Protein AF-A0A8H3R120-F1 (afdb_monomer_lite)

InterPro domains:
  IPR001757 P-type ATPase [TIGR01494] (255-544)
  IPR001757 P-type ATPase [TIGR01494] (615-794)
  IPR006121 Heavy metal-associated domain, HMA [PF00403] (65-119)
  IPR006121 Heavy metal-associated domain, HMA [PS50846] (59-125)
  IPR006121 Heavy metal-associated domain, HMA [cd00371] (77-125)
  IPR008250 P-type ATPase, A domain superfamily [SSF81653] (304-393)
  IPR008594 Scavenger mRNA decapping enzyme DcpS/DCS2 [PF05652] (844-948)
  IPR011145 Scavenger mRNA decapping enzyme, N-terminal [G3DSA:3.30.200.40] (839-948)
  IPR011145 Scavenger mRNA decapping enzyme, N-terminal [SSF102860] (844-948)
  IPR023214 HAD superfamily [G3DSA:3.40.50.1000] (449-766)
  IPR023298 P-type ATPase, transmembrane domain superfamily [SSF81665] (224-798)
  IPR023299 P-type ATPase, cytoplasmic domain N [G3DSA:3.40.1110.10] (490-568)
  IPR023299 P-type ATPase, cytoplasmic domain N [G3DSA:3.40.1110.10] (569-635)
  IPR027256 P-type ATPase, subfamily IB [TIGR01525] (217-814)
  IPR036163 Heavy metal-associated domain superfamily [SSF55008] (59-128)
  IPR036265 HIT-like superfamily [G3DSA:3.30.428.10] (951-1147)
  IPR036265 HIT-like superfamily [SSF54197] (949-1137)
  IPR036412 HAD-like superfamily [SSF56784] (482-811)
  IPR059000 P-type ATPase, A domain [PF00122] (304-394)

Sequence (1149 aa):
MRYINNIETLYIKDDDEISLLSTDTEFSFFATSNHTSTSTTSPNSPISIITHGINVQMDNIELHIFKLNDPSIINMIEKQLCKVNGIENVEINFATGNALIKYDKNLLGIRDIIEKVECLGLKCKLINNVKLTQLEYFTKRKSILKWKNSFFYSLSFTIPIIIISLIQNIVDVELFHGLFIGDLISLLLSIPVQFGFGKNFYIKSFKELKHGKFTTDILIIITSLFLFIISCISMIYSIFNSSHPLAMFDISTMLITFLMLNRYLENLIKRKSLESITKLLSLIPETTTILYINSITGDVTGKKIIPTECLQVGDIIKITPGIIIPSDGKVVSGSSDIDESIITGKNINNKIGRNVCCGDDVFAGTINGSGSFEMQIIRAGNDTILSQIIKSVKEAQTNKAPIQLFVDKFITYFIPIILLLGIISFILWKESSISIMIIACPCVLSLSGSITVMIGTEIGAQNGMLIKGGRIFEVGSKITEVVFNKTGILTQGKFDVAHYELNLSEITPETFFTIIEAAESSSEHPIGKAIVEFSKQLLNSNENEYDIDINNFESMTGYGIKCDVLLNTADHFSSYATSKIYNVLIGNLEFISQLYQIEIPQSALLIKEEQELLGRTTIFVAINDSFMGSLFLSDLIKPESKLTVVALKSMGLKVSMVTADQKLTAQSIASKCGIDVVYSQLSSKGKLNIIQSLQLSNEIVAMVGNIDDLNDSLALSKADISISLSSLTTDYNMDYSADVTLMNGNLLIDIISLLDLLRKLFNRMKYHFIYICLYSLLSLPVNILLLSLGIYLNPIFAVVFIYLFSLPVFFSNLLLKSWEKPLWKMSSQVNDDTKIRRVPTNEELKEFEFIQVLNEDPRTKTANILGKLKSSSEEPKDAILLLEKSHFGNQELPILSKERILQWIATDNNDIYHWYNGLLTKDEKFPDFKVTLIWPATETHIRKYSFQPRFLIRETPHIYETIVKPYIESIPPNRIQWVYNILSKKSESERILLEVEEESTGFILLPDMKWDTVTLENLYLIAIVHRRDIRCIRDLNDSHLPLLKNLRRQILQFVPQKYSGIRSDELRLFVHHLPSYYHFHVHVTHLRNDTIAGGIAIAKAYLLDDIIENLEKFAQDYYKKVTLTYILGENDPLFPQMNDIGARVTVDV

Radius of gyration: 39.63 Å; chains: 1; bounding box: 87×102×124 Å

Secondary structure (DSSP, 8-state):
-TTSGGGTTS------------------S----------------------------EEEEEEEES----HHHHHHHHHHHTTSTTEEEEEEETTTTEEEEEEETTT--HHHHHHHHHHTT--EEE--HHHHHHHHHHHHHHHHHHHHHHHHHHHHHHHHHHHHHHTHHHH--EEETTEEHHHHHHHHHHHIIIIIITHHHHHHHHHHHHTT---HHHHHHHHHHHHHHHHHHHHHHHHHH-------HHHHHHHHHHHHHHHHHHHHHHHHHHHHHHHHHTTS-SEEEEEEE-TTT--EEEEEEEEGGG--TT-EEEE-TTPBP-SEEEEEEEEEEEE-HHHH---GGG--PEEE-TT-EE-TT-EE-S-EEEEEEEE-GGGSHHHHHHHHHHHHHHS--HHHHHHHHHHHHHHHHHHHHHHHHHHHHGGGGHHHHHHT--TTHHHHHHHHHHHHHHHHHHTTEEE-STHHHHHHHT--EEEEEIIIIIEEEEEEEEEEEE--SSS-HHHHHHHHHHHHHT--SHHHHHHHHHHHHHHTPPS-S-EEEEEEEEEETTTEEEEEEEEE---SS-S----EEEEEEEE-HIIIIIIS-PPPPHHHHHHHHHHHHTTEEEEEEEETTEEEEEEEEEEEEPHHHHHHHHHHHHTT-EEEEE-SS-HHHHHHHHHHHT--EEE-S--HHHHHHHHHHHHHTT--EEEEE-TT-HHHHHHHHHSSEEEEE----SSS-----SSEEES-TT-THHHHHHHHHHHHHHHHHHHHHHHHHHHHHHHHHHHHHHHHTT----HHHHHHHHHHHHHHHHHHHHGGGG---------S--------PPPPPTTGGGG-EEEEEEEEETTTTEEEEEEEE--TTSPPEEEEEEEESSPPPTTTTTGGGTS-EEEEEEEEEETTEEEEEEEE---TTS---EEEEEESPPHHHHHHHS---EEEEEE-HHHIIIIIHHHHHTS-GGGGHHHHHHHTTSSSGGG--EE---TTT-EEEEE-TTS-SS-GGG-EEEEEES-SS--SGGG--GGGHHHHHHHHHHHHHHHHHHSTT--GGGEEEEEE--TT--S-EEEEEETT-GGGHHHHTTT-EEEHHHHHHHHHHS-TTHHHHS-EEEEEETTSTTHHHHHHTT-EE----

Foldseek 3Di:
DVVPVVVPPDDDDDDDDDDPPDDDDDDPPDDDDDDDDDDDDDDDDDDDDDDDDDPFDKDKFKKQWPDPPDPVVVVVLQVQLCPPPFWPGWDADSVRSIIITIGGQVPDAPLRSQVSCVVVVIHMDTPAPLVVLVVVLVVLVVVLVLLVVLLVLLVVLLVLLVVLVVCVVPQQDDPAQLAGPSLVSLLVSLCCLLCNSCVVLVVVLVVCVVVLAFDLSVLLNVLLVVLSVQQVVQSVVSNVVSDHGPRPSSLSSLSSSVVSVVSSLLSVLVSVLSVLLNVLSVLADQKFKWFDADPPPRDGPDIDIDGLQRDDAFTKTKDAAFRRANAKFFFQAKKFFKQPCQQQLPPPQDRPGDIHGGGDIDAGSITTHHIMTMTGHLDGDCQGPSNVLSVQLVQQLVAAEVVLVVLSVVSSVVSVVLVVQLVVQCVVPNPLSSLLSLLLRLNCLNSLRSSLSSLLCSVCSSNQKRFHYNHCLVLLLQFFAEEEEVALQQFVNAKAQPDKDWPDDDADPLRVLVQLLVLLVPPPDSVSVNSNVNSCVVNVDDPDDWPKDKADWDADPPWWIWIKIWTFDDDDDDDDGDTDIKTKTKTDPCNLCVVLNQDDDPVQVVVCLVLLLQLWDKMWMDIPSYTTIITTMHGGGQPCLLVLCVLCVVVNHQYEYEYLDDPNNQVNSCVVSVHDHYHYNAFLVRLLVVQVVCVVVVGQYEYEDACPPPSCVNNQLNHNFYEYQDADDSNDRCPPSGSMYRPHNRHSLVSSQSSVSSSVSVVLSVCSNVQSVVSSVVVNVVSVVCVVVVNRDDSVVSSVVSVVSSVVSSVSSVCSNVDDRDDPDPPPDDDDDDCPPDDDDPVQQLVWAWDAWQDDDQQLQKTKTKTWTDDPPDDTAIKIKIKGDDGDDPVCVRVVNHDFQPDWDFPDDDPQWTWTWTWGDPDVPDDTMTIIMTPRDDPVNSVVNGDFDKFKFKAALVNCVPALVVVLVPDDPVVCVVVVCVLVVNPPVVQFQDWDPDQQQTWTKGFDPQDPVPDQLWGKIKIFGNDQQCFFLQSAFLSCLNNLVSVLVCCLVRVCVVDPPAHSVQKFKKWFGDSVGGGTMIMIGGNNNSSCVVCVVRQGIDTSVNSSVCNVPPHGRRSSRDIGMHMDTPPPPSVVVSVVVVSTDDDPD

Organism: NCBI:txid94130

Structure (mmCIF, N/CA/C/O backbone):
data_AF-A0A8H3R120-F1
#
_entry.id   AF-A0A8H3R120-F1
#
loop_
_atom_site.group_PDB
_atom_site.id
_atom_site.type_symbol
_atom_site.label_atom_id
_atom_site.label_alt_id
_atom_site.label_comp_id
_atom_site.label_asym_id
_atom_site.label_entity_id
_atom_site.label_seq_id
_atom_site.pdbx_PDB_ins_code
_atom_site.Cartn_x
_atom_site.Cartn_y
_atom_site.Cartn_z
_atom_site.occupancy
_atom_site.B_iso_or_equiv
_atom_site.auth_seq_id
_atom_site.auth_comp_id
_atom_site.auth_asym_id
_atom_site.auth_atom_id
_atom_site.pdbx_PDB_model_num
ATOM 1 N N . MET A 1 1 ? 24.159 16.707 8.376 1.00 30.80 1 MET A N 1
ATOM 2 C CA . MET A 1 1 ? 24.362 17.184 6.986 1.00 30.80 1 MET A CA 1
ATOM 3 C C . MET A 1 1 ? 25.803 17.108 6.451 1.00 30.80 1 MET A C 1
ATOM 5 O O . MET A 1 1 ? 25.944 16.859 5.267 1.00 30.80 1 MET A O 1
ATOM 9 N N . ARG A 1 2 ? 26.889 17.227 7.242 1.00 21.02 2 ARG A N 1
ATOM 10 C CA . ARG A 1 2 ? 28.276 17.052 6.719 1.00 21.02 2 ARG A CA 1
ATOM 11 C C . ARG A 1 2 ? 28.751 15.597 6.523 1.00 21.02 2 ARG A C 1
ATOM 13 O O . ARG A 1 2 ? 29.765 15.391 5.874 1.00 21.02 2 ARG A O 1
ATOM 20 N N . TYR A 1 3 ? 28.022 14.604 7.035 1.00 22.95 3 TYR A N 1
ATOM 21 C CA . TYR A 1 3 ? 28.394 13.181 6.937 1.00 22.95 3 TYR A CA 1
ATOM 22 C C . TYR A 1 3 ? 27.847 12.458 5.691 1.00 22.95 3 TYR A C 1
ATOM 24 O O . TYR A 1 3 ? 28.273 11.348 5.401 1.00 22.95 3 TYR A O 1
ATOM 32 N N . ILE A 1 4 ? 26.933 13.083 4.937 1.00 26.14 4 ILE A N 1
ATOM 33 C CA . ILE A 1 4 ? 26.284 12.455 3.771 1.00 26.14 4 ILE A CA 1
ATOM 34 C C . ILE A 1 4 ? 27.083 12.699 2.474 1.00 26.14 4 ILE A C 1
ATOM 36 O O . ILE A 1 4 ? 27.110 11.831 1.609 1.00 26.14 4 ILE A O 1
ATOM 40 N N . ASN A 1 5 ? 27.843 13.799 2.371 1.00 24.22 5 ASN A N 1
ATOM 41 C CA . ASN A 1 5 ? 28.608 14.117 1.153 1.00 24.22 5 ASN A CA 1
ATOM 42 C C . ASN A 1 5 ? 29.931 13.343 0.997 1.00 24.22 5 ASN A C 1
ATOM 44 O O . ASN A 1 5 ? 30.468 13.289 -0.104 1.00 24.22 5 ASN A O 1
ATOM 48 N N . ASN A 1 6 ? 30.461 12.715 2.051 1.00 23.36 6 ASN A N 1
ATOM 49 C CA . ASN A 1 6 ? 31.734 11.981 1.960 1.00 23.36 6 ASN A CA 1
ATOM 50 C C . ASN A 1 6 ? 31.592 10.544 1.423 1.00 23.36 6 ASN A C 1
ATOM 52 O O . ASN A 1 6 ? 32.599 9.871 1.228 1.00 23.36 6 ASN A O 1
ATOM 56 N N . ILE A 1 7 ? 30.368 10.072 1.159 1.00 27.86 7 ILE A N 1
ATOM 57 C CA . ILE A 1 7 ? 30.121 8.738 0.583 1.00 27.86 7 ILE A CA 1
ATOM 58 C C . ILE A 1 7 ? 30.092 8.785 -0.961 1.00 27.86 7 ILE A C 1
ATOM 60 O O . ILE A 1 7 ? 30.196 7.749 -1.613 1.00 27.86 7 ILE A O 1
ATOM 64 N N . GLU A 1 8 ? 30.020 9.970 -1.580 1.00 26.80 8 GLU A N 1
ATOM 65 C CA . GLU A 1 8 ? 29.876 10.102 -3.042 1.00 26.80 8 GLU A CA 1
ATOM 66 C C . GLU A 1 8 ? 31.194 10.039 -3.841 1.00 26.80 8 GLU A C 1
ATOM 68 O O . GLU A 1 8 ? 31.150 9.967 -5.068 1.00 26.80 8 GLU A O 1
ATOM 73 N N . THR A 1 9 ? 32.368 10.008 -3.197 1.00 23.61 9 THR A N 1
ATOM 74 C CA . THR A 1 9 ? 33.674 10.135 -3.885 1.00 23.61 9 THR A CA 1
ATOM 75 C C . THR A 1 9 ? 34.563 8.888 -3.907 1.00 23.61 9 THR A C 1
ATOM 77 O O . THR A 1 9 ? 35.691 8.969 -4.393 1.00 23.61 9 THR A O 1
ATOM 80 N N . LEU A 1 10 ? 34.090 7.712 -3.479 1.00 24.80 10 LEU A N 1
ATOM 81 C CA . LEU A 1 10 ? 34.874 6.470 -3.566 1.00 24.80 10 LEU A CA 1
ATOM 82 C C . LEU A 1 10 ? 34.176 5.402 -4.425 1.00 24.80 10 LEU A C 1
ATOM 84 O O . LEU A 1 10 ? 33.067 4.976 -4.123 1.00 24.80 10 LEU A O 1
ATOM 88 N N . TYR A 1 11 ? 34.914 4.945 -5.447 1.00 26.12 11 TYR A N 1
ATOM 89 C CA . TYR A 1 11 ? 34.697 3.807 -6.360 1.00 26.12 11 TYR A CA 1
ATOM 90 C C . TYR A 1 11 ? 34.154 4.083 -7.775 1.00 26.12 11 TYR A C 1
ATOM 92 O O . TYR A 1 11 ? 33.004 3.811 -8.113 1.00 26.12 11 TYR A O 1
ATOM 100 N N . ILE A 1 12 ? 35.095 4.463 -8.649 1.00 31.48 12 ILE A N 1
ATOM 101 C CA . ILE A 1 12 ? 35.241 3.894 -9.996 1.00 31.48 12 ILE A CA 1
ATOM 102 C C . ILE A 1 12 ? 36.561 3.110 -9.995 1.00 31.48 12 ILE A C 1
ATOM 104 O O . ILE A 1 12 ? 37.626 3.724 -9.989 1.00 31.48 12 ILE A O 1
ATOM 108 N N . LYS A 1 13 ? 36.487 1.777 -9.971 1.00 24.95 13 LYS A N 1
ATOM 109 C CA . LYS A 1 13 ? 37.450 0.858 -10.601 1.00 24.95 13 LYS A CA 1
ATOM 110 C C . LYS A 1 13 ? 36.871 -0.558 -10.601 1.00 24.95 13 LYS A C 1
ATOM 112 O O . LYS A 1 13 ? 36.285 -0.983 -9.607 1.00 24.95 13 LYS A O 1
ATOM 117 N N . ASP A 1 14 ? 36.965 -1.187 -11.766 1.00 30.91 14 ASP A N 1
ATOM 118 C CA . ASP A 1 14 ? 36.541 -2.553 -12.056 1.00 30.91 14 ASP A CA 1
ATOM 119 C C . ASP A 1 14 ? 37.387 -3.586 -11.300 1.00 30.91 14 ASP A C 1
ATOM 121 O O . ASP A 1 14 ? 38.533 -3.300 -10.962 1.00 30.91 14 ASP A O 1
ATOM 125 N N . ASP A 1 15 ? 36.772 -4.758 -11.103 1.00 29.88 15 ASP A N 1
ATOM 126 C CA . ASP A 1 15 ? 37.325 -6.040 -10.651 1.00 29.88 15 ASP A CA 1
ATOM 127 C C . ASP A 1 15 ? 38.105 -6.039 -9.324 1.00 29.88 15 ASP A C 1
ATOM 129 O O . ASP A 1 15 ? 39.239 -5.590 -9.246 1.00 29.88 15 ASP A O 1
ATOM 133 N N . ASP A 1 16 ? 37.466 -6.551 -8.264 1.00 25.27 16 ASP A N 1
ATOM 134 C CA . ASP A 1 16 ? 38.003 -7.607 -7.392 1.00 25.27 16 ASP A CA 1
ATOM 135 C C . ASP A 1 16 ? 37.024 -7.919 -6.240 1.00 25.27 16 ASP A C 1
ATOM 137 O O . ASP A 1 16 ? 35.989 -7.276 -6.054 1.00 25.27 16 ASP A O 1
ATOM 141 N N . GLU A 1 17 ? 37.325 -9.021 -5.570 1.00 28.30 17 GLU A N 1
ATOM 142 C CA . GLU A 1 17 ? 36.535 -9.870 -4.689 1.00 28.30 17 GLU A CA 1
ATOM 143 C C . GLU A 1 17 ? 35.781 -9.209 -3.516 1.00 28.30 17 GLU A C 1
ATOM 145 O O . GLU A 1 17 ? 35.889 -8.036 -3.172 1.00 28.30 17 GLU A O 1
ATOM 150 N N . ILE A 1 18 ? 34.968 -10.054 -2.887 1.00 28.89 18 ILE A N 1
ATOM 151 C CA . ILE A 1 18 ? 34.241 -9.876 -1.632 1.00 28.89 18 ILE A CA 1
ATOM 152 C C . ILE A 1 18 ? 35.190 -9.342 -0.537 1.00 28.89 18 ILE A C 1
ATOM 154 O O . ILE A 1 18 ? 35.786 -10.103 0.214 1.00 28.89 18 ILE A O 1
ATOM 158 N N . SER A 1 19 ? 35.312 -8.020 -0.416 1.00 24.75 19 SER A N 1
ATOM 159 C CA . SER A 1 19 ? 36.015 -7.361 0.693 1.00 24.75 19 SER A CA 1
ATOM 160 C C . SER A 1 19 ? 35.253 -6.114 1.157 1.00 24.75 19 SER A C 1
ATOM 162 O O . SER A 1 19 ? 35.705 -4.980 1.024 1.00 24.75 19 SER A O 1
ATOM 164 N N . LEU A 1 20 ? 34.048 -6.313 1.692 1.00 25.55 20 LEU A N 1
ATOM 165 C CA . LEU A 1 20 ? 33.316 -5.293 2.457 1.00 25.55 20 LEU A CA 1
ATOM 166 C C . LEU A 1 20 ? 32.848 -5.896 3.792 1.00 25.55 20 LEU A C 1
ATOM 168 O O . LEU A 1 20 ? 31.667 -5.915 4.121 1.00 25.55 20 LEU A O 1
ATOM 172 N N . LEU A 1 21 ? 33.817 -6.412 4.551 1.00 26.97 21 LEU A N 1
ATOM 173 C CA . LEU A 1 21 ? 33.721 -6.744 5.978 1.00 26.97 21 LEU A CA 1
ATOM 174 C C . LEU A 1 21 ? 34.910 -6.103 6.714 1.00 26.97 21 LEU A C 1
ATOM 176 O O . LEU A 1 21 ? 35.652 -6.764 7.429 1.00 26.97 21 LEU A O 1
ATOM 180 N N . SER A 1 22 ? 35.132 -4.806 6.514 1.00 26.59 22 SER A N 1
ATOM 181 C CA . SER A 1 22 ? 36.077 -4.043 7.336 1.00 26.59 22 SER A CA 1
ATOM 182 C C . SER A 1 22 ? 35.702 -2.564 7.340 1.00 26.59 22 SER A C 1
ATOM 184 O O . SER A 1 22 ? 36.288 -1.736 6.646 1.00 26.59 22 SER A O 1
ATOM 186 N N . THR A 1 23 ? 34.688 -2.229 8.128 1.00 25.61 23 THR A N 1
ATOM 187 C CA . THR A 1 23 ? 34.645 -0.918 8.775 1.00 25.61 23 THR A CA 1
ATOM 188 C C . THR A 1 23 ? 34.641 -1.193 10.264 1.00 25.61 23 THR A C 1
ATOM 190 O O . THR A 1 23 ? 33.625 -1.622 10.819 1.00 25.61 23 THR A O 1
ATOM 193 N N . ASP A 1 24 ? 35.815 -1.022 10.864 1.00 26.17 24 ASP A N 1
ATOM 194 C CA . ASP A 1 24 ? 36.049 -1.085 12.298 1.00 26.17 24 ASP A CA 1
ATOM 195 C C . ASP A 1 24 ? 35.061 -0.160 13.015 1.00 26.17 24 ASP A C 1
ATOM 197 O O . ASP A 1 24 ? 35.180 1.062 13.001 1.00 26.17 24 ASP A O 1
ATOM 201 N N . THR A 1 25 ? 34.040 -0.759 13.619 1.00 26.89 25 THR A N 1
ATOM 202 C CA . THR A 1 25 ? 33.264 -0.142 14.691 1.00 26.89 25 THR A CA 1
ATOM 203 C C . THR A 1 25 ? 33.444 -1.053 15.892 1.00 26.89 25 THR A C 1
ATOM 205 O O . THR A 1 25 ? 32.940 -2.177 15.937 1.00 26.89 25 THR A O 1
ATOM 208 N N . GLU A 1 26 ? 34.285 -0.611 16.822 1.00 27.92 26 GLU A N 1
ATOM 209 C CA . GLU A 1 26 ? 34.526 -1.284 18.090 1.00 27.92 26 GLU A CA 1
ATOM 210 C C . GLU A 1 26 ? 33.234 -1.298 18.914 1.00 27.92 26 GLU A C 1
ATOM 212 O O . GLU A 1 26 ? 32.925 -0.355 19.632 1.00 27.92 26 GLU A O 1
ATOM 217 N N . PHE A 1 27 ? 32.478 -2.390 18.831 1.00 32.84 27 PHE A N 1
ATOM 218 C CA . PHE A 1 27 ? 31.526 -2.763 19.871 1.00 32.84 27 PHE A CA 1
ATOM 219 C C . PHE A 1 27 ? 32.077 -4.003 20.579 1.00 32.84 27 PHE A C 1
ATOM 221 O O . PHE A 1 27 ? 32.068 -5.120 20.055 1.00 32.84 27 PHE A O 1
ATOM 228 N N . SER A 1 28 ? 32.666 -3.791 21.754 1.00 26.06 28 SER A N 1
ATOM 229 C CA . SER A 1 28 ? 32.883 -4.831 22.757 1.00 26.06 28 SER A CA 1
ATOM 230 C C . SER A 1 28 ? 31.556 -5.049 23.490 1.00 26.06 28 SER A C 1
ATOM 232 O O . SER A 1 28 ? 31.056 -4.150 24.158 1.00 26.06 28 SER A O 1
ATOM 234 N N . PHE A 1 29 ? 30.946 -6.227 23.335 1.00 40.06 29 PHE A N 1
ATOM 235 C CA . PHE A 1 29 ? 29.604 -6.490 23.872 1.00 40.06 29 PHE A CA 1
ATOM 236 C C . PHE A 1 29 ? 29.560 -6.684 25.392 1.00 40.06 29 PHE A C 1
ATOM 238 O O . PHE A 1 29 ? 28.517 -6.415 25.999 1.00 40.06 29 PHE A O 1
ATOM 245 N N . PHE A 1 30 ? 30.672 -7.079 26.019 1.00 35.16 30 PHE A N 1
ATOM 246 C CA . PHE A 1 30 ? 30.779 -7.251 27.466 1.00 35.16 30 PHE A CA 1
ATOM 247 C C . PHE A 1 30 ? 32.230 -7.092 27.934 1.00 35.16 30 PHE A C 1
ATOM 249 O O . PHE A 1 30 ? 33.093 -7.911 27.630 1.00 35.16 30 PHE A O 1
ATOM 256 N N . ALA A 1 31 ? 32.498 -6.039 28.702 1.00 26.28 31 ALA A N 1
ATOM 257 C CA . ALA A 1 31 ? 33.703 -5.925 29.512 1.00 26.28 31 ALA A CA 1
ATOM 258 C C . ALA A 1 31 ? 33.384 -5.131 30.781 1.00 26.28 31 ALA A C 1
ATOM 260 O O . ALA A 1 31 ? 33.679 -3.947 30.856 1.00 26.28 31 ALA A O 1
ATOM 261 N N . THR A 1 32 ? 32.793 -5.797 31.770 1.00 25.06 32 THR A N 1
ATOM 262 C CA . THR A 1 32 ? 33.056 -5.544 33.193 1.00 25.06 32 THR A CA 1
ATOM 263 C C . THR A 1 32 ? 32.684 -6.795 33.981 1.00 25.06 32 THR A C 1
ATOM 265 O O . THR A 1 32 ? 31.530 -7.203 34.072 1.00 25.06 32 THR A O 1
ATOM 268 N N . SER A 1 33 ? 33.711 -7.433 34.531 1.00 26.94 33 SER A N 1
ATOM 269 C CA . SER A 1 33 ? 33.604 -8.440 35.576 1.00 26.94 33 SER A CA 1
ATOM 270 C C . SER A 1 33 ? 32.954 -7.838 36.817 1.00 26.94 33 SER A C 1
ATOM 272 O O . SER A 1 33 ? 33.400 -6.785 37.271 1.00 26.94 33 SER A O 1
ATOM 274 N N . ASN A 1 34 ? 31.951 -8.521 37.366 1.00 25.66 34 ASN A N 1
ATOM 275 C CA . ASN A 1 34 ? 31.800 -8.824 38.792 1.00 25.66 34 ASN A CA 1
ATOM 276 C C . ASN A 1 34 ? 30.402 -9.402 39.011 1.00 25.66 34 ASN A C 1
ATOM 278 O O . ASN A 1 34 ? 29.460 -8.637 39.106 1.00 25.66 34 ASN A O 1
ATOM 282 N N . HIS A 1 35 ? 30.275 -10.723 39.135 1.00 25.31 35 HIS A N 1
ATOM 283 C CA . HIS A 1 35 ? 29.442 -11.304 40.185 1.00 25.31 35 HIS A CA 1
ATOM 284 C C . HIS A 1 35 ? 29.961 -12.697 40.537 1.00 25.31 35 HIS A C 1
ATOM 286 O O . HIS A 1 35 ? 30.242 -13.545 39.694 1.00 25.31 35 HIS A O 1
ATOM 292 N N . THR A 1 36 ? 30.188 -12.835 41.832 1.00 22.77 36 THR A N 1
ATOM 293 C CA . THR A 1 36 ? 30.813 -13.924 42.564 1.00 22.77 36 THR A CA 1
ATOM 294 C C . THR A 1 36 ? 29.981 -15.197 42.533 1.00 22.77 36 THR A C 1
ATOM 296 O O . THR A 1 36 ? 28.783 -15.185 42.794 1.00 22.77 36 THR A O 1
ATOM 299 N N . SER A 1 37 ? 30.671 -16.304 42.292 1.00 22.55 37 SER A N 1
ATOM 300 C CA . SER A 1 37 ? 30.218 -17.671 42.510 1.00 22.55 37 SER A CA 1
ATOM 301 C C . SER A 1 37 ? 29.846 -17.928 43.974 1.00 22.55 37 SER A C 1
ATOM 303 O O . SER A 1 37 ? 30.688 -17.741 44.854 1.00 22.55 37 SER A O 1
ATOM 305 N N . THR A 1 38 ? 28.661 -18.487 44.217 1.00 23.73 38 THR A N 1
ATOM 306 C CA . THR A 1 38 ? 28.399 -19.333 45.391 1.00 23.73 38 THR A CA 1
ATOM 307 C C . THR A 1 38 ? 27.669 -20.604 44.978 1.00 23.73 38 THR A C 1
ATOM 309 O O . THR A 1 38 ? 26.955 -20.656 43.983 1.00 23.73 38 THR A O 1
ATOM 312 N N . SER A 1 39 ? 27.965 -21.650 45.731 1.00 22.56 39 SER A N 1
ATOM 313 C CA . SER A 1 39 ? 28.080 -23.048 45.350 1.00 22.56 39 SER A CA 1
ATOM 314 C C . SER A 1 39 ? 26.861 -23.916 45.689 1.00 22.56 39 SER A C 1
ATOM 316 O O . SER A 1 39 ? 26.206 -23.699 46.699 1.00 22.56 39 SER A O 1
ATOM 318 N N . THR A 1 40 ? 26.708 -24.990 44.902 1.00 23.97 40 THR A N 1
ATOM 319 C CA . THR A 1 40 ? 26.352 -26.374 45.294 1.00 23.97 40 THR A CA 1
ATOM 320 C C . THR A 1 40 ? 25.063 -26.644 46.079 1.00 23.97 40 THR A C 1
ATOM 322 O O . THR A 1 40 ? 24.999 -26.391 47.273 1.00 23.97 40 THR A O 1
ATOM 325 N N . THR A 1 41 ? 24.151 -27.406 45.468 1.00 23.45 41 THR A N 1
ATOM 326 C CA . THR A 1 41 ? 23.656 -28.692 46.010 1.00 23.45 41 THR A CA 1
ATOM 327 C C . THR A 1 41 ? 23.099 -29.556 44.870 1.00 23.45 41 THR A C 1
ATOM 329 O O . THR A 1 41 ? 22.415 -29.076 43.973 1.00 23.45 41 THR A O 1
ATOM 332 N N . SER A 1 42 ? 23.459 -30.839 44.875 1.00 30.11 42 SER A N 1
ATOM 333 C CA . SER A 1 42 ? 22.953 -31.896 43.989 1.00 30.11 42 SER A CA 1
ATOM 334 C C . SER A 1 42 ? 21.499 -32.267 44.298 1.00 30.11 42 SER A C 1
ATOM 336 O O . SER A 1 42 ? 21.127 -32.231 45.472 1.00 30.11 42 SER A O 1
ATOM 338 N N . PRO A 1 43 ? 20.770 -32.849 43.329 1.00 28.36 43 PRO A N 1
ATOM 339 C CA . PRO A 1 43 ? 20.001 -34.043 43.679 1.00 28.36 43 PRO A CA 1
ATOM 340 C C . PRO A 1 43 ? 20.086 -35.162 42.627 1.00 28.36 43 PRO A C 1
ATOM 342 O O . PRO A 1 43 ? 19.834 -34.970 41.442 1.00 28.36 43 PRO A O 1
ATOM 345 N N . ASN A 1 44 ? 20.384 -36.369 43.111 1.00 27.08 44 ASN A N 1
ATOM 346 C CA . ASN A 1 44 ? 20.028 -37.624 42.455 1.00 27.08 44 ASN A CA 1
ATOM 347 C C . ASN A 1 44 ? 18.578 -37.974 42.827 1.00 27.08 44 ASN A C 1
ATOM 349 O O . ASN A 1 44 ? 18.295 -38.185 44.004 1.00 27.08 44 ASN A O 1
ATOM 353 N N . SER A 1 45 ? 17.682 -38.074 41.845 1.00 25.52 45 SER A N 1
ATOM 354 C CA . SER A 1 45 ? 16.672 -39.143 41.679 1.00 25.52 45 SER A CA 1
ATOM 355 C C . SER A 1 45 ? 15.687 -38.769 40.554 1.00 25.52 45 SER A C 1
ATOM 357 O O . SER A 1 45 ? 15.365 -37.591 40.398 1.00 25.52 45 SER A O 1
ATOM 359 N N . PRO A 1 46 ? 15.232 -39.733 39.730 1.00 27.55 46 PRO A N 1
ATOM 360 C CA . PRO A 1 46 ? 14.375 -39.455 38.586 1.00 27.55 46 PRO A CA 1
ATOM 361 C C . PRO A 1 46 ? 12.914 -39.408 39.043 1.00 27.55 46 PRO A C 1
ATOM 363 O O . PRO A 1 46 ? 12.364 -40.419 39.473 1.00 27.55 46 PRO A O 1
ATOM 366 N N . ILE A 1 47 ? 12.273 -38.247 38.934 1.00 23.95 47 ILE A N 1
ATOM 367 C CA . ILE A 1 47 ? 10.815 -38.142 39.034 1.00 23.95 47 ILE A CA 1
ATOM 368 C C . ILE A 1 47 ? 10.286 -38.073 37.605 1.00 23.95 47 ILE A C 1
ATOM 370 O O . ILE A 1 47 ? 10.527 -37.116 36.873 1.00 23.95 47 ILE A O 1
ATOM 374 N N . SER A 1 48 ? 9.605 -39.140 37.202 1.00 25.64 48 SER A N 1
ATOM 375 C CA . SER A 1 48 ? 8.856 -39.248 35.956 1.00 25.64 48 SER A CA 1
ATOM 376 C C . SER A 1 48 ? 7.724 -38.219 35.938 1.00 25.64 48 SER A C 1
ATOM 378 O O . SER A 1 48 ? 6.705 -38.415 36.602 1.00 25.64 48 SER A O 1
ATOM 380 N N . ILE A 1 49 ? 7.895 -37.140 35.175 1.00 24.17 49 ILE A N 1
ATOM 381 C CA . ILE A 1 49 ? 6.808 -36.225 34.826 1.00 24.17 49 ILE A CA 1
ATOM 382 C C . ILE A 1 49 ? 6.335 -36.594 33.422 1.00 24.17 49 ILE A C 1
ATOM 384 O O . ILE A 1 49 ? 7.107 -36.638 32.466 1.00 24.17 49 ILE A O 1
ATOM 388 N N . ILE A 1 50 ? 5.051 -36.916 33.348 1.00 25.77 50 ILE A N 1
ATOM 389 C CA . ILE A 1 50 ? 4.291 -37.249 32.149 1.00 25.77 50 ILE A CA 1
ATOM 390 C C . ILE A 1 50 ? 4.286 -36.015 31.235 1.00 25.77 50 ILE A C 1
ATOM 392 O O . ILE A 1 50 ? 3.649 -35.015 31.555 1.00 25.77 50 ILE A O 1
ATOM 396 N N . THR A 1 51 ? 4.990 -36.064 30.104 1.00 23.94 51 THR A N 1
ATOM 397 C CA . THR A 1 51 ? 4.915 -35.023 29.074 1.00 23.94 51 THR A CA 1
ATOM 398 C C . THR A 1 51 ? 3.703 -35.280 28.179 1.00 23.94 51 THR A C 1
ATOM 400 O O . THR A 1 51 ? 3.705 -36.151 27.310 1.00 23.94 51 THR A O 1
ATOM 403 N N . HIS A 1 52 ? 2.634 -34.510 28.393 1.00 26.12 52 HIS A N 1
ATOM 404 C CA . HIS A 1 52 ? 1.712 -34.181 27.306 1.00 26.12 52 HIS A CA 1
ATOM 405 C C . HIS A 1 52 ? 2.505 -33.470 26.201 1.00 26.12 52 HIS A C 1
ATOM 407 O O . HIS A 1 52 ? 3.392 -32.671 26.494 1.00 26.12 52 HIS A O 1
ATOM 413 N N . GLY A 1 53 ? 2.242 -33.834 24.944 1.00 26.69 53 GLY A N 1
ATOM 414 C CA . GLY A 1 53 ? 3.038 -33.444 23.783 1.00 26.69 53 GLY A CA 1
ATOM 415 C C . GLY A 1 53 ? 3.208 -31.932 23.646 1.00 26.69 53 GLY A C 1
ATOM 416 O O . GLY A 1 53 ? 2.298 -31.239 23.205 1.00 26.69 53 GLY A O 1
ATOM 417 N N . ILE A 1 54 ? 4.397 -31.440 23.984 1.00 33.53 54 ILE A N 1
ATOM 418 C CA . ILE A 1 54 ? 4.857 -30.105 23.611 1.00 33.53 54 ILE A CA 1
ATOM 419 C C . ILE A 1 54 ? 5.370 -30.228 22.173 1.00 33.53 54 ILE A C 1
ATOM 421 O O . ILE A 1 54 ? 6.318 -30.970 21.914 1.00 33.53 54 ILE A O 1
ATOM 425 N N . ASN A 1 55 ? 4.715 -29.552 21.226 1.00 38.69 55 ASN A N 1
ATOM 426 C CA . ASN A 1 55 ? 5.201 -29.439 19.851 1.00 38.69 55 ASN A CA 1
ATOM 427 C C . ASN A 1 55 ? 6.588 -28.773 19.866 1.00 38.69 55 ASN A C 1
ATOM 429 O O . ASN A 1 55 ? 6.707 -27.599 20.209 1.00 38.69 55 ASN A O 1
ATOM 433 N N . VAL A 1 56 ? 7.629 -29.521 19.498 1.00 45.12 56 VAL A N 1
ATOM 434 C CA . VAL A 1 56 ? 8.995 -28.999 19.350 1.00 45.12 56 VAL A CA 1
ATOM 435 C C . VAL A 1 56 ? 9.043 -28.142 18.084 1.00 45.12 56 VAL A C 1
ATOM 437 O O . VAL A 1 56 ? 8.857 -28.657 16.980 1.00 45.12 56 VAL A O 1
ATOM 440 N N . GLN A 1 57 ? 9.261 -26.834 18.232 1.00 60.97 57 GLN A N 1
ATOM 441 C CA . GLN A 1 57 ? 9.360 -25.894 17.113 1.00 60.97 57 GLN A CA 1
ATOM 442 C C . GLN A 1 57 ? 10.842 -25.602 16.838 1.00 60.97 57 GLN A C 1
ATOM 444 O O . GLN A 1 57 ? 11.473 -24.795 17.518 1.00 60.97 57 GLN A O 1
ATOM 449 N N . MET A 1 58 ? 11.406 -26.300 15.850 1.00 70.44 58 MET A N 1
ATOM 450 C CA . MET A 1 58 ? 12.803 -26.123 15.443 1.00 70.44 58 MET A CA 1
ATOM 451 C C . MET A 1 58 ? 12.961 -24.935 14.495 1.00 70.44 58 MET A C 1
ATOM 453 O O . MET A 1 58 ? 12.201 -24.812 13.531 1.00 70.44 58 MET A O 1
ATOM 457 N N . ASP A 1 59 ? 13.986 -24.114 14.726 1.00 72.25 59 ASP A N 1
ATOM 458 C CA . ASP A 1 59 ? 14.372 -23.012 13.841 1.00 72.25 59 ASP A CA 1
ATOM 459 C C . ASP A 1 59 ? 15.863 -23.089 13.468 1.00 72.25 59 ASP A C 1
ATOM 461 O O . ASP A 1 59 ? 16.666 -23.743 14.143 1.00 72.25 59 ASP A O 1
ATOM 465 N N . ASN A 1 60 ? 16.237 -22.429 12.371 1.00 79.31 60 ASN A N 1
ATOM 466 C CA . ASN A 1 60 ? 17.611 -22.382 11.872 1.00 79.31 60 ASN A CA 1
ATOM 467 C C . ASN A 1 60 ? 18.135 -20.941 11.919 1.00 79.31 60 ASN A C 1
ATOM 469 O O . ASN A 1 60 ? 17.531 -20.045 11.327 1.00 79.31 60 ASN A O 1
ATOM 473 N N . ILE A 1 61 ? 19.305 -20.723 12.523 1.00 79.19 61 ILE A N 1
ATOM 474 C CA . ILE A 1 61 ? 20.023 -19.440 12.448 1.00 79.19 61 ILE A CA 1
ATOM 475 C C . ILE A 1 61 ? 21.332 -19.584 11.684 1.00 79.19 61 ILE A C 1
ATOM 477 O O . ILE A 1 61 ? 22.004 -20.610 11.764 1.00 79.19 61 ILE A O 1
ATOM 481 N N . GLU A 1 62 ? 21.716 -18.523 10.977 1.00 80.19 62 GLU A N 1
ATOM 482 C CA . GLU A 1 62 ? 23.018 -18.417 10.324 1.00 80.19 62 GLU A CA 1
ATOM 483 C C . GLU A 1 62 ? 23.836 -17.290 10.977 1.00 80.19 62 GLU A C 1
ATOM 485 O O . GLU A 1 62 ? 23.420 -16.126 11.028 1.00 80.19 62 GLU A O 1
ATOM 490 N N . LEU A 1 63 ? 25.006 -17.639 11.507 1.00 80.50 63 LEU A N 1
ATOM 491 C CA . LEU A 1 63 ? 25.929 -16.723 12.175 1.00 80.50 63 LEU A CA 1
ATOM 492 C C . LEU A 1 63 ? 27.236 -16.642 11.393 1.00 80.50 63 LEU A C 1
ATOM 494 O O . LEU A 1 63 ? 27.788 -17.660 10.999 1.00 80.50 63 LEU A O 1
ATOM 498 N N . HIS A 1 64 ? 27.783 -15.443 11.227 1.00 80.12 64 HIS A N 1
ATOM 499 C CA . HIS A 1 64 ? 29.145 -15.262 10.740 1.00 80.12 64 HIS A CA 1
ATOM 500 C C . HIS A 1 64 ? 30.096 -15.151 11.936 1.00 80.12 64 HIS A C 1
ATOM 502 O O . HIS A 1 64 ? 30.000 -14.204 12.726 1.00 80.12 64 HIS A O 1
ATOM 508 N N . ILE A 1 65 ? 31.017 -16.102 12.075 1.00 80.56 65 ILE A N 1
ATOM 509 C CA . ILE A 1 65 ? 32.005 -16.147 13.159 1.00 80.56 65 ILE A CA 1
ATOM 510 C C . ILE A 1 65 ? 33.312 -15.524 12.659 1.00 80.56 65 ILE A C 1
ATOM 512 O O . ILE A 1 65 ? 33.892 -15.952 11.663 1.00 80.56 65 ILE A O 1
ATOM 516 N N . PHE A 1 66 ? 33.797 -14.495 13.351 1.00 73.00 66 PHE A N 1
ATOM 517 C CA . PHE A 1 66 ? 35.040 -13.811 12.994 1.00 73.00 66 PHE A CA 1
ATOM 518 C C . PHE A 1 66 ? 36.265 -14.528 13.575 1.00 73.00 66 PHE A C 1
ATOM 520 O O . PHE A 1 66 ? 36.218 -15.050 14.687 1.00 73.00 66 PHE A O 1
ATOM 527 N N . LYS A 1 67 ? 37.394 -14.449 12.854 1.00 67.75 67 LYS A N 1
ATOM 528 C CA . LYS A 1 67 ? 38.710 -14.999 13.247 1.00 67.75 67 LYS A CA 1
ATOM 529 C C . LYS A 1 67 ? 38.760 -16.535 13.358 1.00 67.75 67 LYS A C 1
ATOM 531 O O . LYS A 1 67 ? 39.395 -17.075 14.262 1.00 67.75 67 LYS A O 1
ATOM 536 N N . LEU A 1 68 ? 38.133 -17.244 12.418 1.00 72.25 68 LEU A N 1
ATOM 537 C CA . LEU A 1 68 ? 38.335 -18.685 12.232 1.00 72.25 68 LEU A CA 1
ATOM 538 C C . LEU A 1 68 ? 39.665 -18.935 11.504 1.00 72.25 68 LEU A C 1
ATOM 540 O O . LEU A 1 68 ? 39.703 -19.077 10.287 1.00 72.25 68 LEU A O 1
ATOM 544 N N . ASN A 1 69 ? 40.767 -18.945 12.255 1.00 67.31 69 ASN A N 1
ATOM 545 C CA . ASN A 1 69 ? 42.110 -19.084 11.678 1.00 67.31 69 ASN A CA 1
ATOM 546 C C . ASN A 1 69 ? 42.584 -20.546 11.583 1.00 67.31 69 ASN A C 1
ATOM 548 O O . ASN A 1 69 ? 43.462 -20.831 10.775 1.00 67.31 69 ASN A O 1
ATOM 552 N N . ASP A 1 70 ? 41.995 -21.464 12.362 1.00 73.94 70 ASP A N 1
ATOM 553 C CA . ASP A 1 70 ? 42.395 -22.875 12.421 1.00 73.94 70 ASP A CA 1
ATOM 554 C C . ASP A 1 70 ? 41.191 -23.835 12.317 1.00 73.94 70 ASP A C 1
ATOM 556 O O . ASP A 1 70 ? 40.211 -23.680 13.054 1.00 73.94 70 ASP A O 1
ATOM 560 N N . PRO A 1 71 ? 41.264 -24.894 11.487 1.00 72.25 71 PRO A N 1
ATOM 561 C CA . PRO A 1 71 ? 40.181 -25.869 11.324 1.00 72.25 71 PRO A CA 1
ATOM 562 C C . PRO A 1 71 ? 39.956 -26.758 12.561 1.00 72.25 71 PRO A C 1
ATOM 564 O O . PRO A 1 71 ? 38.879 -27.324 12.734 1.00 72.25 71 PRO A O 1
ATOM 567 N N . SER A 1 72 ? 40.937 -26.862 13.464 1.00 70.75 72 SER A N 1
ATOM 568 C CA . SER A 1 72 ? 40.798 -27.576 14.743 1.00 70.75 72 SER A CA 1
ATOM 569 C C . SER A 1 72 ? 39.828 -26.884 15.711 1.00 70.75 72 SER A C 1
ATOM 571 O O . SER A 1 72 ? 39.186 -27.555 16.522 1.00 70.75 72 SER A O 1
ATOM 573 N N . ILE A 1 73 ? 39.678 -25.560 15.593 1.00 72.00 73 ILE A N 1
ATOM 574 C CA . ILE A 1 73 ? 38.778 -24.744 16.414 1.00 72.00 73 ILE A CA 1
ATOM 575 C C . ILE A 1 73 ? 37.312 -25.020 16.040 1.00 72.00 73 ILE A C 1
ATOM 577 O O . ILE A 1 73 ? 36.462 -25.042 16.926 1.00 72.00 73 ILE A O 1
ATOM 581 N N . ILE A 1 74 ? 37.013 -25.337 14.773 1.00 75.44 74 ILE A N 1
ATOM 582 C CA . ILE A 1 74 ? 35.649 -25.650 14.304 1.00 75.44 74 ILE A CA 1
ATOM 583 C C . ILE A 1 74 ? 35.076 -26.864 15.033 1.00 75.44 74 ILE A C 1
ATOM 585 O O . ILE A 1 74 ? 34.033 -26.764 15.672 1.00 75.44 74 ILE A O 1
ATOM 589 N N . ASN A 1 75 ? 35.810 -27.981 15.027 1.00 76.31 75 ASN A N 1
ATOM 590 C CA . ASN A 1 75 ? 35.381 -29.211 15.699 1.00 76.31 75 ASN A CA 1
ATOM 591 C C . ASN A 1 75 ? 35.202 -29.020 17.214 1.00 76.31 75 ASN A C 1
ATOM 593 O O . ASN A 1 75 ? 34.438 -29.747 17.851 1.00 76.31 75 ASN A O 1
ATOM 597 N N . MET A 1 76 ? 35.931 -28.075 17.816 1.00 78.62 76 MET A N 1
ATOM 598 C CA . MET A 1 76 ? 35.762 -27.712 19.221 1.00 78.62 76 MET A CA 1
ATOM 599 C C . MET A 1 76 ? 34.483 -26.893 19.433 1.00 78.62 76 MET A C 1
ATOM 601 O O . MET A 1 76 ? 33.734 -27.202 20.358 1.00 78.62 76 MET A O 1
ATOM 605 N N . ILE A 1 77 ? 34.217 -25.896 18.581 1.00 80.00 77 ILE A N 1
ATOM 606 C CA . ILE A 1 77 ? 33.009 -25.059 18.634 1.00 80.00 77 ILE A CA 1
ATOM 607 C C . ILE A 1 77 ? 31.758 -25.913 18.417 1.00 80.00 77 ILE A C 1
ATOM 609 O O . ILE A 1 77 ? 30.854 -25.861 19.245 1.00 80.00 77 ILE A O 1
ATOM 613 N N . GLU A 1 78 ? 31.721 -26.741 17.370 1.00 81.75 78 GLU A N 1
ATOM 614 C CA . GLU A 1 78 ? 30.578 -27.616 17.068 1.00 81.75 78 GLU A CA 1
ATOM 615 C C . GLU A 1 78 ? 30.267 -28.536 18.254 1.00 81.75 78 GLU A C 1
ATOM 617 O O . GLU A 1 78 ? 29.128 -28.606 18.711 1.00 81.75 78 GLU A O 1
ATOM 622 N N . LYS A 1 79 ? 31.294 -29.162 18.848 1.00 80.31 79 LYS A N 1
ATOM 623 C CA . LYS A 1 79 ? 31.129 -30.020 20.033 1.00 80.31 79 LYS A CA 1
ATOM 624 C C . LYS A 1 79 ? 30.702 -29.269 21.290 1.00 80.31 79 LYS A C 1
ATOM 626 O O . LYS A 1 79 ? 30.098 -29.888 22.161 1.00 80.31 79 LYS A O 1
ATOM 631 N N . GLN A 1 80 ? 31.075 -28.001 21.454 1.00 81.00 80 GLN A N 1
ATOM 632 C CA . GLN A 1 80 ? 30.672 -27.214 22.623 1.00 81.00 80 GLN A CA 1
ATOM 633 C C . GLN A 1 80 ? 29.272 -26.623 22.464 1.00 81.00 80 GLN A C 1
ATOM 635 O O . GLN A 1 80 ? 28.510 -26.648 23.426 1.00 81.00 80 GLN A O 1
ATOM 640 N N . LEU A 1 81 ? 28.901 -26.176 21.264 1.00 81.00 81 LEU A N 1
ATOM 641 C CA . LEU A 1 81 ? 27.554 -25.691 20.973 1.00 81.00 81 LEU A CA 1
ATOM 642 C C . LEU A 1 81 ? 26.530 -26.832 20.978 1.00 81.00 81 LEU A C 1
ATOM 644 O O . LEU A 1 81 ? 25.485 -26.683 21.594 1.00 81.00 81 LEU A O 1
ATOM 648 N N . CYS A 1 82 ? 26.857 -28.014 20.441 1.00 81.81 82 CYS A N 1
ATOM 649 C CA . CYS A 1 82 ? 25.969 -29.186 20.525 1.00 81.81 82 CYS A CA 1
ATOM 650 C C . CYS A 1 82 ? 25.774 -29.718 21.961 1.00 81.81 82 CYS A C 1
ATOM 652 O O . CYS A 1 82 ? 24.901 -30.546 22.195 1.00 81.81 82 CYS A O 1
ATOM 654 N N . LYS A 1 83 ? 26.590 -29.288 22.937 1.00 80.50 83 LYS A N 1
ATOM 655 C CA . LYS A 1 83 ? 26.385 -29.613 24.364 1.00 80.50 83 LYS A CA 1
ATOM 656 C C . LYS A 1 83 ? 25.394 -28.676 25.053 1.00 80.50 83 LYS A C 1
ATOM 658 O O . LYS A 1 83 ? 25.036 -28.931 26.201 1.00 80.50 83 LYS A O 1
ATOM 663 N N . VAL A 1 84 ? 25.007 -27.576 24.412 1.00 80.62 84 VAL A N 1
ATOM 664 C CA . VAL A 1 84 ? 24.023 -26.644 24.960 1.00 80.62 84 VAL A CA 1
ATOM 665 C C . VAL A 1 84 ? 22.638 -27.265 24.793 1.00 80.62 84 VAL A C 1
ATOM 667 O O . VAL A 1 84 ? 22.228 -27.591 23.681 1.00 80.62 84 VAL A O 1
ATOM 670 N N . ASN A 1 85 ? 21.916 -27.432 25.903 1.00 76.38 85 ASN A N 1
ATOM 671 C CA . ASN A 1 85 ? 20.551 -27.958 25.888 1.00 76.38 85 ASN A CA 1
ATOM 672 C C . ASN A 1 85 ? 19.658 -27.082 25.000 1.00 76.38 85 ASN A C 1
ATOM 674 O O . ASN A 1 85 ? 19.473 -25.909 25.309 1.00 76.38 85 ASN A O 1
ATOM 678 N N . GLY A 1 86 ? 19.110 -27.664 23.931 1.00 77.38 86 GLY A N 1
ATOM 679 C CA . GLY A 1 86 ? 18.265 -26.978 22.950 1.00 77.38 86 GLY A CA 1
ATOM 680 C C . GLY A 1 86 ? 18.908 -26.791 21.571 1.00 77.38 86 GLY A C 1
ATOM 681 O O . GLY A 1 86 ? 18.197 -26.427 20.647 1.00 77.38 86 GLY A O 1
ATOM 682 N N . ILE A 1 87 ? 20.207 -27.064 21.382 1.00 84.19 87 ILE A N 1
ATOM 683 C CA . ILE A 1 87 ? 20.850 -27.068 20.052 1.00 84.19 87 ILE A CA 1
ATOM 684 C C . ILE A 1 87 ? 20.903 -28.503 19.514 1.00 84.19 87 ILE A C 1
ATOM 686 O O . ILE A 1 87 ? 21.492 -29.377 20.146 1.00 84.19 87 ILE A O 1
ATOM 690 N N . GLU A 1 88 ? 20.304 -28.751 18.347 1.00 82.50 88 GLU A N 1
ATOM 691 C CA . GLU A 1 88 ? 20.255 -30.086 17.727 1.00 82.50 88 GLU A CA 1
ATOM 692 C C . GLU A 1 88 ? 21.451 -30.330 16.801 1.00 82.50 88 GLU A C 1
ATOM 694 O O . GLU A 1 88 ? 22.075 -31.390 16.849 1.00 82.50 88 GLU A O 1
ATOM 699 N N . ASN A 1 89 ? 21.771 -29.354 15.947 1.00 82.38 89 ASN A N 1
ATOM 700 C CA . ASN A 1 89 ? 22.836 -29.488 14.958 1.00 82.38 89 ASN A CA 1
ATOM 701 C C . ASN A 1 89 ? 23.542 -28.152 14.710 1.00 82.38 89 ASN A C 1
ATOM 703 O O . ASN A 1 89 ? 22.908 -27.096 14.716 1.00 82.38 89 ASN A O 1
ATOM 707 N N . VAL A 1 90 ? 24.847 -28.209 14.448 1.00 84.19 90 VAL A N 1
ATOM 708 C CA . VAL A 1 90 ? 25.679 -27.057 14.086 1.00 84.19 90 VAL A CA 1
ATOM 709 C C . VAL A 1 90 ? 26.563 -27.451 12.914 1.00 84.19 90 VAL A C 1
ATOM 711 O O . VAL A 1 90 ? 27.357 -28.378 13.030 1.00 84.19 90 VAL A O 1
ATOM 714 N N . GLU A 1 91 ? 26.447 -26.727 11.805 1.00 83.31 91 GLU A N 1
ATOM 715 C CA . GLU A 1 91 ? 27.274 -26.910 10.613 1.00 83.31 91 GLU A CA 1
ATOM 716 C C . GLU A 1 91 ? 28.066 -25.632 10.341 1.00 83.31 91 GLU A C 1
ATOM 718 O O . GLU A 1 91 ? 27.474 -24.586 10.069 1.00 83.31 91 GLU A O 1
ATOM 723 N N . ILE A 1 92 ? 29.399 -25.689 10.402 1.00 81.62 92 ILE A N 1
ATOM 724 C CA . ILE A 1 92 ? 30.252 -24.518 10.156 1.00 81.62 92 ILE A CA 1
ATOM 725 C C . ILE A 1 92 ? 31.014 -24.670 8.839 1.00 81.62 92 ILE A C 1
ATOM 727 O O . ILE A 1 92 ? 31.828 -25.574 8.653 1.00 81.62 92 ILE A O 1
ATOM 731 N N . ASN A 1 93 ? 30.810 -23.727 7.921 1.00 80.12 93 ASN A N 1
ATOM 732 C CA . ASN A 1 93 ? 31.586 -23.629 6.695 1.00 80.12 93 ASN A CA 1
ATOM 733 C C . ASN A 1 93 ? 32.856 -22.799 6.930 1.00 80.12 93 ASN A C 1
ATOM 735 O O . ASN A 1 93 ? 32.808 -21.574 7.044 1.00 80.12 93 ASN A O 1
ATOM 739 N N . PHE A 1 94 ? 34.011 -23.467 6.945 1.00 74.69 94 PHE A N 1
ATOM 740 C CA . PHE A 1 94 ? 35.313 -22.826 7.149 1.00 74.69 94 PHE A CA 1
ATOM 741 C C . PHE A 1 94 ? 35.653 -21.763 6.094 1.00 74.69 94 PHE A C 1
ATOM 743 O O . PHE A 1 94 ? 36.253 -20.748 6.429 1.00 74.69 94 PHE A O 1
ATOM 750 N N . ALA A 1 95 ? 35.269 -21.975 4.829 1.00 70.06 95 ALA A N 1
ATOM 751 C CA . ALA A 1 95 ? 35.644 -21.078 3.733 1.00 70.06 95 ALA A CA 1
ATOM 752 C C . ALA A 1 95 ? 34.915 -19.729 3.799 1.00 70.06 95 ALA A C 1
ATOM 754 O O . ALA A 1 95 ? 35.451 -18.718 3.351 1.00 70.06 95 ALA A O 1
ATOM 755 N N . THR A 1 96 ? 33.695 -19.716 4.340 1.00 68.50 96 THR A N 1
ATOM 756 C CA . THR A 1 96 ? 32.874 -18.504 4.459 1.00 68.50 96 THR A CA 1
ATOM 757 C C . THR A 1 96 ? 32.805 -17.961 5.883 1.00 68.50 96 THR A C 1
ATOM 759 O O . THR A 1 96 ? 32.386 -16.825 6.060 1.00 68.50 96 THR A O 1
ATOM 762 N N . GLY A 1 97 ? 33.202 -18.745 6.891 1.00 71.19 97 GLY A N 1
ATOM 763 C CA . GLY A 1 97 ? 33.042 -18.394 8.303 1.00 71.19 97 GLY A CA 1
ATOM 764 C C . GLY A 1 97 ? 31.590 -18.446 8.796 1.00 71.19 97 GLY A C 1
ATOM 765 O O . GLY A 1 97 ? 31.304 -17.960 9.891 1.00 71.19 97 GLY A O 1
ATOM 766 N N . ASN A 1 98 ? 30.674 -19.024 8.009 1.00 80.50 98 ASN A N 1
ATOM 767 C CA . ASN A 1 98 ? 29.252 -19.115 8.344 1.00 80.50 98 ASN A CA 1
ATOM 768 C C . ASN A 1 98 ? 28.958 -20.394 9.133 1.00 80.50 98 ASN A C 1
ATOM 770 O O . ASN A 1 98 ? 29.356 -21.481 8.720 1.00 80.50 98 ASN A O 1
ATOM 774 N N . ALA A 1 99 ? 28.208 -20.268 10.220 1.00 81.44 99 ALA A N 1
ATOM 775 C CA . ALA A 1 99 ? 27.700 -21.354 11.042 1.00 81.44 99 ALA A CA 1
ATOM 776 C C . ALA A 1 99 ? 26.173 -21.410 10.939 1.00 81.44 99 ALA A C 1
ATOM 778 O O . ALA A 1 99 ? 25.503 -20.431 11.267 1.00 81.44 99 ALA A O 1
ATOM 779 N N . LEU A 1 100 ? 25.631 -22.548 10.510 1.00 83.38 100 LEU A N 1
ATOM 780 C CA . LEU A 1 100 ? 24.203 -22.841 10.497 1.00 83.38 100 LEU A CA 1
ATOM 781 C C . LEU A 1 100 ? 23.861 -23.675 11.733 1.00 83.38 100 LEU A C 1
ATOM 783 O O . LEU A 1 100 ? 24.352 -24.790 11.891 1.00 83.38 100 LEU A O 1
ATOM 787 N N . ILE A 1 101 ? 23.042 -23.123 12.624 1.00 85.12 101 ILE A N 1
ATOM 788 C CA . ILE A 1 101 ? 22.683 -23.730 13.909 1.00 85.12 101 ILE A CA 1
ATOM 789 C C . ILE A 1 101 ? 21.187 -24.022 13.903 1.00 85.12 101 ILE A C 1
ATOM 791 O O . ILE A 1 101 ? 20.382 -23.113 13.699 1.00 85.12 101 ILE A O 1
ATOM 795 N N . LYS A 1 102 ? 20.821 -25.280 14.151 1.00 84.06 102 LYS A N 1
ATOM 796 C CA . LYS A 1 102 ? 19.440 -25.708 14.390 1.00 84.06 102 LYS A CA 1
ATOM 797 C C . LYS A 1 102 ? 19.186 -25.784 15.886 1.00 84.06 102 LYS A C 1
ATOM 799 O O . LYS A 1 102 ? 19.919 -26.487 16.587 1.00 84.06 102 LYS A O 1
ATOM 804 N N . TYR A 1 103 ? 18.175 -25.076 16.371 1.00 85.31 103 TYR A N 1
ATOM 805 C CA . TYR A 1 103 ? 17.877 -25.000 17.798 1.00 85.31 103 TYR A CA 1
ATOM 806 C C . TYR A 1 103 ? 16.371 -24.962 18.076 1.00 85.31 103 TYR A C 1
ATOM 808 O O . TYR A 1 103 ? 15.566 -24.602 17.216 1.00 85.31 103 TYR A O 1
ATOM 816 N N . ASP A 1 104 ? 16.014 -25.342 19.298 1.00 81.56 104 ASP A N 1
ATOM 817 C CA . ASP A 1 104 ? 14.663 -25.269 19.838 1.00 81.56 104 ASP A CA 1
ATOM 818 C C . ASP A 1 104 ? 14.384 -23.854 20.356 1.00 81.56 104 ASP A C 1
ATOM 820 O O . ASP A 1 104 ? 14.990 -23.386 21.330 1.00 81.56 104 ASP A O 1
ATOM 824 N N . LYS A 1 105 ? 13.438 -23.185 19.695 1.00 73.50 105 LYS A N 1
ATOM 825 C CA . LYS A 1 105 ? 13.042 -21.799 19.963 1.00 73.50 105 LYS A CA 1
ATOM 826 C C . LYS A 1 105 ? 12.394 -21.610 21.335 1.00 73.50 105 LYS A C 1
ATOM 828 O O . LYS A 1 105 ? 12.409 -20.501 21.862 1.00 73.50 105 LYS A O 1
ATOM 833 N N . ASN A 1 106 ? 11.847 -22.675 21.921 1.00 72.31 106 ASN A N 1
ATOM 834 C CA . ASN A 1 106 ? 11.184 -22.611 23.223 1.00 72.31 106 ASN A CA 1
ATOM 835 C C . ASN A 1 106 ? 12.178 -22.631 24.394 1.00 72.31 106 ASN A C 1
ATOM 837 O O . ASN A 1 106 ? 11.836 -22.197 25.492 1.00 72.31 106 ASN A O 1
ATOM 841 N N . LEU A 1 107 ? 13.393 -23.152 24.179 1.00 74.12 107 LEU A N 1
ATOM 842 C CA . LEU A 1 107 ? 14.397 -23.356 25.230 1.00 74.12 107 LEU A CA 1
ATOM 843 C C . LEU A 1 107 ? 15.545 -22.343 25.181 1.00 74.12 107 LEU A C 1
ATOM 845 O O . LEU A 1 107 ? 16.105 -22.006 26.222 1.00 74.12 107 LEU A O 1
ATOM 849 N N . LEU A 1 108 ? 15.920 -21.887 23.985 1.00 77.31 108 LEU A N 1
ATOM 850 C CA . LEU A 1 108 ? 17.039 -20.974 23.761 1.00 77.31 108 LEU A CA 1
ATOM 851 C C . LEU A 1 108 ? 16.603 -19.844 22.839 1.00 77.31 108 LEU A C 1
ATOM 853 O O . LEU A 1 108 ? 15.965 -20.089 21.817 1.00 77.31 108 LEU A O 1
ATOM 857 N N . GLY A 1 109 ? 17.022 -18.614 23.131 1.00 74.88 109 GLY A N 1
ATOM 858 C CA . GLY A 1 109 ? 16.904 -17.525 22.174 1.00 74.88 109 GLY A CA 1
ATOM 859 C C . GLY A 1 109 ? 18.241 -17.157 21.527 1.00 74.88 109 GLY A C 1
ATOM 860 O O . GLY A 1 109 ? 19.325 -17.571 21.934 1.00 74.88 109 GLY A O 1
ATOM 861 N N . ILE A 1 110 ? 18.162 -16.305 20.505 1.00 79.12 110 ILE A N 1
ATOM 862 C CA . ILE A 1 110 ? 19.305 -15.911 19.666 1.00 79.12 110 ILE A CA 1
ATOM 863 C C . ILE A 1 110 ? 20.431 -15.252 20.485 1.00 79.12 110 ILE A C 1
ATOM 865 O O . ILE A 1 110 ? 21.608 -15.550 20.272 1.00 79.12 110 ILE A O 1
ATOM 869 N N . ARG A 1 111 ? 20.078 -14.382 21.444 1.00 81.75 111 ARG A N 1
ATOM 870 C CA . ARG A 1 111 ? 21.028 -13.728 22.360 1.00 81.75 111 ARG A CA 1
ATOM 871 C C . ARG A 1 111 ? 21.834 -14.742 23.174 1.00 81.75 111 ARG A C 1
ATOM 873 O O . ARG A 1 111 ? 23.047 -14.587 23.256 1.00 81.75 111 ARG A O 1
ATOM 880 N N . ASP A 1 112 ? 21.205 -15.801 23.682 1.00 80.81 112 ASP A N 1
ATOM 881 C CA . ASP A 1 112 ? 21.883 -16.822 24.494 1.00 80.81 112 ASP A CA 1
ATOM 882 C C . ASP A 1 112 ? 22.937 -17.575 23.678 1.00 80.81 112 ASP A C 1
ATOM 884 O O . ASP A 1 112 ? 24.039 -17.845 24.158 1.00 80.81 112 ASP A O 1
ATOM 888 N N . ILE A 1 113 ? 22.630 -17.871 22.411 1.00 82.12 113 ILE A N 1
ATOM 889 C CA . ILE A 1 113 ? 23.566 -18.535 21.497 1.00 82.12 113 ILE A CA 1
ATOM 890 C C . ILE A 1 113 ? 24.765 -17.622 21.207 1.00 82.12 113 ILE A C 1
ATOM 892 O O . ILE A 1 113 ? 25.909 -18.074 21.277 1.00 82.12 113 ILE A O 1
ATOM 896 N N . ILE A 1 114 ? 24.525 -16.335 20.938 1.00 82.06 114 ILE A N 1
ATOM 897 C CA . ILE A 1 114 ? 25.589 -15.343 20.708 1.00 82.06 114 ILE A CA 1
ATOM 898 C C . ILE A 1 114 ? 26.466 -15.197 21.955 1.00 82.06 114 ILE A C 1
ATOM 900 O O . ILE A 1 114 ? 27.689 -15.273 21.846 1.00 82.06 114 ILE A O 1
ATOM 904 N N . GLU A 1 115 ? 25.869 -15.066 23.141 1.00 80.88 115 GLU A N 1
ATOM 905 C CA . GLU A 1 115 ? 26.604 -14.960 24.405 1.00 80.88 115 GLU A CA 1
ATOM 906 C C . GLU A 1 115 ? 27.450 -16.206 24.676 1.00 80.88 115 GLU A C 1
ATOM 908 O O . GLU A 1 115 ? 28.591 -16.088 25.124 1.00 80.88 115 GLU A O 1
ATOM 913 N N . LYS A 1 116 ? 26.954 -17.408 24.352 1.00 81.94 116 LYS A N 1
ATOM 914 C CA . LYS A 1 116 ? 27.751 -18.638 24.460 1.00 81.94 116 LYS A CA 1
ATOM 915 C C . LYS A 1 116 ? 28.925 -18.655 23.492 1.00 81.94 116 LYS A C 1
ATOM 917 O O . LYS A 1 116 ? 30.008 -19.050 23.910 1.00 81.94 116 LYS A O 1
ATOM 922 N N . VAL A 1 117 ? 28.754 -18.203 22.250 1.00 81.00 117 VAL A N 1
ATOM 923 C CA . VAL A 1 117 ? 29.863 -18.091 21.286 1.00 81.00 117 VAL A CA 1
ATOM 924 C C . VAL A 1 117 ? 30.891 -17.049 21.746 1.00 81.00 117 VAL A C 1
ATOM 926 O O . VAL A 1 117 ? 32.094 -17.310 21.685 1.00 81.00 117 VAL A O 1
ATOM 929 N N . GLU A 1 118 ? 30.446 -15.914 22.288 1.00 80.19 118 GLU A N 1
ATOM 930 C CA . GLU A 1 118 ? 31.335 -14.888 22.849 1.00 80.19 118 GLU A CA 1
ATOM 931 C C . GLU A 1 118 ? 32.074 -15.368 24.107 1.00 80.19 118 GLU A C 1
ATOM 933 O O . GLU A 1 118 ? 33.263 -15.077 24.260 1.00 80.19 118 GLU A O 1
ATOM 938 N N . CYS A 1 119 ? 31.439 -16.183 24.960 1.00 78.44 119 CYS A N 1
ATOM 939 C CA . CYS A 1 119 ? 32.099 -16.835 26.099 1.00 78.44 119 CYS A CA 1
ATOM 940 C C . CYS A 1 119 ? 33.245 -17.770 25.672 1.00 78.44 119 CYS A C 1
ATOM 942 O O . CYS A 1 119 ? 34.159 -18.011 26.460 1.00 78.44 119 CYS A O 1
ATOM 944 N N . LEU A 1 120 ? 33.228 -18.276 24.433 1.00 78.00 120 LEU A N 1
ATOM 945 C CA . LEU A 1 120 ? 34.323 -19.067 23.853 1.00 78.00 120 LEU A CA 1
ATOM 946 C C . LEU A 1 120 ? 35.476 -18.197 23.323 1.00 78.00 120 LEU A C 1
ATOM 948 O O . LEU A 1 120 ? 36.450 -18.730 22.793 1.00 78.00 120 LEU A O 1
ATOM 952 N N . GLY A 1 121 ? 35.390 -16.870 23.468 1.00 70.44 121 GLY A N 1
ATOM 953 C CA . GLY A 1 121 ? 36.409 -15.909 23.040 1.00 70.44 121 GLY A CA 1
ATOM 954 C C . GLY A 1 121 ? 36.313 -15.496 21.568 1.00 70.44 121 GLY A C 1
ATOM 955 O O . GLY A 1 121 ? 37.230 -14.854 21.051 1.00 70.44 121 GLY A O 1
ATOM 956 N N . LEU A 1 122 ? 35.222 -15.850 20.883 1.00 76.81 122 LEU A N 1
ATOM 957 C CA . LEU A 1 122 ? 35.013 -15.587 19.460 1.00 76.81 122 LEU A CA 1
ATOM 958 C C . LEU A 1 122 ? 33.936 -14.525 19.264 1.00 76.81 122 LEU A C 1
ATOM 960 O O . LEU A 1 122 ? 32.881 -14.569 19.886 1.00 76.81 122 LEU A O 1
ATOM 964 N N . LYS A 1 123 ? 34.175 -13.578 18.356 1.00 75.69 123 LYS A N 1
ATOM 965 C CA . LYS A 1 123 ? 33.144 -12.610 17.966 1.00 75.69 123 LYS A CA 1
ATOM 966 C C . LYS A 1 123 ? 32.268 -13.228 16.886 1.00 75.69 123 LYS A C 1
ATOM 968 O O . LYS A 1 123 ? 32.794 -13.762 15.911 1.00 75.69 123 LYS A O 1
ATOM 973 N N . CYS A 1 124 ? 30.954 -13.095 17.006 1.00 73.88 124 CYS A N 1
ATOM 974 C CA . CYS A 1 124 ? 30.018 -13.518 15.971 1.00 73.88 124 CYS A CA 1
ATOM 975 C C . CYS A 1 124 ? 29.023 -12.402 15.646 1.00 73.88 124 CYS A C 1
ATOM 977 O O . CYS A 1 124 ? 28.798 -11.491 16.441 1.00 73.88 124 CYS A O 1
ATOM 979 N N . LYS A 1 125 ? 28.467 -12.432 14.436 1.00 70.62 125 LYS A N 1
ATOM 980 C CA . LYS A 1 125 ? 27.406 -11.520 14.007 1.00 70.62 125 LYS A CA 1
ATOM 981 C C . LYS A 1 125 ? 26.336 -12.309 13.283 1.00 70.62 125 LYS A C 1
ATOM 983 O O . LYS A 1 125 ? 26.644 -13.192 12.488 1.00 70.62 125 LYS A O 1
ATOM 988 N N . LEU A 1 126 ? 25.085 -11.959 13.538 1.00 70.38 126 LEU A N 1
ATOM 989 C CA . LEU A 1 126 ? 23.956 -12.588 12.879 1.00 70.38 126 LEU A CA 1
ATOM 990 C C . LEU A 1 126 ? 23.905 -12.187 11.399 1.00 70.38 126 LEU A C 1
ATOM 992 O O . LEU A 1 126 ? 24.006 -11.002 11.054 1.00 70.38 126 LEU A O 1
ATOM 996 N N . ILE A 1 127 ? 23.773 -13.176 10.512 1.00 63.72 127 ILE A N 1
ATOM 997 C CA . ILE A 1 127 ? 23.565 -12.935 9.083 1.00 63.72 127 ILE A CA 1
ATOM 998 C C . ILE A 1 127 ? 22.073 -12.674 8.897 1.00 63.72 127 ILE A C 1
ATOM 1000 O O . ILE A 1 127 ? 21.261 -13.586 8.793 1.00 63.72 127 ILE A O 1
ATOM 1004 N N . ASN A 1 128 ? 21.699 -11.397 8.931 1.00 59.97 128 ASN A N 1
ATOM 1005 C CA . ASN A 1 128 ? 20.294 -11.015 8.934 1.00 59.97 128 ASN A CA 1
ATOM 1006 C C . ASN A 1 128 ? 19.692 -10.978 7.514 1.00 59.97 128 ASN A C 1
ATOM 1008 O O . ASN A 1 128 ? 20.266 -10.377 6.598 1.00 59.97 128 ASN A O 1
ATOM 1012 N N . ASN A 1 129 ? 18.472 -11.505 7.363 1.00 55.59 129 ASN A N 1
ATOM 1013 C CA . ASN A 1 129 ? 17.649 -11.386 6.154 1.00 55.59 129 ASN A CA 1
ATOM 1014 C C . ASN A 1 129 ? 17.426 -9.921 5.743 1.00 55.59 129 ASN A C 1
ATOM 1016 O O . ASN A 1 129 ? 17.422 -9.620 4.551 1.00 55.59 129 ASN A O 1
ATOM 1020 N N . VAL A 1 130 ? 17.325 -9.002 6.713 1.00 52.78 130 VAL A N 1
ATOM 1021 C CA . VAL A 1 130 ? 17.168 -7.551 6.484 1.00 52.78 130 VAL A CA 1
ATOM 1022 C C . VAL A 1 130 ? 18.392 -6.950 5.783 1.00 52.78 130 VAL A C 1
ATOM 1024 O O . VAL A 1 130 ? 18.255 -6.242 4.777 1.00 52.78 130 VAL A O 1
ATOM 1027 N N . LYS A 1 131 ? 19.603 -7.287 6.248 1.00 51.56 131 LYS A N 1
ATOM 1028 C CA . LYS A 1 131 ? 20.860 -6.856 5.615 1.00 51.56 131 LYS A CA 1
ATOM 1029 C C . LYS A 1 131 ? 21.052 -7.523 4.254 1.00 51.56 131 LYS A C 1
ATOM 1031 O O . LYS A 1 131 ? 21.493 -6.856 3.323 1.00 51.56 131 LYS A O 1
ATOM 1036 N N . LEU A 1 132 ? 20.641 -8.783 4.093 1.00 51.59 132 LEU A N 1
ATOM 1037 C CA . LEU A 1 132 ? 20.600 -9.450 2.787 1.00 51.59 132 LEU A CA 1
ATOM 1038 C C . LEU A 1 132 ? 19.660 -8.729 1.808 1.00 51.59 132 LEU A C 1
ATOM 1040 O O . LEU A 1 132 ? 20.046 -8.517 0.663 1.00 51.59 132 LEU A O 1
ATOM 1044 N N . THR A 1 133 ? 18.484 -8.257 2.236 1.00 51.69 133 THR A N 1
ATOM 1045 C CA . THR A 1 133 ? 17.592 -7.446 1.381 1.00 51.69 133 THR A CA 1
ATOM 1046 C C . THR A 1 133 ? 18.149 -6.059 1.051 1.00 51.69 133 THR A C 1
ATOM 1048 O O . THR A 1 133 ? 17.972 -5.578 -0.070 1.00 51.69 133 THR A O 1
ATOM 1051 N N . GLN A 1 134 ? 18.872 -5.416 1.971 1.00 54.31 134 GLN A N 1
ATOM 1052 C CA . GLN A 1 134 ? 19.584 -4.166 1.677 1.00 54.31 134 GLN A CA 1
ATOM 1053 C C . GLN A 1 134 ? 20.741 -4.405 0.690 1.00 54.31 134 GLN A C 1
ATOM 1055 O O . GLN A 1 134 ? 20.907 -3.653 -0.272 1.00 54.31 134 GLN A O 1
ATOM 1060 N N . LEU A 1 135 ? 21.494 -5.496 0.846 1.00 54.62 135 LEU A N 1
ATOM 1061 C CA . LEU A 1 135 ? 22.519 -5.933 -0.107 1.00 54.62 135 LEU A CA 1
ATOM 1062 C C . LEU A 1 135 ? 21.911 -6.309 -1.470 1.00 54.62 135 LEU A C 1
ATOM 1064 O O . LEU A 1 135 ? 22.467 -5.945 -2.508 1.00 54.62 135 LEU A O 1
ATOM 1068 N N . GLU A 1 136 ? 20.740 -6.952 -1.510 1.00 57.84 136 GLU A N 1
ATOM 1069 C CA . GLU A 1 136 ? 19.963 -7.174 -2.738 1.00 57.84 136 GLU A CA 1
ATOM 1070 C C . GLU A 1 136 ? 19.589 -5.842 -3.412 1.00 57.84 136 GLU A C 1
ATOM 1072 O O . GLU A 1 136 ? 19.663 -5.721 -4.637 1.00 57.84 136 GLU A O 1
ATOM 1077 N N . TYR A 1 137 ? 19.223 -4.814 -2.642 1.00 59.28 137 TYR A N 1
ATOM 1078 C CA . TYR A 1 137 ? 18.954 -3.477 -3.175 1.00 59.28 137 TYR A CA 1
ATOM 1079 C C . TYR A 1 137 ? 20.217 -2.840 -3.783 1.00 59.28 137 TYR A C 1
ATOM 1081 O O . TYR A 1 137 ? 20.180 -2.355 -4.921 1.00 59.28 137 TYR A O 1
ATOM 1089 N N . PHE A 1 138 ? 21.362 -2.896 -3.091 1.00 58.66 138 PHE A N 1
ATOM 1090 C CA . PHE A 1 138 ? 22.634 -2.360 -3.599 1.00 58.66 138 PHE A CA 1
ATOM 1091 C C . PHE A 1 138 ? 23.156 -3.120 -4.830 1.00 58.66 138 PHE A C 1
ATOM 1093 O O . PHE A 1 138 ? 23.584 -2.499 -5.810 1.00 58.66 138 PHE A O 1
ATOM 1100 N N . THR A 1 139 ? 23.075 -4.452 -4.838 1.00 61.09 139 THR A N 1
ATOM 1101 C CA . THR A 1 139 ? 23.451 -5.285 -5.998 1.00 61.09 139 THR A CA 1
ATOM 1102 C C . THR A 1 139 ? 22.534 -5.025 -7.195 1.00 61.09 139 THR A C 1
ATOM 1104 O O . THR A 1 139 ? 23.017 -4.866 -8.323 1.00 61.09 139 THR A O 1
ATOM 1107 N N . LYS A 1 140 ? 21.223 -4.852 -6.975 1.00 65.69 140 LYS A N 1
ATOM 1108 C CA . LYS A 1 140 ? 20.288 -4.446 -8.036 1.00 65.69 140 LYS A CA 1
ATOM 1109 C C . LYS A 1 140 ? 20.560 -3.023 -8.533 1.00 65.69 140 LYS A C 1
ATOM 1111 O O . LYS A 1 140 ? 20.465 -2.792 -9.739 1.00 65.69 140 LYS A O 1
ATOM 1116 N N . ARG A 1 141 ? 21.008 -2.090 -7.684 1.00 68.75 141 ARG A N 1
ATOM 1117 C CA . ARG A 1 141 ? 21.443 -0.744 -8.115 1.00 68.75 141 ARG A CA 1
ATOM 1118 C C . ARG A 1 141 ? 22.649 -0.805 -9.059 1.00 68.75 141 ARG A C 1
ATOM 1120 O O . ARG A 1 141 ? 22.623 -0.147 -10.102 1.00 68.75 141 ARG A O 1
ATOM 1127 N N . LYS A 1 142 ? 23.646 -1.649 -8.760 1.00 76.06 142 LYS A N 1
ATOM 1128 C CA . LYS A 1 142 ? 24.767 -1.929 -9.681 1.00 76.06 142 LYS A CA 1
ATOM 1129 C C . LYS A 1 142 ? 24.270 -2.514 -11.007 1.00 76.06 142 LYS A C 1
ATOM 1131 O O . LYS A 1 142 ? 24.709 -2.079 -12.069 1.00 76.06 142 LYS A O 1
ATOM 1136 N N . SER A 1 143 ? 23.303 -3.436 -10.969 1.00 75.88 143 SER A N 1
ATOM 1137 C CA . SER A 1 143 ? 22.737 -4.032 -12.189 1.00 75.88 143 SER A CA 1
ATOM 1138 C C . SER A 1 143 ? 22.055 -3.002 -13.103 1.00 75.88 143 SER A C 1
ATOM 1140 O O . SER A 1 143 ? 22.206 -3.068 -14.320 1.00 75.88 143 SER A O 1
ATOM 1142 N N . ILE A 1 144 ? 21.374 -1.999 -12.540 1.00 83.50 144 ILE A N 1
ATOM 1143 C CA . ILE A 1 144 ? 20.715 -0.936 -13.315 1.00 83.50 144 ILE A CA 1
ATOM 1144 C C . ILE A 1 144 ? 21.742 -0.069 -14.026 1.00 83.50 144 ILE A C 1
ATOM 1146 O O . ILE A 1 144 ? 21.565 0.216 -15.205 1.00 83.50 144 ILE A O 1
ATOM 1150 N N . LEU A 1 145 ? 22.814 0.330 -13.334 1.00 83.69 145 LEU A N 1
ATOM 1151 C CA . LEU A 1 145 ? 23.910 1.075 -13.955 1.00 83.69 145 LEU A CA 1
ATOM 1152 C C . LEU A 1 145 ? 24.592 0.243 -15.041 1.00 83.69 145 LEU A C 1
ATOM 1154 O O . LEU A 1 145 ? 24.841 0.761 -16.123 1.00 83.69 145 LEU A O 1
ATOM 1158 N N . LYS A 1 146 ? 24.798 -1.057 -14.804 1.00 88.25 146 LYS A N 1
ATOM 1159 C CA . LYS A 1 146 ? 25.329 -1.980 -15.814 1.00 88.25 146 LYS A CA 1
ATOM 1160 C C . LYS A 1 146 ? 24.461 -2.006 -17.073 1.00 88.25 146 LYS A C 1
ATOM 1162 O O . LYS A 1 146 ? 24.996 -1.824 -18.163 1.00 88.25 146 LYS A O 1
ATOM 1167 N N . TRP A 1 147 ? 23.144 -2.195 -16.951 1.00 88.88 147 TRP A N 1
ATOM 1168 C CA . TRP A 1 147 ? 22.237 -2.227 -18.110 1.00 88.88 147 TRP A CA 1
ATOM 1169 C C . TRP A 1 147 ? 22.054 -0.853 -18.757 1.00 88.88 147 TRP A C 1
ATOM 1171 O O . TRP A 1 147 ? 22.001 -0.773 -19.979 1.00 88.88 147 TRP A O 1
ATOM 1181 N N . LYS A 1 148 ? 22.035 0.225 -17.965 1.00 92.06 148 LYS A N 1
ATOM 1182 C CA . LYS A 1 148 ? 22.024 1.610 -18.456 1.00 92.06 148 LYS A CA 1
ATOM 1183 C C . LYS A 1 148 ? 23.255 1.879 -19.319 1.00 92.06 148 LYS A C 1
ATOM 1185 O O . LYS A 1 148 ? 23.119 2.295 -20.463 1.00 92.06 148 LYS A O 1
ATOM 1190 N N . ASN A 1 149 ? 24.444 1.615 -18.784 1.00 90.25 149 ASN A N 1
ATOM 1191 C CA . ASN A 1 149 ? 25.704 1.832 -19.487 1.00 90.25 149 ASN A CA 1
ATOM 1192 C C . ASN A 1 149 ? 25.803 0.916 -20.709 1.00 90.25 149 ASN A C 1
ATOM 1194 O O . ASN A 1 149 ? 26.124 1.394 -21.787 1.00 90.25 149 ASN A O 1
ATOM 1198 N N . SER A 1 150 ? 25.441 -0.366 -20.580 1.00 90.75 150 SER A N 1
ATOM 1199 C CA . SER A 1 150 ? 25.407 -1.298 -21.718 1.00 90.75 150 SER A CA 1
ATOM 1200 C C . SER A 1 150 ? 24.468 -0.808 -22.823 1.00 90.75 150 SER A C 1
ATOM 1202 O O . SER A 1 150 ? 24.831 -0.880 -23.990 1.00 90.75 150 SER A O 1
ATOM 1204 N N . PHE A 1 151 ? 23.297 -0.259 -22.476 1.00 93.81 151 PHE A N 1
ATOM 1205 C CA . PHE A 1 151 ? 22.378 0.348 -23.439 1.00 93.81 151 PHE A CA 1
ATOM 1206 C C . PHE A 1 151 ? 22.995 1.572 -24.124 1.00 93.81 151 PHE A C 1
ATOM 1208 O O . PHE A 1 151 ? 23.035 1.604 -25.348 1.00 93.81 151 PHE A O 1
ATOM 1215 N N . PHE A 1 152 ? 23.510 2.550 -23.370 1.00 94.00 152 PHE A N 1
ATOM 1216 C CA . PHE A 1 152 ? 24.079 3.769 -23.961 1.00 94.00 152 PHE A CA 1
ATOM 1217 C C . PHE A 1 152 ? 25.349 3.500 -24.775 1.00 94.00 152 PHE A C 1
ATOM 1219 O O . PHE A 1 152 ? 25.515 4.094 -25.837 1.00 94.00 152 PHE A O 1
ATOM 1226 N N . TYR A 1 153 ? 26.211 2.578 -24.339 1.00 93.62 153 TYR A N 1
ATOM 1227 C CA . TYR A 1 153 ? 27.361 2.153 -25.133 1.00 93.62 153 TYR A CA 1
ATOM 1228 C C . TYR A 1 153 ? 26.910 1.436 -26.406 1.00 93.62 153 TYR A C 1
ATOM 1230 O O . TYR A 1 153 ? 27.324 1.833 -27.489 1.00 93.62 153 TYR A O 1
ATOM 1238 N N . SER A 1 154 ? 25.997 0.464 -26.313 1.00 94.00 154 SER A N 1
ATOM 1239 C CA . SER A 1 154 ? 25.428 -0.216 -27.487 1.00 94.00 154 SER A CA 1
ATOM 1240 C C . SER A 1 154 ? 24.787 0.770 -28.470 1.00 94.00 154 SER A C 1
ATOM 1242 O O . SER A 1 154 ? 25.007 0.689 -29.678 1.00 94.00 154 SER A O 1
ATOM 1244 N N . LEU A 1 155 ? 24.054 1.759 -27.952 1.00 94.25 155 LEU A N 1
ATOM 1245 C CA . LEU A 1 155 ? 23.428 2.827 -28.725 1.00 94.25 155 LEU A CA 1
ATOM 1246 C C . LEU A 1 155 ? 24.467 3.720 -29.419 1.00 94.25 155 LEU A C 1
ATOM 1248 O O . LEU A 1 155 ? 24.284 4.054 -30.586 1.00 94.25 155 LEU A O 1
ATOM 1252 N N . SER A 1 156 ? 25.578 4.044 -28.747 1.00 94.50 156 SER A N 1
ATOM 1253 C CA . SER A 1 156 ? 26.679 4.825 -29.327 1.00 94.50 156 SER A CA 1
ATOM 1254 C C . SER A 1 156 ? 27.332 4.145 -30.532 1.00 94.50 156 SER A C 1
ATOM 1256 O O . SER A 1 156 ? 27.834 4.853 -31.398 1.00 94.50 156 SER A O 1
ATOM 1258 N N . PHE A 1 157 ? 27.345 2.810 -30.594 1.00 94.62 157 PHE A N 1
ATOM 1259 C CA . PHE A 1 157 ? 27.825 2.064 -31.764 1.00 94.62 157 PHE A CA 1
ATOM 1260 C C . PHE A 1 157 ? 26.724 1.866 -32.812 1.00 94.62 157 PHE A C 1
ATOM 1262 O O . PHE A 1 157 ? 26.992 1.935 -34.005 1.00 94.62 157 PHE A O 1
ATOM 1269 N N . THR A 1 158 ? 25.475 1.676 -32.380 1.00 93.31 158 THR A N 1
ATOM 1270 C CA . THR A 1 158 ? 24.335 1.416 -33.276 1.00 93.31 158 THR A CA 1
ATOM 1271 C C . THR A 1 158 ? 23.922 2.655 -34.076 1.00 93.31 158 THR A C 1
ATOM 1273 O O . THR A 1 158 ? 23.622 2.535 -35.258 1.00 93.31 158 THR A O 1
ATOM 1276 N N . ILE A 1 159 ? 23.929 3.855 -33.477 1.00 92.56 159 ILE A N 1
ATOM 1277 C CA . ILE A 1 159 ? 23.541 5.098 -34.172 1.00 92.56 159 ILE A CA 1
ATOM 1278 C C . ILE A 1 159 ? 24.431 5.369 -35.401 1.00 92.56 159 ILE A C 1
ATOM 1280 O O . ILE A 1 159 ? 23.872 5.576 -36.477 1.00 92.56 159 ILE A O 1
ATOM 1284 N N . PRO A 1 160 ? 25.777 5.333 -35.306 1.00 91.88 160 PRO A N 1
ATOM 1285 C CA . PRO A 1 160 ? 26.638 5.467 -36.478 1.00 91.88 160 PRO A CA 1
ATOM 1286 C C . PRO A 1 160 ? 26.354 4.428 -37.567 1.00 91.88 160 PRO A C 1
ATOM 1288 O O . PRO A 1 160 ? 26.322 4.795 -38.734 1.00 91.88 160 PRO A O 1
ATOM 1291 N N . ILE A 1 161 ? 26.093 3.166 -37.202 1.00 90.69 161 ILE A N 1
ATOM 1292 C CA . ILE A 1 161 ? 25.758 2.105 -38.168 1.00 90.69 161 ILE A CA 1
ATOM 1293 C C . ILE A 1 161 ? 24.456 2.443 -38.912 1.00 90.69 161 ILE A C 1
ATOM 1295 O O . ILE A 1 161 ? 24.409 2.342 -40.135 1.00 90.69 161 ILE A O 1
ATOM 1299 N N . ILE A 1 162 ? 23.423 2.912 -38.200 1.00 88.19 162 ILE A N 1
ATOM 1300 C CA . ILE A 1 162 ? 22.161 3.356 -38.818 1.00 88.19 162 ILE A CA 1
ATOM 1301 C C . ILE A 1 162 ? 22.410 4.534 -39.769 1.00 88.19 162 ILE A C 1
ATOM 1303 O O . ILE A 1 162 ? 21.881 4.553 -40.876 1.00 88.19 162 ILE A O 1
ATOM 1307 N N . ILE A 1 163 ? 23.217 5.517 -39.362 1.00 87.75 163 ILE A N 1
ATOM 1308 C CA . ILE A 1 163 ? 23.536 6.685 -40.197 1.00 87.75 163 ILE A CA 1
ATOM 1309 C C . ILE A 1 163 ? 24.275 6.257 -41.472 1.00 87.75 163 ILE A C 1
ATOM 1311 O O . ILE A 1 163 ? 23.937 6.737 -42.551 1.00 87.75 163 ILE A O 1
ATOM 1315 N N . ILE A 1 164 ? 25.243 5.341 -41.363 1.00 85.62 164 ILE A N 1
ATOM 1316 C CA . ILE A 1 164 ? 25.980 4.800 -42.515 1.00 85.62 164 ILE A CA 1
ATOM 1317 C C . ILE A 1 164 ? 25.025 4.067 -43.463 1.00 85.62 164 ILE A C 1
ATOM 1319 O O . ILE A 1 164 ? 25.072 4.314 -44.663 1.00 85.62 164 ILE A O 1
ATOM 1323 N N . SER A 1 165 ? 24.115 3.246 -42.932 1.00 80.31 165 SER A N 1
ATOM 1324 C CA . SER A 1 165 ? 23.106 2.543 -43.735 1.00 80.31 165 SER A CA 1
ATOM 1325 C C . SER A 1 165 ? 22.113 3.497 -44.422 1.00 80.31 165 SER A C 1
ATOM 1327 O O . SER A 1 165 ? 21.721 3.277 -45.564 1.00 80.31 165 SER A O 1
ATOM 1329 N N . LEU A 1 166 ? 21.739 4.611 -43.783 1.00 81.38 166 LEU A N 1
ATOM 1330 C CA . LEU A 1 166 ? 20.848 5.615 -44.384 1.00 81.38 166 LEU A CA 1
ATOM 1331 C C . LEU A 1 166 ? 21.530 6.466 -45.468 1.00 81.38 166 LEU A C 1
ATOM 1333 O O . LEU A 1 166 ? 20.861 6.943 -46.384 1.00 81.38 166 LEU A O 1
ATOM 1337 N N . ILE A 1 167 ? 22.842 6.686 -45.352 1.00 80.19 167 ILE A N 1
ATOM 1338 C CA . ILE A 1 167 ? 23.639 7.566 -46.227 1.00 80.19 167 ILE A CA 1
ATOM 1339 C C . ILE A 1 167 ? 24.499 6.738 -47.206 1.00 80.19 167 ILE A C 1
ATOM 1341 O O . ILE A 1 167 ? 25.402 7.263 -47.853 1.00 80.19 167 ILE A O 1
ATOM 1345 N N . GLN A 1 168 ? 24.201 5.445 -47.358 1.00 67.38 168 GLN A N 1
ATOM 1346 C CA . GLN A 1 168 ? 25.011 4.475 -48.104 1.00 67.38 168 GLN A CA 1
ATOM 1347 C C . GLN A 1 168 ? 25.340 4.956 -49.534 1.00 67.38 168 GLN A C 1
ATOM 1349 O O . GLN A 1 168 ? 26.506 4.977 -49.911 1.00 67.38 168 GLN A O 1
ATOM 1354 N N . ASN A 1 169 ? 24.377 5.586 -50.223 1.00 60.75 169 ASN A N 1
ATOM 1355 C CA . ASN A 1 169 ? 24.551 6.207 -51.552 1.00 60.75 169 ASN A CA 1
ATOM 1356 C C . ASN A 1 169 ? 25.633 7.316 -51.650 1.00 60.75 169 ASN A C 1
ATOM 1358 O O . ASN A 1 169 ? 25.963 7.745 -52.753 1.00 60.75 169 ASN A O 1
ATOM 1362 N N . ILE A 1 170 ? 26.138 7.847 -50.529 1.00 60.50 170 ILE A N 1
ATOM 1363 C CA . ILE A 1 170 ? 27.151 8.922 -50.466 1.00 60.50 170 ILE A CA 1
ATOM 1364 C C . ILE A 1 170 ? 28.502 8.394 -49.934 1.00 60.50 170 ILE A C 1
ATOM 1366 O O . ILE A 1 170 ? 29.537 9.014 -50.175 1.00 60.50 170 ILE A O 1
ATOM 1370 N N . VAL A 1 171 ? 28.518 7.252 -49.230 1.00 60.91 171 VAL A N 1
ATOM 1371 C CA . VAL A 1 171 ? 29.706 6.679 -48.548 1.00 60.91 171 VAL A CA 1
ATOM 1372 C C . VAL A 1 171 ? 30.268 5.447 -49.288 1.00 60.91 171 VAL A C 1
ATOM 1374 O O . VAL A 1 171 ? 31.208 4.811 -48.811 1.00 60.91 171 VAL A O 1
ATOM 1377 N N . ASP A 1 172 ? 29.758 5.140 -50.483 1.00 65.06 172 ASP A N 1
ATOM 1378 C CA . ASP A 1 172 ? 30.178 4.022 -51.346 1.00 65.06 172 ASP A CA 1
ATOM 1379 C C . ASP A 1 172 ? 31.558 4.238 -52.003 1.00 65.06 172 ASP A C 1
ATOM 1381 O O . ASP A 1 172 ? 31.713 4.285 -53.222 1.00 65.06 172 ASP A O 1
ATOM 1385 N N . VAL A 1 173 ? 32.606 4.367 -51.187 1.00 71.88 173 VAL A N 1
ATOM 1386 C CA . VAL A 1 173 ? 33.994 4.306 -51.659 1.00 71.88 173 VAL A CA 1
ATOM 1387 C C . VAL A 1 173 ? 34.454 2.848 -51.627 1.00 71.88 173 VAL A C 1
ATOM 1389 O O . VAL A 1 173 ? 34.590 2.250 -50.554 1.00 71.88 173 VAL A O 1
ATOM 1392 N N . GLU A 1 174 ? 34.698 2.278 -52.808 1.00 73.31 174 GLU A N 1
ATOM 1393 C CA . GLU A 1 174 ? 35.288 0.945 -52.964 1.00 73.31 174 GLU A CA 1
ATOM 1394 C C . GLU A 1 174 ? 36.765 0.956 -52.539 1.00 73.31 174 GLU A C 1
ATOM 1396 O O . GLU A 1 174 ? 37.586 1.686 -53.094 1.00 73.31 174 GLU A O 1
ATOM 1401 N N . LEU A 1 175 ? 37.115 0.137 -51.542 1.00 66.38 175 LEU A N 1
ATOM 1402 C CA . LEU A 1 175 ? 38.498 -0.061 -51.080 1.00 66.38 175 LEU A CA 1
ATOM 1403 C C . LEU A 1 175 ? 39.215 -1.152 -51.886 1.00 66.38 175 LEU A C 1
ATOM 1405 O O . LEU A 1 175 ? 40.398 -1.031 -52.196 1.00 66.38 175 LEU A O 1
ATOM 1409 N N . PHE A 1 176 ? 38.491 -2.229 -52.189 1.00 66.19 176 PHE A N 1
ATOM 1410 C CA . PHE A 1 176 ? 38.903 -3.374 -53.002 1.00 66.19 176 PHE A CA 1
ATOM 1411 C C . PHE A 1 176 ? 37.696 -3.858 -53.813 1.00 66.19 176 PHE A C 1
ATOM 1413 O O . PHE A 1 176 ? 36.565 -3.498 -53.500 1.00 66.19 176 PHE A O 1
ATOM 1420 N N . HIS A 1 177 ? 37.931 -4.685 -54.835 1.00 69.56 177 HIS A N 1
ATOM 1421 C CA . HIS A 1 177 ? 36.888 -5.236 -55.704 1.00 69.56 177 HIS A CA 1
ATOM 1422 C C . HIS A 1 177 ? 35.717 -5.817 -54.885 1.00 69.56 177 HIS A C 1
ATOM 1424 O O . HIS A 1 177 ? 35.895 -6.813 -54.185 1.00 69.56 177 HIS A O 1
ATOM 1430 N N . GLY A 1 178 ? 34.552 -5.158 -54.929 1.00 68.88 178 GLY A N 1
ATOM 1431 C CA . GLY A 1 178 ? 33.354 -5.562 -54.187 1.00 68.88 178 GLY A CA 1
ATOM 1432 C C . GLY A 1 178 ? 33.389 -5.336 -52.666 1.00 68.88 178 GLY A C 1
ATOM 1433 O O . GLY A 1 178 ? 32.577 -5.926 -51.957 1.00 68.88 178 GLY A O 1
ATOM 1434 N N . LEU A 1 179 ? 34.297 -4.522 -52.118 1.00 79.19 179 LEU A N 1
ATOM 1435 C CA . LEU A 1 179 ? 34.339 -4.210 -50.683 1.00 79.19 179 LEU A CA 1
ATOM 1436 C C . LEU A 1 179 ? 34.274 -2.699 -50.434 1.00 79.19 179 LEU A C 1
ATOM 1438 O O . LEU A 1 179 ? 35.219 -1.960 -50.724 1.00 79.19 179 LEU A O 1
ATOM 1442 N N . PHE A 1 180 ? 33.159 -2.261 -49.851 1.00 83.25 180 PHE A N 1
ATOM 1443 C CA . PHE A 1 180 ? 32.864 -0.859 -49.565 1.00 83.25 180 PHE A CA 1
ATOM 1444 C C . PHE A 1 180 ? 33.287 -0.474 -48.147 1.00 83.25 180 PHE A C 1
ATOM 1446 O O . PHE A 1 180 ? 33.163 -1.252 -47.195 1.00 83.25 180 PHE A O 1
ATOM 1453 N N . ILE A 1 181 ? 33.776 0.758 -47.991 1.00 83.69 181 ILE A N 1
ATOM 1454 C CA . ILE A 1 181 ? 34.253 1.259 -46.696 1.00 83.69 181 ILE A CA 1
ATOM 1455 C C . ILE A 1 181 ? 33.133 1.361 -45.652 1.00 83.69 181 ILE A C 1
ATOM 1457 O O . ILE A 1 181 ? 33.364 1.066 -44.479 1.00 83.69 181 ILE A O 1
ATOM 1461 N N . GLY A 1 182 ? 31.914 1.714 -46.074 1.00 82.88 182 GLY A N 1
ATOM 1462 C CA . GLY A 1 182 ? 30.746 1.810 -45.196 1.00 82.88 182 GLY A CA 1
ATOM 1463 C C . GLY A 1 182 ? 30.373 0.471 -44.552 1.00 82.88 182 GLY A C 1
ATOM 1464 O O . GLY A 1 182 ? 30.134 0.411 -43.342 1.00 82.88 182 GLY A O 1
ATOM 1465 N N . ASP A 1 183 ? 30.410 -0.617 -45.322 1.00 84.38 183 ASP A N 1
ATOM 1466 C CA . ASP A 1 183 ? 30.081 -1.962 -44.833 1.00 84.38 183 ASP A CA 1
ATOM 1467 C C . ASP A 1 183 ? 31.160 -2.511 -43.899 1.00 84.38 183 ASP A C 1
ATOM 1469 O O . ASP A 1 183 ? 30.847 -3.116 -42.872 1.00 84.38 183 ASP A O 1
ATOM 1473 N N . LEU A 1 184 ? 32.435 -2.237 -44.197 1.00 87.31 184 LEU A N 1
ATOM 1474 C CA . LEU A 1 184 ? 33.555 -2.611 -43.332 1.00 87.31 184 LEU A CA 1
ATOM 1475 C C . LEU A 1 184 ? 33.476 -1.894 -41.974 1.00 87.31 184 LEU A C 1
ATOM 1477 O O . LEU A 1 184 ? 33.652 -2.519 -40.925 1.00 87.31 184 LEU A O 1
ATOM 1481 N N . ILE A 1 185 ? 33.188 -0.589 -41.980 1.00 88.62 185 ILE A N 1
ATOM 1482 C CA . ILE A 1 185 ? 32.999 0.193 -40.751 1.00 88.62 185 ILE A CA 1
ATOM 1483 C C . ILE A 1 185 ? 31.789 -0.340 -39.972 1.00 88.62 185 ILE A C 1
ATOM 1485 O O . ILE A 1 185 ? 31.881 -0.535 -38.759 1.00 88.62 185 ILE A O 1
ATOM 1489 N N . SER A 1 186 ? 30.684 -0.642 -40.658 1.00 89.94 186 SER A N 1
ATOM 1490 C CA . SER A 1 186 ? 29.478 -1.204 -40.039 1.00 89.94 186 SER A CA 1
ATOM 1491 C C . SER A 1 186 ? 29.736 -2.571 -39.399 1.00 89.94 186 SER A C 1
ATOM 1493 O O . SER A 1 186 ? 29.317 -2.810 -38.264 1.00 89.94 186 SER A O 1
ATOM 1495 N N . LEU A 1 187 ? 30.507 -3.442 -40.059 1.00 92.06 187 LEU A N 1
ATOM 1496 C CA . LEU A 1 187 ? 30.955 -4.714 -39.493 1.00 92.06 187 LEU A CA 1
ATOM 1497 C C . LEU A 1 187 ? 31.785 -4.491 -38.220 1.00 92.06 187 LEU A C 1
ATOM 1499 O O . LEU A 1 187 ? 31.472 -5.070 -37.178 1.00 92.06 187 LEU A O 1
ATOM 1503 N N . LEU A 1 188 ? 32.803 -3.626 -38.268 1.00 92.81 188 LEU A N 1
ATOM 1504 C CA . LEU A 1 188 ? 33.682 -3.362 -37.121 1.00 92.81 188 LEU A CA 1
ATOM 1505 C C . LEU A 1 188 ? 32.922 -2.793 -35.917 1.00 92.81 188 LEU A C 1
ATOM 1507 O O . LEU A 1 188 ? 33.160 -3.220 -34.787 1.00 92.81 188 LEU A O 1
ATOM 1511 N N . LEU A 1 189 ? 31.981 -1.875 -36.148 1.00 92.94 189 LEU A N 1
ATOM 1512 C CA . LEU A 1 189 ? 31.146 -1.293 -35.093 1.00 92.94 189 LEU A CA 1
ATOM 1513 C C . LEU A 1 189 ? 30.098 -2.284 -34.557 1.00 92.94 189 LEU A C 1
ATOM 1515 O O . LEU A 1 189 ? 29.706 -2.192 -33.392 1.00 92.94 189 LEU A O 1
ATOM 1519 N N . SER A 1 190 ? 29.656 -3.249 -35.370 1.00 94.06 190 SER A N 1
ATOM 1520 C CA . SER A 1 190 ? 28.657 -4.242 -34.957 1.00 94.06 190 SER A CA 1
ATOM 1521 C C . SER A 1 190 ? 29.216 -5.345 -34.052 1.00 94.06 190 SER A C 1
ATOM 1523 O O . SER A 1 190 ? 28.491 -5.851 -33.193 1.00 94.06 190 SER A O 1
ATOM 1525 N N . ILE A 1 191 ? 30.508 -5.681 -34.158 1.00 94.19 191 ILE A N 1
ATOM 1526 C CA . ILE A 1 191 ? 31.154 -6.729 -33.347 1.00 94.19 191 ILE A CA 1
ATOM 1527 C C . ILE A 1 191 ? 31.070 -6.443 -31.828 1.00 94.19 191 ILE A C 1
ATOM 1529 O O . ILE A 1 191 ? 30.618 -7.331 -31.092 1.00 94.19 191 ILE A O 1
ATOM 1533 N N . PRO A 1 192 ? 31.428 -5.240 -31.318 1.00 94.06 192 PRO A N 1
ATOM 1534 C CA . PRO A 1 192 ? 31.272 -4.897 -29.900 1.00 94.06 192 PRO A CA 1
ATOM 1535 C C . PRO A 1 192 ? 29.830 -4.998 -29.395 1.00 94.06 192 PRO A C 1
ATOM 1537 O O . PRO A 1 192 ? 29.598 -5.444 -28.269 1.00 94.06 192 PRO A O 1
ATOM 1540 N N . VAL A 1 193 ? 28.852 -4.624 -30.224 1.00 94.25 193 VAL A N 1
ATOM 1541 C CA . VAL A 1 193 ? 27.424 -4.718 -29.885 1.00 94.25 193 VAL A CA 1
ATOM 1542 C C . VAL A 1 193 ? 26.986 -6.179 -29.794 1.00 94.25 193 VAL A C 1
ATOM 1544 O O . VAL A 1 193 ? 26.421 -6.594 -28.779 1.00 94.25 193 VAL A O 1
ATOM 1547 N N . GLN A 1 194 ? 27.310 -6.972 -30.817 1.00 92.50 194 GLN A N 1
ATOM 1548 C CA . GLN A 1 194 ? 26.888 -8.364 -30.948 1.00 92.50 194 GLN A CA 1
ATOM 1549 C C . GLN A 1 194 ? 27.517 -9.265 -29.878 1.00 92.50 194 GLN A C 1
ATOM 1551 O O . GLN A 1 194 ? 26.806 -9.952 -29.142 1.00 92.50 194 GLN A O 1
ATOM 1556 N N . PHE A 1 195 ? 28.847 -9.255 -29.771 1.00 92.88 195 PHE A N 1
ATOM 1557 C CA . PHE A 1 195 ? 29.603 -10.230 -28.975 1.00 92.88 195 PHE A CA 1
ATOM 1558 C C . PHE A 1 195 ? 30.204 -9.653 -27.692 1.00 92.88 195 PHE A C 1
ATOM 1560 O O . PHE A 1 195 ? 30.572 -10.419 -26.803 1.00 92.88 195 PHE A O 1
ATOM 1567 N N . GLY A 1 196 ? 30.289 -8.327 -27.569 1.00 90.06 196 GLY A N 1
ATOM 1568 C CA . GLY A 1 196 ? 30.703 -7.652 -26.340 1.00 90.06 196 GLY A CA 1
ATOM 1569 C C . GLY A 1 196 ? 29.517 -7.468 -25.400 1.00 90.06 196 GLY A C 1
ATOM 1570 O O . GLY A 1 196 ? 29.305 -8.263 -24.480 1.00 90.06 196 GLY A O 1
ATOM 1571 N N . PHE A 1 197 ? 28.705 -6.442 -25.656 1.00 90.31 197 PHE A N 1
ATOM 1572 C CA . PHE A 1 197 ? 27.554 -6.113 -24.811 1.00 90.31 197 PHE A CA 1
ATOM 1573 C C . PHE A 1 197 ? 26.494 -7.227 -24.841 1.00 90.31 197 PHE A C 1
ATOM 1575 O O . PHE A 1 197 ? 25.985 -7.622 -23.790 1.00 90.31 197 PHE A O 1
ATOM 1582 N N . GLY A 1 198 ? 26.216 -7.805 -26.018 1.00 88.50 198 GLY A N 1
ATOM 1583 C CA . GLY A 1 198 ? 25.245 -8.890 -26.205 1.00 88.50 198 GLY A CA 1
ATOM 1584 C C . GLY A 1 198 ? 25.611 -10.240 -25.567 1.00 88.50 198 GLY A C 1
ATOM 1585 O O . GLY A 1 198 ? 24.730 -11.086 -25.398 1.00 88.50 198 GLY A O 1
ATOM 1586 N N . LYS A 1 199 ? 26.867 -10.455 -25.141 1.00 90.50 199 LYS A N 1
ATOM 1587 C CA . LYS A 1 199 ? 27.389 -11.746 -24.636 1.00 90.50 199 LYS A CA 1
ATOM 1588 C C . LYS A 1 199 ? 26.506 -12.414 -23.580 1.00 90.50 199 LYS A C 1
ATOM 1590 O O . LYS A 1 199 ? 26.285 -13.625 -23.615 1.00 90.50 199 LYS A O 1
ATOM 1595 N N . ASN A 1 200 ? 25.990 -11.628 -22.635 1.00 87.00 200 ASN A N 1
ATOM 1596 C CA . ASN A 1 200 ? 25.185 -12.148 -21.525 1.00 87.00 200 ASN A CA 1
ATOM 1597 C C . ASN A 1 200 ? 23.893 -12.813 -22.016 1.00 87.00 200 ASN A C 1
ATOM 1599 O O . ASN A 1 200 ? 23.450 -13.807 -21.439 1.00 87.00 200 ASN A O 1
ATOM 1603 N N . PHE A 1 201 ? 23.312 -12.293 -23.097 1.00 88.56 201 PHE A N 1
ATOM 1604 C CA . PHE A 1 201 ? 22.107 -12.856 -23.686 1.00 88.56 201 PHE A CA 1
ATOM 1605 C C . PHE A 1 201 ? 22.397 -14.189 -24.376 1.00 88.56 201 PHE A C 1
ATOM 1607 O O . PHE A 1 201 ? 21.607 -15.121 -24.224 1.00 88.56 201 PHE A O 1
ATOM 1614 N N . TYR A 1 202 ? 23.536 -14.316 -25.069 1.00 89.50 202 TYR A N 1
ATOM 1615 C CA . TYR A 1 202 ? 23.940 -15.567 -25.723 1.00 89.50 202 TYR A CA 1
ATOM 1616 C C . TYR A 1 202 ? 24.097 -16.703 -24.712 1.00 89.50 202 TYR A C 1
ATOM 1618 O O . TYR A 1 202 ? 23.514 -17.773 -24.879 1.00 89.50 202 TYR A O 1
ATOM 1626 N N . ILE A 1 203 ? 24.828 -16.447 -23.620 1.00 89.56 203 ILE A N 1
ATOM 1627 C CA . ILE A 1 203 ? 25.051 -17.434 -22.554 1.00 89.56 203 ILE A CA 1
ATOM 1628 C C . ILE A 1 203 ? 23.716 -17.875 -21.944 1.00 89.56 203 ILE A C 1
ATOM 1630 O O . ILE A 1 203 ? 23.495 -19.065 -21.719 1.00 89.56 203 ILE A O 1
ATOM 1634 N N . LYS A 1 204 ? 22.822 -16.919 -21.672 1.00 87.12 204 LYS A N 1
ATOM 1635 C CA . LYS A 1 204 ? 21.511 -17.197 -21.083 1.00 87.12 204 LYS A CA 1
ATOM 1636 C C . LYS A 1 204 ? 20.630 -18.025 -22.024 1.00 87.12 204 LYS A C 1
ATOM 1638 O O . LYS A 1 204 ? 20.116 -19.061 -21.614 1.00 87.12 204 LYS A O 1
ATOM 1643 N N . SER A 1 205 ? 20.516 -17.608 -23.280 1.00 88.38 205 SER A N 1
ATOM 1644 C CA . SER A 1 205 ? 19.677 -18.268 -24.285 1.00 88.38 205 SER A CA 1
ATOM 1645 C C . SER A 1 205 ? 20.155 -19.681 -24.604 1.00 88.38 205 SER A C 1
ATOM 1647 O O . SER A 1 205 ? 19.339 -20.587 -24.737 1.00 88.38 205 SER A O 1
ATOM 1649 N N . PHE A 1 206 ? 21.472 -19.909 -24.634 1.00 88.44 206 PHE A N 1
ATOM 1650 C CA . PHE A 1 206 ? 22.030 -21.251 -24.808 1.00 88.44 206 PHE A CA 1
ATOM 1651 C C . PHE A 1 206 ? 21.668 -22.189 -23.645 1.00 88.44 206 PHE A C 1
ATOM 1653 O O . PHE A 1 206 ? 21.295 -23.342 -23.866 1.00 88.44 206 PHE A O 1
ATOM 1660 N N . LYS A 1 207 ? 21.725 -21.694 -22.399 1.00 87.69 207 LYS A N 1
ATOM 1661 C CA . LYS A 1 207 ? 21.296 -22.463 -21.219 1.00 87.69 207 LYS A CA 1
ATOM 1662 C C . LYS A 1 207 ? 19.804 -22.802 -21.281 1.00 87.69 207 LYS A C 1
ATOM 1664 O O . LYS A 1 207 ? 19.439 -23.947 -21.040 1.00 87.69 207 LYS A O 1
ATOM 1669 N N . GLU A 1 208 ? 18.948 -21.837 -21.615 1.00 85.31 208 GLU A N 1
ATOM 1670 C CA . GLU A 1 208 ? 17.493 -22.043 -21.705 1.00 85.31 208 GLU A CA 1
ATOM 1671 C C . GLU A 1 208 ? 17.112 -23.034 -22.815 1.00 85.31 208 GLU A C 1
ATOM 1673 O O . GLU A 1 208 ? 16.302 -23.937 -22.583 1.00 85.31 208 GLU A O 1
ATOM 1678 N N . LEU A 1 209 ? 17.779 -22.943 -23.969 1.00 84.38 209 LEU A N 1
ATOM 1679 C CA . LEU A 1 209 ? 17.600 -23.862 -25.090 1.00 84.38 209 LEU A CA 1
ATOM 1680 C C . LEU A 1 209 ? 18.011 -25.297 -24.729 1.00 84.38 209 LEU A C 1
ATOM 1682 O O . LEU A 1 209 ? 17.279 -26.235 -25.037 1.00 84.38 209 LEU A O 1
ATOM 1686 N N . LYS A 1 210 ? 19.118 -25.482 -23.992 1.00 88.19 210 LYS A N 1
ATOM 1687 C CA . LYS A 1 210 ? 19.545 -26.804 -23.487 1.00 88.19 210 LYS A CA 1
ATOM 1688 C C . LYS A 1 210 ? 18.499 -27.452 -22.568 1.00 88.19 210 LYS A C 1
ATOM 1690 O O . LYS A 1 210 ? 18.401 -28.673 -22.519 1.00 88.19 210 LYS A O 1
ATOM 1695 N N . HIS A 1 211 ? 17.718 -26.645 -21.854 1.00 84.44 211 HIS A N 1
ATOM 1696 C CA . HIS A 1 211 ? 16.638 -27.107 -20.980 1.00 84.44 211 HIS A CA 1
ATOM 1697 C C . HIS A 1 211 ? 15.268 -27.195 -21.679 1.00 84.44 211 HIS A C 1
ATOM 1699 O O . HIS A 1 211 ? 14.265 -27.423 -21.004 1.00 84.44 211 HIS A O 1
ATOM 1705 N N . GLY A 1 212 ? 15.200 -27.008 -23.003 1.00 81.06 212 GLY A N 1
ATOM 1706 C CA . GLY A 1 212 ? 13.960 -27.112 -23.779 1.00 81.06 212 GLY A CA 1
ATOM 1707 C C . GLY A 1 212 ? 12.958 -25.975 -23.543 1.00 81.06 212 GLY A C 1
ATOM 1708 O O . GLY A 1 212 ? 11.778 -26.132 -23.852 1.00 81.06 212 GLY A O 1
ATOM 1709 N N . LYS A 1 213 ? 13.392 -24.837 -22.983 1.00 79.62 213 LYS A N 1
ATOM 1710 C CA . LYS A 1 213 ? 12.536 -23.662 -22.757 1.00 79.62 213 LYS A CA 1
ATOM 1711 C C . LYS A 1 213 ? 12.786 -22.619 -23.844 1.00 79.62 213 LYS A C 1
ATOM 1713 O O . LYS A 1 213 ? 13.855 -22.017 -23.877 1.00 79.62 213 LYS A O 1
ATOM 1718 N N . PHE A 1 214 ? 11.795 -22.376 -24.701 1.00 81.81 214 PHE A N 1
ATOM 1719 C CA . PHE A 1 214 ? 11.851 -21.311 -25.707 1.00 81.81 214 PHE A CA 1
ATOM 1720 C C . PHE A 1 214 ? 11.392 -19.980 -25.101 1.00 81.81 214 PHE A C 1
ATOM 1722 O O . PHE A 1 214 ? 10.259 -19.853 -24.640 1.00 81.81 214 PHE A O 1
ATOM 1729 N N . THR A 1 215 ? 12.272 -18.981 -25.104 1.00 82.56 215 THR A N 1
ATOM 1730 C CA . THR A 1 215 ? 12.032 -17.643 -24.547 1.00 82.56 215 THR A CA 1
ATOM 1731 C C . THR A 1 215 ? 12.199 -16.569 -25.617 1.00 82.56 215 THR A C 1
ATOM 1733 O O . THR A 1 215 ? 12.869 -16.770 -26.629 1.00 82.56 215 THR A O 1
ATOM 1736 N N . THR A 1 216 ? 11.606 -15.395 -25.394 1.00 80.31 216 THR A N 1
ATOM 1737 C CA . THR A 1 216 ? 11.720 -14.244 -26.309 1.00 80.31 216 THR A CA 1
ATOM 1738 C C . THR A 1 216 ? 13.174 -13.828 -26.552 1.00 80.31 216 THR A C 1
ATOM 1740 O O . THR A 1 216 ? 13.504 -13.387 -27.650 1.00 80.31 216 THR A O 1
ATOM 1743 N N . ASP A 1 217 ? 14.048 -14.017 -25.555 1.00 84.62 217 ASP A N 1
ATOM 1744 C CA . ASP A 1 217 ? 15.486 -13.751 -25.666 1.00 84.62 217 ASP A CA 1
ATOM 1745 C C . ASP A 1 217 ? 16.132 -14.647 -26.745 1.00 84.62 217 ASP A C 1
ATOM 1747 O O . ASP A 1 217 ? 16.918 -14.157 -27.555 1.00 84.62 217 ASP A O 1
ATOM 1751 N N . ILE A 1 218 ? 15.746 -15.929 -26.822 1.00 87.00 218 ILE A N 1
ATOM 1752 C CA . ILE A 1 218 ? 16.248 -16.875 -27.833 1.00 87.00 218 ILE A CA 1
ATOM 1753 C C . ILE A 1 218 ? 15.879 -16.409 -29.246 1.00 87.00 218 ILE A C 1
ATOM 1755 O O . ILE A 1 218 ? 16.738 -16.403 -30.127 1.00 87.00 218 ILE A O 1
ATOM 1759 N N . LEU A 1 219 ? 14.627 -15.987 -29.464 1.00 84.62 219 LEU A N 1
ATOM 1760 C CA . LEU A 1 219 ? 14.163 -15.522 -30.776 1.00 84.62 219 LEU A CA 1
ATOM 1761 C C . LEU A 1 219 ? 14.984 -14.321 -31.269 1.00 84.62 219 LEU A C 1
ATOM 1763 O O . LEU A 1 219 ? 15.446 -14.319 -32.410 1.00 84.62 219 LEU A O 1
ATOM 1767 N N . ILE A 1 220 ? 15.193 -13.324 -30.403 1.00 85.81 220 ILE A N 1
ATOM 1768 C CA . ILE A 1 220 ? 15.926 -12.098 -30.749 1.00 85.81 220 ILE A CA 1
ATOM 1769 C C . ILE A 1 220 ? 17.394 -12.408 -31.062 1.00 85.81 220 ILE A C 1
ATOM 1771 O O . ILE A 1 220 ? 17.937 -11.858 -32.017 1.00 85.81 220 ILE A O 1
ATOM 1775 N N . ILE A 1 221 ? 18.027 -13.310 -30.307 1.00 89.62 221 ILE A N 1
ATOM 1776 C CA . ILE A 1 221 ? 19.436 -13.669 -30.518 1.00 89.62 221 ILE A CA 1
ATOM 1777 C C . ILE A 1 221 ? 19.642 -14.500 -31.774 1.00 89.62 221 ILE A C 1
ATOM 1779 O O . ILE A 1 221 ? 20.580 -14.240 -32.520 1.00 89.62 221 ILE A O 1
ATOM 1783 N N . ILE A 1 222 ? 18.792 -15.499 -32.019 1.00 88.31 222 ILE A N 1
ATOM 1784 C CA . ILE A 1 222 ? 18.878 -16.295 -33.248 1.00 88.31 222 ILE A CA 1
ATOM 1785 C C . ILE A 1 222 ? 18.668 -15.382 -34.457 1.00 88.31 222 ILE A C 1
ATOM 1787 O O . ILE A 1 222 ? 19.427 -15.463 -35.419 1.00 88.31 222 ILE A O 1
ATOM 1791 N N . THR A 1 223 ? 17.696 -14.469 -34.376 1.00 86.50 223 THR A N 1
ATOM 1792 C CA . THR A 1 223 ? 17.417 -13.498 -35.439 1.00 86.50 223 THR A CA 1
ATOM 1793 C C . THR A 1 223 ? 18.600 -12.564 -35.683 1.00 86.50 223 THR A C 1
ATOM 1795 O O . THR A 1 223 ? 19.032 -12.422 -36.823 1.00 86.50 223 THR A O 1
ATOM 1798 N N . SER A 1 224 ? 19.163 -11.948 -34.639 1.00 90.44 224 SER A N 1
ATOM 1799 C CA . SER A 1 224 ? 20.301 -11.037 -34.809 1.00 90.44 224 SER A CA 1
ATOM 1800 C C . SER A 1 224 ? 21.542 -11.774 -35.313 1.00 90.44 224 SER A C 1
ATOM 1802 O O . SER A 1 224 ? 22.215 -11.297 -36.221 1.00 90.44 224 SER A O 1
ATOM 1804 N N . LEU A 1 225 ? 21.830 -12.970 -34.793 1.00 91.50 225 LEU A N 1
ATOM 1805 C CA . LEU A 1 225 ? 22.953 -13.781 -35.258 1.00 91.50 225 LEU A CA 1
ATOM 1806 C C . LEU A 1 225 ? 22.796 -14.177 -36.731 1.00 91.50 225 LEU A C 1
ATOM 1808 O O . LEU A 1 225 ? 23.762 -14.101 -37.486 1.00 91.50 225 LEU A O 1
ATOM 1812 N N . PHE A 1 226 ? 21.590 -14.565 -37.145 1.00 87.56 226 PHE A N 1
ATOM 1813 C CA . PHE A 1 226 ? 21.289 -14.897 -38.534 1.00 87.56 226 PHE A CA 1
ATOM 1814 C C . PHE A 1 226 ? 21.542 -13.707 -39.470 1.00 87.56 226 PHE A C 1
ATOM 1816 O O . PHE A 1 226 ? 22.229 -13.863 -40.478 1.00 87.56 226 PHE A O 1
ATOM 1823 N N . LEU A 1 227 ? 21.076 -12.509 -39.101 1.00 88.00 227 LEU A N 1
ATOM 1824 C CA . LEU A 1 227 ? 21.297 -11.283 -39.879 1.00 88.00 227 LEU A CA 1
ATOM 1825 C C . LEU A 1 227 ? 22.772 -10.894 -39.957 1.00 88.00 227 LEU A C 1
ATOM 1827 O O . LEU A 1 227 ? 23.264 -10.532 -41.026 1.00 88.00 227 LEU A O 1
ATOM 1831 N N . PHE A 1 228 ? 23.494 -11.024 -38.846 1.00 91.38 228 PHE A N 1
ATOM 1832 C CA . PHE A 1 228 ? 24.932 -10.787 -38.806 1.00 91.38 228 PHE A CA 1
ATOM 1833 C C . PHE A 1 228 ? 25.688 -11.742 -39.745 1.00 91.38 228 PHE A C 1
ATOM 1835 O O . PHE A 1 228 ? 26.522 -11.305 -40.535 1.00 91.38 228 PHE A O 1
ATOM 1842 N N . ILE A 1 229 ? 25.368 -13.042 -39.709 1.00 91.50 229 ILE A N 1
ATOM 1843 C CA . ILE A 1 229 ? 26.014 -14.056 -40.558 1.00 91.50 229 ILE A CA 1
ATOM 1844 C C . ILE A 1 229 ? 25.698 -13.822 -42.040 1.00 91.50 229 ILE A C 1
ATOM 1846 O O . ILE A 1 229 ? 26.616 -13.866 -42.858 1.00 91.50 229 ILE A O 1
ATOM 1850 N N . ILE A 1 230 ? 24.439 -13.538 -42.393 1.00 86.81 230 ILE A N 1
ATOM 1851 C CA . ILE A 1 230 ? 24.055 -13.226 -43.780 1.00 86.81 230 ILE A CA 1
ATOM 1852 C C . ILE A 1 230 ? 24.809 -12.004 -44.297 1.00 86.81 230 ILE A C 1
ATOM 1854 O O . ILE A 1 230 ? 25.316 -12.042 -45.414 1.00 86.81 230 ILE A O 1
ATOM 1858 N N . SER A 1 231 ? 24.949 -10.962 -43.478 1.00 89.62 231 SER A N 1
ATOM 1859 C CA . SER A 1 231 ? 25.675 -9.744 -43.856 1.00 89.62 231 SER A CA 1
ATOM 1860 C C . SER A 1 231 ? 27.152 -10.036 -44.141 1.00 89.62 231 SER A C 1
ATOM 1862 O O . SER A 1 231 ? 27.693 -9.592 -45.153 1.00 89.62 231 SER A O 1
ATOM 1864 N N . CYS A 1 232 ? 27.795 -10.865 -43.311 1.00 90.69 232 CYS A N 1
ATOM 1865 C CA . CYS A 1 232 ? 29.165 -11.324 -43.551 1.00 90.69 232 CYS A CA 1
ATOM 1866 C C . CYS A 1 232 ? 29.284 -12.153 -44.841 1.00 90.69 232 CYS A C 1
ATOM 1868 O O . CYS A 1 232 ? 30.202 -11.931 -45.629 1.00 90.69 232 CYS A O 1
ATOM 1870 N N . ILE A 1 233 ? 28.357 -13.088 -45.078 1.00 89.06 233 ILE A N 1
ATOM 1871 C CA . ILE A 1 233 ? 28.343 -13.914 -46.296 1.00 89.06 233 ILE A CA 1
ATOM 1872 C C . ILE A 1 233 ? 28.118 -13.044 -47.536 1.00 89.06 233 ILE A C 1
ATOM 1874 O O . ILE A 1 233 ? 28.801 -13.241 -48.537 1.00 89.06 233 ILE A O 1
ATOM 1878 N N . SER A 1 234 ? 27.217 -12.061 -47.472 1.00 85.62 234 SER A N 1
ATOM 1879 C CA . SER A 1 234 ? 26.962 -11.140 -48.581 1.00 85.62 234 SER A CA 1
ATOM 1880 C C . SER A 1 234 ? 28.185 -10.285 -48.901 1.00 85.62 234 SER A C 1
ATOM 1882 O O . SER A 1 234 ? 28.469 -10.059 -50.075 1.00 85.62 234 SER A O 1
ATOM 1884 N N . MET A 1 235 ? 28.926 -9.842 -47.884 1.00 86.88 235 MET A N 1
ATOM 1885 C CA . MET A 1 235 ? 30.168 -9.096 -48.077 1.00 86.88 235 MET A CA 1
ATOM 1886 C C . MET A 1 235 ? 31.247 -9.970 -48.732 1.00 86.88 235 MET A C 1
ATOM 1888 O O . MET A 1 235 ? 31.924 -9.524 -49.650 1.00 86.88 235 MET A O 1
ATOM 1892 N N . ILE A 1 236 ? 31.359 -11.243 -48.334 1.00 87.00 236 ILE A N 1
ATOM 1893 C CA . ILE A 1 236 ? 32.270 -12.204 -48.978 1.00 87.00 236 ILE A CA 1
ATOM 1894 C C . ILE A 1 236 ? 31.848 -12.472 -50.428 1.00 87.00 236 ILE A C 1
ATOM 1896 O O . ILE A 1 236 ? 32.689 -12.479 -51.319 1.00 87.00 236 ILE A O 1
ATOM 1900 N N . TYR A 1 237 ? 30.555 -12.669 -50.685 1.00 86.19 237 TYR A N 1
ATOM 1901 C CA . TYR A 1 237 ? 30.023 -12.900 -52.029 1.00 86.19 237 TYR A CA 1
ATOM 1902 C C . TYR A 1 237 ? 30.274 -11.707 -52.965 1.00 86.19 237 TYR A C 1
ATOM 1904 O O . TYR A 1 237 ? 30.650 -11.899 -54.121 1.00 86.19 237 TYR A O 1
ATOM 1912 N N . SER A 1 238 ? 30.129 -10.486 -52.446 1.00 84.50 238 SER A N 1
ATOM 1913 C CA . SER A 1 238 ? 30.415 -9.240 -53.163 1.00 84.50 238 SER A CA 1
ATOM 1914 C C . SER A 1 238 ? 31.864 -9.167 -53.654 1.00 84.50 238 SER A C 1
ATOM 1916 O O . SER A 1 238 ? 32.101 -8.786 -54.799 1.00 84.50 238 SER A O 1
ATOM 1918 N N . ILE A 1 239 ? 32.829 -9.641 -52.855 1.00 84.88 239 ILE A N 1
ATOM 1919 C CA . ILE A 1 239 ? 34.249 -9.689 -53.248 1.00 84.88 239 ILE A CA 1
ATOM 1920 C C . ILE A 1 239 ? 34.466 -10.546 -54.508 1.00 84.88 239 ILE A C 1
ATOM 1922 O O . ILE A 1 239 ? 35.330 -10.235 -55.326 1.00 84.88 239 ILE A O 1
ATOM 1926 N N . PHE A 1 240 ? 33.686 -11.617 -54.688 1.00 84.44 240 PHE A N 1
ATOM 1927 C CA . PHE A 1 240 ? 33.830 -12.525 -55.831 1.00 84.44 240 PHE A CA 1
ATOM 1928 C C . PHE A 1 240 ? 33.064 -12.083 -57.086 1.00 84.44 240 PHE A C 1
ATOM 1930 O O . PHE A 1 240 ? 33.486 -12.435 -58.184 1.00 84.44 240 PHE A O 1
ATOM 1937 N N . ASN A 1 241 ? 31.959 -11.343 -56.941 1.00 80.38 241 ASN A N 1
ATOM 1938 C CA . ASN A 1 241 ? 31.037 -11.022 -58.044 1.00 80.38 241 ASN A CA 1
ATOM 1939 C C . ASN A 1 241 ? 30.838 -9.515 -58.308 1.00 80.38 241 ASN A C 1
ATOM 1941 O O . ASN A 1 241 ? 29.999 -9.160 -59.135 1.00 80.38 241 ASN A O 1
ATOM 1945 N N . SER A 1 242 ? 31.577 -8.640 -57.614 1.00 72.12 242 SER A N 1
ATOM 1946 C CA . SER A 1 242 ? 31.552 -7.170 -57.778 1.00 72.12 242 SER A CA 1
ATOM 1947 C C . SER A 1 242 ? 30.163 -6.526 -57.615 1.00 72.12 242 SER A C 1
ATOM 1949 O O . SER A 1 242 ? 29.869 -5.500 -58.223 1.00 72.12 242 SER A O 1
ATOM 1951 N N . SER A 1 243 ? 29.278 -7.132 -56.825 1.00 75.94 243 SER A N 1
ATOM 1952 C CA . SER A 1 243 ? 27.906 -6.657 -56.601 1.00 75.94 243 SER A CA 1
ATOM 1953 C C . SER A 1 243 ? 27.769 -6.046 -55.213 1.00 75.94 243 SER A C 1
ATOM 1955 O O . SER A 1 243 ? 28.130 -6.732 -54.267 1.00 75.94 243 SER A O 1
ATOM 1957 N N . HIS A 1 244 ? 27.172 -4.859 -55.058 1.00 73.94 244 HIS A N 1
ATOM 1958 C CA . HIS A 1 244 ? 26.943 -4.252 -53.735 1.00 73.94 244 HIS A CA 1
ATOM 1959 C C . HIS A 1 244 ? 26.379 -5.261 -52.710 1.00 73.94 244 HIS A C 1
ATOM 1961 O O . HIS A 1 244 ? 25.391 -5.942 -53.009 1.00 73.94 244 HIS A O 1
ATOM 1967 N N . PRO A 1 245 ? 26.996 -5.398 -51.522 1.00 75.12 245 PRO A N 1
ATOM 1968 C CA . PRO A 1 245 ? 26.561 -6.366 -50.528 1.00 75.12 245 PRO A CA 1
ATOM 1969 C C . PRO A 1 245 ? 25.267 -5.908 -49.843 1.00 75.12 245 PRO A C 1
ATOM 1971 O O . PRO A 1 245 ? 25.105 -4.744 -49.487 1.00 75.12 245 PRO A O 1
ATOM 1974 N N . LEU A 1 246 ? 24.363 -6.850 -49.574 1.00 75.38 246 LEU A N 1
ATOM 1975 C CA . LEU A 1 246 ? 23.181 -6.624 -48.749 1.00 75.38 246 LEU A CA 1
ATOM 1976 C C . LEU A 1 246 ? 23.557 -6.710 -47.259 1.00 75.38 246 LEU A C 1
ATOM 1978 O O . LEU A 1 246 ? 23.273 -7.697 -46.573 1.00 75.38 246 LEU A O 1
ATOM 1982 N N . ALA A 1 247 ? 24.259 -5.695 -46.760 1.00 80.50 247 ALA A N 1
ATOM 1983 C CA . ALA A 1 247 ? 24.685 -5.629 -45.367 1.00 80.50 247 ALA A CA 1
ATOM 1984 C C . ALA A 1 247 ? 23.538 -5.159 -44.448 1.00 80.50 247 ALA A C 1
ATOM 1986 O O . ALA A 1 247 ? 23.034 -4.051 -44.582 1.00 80.50 247 ALA A O 1
ATOM 1987 N N . MET A 1 248 ? 23.152 -5.994 -43.479 1.00 85.88 248 MET A N 1
ATOM 1988 C CA . MET A 1 248 ? 22.072 -5.761 -42.501 1.00 85.88 248 MET A CA 1
ATOM 1989 C C . MET A 1 248 ? 22.600 -5.686 -41.055 1.00 85.88 248 MET A C 1
ATOM 1991 O O . MET A 1 248 ? 21.994 -6.193 -40.099 1.00 85.88 248 MET A O 1
ATOM 1995 N N . PHE A 1 249 ? 23.791 -5.103 -40.882 1.00 89.31 249 PHE A N 1
ATOM 1996 C CA . PHE A 1 249 ? 24.429 -4.950 -39.568 1.00 89.31 249 PHE A CA 1
ATOM 1997 C C . PHE A 1 249 ? 23.662 -3.983 -38.651 1.00 89.31 249 PHE A C 1
ATOM 1999 O O . PHE A 1 249 ? 23.647 -4.153 -37.428 1.00 89.31 249 PHE A O 1
ATOM 2006 N N . ASP A 1 250 ? 22.987 -3.000 -39.234 1.00 88.88 250 ASP A N 1
ATOM 2007 C CA . ASP A 1 250 ? 22.093 -2.048 -38.576 1.00 88.88 250 ASP A CA 1
ATOM 2008 C C . ASP A 1 250 ? 20.943 -2.758 -37.839 1.00 88.88 250 ASP A C 1
ATOM 2010 O O . ASP A 1 250 ? 20.766 -2.576 -36.635 1.00 88.88 250 ASP A O 1
ATOM 2014 N N . ILE A 1 251 ? 20.224 -3.662 -38.505 1.00 88.44 251 ILE A N 1
ATOM 2015 C CA . ILE A 1 251 ? 19.069 -4.365 -37.932 1.00 88.44 251 ILE A CA 1
ATOM 2016 C C . ILE A 1 251 ? 19.520 -5.322 -36.823 1.00 88.44 251 ILE A C 1
ATOM 2018 O O . ILE A 1 251 ? 18.899 -5.379 -35.756 1.00 88.44 251 ILE A O 1
ATOM 2022 N N . SER A 1 252 ? 20.629 -6.043 -37.036 1.00 90.69 252 SER A N 1
ATOM 2023 C CA . SER A 1 252 ? 21.206 -6.936 -36.021 1.00 90.69 252 SER A CA 1
ATOM 2024 C C . SER A 1 252 ? 21.551 -6.184 -34.733 1.00 90.69 252 SER A C 1
ATOM 2026 O O . SER A 1 252 ? 21.183 -6.609 -33.633 1.00 90.69 252 SER A O 1
ATOM 2028 N N . THR A 1 253 ? 22.234 -5.044 -34.864 1.00 92.44 253 THR A N 1
ATOM 2029 C CA . THR A 1 253 ? 22.664 -4.233 -33.717 1.00 92.44 253 THR A CA 1
ATOM 2030 C C . THR A 1 253 ? 21.498 -3.509 -33.050 1.00 92.44 253 THR A C 1
ATOM 2032 O O . THR A 1 253 ? 21.445 -3.464 -31.819 1.00 92.44 253 THR A O 1
ATOM 2035 N N . MET A 1 254 ? 20.504 -3.042 -33.814 1.00 90.81 254 MET A N 1
ATOM 2036 C CA . MET A 1 254 ? 19.274 -2.461 -33.267 1.00 90.81 254 MET A CA 1
ATOM 2037 C C . MET A 1 254 ? 18.527 -3.447 -32.367 1.00 90.81 254 MET A C 1
ATOM 2039 O O . MET A 1 254 ? 18.157 -3.088 -31.248 1.00 90.81 254 MET A O 1
ATOM 2043 N N . LEU A 1 255 ? 18.337 -4.696 -32.806 1.00 89.38 255 LEU A N 1
ATOM 2044 C CA . LEU A 1 255 ? 17.637 -5.715 -32.017 1.00 89.38 255 LEU A CA 1
ATOM 2045 C C . LEU A 1 255 ? 18.287 -5.936 -30.642 1.00 89.38 255 LEU A C 1
ATOM 2047 O O . LEU A 1 255 ? 17.587 -5.987 -29.630 1.00 89.38 255 LEU A O 1
ATOM 2051 N N . ILE A 1 256 ? 19.620 -6.010 -30.586 1.00 90.75 256 ILE A N 1
ATOM 2052 C CA . ILE A 1 256 ? 20.353 -6.168 -29.322 1.00 90.75 256 ILE A CA 1
ATOM 2053 C C . ILE A 1 256 ? 20.286 -4.893 -28.481 1.00 90.75 256 ILE A C 1
ATOM 2055 O O . ILE A 1 256 ? 20.007 -4.971 -27.283 1.00 90.75 256 ILE A O 1
ATOM 2059 N N . THR A 1 257 ? 20.496 -3.722 -29.082 1.00 91.81 257 THR A N 1
ATOM 2060 C CA . THR A 1 257 ? 20.440 -2.432 -28.377 1.00 91.81 257 THR A CA 1
ATOM 2061 C C . THR A 1 257 ? 19.081 -2.212 -27.723 1.00 91.81 257 THR A C 1
ATOM 2063 O O . THR A 1 257 ? 18.997 -1.794 -26.568 1.00 91.81 257 THR A O 1
ATOM 2066 N N . PHE A 1 258 ? 17.994 -2.561 -28.398 1.00 86.75 258 PHE A N 1
ATOM 2067 C CA . PHE A 1 258 ? 16.674 -2.453 -27.800 1.00 86.75 258 PHE A CA 1
ATOM 2068 C C . PHE A 1 258 ? 16.360 -3.566 -26.788 1.00 86.75 258 PHE A C 1
ATOM 2070 O O . PHE A 1 258 ? 15.671 -3.315 -25.798 1.00 86.75 258 PHE A O 1
ATOM 2077 N N . LEU A 1 259 ? 16.907 -4.774 -26.951 1.00 87.00 259 LEU A N 1
ATOM 2078 C CA . LEU A 1 259 ? 16.843 -5.792 -25.898 1.00 87.00 259 LEU A CA 1
ATOM 2079 C C . LEU A 1 259 ? 17.516 -5.292 -24.602 1.00 87.00 259 LEU A C 1
ATOM 2081 O O . LEU A 1 259 ? 16.996 -5.522 -23.506 1.00 87.00 259 LEU A O 1
ATOM 2085 N N . MET A 1 260 ? 18.619 -4.539 -24.715 1.00 89.19 260 MET A N 1
ATOM 2086 C CA . MET A 1 260 ? 19.248 -3.847 -23.579 1.00 89.19 260 MET A CA 1
ATOM 2087 C C . MET A 1 260 ? 18.323 -2.788 -22.972 1.00 89.19 260 MET A C 1
ATOM 2089 O O . MET A 1 260 ? 18.195 -2.731 -21.747 1.00 89.19 260 MET A O 1
ATOM 2093 N N . LEU A 1 261 ? 17.645 -1.986 -23.804 1.00 87.44 261 LEU A N 1
ATOM 2094 C CA . LEU A 1 261 ? 16.662 -0.998 -23.343 1.00 87.44 261 LEU A CA 1
ATOM 2095 C C . LEU A 1 261 ? 15.542 -1.660 -22.532 1.00 87.44 261 LEU A C 1
ATOM 2097 O O . LEU A 1 261 ? 15.217 -1.193 -21.442 1.00 87.44 261 LEU A O 1
ATOM 2101 N N . ASN A 1 262 ? 15.001 -2.780 -23.015 1.00 83.31 262 ASN A N 1
ATOM 2102 C CA . ASN A 1 262 ? 13.958 -3.530 -22.314 1.00 83.31 262 ASN A CA 1
ATOM 2103 C C . ASN A 1 262 ? 14.433 -4.009 -20.937 1.00 83.31 262 ASN A C 1
ATOM 2105 O O . ASN A 1 262 ? 13.724 -3.830 -19.947 1.00 83.31 262 ASN A O 1
ATOM 2109 N N . ARG A 1 263 ? 15.655 -4.553 -20.839 1.00 85.19 263 ARG A N 1
ATOM 2110 C CA . ARG A 1 263 ? 16.242 -4.949 -19.546 1.00 85.19 263 ARG A CA 1
ATOM 2111 C C . ARG A 1 263 ? 16.501 -3.757 -18.636 1.00 85.19 263 ARG A C 1
ATOM 2113 O O . ARG A 1 263 ? 16.330 -3.872 -17.422 1.00 85.19 263 ARG A O 1
ATOM 2120 N N . TYR A 1 264 ? 16.890 -2.616 -19.190 1.00 87.12 264 TYR A N 1
ATOM 2121 C CA . TYR A 1 264 ? 17.034 -1.388 -18.421 1.00 87.12 264 TYR A CA 1
ATOM 2122 C C . TYR A 1 264 ? 15.685 -0.929 -17.842 1.00 87.12 264 TYR A C 1
ATOM 2124 O O . TYR A 1 264 ? 15.583 -0.759 -16.626 1.00 87.12 264 TYR A O 1
ATOM 2132 N N . LEU A 1 265 ? 14.635 -0.820 -18.667 1.00 82.56 265 LEU A N 1
ATOM 2133 C CA . LEU A 1 265 ? 13.283 -0.432 -18.238 1.00 82.56 265 LEU A CA 1
ATOM 2134 C C . LEU A 1 265 ? 12.684 -1.418 -17.223 1.00 82.56 265 LEU A C 1
ATOM 2136 O O . LEU A 1 265 ? 12.125 -0.998 -16.211 1.00 82.56 265 LEU A O 1
ATOM 2140 N N . GLU A 1 266 ? 12.856 -2.724 -17.436 1.00 79.12 266 GLU A N 1
ATOM 2141 C CA . GLU A 1 266 ? 12.415 -3.767 -16.501 1.00 79.12 266 GLU A CA 1
ATOM 2142 C C . GLU A 1 266 ? 13.051 -3.579 -15.115 1.00 79.12 266 GLU A C 1
ATOM 2144 O O . GLU A 1 266 ? 12.356 -3.578 -14.096 1.00 79.12 266 GLU A O 1
ATOM 2149 N N . ASN A 1 267 ? 14.371 -3.369 -15.061 1.00 81.12 267 ASN A N 1
ATOM 2150 C CA . ASN A 1 267 ? 15.080 -3.173 -13.797 1.00 81.12 267 ASN A CA 1
ATOM 2151 C C . ASN A 1 267 ? 14.766 -1.817 -13.145 1.00 81.12 267 ASN A C 1
ATOM 2153 O O . ASN A 1 267 ? 14.775 -1.722 -11.917 1.00 81.12 267 ASN A O 1
ATOM 2157 N N . LEU A 1 268 ? 14.437 -0.783 -13.928 1.00 80.50 268 LEU A N 1
ATOM 2158 C CA . LEU A 1 268 ? 13.940 0.488 -13.394 1.00 80.50 268 LEU A CA 1
ATOM 2159 C C . LEU A 1 268 ? 12.593 0.323 -12.684 1.00 80.50 268 LEU A C 1
ATOM 2161 O O . LEU A 1 268 ? 12.420 0.839 -11.578 1.00 80.50 268 LEU A O 1
ATOM 2165 N N . ILE A 1 269 ? 11.655 -0.407 -13.293 1.00 72.94 269 ILE A N 1
ATOM 2166 C CA . ILE A 1 269 ? 10.338 -0.663 -12.695 1.00 72.94 269 ILE A CA 1
ATOM 2167 C C . ILE A 1 269 ? 10.492 -1.525 -11.433 1.00 72.94 269 ILE A C 1
ATOM 2169 O O . ILE A 1 269 ? 9.927 -1.191 -10.392 1.00 72.94 269 ILE A O 1
ATOM 2173 N N . LYS A 1 270 ? 11.335 -2.567 -11.483 1.00 74.06 270 LYS A N 1
ATOM 2174 C CA . LYS A 1 270 ? 11.666 -3.408 -10.316 1.00 74.06 270 LYS A CA 1
ATOM 2175 C C . LYS A 1 270 ? 12.302 -2.615 -9.174 1.00 74.06 270 LYS A C 1
ATOM 2177 O O . LYS A 1 270 ? 11.944 -2.826 -8.020 1.00 74.06 270 LYS A O 1
ATOM 2182 N N . ARG A 1 271 ? 13.204 -1.671 -9.470 1.00 74.38 271 ARG A N 1
ATOM 2183 C CA . ARG A 1 271 ? 13.810 -0.797 -8.449 1.00 74.38 271 ARG A CA 1
ATOM 2184 C C . ARG A 1 271 ? 12.767 0.023 -7.712 1.00 74.38 271 ARG A C 1
ATOM 2186 O O . ARG A 1 271 ? 12.804 0.060 -6.489 1.00 74.38 271 ARG A O 1
ATOM 2193 N N . LYS A 1 272 ? 11.870 0.683 -8.451 1.00 67.81 272 LYS A N 1
ATOM 2194 C CA . LYS A 1 272 ? 10.823 1.515 -7.845 1.00 67.81 272 LYS A CA 1
ATOM 2195 C C . LYS A 1 272 ? 9.941 0.710 -6.891 1.00 67.81 272 LYS A C 1
ATOM 2197 O O . LYS A 1 272 ? 9.496 1.265 -5.901 1.00 67.81 272 LYS A O 1
ATOM 2202 N N . SER A 1 273 ? 9.714 -0.573 -7.175 1.00 63.97 273 SER A N 1
ATOM 2203 C CA . SER A 1 273 ? 8.957 -1.453 -6.280 1.00 63.97 273 SER A CA 1
ATOM 2204 C C . SER A 1 273 ? 9.741 -1.856 -5.025 1.00 63.97 273 SER A C 1
ATOM 2206 O O . SER A 1 273 ? 9.201 -1.870 -3.922 1.00 63.97 273 SER A O 1
ATOM 2208 N N . LEU A 1 274 ? 11.048 -2.104 -5.161 1.00 65.94 274 LEU A N 1
ATOM 2209 C CA . LEU A 1 274 ? 11.924 -2.417 -4.026 1.00 65.94 274 LEU A CA 1
ATOM 2210 C C . LEU A 1 274 ? 12.134 -1.230 -3.081 1.00 65.94 274 LEU A C 1
ATOM 2212 O O . LEU A 1 274 ? 12.373 -1.448 -1.899 1.00 65.94 274 LEU A O 1
ATOM 2216 N N . GLU A 1 275 ? 12.032 0.004 -3.577 1.00 66.94 275 GLU A N 1
ATOM 2217 C CA . GLU A 1 275 ? 12.168 1.214 -2.759 1.00 66.94 275 GLU A CA 1
ATOM 2218 C C . GLU A 1 275 ? 11.147 1.242 -1.608 1.00 66.94 275 GLU A C 1
ATOM 2220 O O . GLU A 1 275 ? 11.494 1.560 -0.472 1.00 66.94 275 GLU A O 1
ATOM 2225 N N . SER A 1 276 ? 9.910 0.821 -1.872 1.00 63.00 276 SER A N 1
ATOM 2226 C CA . SER A 1 276 ? 8.847 0.711 -0.865 1.00 63.00 276 SER A CA 1
ATOM 2227 C C . SER A 1 276 ? 9.163 -0.348 0.198 1.00 63.00 276 SER A C 1
ATOM 2229 O O . SER A 1 276 ? 8.982 -0.099 1.386 1.00 63.00 276 SER A O 1
ATOM 2231 N N . ILE A 1 277 ? 9.734 -1.491 -0.199 1.00 67.06 277 ILE A N 1
ATOM 2232 C CA . ILE A 1 277 ? 10.183 -2.531 0.744 1.00 67.06 277 ILE A CA 1
ATOM 2233 C C . ILE A 1 277 ? 11.356 -2.019 1.586 1.00 67.06 277 ILE A C 1
ATOM 2235 O O . ILE A 1 277 ? 11.384 -2.231 2.794 1.00 67.06 277 ILE A O 1
ATOM 2239 N N . THR A 1 278 ? 12.307 -1.297 0.984 1.00 67.69 278 THR A N 1
ATOM 2240 C CA . THR A 1 278 ? 13.407 -0.687 1.747 1.00 67.69 278 THR A CA 1
ATOM 2241 C C . THR A 1 278 ? 12.925 0.389 2.715 1.00 67.69 278 THR A C 1
ATOM 2243 O O . THR A 1 278 ? 13.497 0.510 3.793 1.00 67.69 278 THR A O 1
ATOM 2246 N N . LYS A 1 279 ? 11.853 1.123 2.378 1.00 70.81 279 LYS A N 1
ATOM 2247 C CA . LYS A 1 279 ? 11.199 2.052 3.310 1.00 70.81 279 LYS A CA 1
ATOM 2248 C C . LYS A 1 279 ? 10.601 1.303 4.499 1.00 70.81 279 LYS A C 1
ATOM 2250 O O . LYS A 1 279 ? 10.860 1.710 5.621 1.00 70.81 279 LYS A O 1
ATOM 2255 N N . LEU A 1 280 ? 9.910 0.180 4.282 1.00 68.56 280 LEU A N 1
ATOM 2256 C CA . LEU A 1 280 ? 9.412 -0.660 5.383 1.00 68.56 280 LEU A CA 1
ATOM 2257 C C . LEU A 1 280 ? 10.553 -1.203 6.257 1.00 68.56 280 LEU A C 1
ATOM 2259 O O . LEU A 1 280 ? 10.473 -1.136 7.477 1.00 68.56 280 LEU A O 1
ATOM 2263 N N . LEU A 1 281 ? 11.652 -1.663 5.650 1.00 69.31 281 LEU A N 1
ATOM 2264 C CA . LEU A 1 281 ? 12.835 -2.131 6.388 1.00 69.31 281 LEU A CA 1
ATOM 2265 C C . LEU A 1 281 ? 13.506 -1.018 7.206 1.00 69.31 281 LEU A C 1
ATOM 2267 O O . LEU A 1 281 ? 14.074 -1.302 8.253 1.00 69.31 281 LEU A O 1
ATOM 2271 N N . SER A 1 282 ? 13.444 0.239 6.750 1.00 71.69 282 SER A N 1
ATOM 2272 C CA . SER A 1 282 ? 13.997 1.381 7.496 1.00 71.69 282 SER A CA 1
ATOM 2273 C C . SER A 1 282 ? 13.219 1.724 8.769 1.00 71.69 282 SER A C 1
ATOM 2275 O O . SER A 1 282 ? 13.700 2.510 9.579 1.00 71.69 282 SER A O 1
ATOM 2277 N N . LEU A 1 283 ? 12.042 1.119 8.959 1.00 75.50 283 LEU A N 1
ATOM 2278 C CA . LEU A 1 283 ? 11.233 1.252 10.171 1.00 75.50 283 LEU A CA 1
ATOM 2279 C C . LEU A 1 283 ? 11.653 0.267 11.264 1.00 75.50 283 LEU A C 1
ATOM 2281 O O . LEU A 1 283 ? 11.076 0.273 12.341 1.00 75.50 283 LEU A O 1
ATOM 2285 N N . ILE A 1 284 ? 12.645 -0.586 11.017 1.00 79.19 284 ILE A N 1
ATOM 2286 C CA . ILE A 1 284 ? 13.226 -1.414 12.069 1.00 79.19 284 ILE A CA 1
ATOM 2287 C C . ILE A 1 284 ? 14.458 -0.666 12.591 1.00 79.19 284 ILE A C 1
ATOM 2289 O O . ILE A 1 284 ? 15.421 -0.495 11.836 1.00 79.19 284 ILE A O 1
ATOM 2293 N N . PRO A 1 285 ? 14.454 -0.182 13.846 1.00 81.69 285 PRO A N 1
ATOM 2294 C CA . PRO A 1 285 ? 15.635 0.439 14.431 1.00 81.69 285 PRO A CA 1
ATOM 2295 C C . PRO A 1 285 ? 16.779 -0.580 14.535 1.00 81.69 285 PRO A C 1
ATOM 2297 O O . PRO A 1 285 ? 16.560 -1.780 14.673 1.00 81.69 285 PRO A O 1
ATOM 2300 N N . GLU A 1 286 ? 18.025 -0.108 14.473 1.00 79.69 286 GLU A N 1
ATOM 2301 C CA . GLU A 1 286 ? 19.193 -0.999 14.561 1.00 79.69 286 GLU A CA 1
ATOM 2302 C C . GLU A 1 286 ? 19.485 -1.447 15.999 1.00 79.69 286 GLU A C 1
ATOM 2304 O O . GLU A 1 286 ? 20.026 -2.532 16.221 1.00 79.69 286 GLU A O 1
ATOM 2309 N N . THR A 1 287 ? 19.148 -0.603 16.980 1.00 83.12 287 THR A N 1
ATOM 2310 C CA . THR A 1 287 ? 19.420 -0.836 18.401 1.00 83.12 287 THR A CA 1
ATOM 2311 C C . THR A 1 287 ? 18.232 -0.453 19.269 1.00 83.12 287 THR A C 1
ATOM 2313 O O . THR A 1 287 ? 17.374 0.345 18.892 1.00 83.12 287 THR A O 1
ATOM 2316 N N . THR A 1 288 ? 18.163 -1.047 20.453 1.00 86.44 288 THR A N 1
ATOM 2317 C CA . THR A 1 288 ? 17.097 -0.843 21.433 1.00 86.44 288 THR A CA 1
ATOM 2318 C C . THR A 1 288 ? 17.676 -0.916 22.840 1.00 86.44 288 THR A C 1
ATOM 2320 O O . THR A 1 288 ? 18.669 -1.603 23.079 1.00 86.44 288 THR A O 1
ATOM 2323 N N . THR A 1 289 ? 17.066 -0.191 23.778 1.00 86.69 289 THR A N 1
ATOM 2324 C CA . THR A 1 289 ? 17.469 -0.217 25.188 1.00 86.69 289 THR A CA 1
ATOM 2325 C C . THR A 1 289 ? 16.604 -1.204 25.962 1.00 86.69 289 THR A C 1
ATOM 2327 O O . THR A 1 289 ? 15.412 -0.951 26.144 1.00 86.69 289 THR A O 1
ATOM 2330 N N . ILE A 1 290 ? 17.209 -2.287 26.450 1.00 89.12 290 ILE A N 1
ATOM 2331 C CA . ILE A 1 290 ? 16.567 -3.218 27.386 1.00 89.12 290 ILE A CA 1
ATOM 2332 C C . ILE A 1 290 ? 16.758 -2.745 28.827 1.00 89.12 290 ILE A C 1
ATOM 2334 O O . ILE A 1 290 ? 17.778 -2.127 29.166 1.00 89.12 290 ILE A O 1
ATOM 2338 N N . LEU A 1 291 ? 15.780 -3.055 29.671 1.00 85.75 291 LEU A N 1
ATOM 2339 C CA . LEU A 1 291 ? 15.798 -2.849 31.111 1.00 85.75 291 LEU A CA 1
ATOM 2340 C C . LEU A 1 291 ? 15.907 -4.211 31.798 1.00 85.75 291 LEU A C 1
ATOM 2342 O O . LEU A 1 291 ? 15.090 -5.095 31.556 1.00 85.75 291 LEU A O 1
ATOM 2346 N N . TYR A 1 292 ? 16.898 -4.376 32.673 1.00 80.44 292 TYR A N 1
ATOM 2347 C CA . TYR A 1 292 ? 16.950 -5.539 33.554 1.00 80.44 292 TYR A CA 1
ATOM 2348 C C . TYR A 1 292 ? 16.139 -5.233 34.807 1.00 80.44 292 TYR A C 1
ATOM 2350 O O . TYR A 1 292 ? 16.412 -4.244 35.490 1.00 80.44 292 TYR A O 1
ATOM 2358 N N . ILE A 1 293 ? 15.144 -6.067 35.097 1.00 72.62 293 ILE A N 1
ATOM 2359 C CA . ILE A 1 293 ? 14.287 -5.933 36.276 1.00 72.62 293 ILE A CA 1
ATOM 2360 C C . ILE A 1 293 ? 14.548 -7.114 37.202 1.00 72.62 293 ILE A C 1
ATOM 2362 O O . ILE A 1 293 ? 14.667 -8.256 36.755 1.00 72.62 293 ILE A O 1
ATOM 2366 N N . ASN A 1 294 ? 14.668 -6.849 38.502 1.00 69.62 294 ASN A N 1
ATOM 2367 C CA . ASN A 1 294 ? 14.757 -7.920 39.483 1.00 69.62 294 ASN A CA 1
ATOM 2368 C C . ASN A 1 294 ? 13.375 -8.565 39.674 1.00 69.62 294 ASN A C 1
ATOM 2370 O O . ASN A 1 294 ? 12.463 -7.921 40.186 1.00 69.62 294 ASN A O 1
ATOM 2374 N N . SER A 1 295 ? 13.245 -9.843 39.307 1.00 57.28 295 SER A N 1
ATOM 2375 C CA . SER A 1 295 ? 11.994 -10.623 39.389 1.00 57.28 295 SER A CA 1
ATOM 2376 C C . SER A 1 295 ? 11.313 -10.639 40.769 1.00 57.28 295 SER A C 1
ATOM 2378 O O . SER A 1 295 ? 10.127 -10.935 40.847 1.00 57.28 295 SER A O 1
ATOM 2380 N N . ILE A 1 296 ? 12.042 -10.314 41.845 1.00 55.38 296 ILE A N 1
ATOM 2381 C CA . ILE A 1 296 ? 11.542 -10.360 43.229 1.00 55.38 296 ILE A CA 1
ATOM 2382 C C . ILE A 1 296 ? 11.141 -8.970 43.753 1.00 55.38 296 ILE A C 1
ATOM 2384 O O . ILE A 1 296 ? 10.200 -8.869 44.534 1.00 55.38 296 ILE A O 1
ATOM 2388 N N . THR A 1 297 ? 11.842 -7.898 43.356 1.00 54.84 297 THR A N 1
ATOM 2389 C CA . THR A 1 297 ? 11.608 -6.537 43.888 1.00 54.84 297 THR A CA 1
ATOM 2390 C C . THR A 1 297 ? 10.944 -5.583 42.897 1.00 54.84 297 THR A C 1
ATOM 2392 O O . THR A 1 297 ? 10.457 -4.540 43.312 1.00 54.84 297 THR A O 1
ATOM 2395 N N . GLY A 1 298 ? 10.916 -5.910 41.600 1.00 61.28 298 GLY A N 1
ATOM 2396 C CA . GLY A 1 298 ? 10.367 -5.034 40.557 1.00 61.28 298 GLY A CA 1
ATOM 2397 C C . GLY A 1 298 ? 11.247 -3.825 40.204 1.00 61.28 298 GLY A C 1
ATOM 2398 O O . GLY A 1 298 ? 10.900 -3.063 39.305 1.00 61.28 298 GLY A O 1
ATOM 2399 N N . ASP A 1 299 ? 12.402 -3.660 40.856 1.00 67.50 299 ASP A N 1
ATOM 2400 C CA . ASP A 1 299 ? 13.316 -2.541 40.610 1.00 67.50 299 ASP A CA 1
ATOM 2401 C C . ASP A 1 299 ? 14.195 -2.764 39.371 1.00 67.50 299 ASP A C 1
ATOM 2403 O O . ASP A 1 299 ? 14.686 -3.870 39.107 1.00 67.50 299 ASP A O 1
ATOM 2407 N N . VAL A 1 300 ? 14.457 -1.676 38.640 1.00 73.00 300 VAL A N 1
ATOM 2408 C CA . VAL A 1 300 ? 15.366 -1.659 37.485 1.00 73.00 300 VAL A CA 1
ATOM 2409 C C . VAL A 1 300 ? 16.815 -1.757 37.973 1.00 73.00 300 VAL A C 1
ATOM 2411 O O . VAL A 1 300 ? 17.366 -0.801 38.518 1.00 73.00 300 VAL A O 1
ATOM 2414 N N . THR A 1 301 ? 17.457 -2.902 37.744 1.00 68.56 301 THR A N 1
ATOM 2415 C CA . THR A 1 301 ? 18.845 -3.186 38.151 1.00 68.56 301 THR A CA 1
ATOM 2416 C C . THR A 1 301 ? 19.878 -2.625 37.173 1.00 68.56 301 THR A C 1
ATOM 2418 O O . THR A 1 301 ? 21.026 -2.394 37.551 1.00 68.56 301 THR A O 1
ATOM 2421 N N . GLY A 1 302 ? 19.485 -2.353 35.923 1.00 76.81 302 GLY A N 1
ATOM 2422 C CA . GLY A 1 302 ? 20.363 -1.764 34.913 1.00 76.81 302 GLY A CA 1
ATOM 2423 C C . GLY A 1 302 ? 19.696 -1.548 33.554 1.00 76.81 302 GLY A C 1
ATOM 2424 O O . GLY A 1 302 ? 18.573 -1.988 33.312 1.00 76.81 302 GLY A O 1
ATOM 2425 N N . LYS A 1 303 ? 20.406 -0.861 32.648 1.00 83.06 303 LYS A N 1
ATOM 2426 C CA . LYS A 1 303 ? 19.988 -0.632 31.254 1.00 83.06 303 LYS A CA 1
ATOM 2427 C C . LYS A 1 303 ? 21.106 -1.039 30.307 1.00 83.06 303 LYS A C 1
ATOM 2429 O O . LYS A 1 303 ? 22.265 -0.715 30.569 1.00 83.06 303 LYS A O 1
ATOM 2434 N N . LYS A 1 304 ? 20.771 -1.699 29.197 1.00 82.12 304 LYS A N 1
ATOM 2435 C CA . LYS A 1 304 ? 21.747 -2.076 28.165 1.00 82.12 304 LYS A CA 1
ATOM 2436 C C . LYS A 1 304 ? 21.203 -1.785 26.771 1.00 82.12 304 LYS A C 1
ATOM 2438 O O . LYS A 1 304 ? 20.063 -2.112 26.467 1.00 82.12 304 LYS A O 1
ATOM 2443 N N . ILE A 1 305 ? 22.036 -1.188 25.922 1.00 82.56 305 ILE A N 1
ATOM 2444 C CA . ILE A 1 305 ? 21.737 -1.025 24.497 1.00 82.56 305 ILE A CA 1
ATOM 2445 C C . ILE A 1 305 ? 22.166 -2.309 23.789 1.00 82.56 305 ILE A C 1
ATOM 2447 O O . ILE A 1 305 ? 23.327 -2.710 23.889 1.00 82.56 305 ILE A O 1
ATOM 2451 N N . ILE A 1 306 ? 21.234 -2.952 23.094 1.00 83.69 306 ILE A N 1
ATOM 2452 C CA . ILE A 1 306 ? 21.492 -4.150 22.292 1.00 83.69 306 ILE A CA 1
ATOM 2453 C C . ILE A 1 306 ? 20.961 -3.959 20.866 1.00 83.69 306 ILE A C 1
ATOM 2455 O O . ILE A 1 306 ? 20.072 -3.133 20.647 1.00 83.69 306 ILE A O 1
ATOM 2459 N N . PRO A 1 307 ? 21.476 -4.710 19.882 1.00 82.31 307 PRO A N 1
ATOM 2460 C CA . PRO A 1 307 ? 20.873 -4.788 18.562 1.00 82.31 307 PRO A CA 1
ATOM 2461 C C . PRO A 1 307 ? 19.443 -5.322 18.643 1.00 82.31 307 PRO A C 1
ATOM 2463 O O . PRO A 1 307 ? 19.178 -6.273 19.377 1.00 82.31 307 PRO A O 1
ATOM 2466 N N . THR A 1 308 ? 18.539 -4.761 17.843 1.00 83.56 308 THR A N 1
ATOM 2467 C CA . THR A 1 308 ? 17.126 -5.181 17.783 1.00 83.56 308 THR A CA 1
ATOM 2468 C C . THR A 1 308 ? 16.965 -6.655 17.385 1.00 83.56 308 THR A C 1
ATOM 2470 O O . THR A 1 308 ? 16.045 -7.328 17.832 1.00 83.56 308 THR A O 1
ATOM 2473 N N . GLU A 1 309 ? 17.916 -7.191 16.616 1.00 77.62 309 GLU A N 1
ATOM 2474 C CA . GLU A 1 309 ? 17.989 -8.605 16.213 1.00 77.62 309 GLU A CA 1
ATOM 2475 C C . GLU A 1 309 ? 18.176 -9.571 17.403 1.00 77.62 309 GLU A C 1
ATOM 2477 O O . GLU A 1 309 ? 17.861 -10.752 17.288 1.00 77.62 309 GLU A O 1
ATOM 2482 N N . CYS A 1 310 ? 18.685 -9.081 18.538 1.00 80.06 310 CYS A N 1
ATOM 2483 C CA . CYS A 1 310 ? 18.937 -9.876 19.741 1.00 80.06 310 CYS A CA 1
ATOM 2484 C C . CYS A 1 310 ? 17.800 -9.793 20.772 1.00 80.06 310 CYS A C 1
ATOM 2486 O O . CYS A 1 310 ? 17.959 -10.319 21.874 1.00 80.06 310 CYS A O 1
ATOM 2488 N N . LEU A 1 311 ? 16.696 -9.107 20.457 1.00 85.38 311 LEU A N 1
ATOM 2489 C CA . LEU A 1 311 ? 15.540 -9.031 21.346 1.00 85.38 311 LEU A CA 1
ATOM 2490 C C . LEU A 1 311 ? 14.870 -10.400 21.467 1.00 85.38 311 LEU A C 1
ATOM 2492 O O . LEU A 1 311 ? 14.716 -11.119 20.477 1.00 85.38 311 LEU A O 1
ATOM 2496 N N . GLN A 1 312 ? 14.466 -10.745 22.684 1.00 86.12 312 GLN A N 1
ATOM 2497 C CA . GLN A 1 312 ? 13.776 -11.992 22.993 1.00 86.12 312 GLN A CA 1
ATOM 2498 C C . GLN A 1 312 ? 12.384 -11.713 23.566 1.00 86.12 312 GLN A C 1
ATOM 2500 O O . GLN A 1 312 ? 12.105 -10.632 24.087 1.00 86.12 312 GLN A O 1
ATOM 2505 N N . VAL A 1 313 ? 11.498 -12.705 23.465 1.00 85.31 313 VAL A N 1
ATOM 2506 C CA . VAL A 1 313 ? 10.174 -12.657 24.095 1.00 85.31 313 VAL A CA 1
ATOM 2507 C C . VAL A 1 313 ? 10.344 -12.545 25.612 1.00 85.31 313 VAL A C 1
ATOM 2509 O O . VAL A 1 313 ? 11.164 -13.245 26.201 1.00 85.31 313 VAL A O 1
ATOM 2512 N N . GLY A 1 314 ? 9.586 -11.649 26.239 1.00 84.00 314 GLY A N 1
ATOM 2513 C CA . GLY A 1 314 ? 9.650 -11.363 27.672 1.00 84.00 314 GLY A CA 1
ATOM 2514 C C . GLY A 1 314 ? 10.618 -10.244 28.069 1.00 84.00 314 GLY A C 1
ATOM 2515 O O . GLY A 1 314 ? 10.502 -9.747 29.189 1.00 84.00 314 GLY A O 1
ATOM 2516 N N . ASP A 1 315 ? 11.512 -9.796 27.178 1.00 87.50 315 ASP A N 1
ATOM 2517 C CA . ASP A 1 315 ? 12.379 -8.640 27.441 1.00 87.50 315 ASP A CA 1
ATOM 2518 C C . ASP A 1 315 ? 11.538 -7.371 27.657 1.00 87.50 315 ASP A C 1
ATOM 2520 O O . ASP A 1 315 ? 10.552 -7.137 26.956 1.00 87.50 315 ASP A O 1
ATOM 2524 N N . ILE A 1 316 ? 11.955 -6.514 28.592 1.00 90.81 316 ILE A N 1
ATOM 2525 C CA . ILE A 1 316 ? 11.321 -5.212 28.827 1.00 90.81 316 ILE A CA 1
ATOM 2526 C C . ILE A 1 316 ? 12.206 -4.123 28.236 1.00 90.81 316 ILE A C 1
ATOM 2528 O O . ILE A 1 316 ? 13.397 -4.028 28.543 1.00 90.81 316 ILE A O 1
ATOM 2532 N N . ILE A 1 317 ? 11.627 -3.289 27.379 1.00 91.38 317 ILE A N 1
ATOM 2533 C CA . ILE A 1 317 ? 12.333 -2.224 26.671 1.00 91.38 317 ILE A CA 1
ATOM 2534 C C . ILE A 1 317 ? 11.725 -0.864 26.969 1.00 91.38 317 ILE A C 1
ATOM 2536 O O . ILE A 1 317 ? 10.517 -0.725 27.149 1.00 91.38 317 ILE A O 1
ATOM 2540 N N . LYS A 1 318 ? 12.581 0.160 26.989 1.00 90.56 318 LYS A N 1
ATOM 2541 C CA . LYS A 1 318 ? 12.153 1.547 27.178 1.00 90.56 318 LYS A CA 1
ATOM 2542 C C . LYS A 1 318 ? 12.037 2.265 25.840 1.00 90.56 318 LYS A C 1
ATOM 2544 O O . LYS A 1 318 ? 13.035 2.406 25.132 1.00 90.56 318 LYS A O 1
ATOM 2549 N N . ILE A 1 319 ? 10.851 2.793 25.554 1.00 91.25 319 ILE A N 1
ATOM 2550 C CA . ILE A 1 319 ? 10.563 3.598 24.367 1.00 91.25 319 ILE A CA 1
ATOM 2551 C C . ILE A 1 319 ? 10.478 5.073 24.773 1.00 91.25 319 ILE A C 1
ATOM 2553 O O . ILE A 1 319 ? 9.715 5.458 25.660 1.00 91.25 319 ILE A O 1
ATOM 2557 N N . THR A 1 320 ? 11.300 5.915 24.146 1.00 87.75 320 THR A N 1
ATOM 2558 C CA . THR A 1 320 ? 11.315 7.370 24.378 1.00 87.75 320 THR A CA 1
ATOM 2559 C C . THR A 1 320 ? 10.617 8.121 23.240 1.00 87.75 320 THR A C 1
ATOM 2561 O O . THR A 1 320 ? 10.430 7.540 22.166 1.00 87.75 320 THR A O 1
ATOM 2564 N N . PRO A 1 321 ? 10.225 9.395 23.436 1.00 85.81 321 PRO A N 1
ATOM 2565 C CA . PRO A 1 321 ? 9.500 10.166 22.426 1.00 85.81 321 PRO A CA 1
ATOM 2566 C C . PRO A 1 321 ? 10.226 10.197 21.075 1.00 85.81 321 PRO A C 1
ATOM 2568 O O . PRO A 1 321 ? 11.443 10.390 21.032 1.00 85.81 321 PRO A O 1
ATOM 2571 N N . GLY A 1 322 ? 9.490 10.001 19.979 1.00 80.31 322 GLY A N 1
ATOM 2572 C CA . GLY A 1 322 ? 10.011 10.034 18.607 1.00 80.31 322 GLY A CA 1
ATOM 2573 C C . GLY A 1 322 ? 10.794 8.797 18.143 1.00 80.31 322 GLY A C 1
ATOM 2574 O O . GLY A 1 322 ? 11.250 8.778 17.000 1.00 80.31 322 GLY A O 1
ATOM 2575 N N . ILE A 1 323 ? 10.970 7.773 18.989 1.00 86.31 323 ILE A N 1
ATOM 2576 C CA . ILE A 1 323 ? 11.638 6.519 18.603 1.00 86.31 323 ILE A CA 1
ATOM 2577 C C . ILE A 1 323 ? 10.663 5.578 17.886 1.00 86.31 323 ILE A C 1
ATOM 2579 O O . ILE A 1 323 ? 9.489 5.479 18.243 1.00 86.31 323 ILE A O 1
ATOM 2583 N N . ILE A 1 324 ? 11.179 4.866 16.882 1.00 88.25 324 ILE A N 1
ATOM 2584 C CA . ILE A 1 324 ? 10.459 3.792 16.199 1.00 88.25 324 ILE A CA 1
ATOM 2585 C C . ILE A 1 324 ? 10.473 2.537 17.065 1.00 88.25 324 ILE A C 1
ATOM 2587 O O . ILE A 1 324 ? 11.511 2.140 17.597 1.00 88.25 324 ILE A O 1
ATOM 2591 N N . ILE A 1 325 ? 9.320 1.903 17.184 1.00 91.25 325 ILE A N 1
ATOM 2592 C CA . ILE A 1 325 ? 9.136 0.750 18.049 1.00 91.25 325 ILE A CA 1
ATOM 2593 C C . ILE A 1 325 ? 9.795 -0.480 17.406 1.00 91.25 325 ILE A C 1
ATOM 2595 O O . ILE A 1 325 ? 9.509 -0.792 16.250 1.00 91.25 325 ILE A O 1
ATOM 2599 N N . PRO A 1 326 ? 10.711 -1.168 18.109 1.00 88.94 326 PRO A N 1
ATOM 2600 C CA . PRO A 1 326 ? 11.575 -2.188 17.514 1.00 88.94 326 PRO A CA 1
ATOM 2601 C C . PRO A 1 326 ? 10.906 -3.546 17.302 1.00 88.94 326 PRO A C 1
ATOM 2603 O O . PRO A 1 326 ? 11.330 -4.304 16.433 1.00 88.94 326 PRO A O 1
ATOM 2606 N N . SER A 1 327 ? 9.908 -3.868 18.122 1.00 89.75 327 SER A N 1
ATOM 2607 C CA . SER A 1 327 ? 9.307 -5.195 18.228 1.00 89.75 327 SER A CA 1
ATOM 2608 C C . SER A 1 327 ? 7.855 -5.087 18.677 1.00 89.75 327 SER A C 1
ATOM 2610 O O . SER A 1 327 ? 7.471 -4.053 19.220 1.00 89.75 327 SER A O 1
ATOM 2612 N N . ASP A 1 328 ? 7.064 -6.142 18.488 1.00 88.56 328 ASP A N 1
ATOM 2613 C CA . ASP A 1 328 ? 5.683 -6.168 18.977 1.00 88.56 328 ASP A CA 1
ATOM 2614 C C . ASP A 1 328 ? 5.652 -6.507 20.472 1.00 88.56 328 ASP A C 1
ATOM 2616 O O . ASP A 1 328 ? 6.383 -7.392 20.939 1.00 88.56 328 ASP A O 1
ATOM 2620 N N . GLY A 1 329 ? 4.787 -5.839 21.231 1.00 89.88 329 GLY A N 1
ATOM 2621 C CA . GLY A 1 329 ? 4.690 -6.057 22.670 1.00 89.88 329 GLY A CA 1
ATOM 2622 C C . GLY A 1 329 ? 3.572 -5.279 23.353 1.00 89.88 329 GLY A C 1
ATOM 2623 O O . GLY A 1 329 ? 2.853 -4.521 22.708 1.00 89.88 329 GLY A O 1
ATOM 2624 N N . LYS A 1 330 ? 3.450 -5.463 24.669 1.00 90.19 330 LYS A N 1
ATOM 2625 C CA . LYS A 1 330 ? 2.442 -4.806 25.514 1.00 90.19 330 LYS A CA 1
ATOM 2626 C C . LYS A 1 330 ? 3.056 -3.739 26.397 1.00 90.19 330 LYS A C 1
ATOM 2628 O O . LYS A 1 330 ? 4.141 -3.940 26.946 1.00 90.19 330 LYS A O 1
ATOM 2633 N N . VAL A 1 331 ? 2.358 -2.621 26.571 1.00 90.56 331 VAL A N 1
ATOM 2634 C CA . VAL A 1 331 ? 2.787 -1.563 27.493 1.00 90.56 331 VAL A CA 1
ATOM 2635 C C . VAL A 1 331 ? 2.647 -2.040 28.934 1.00 90.56 331 VAL A C 1
ATOM 2637 O O . VAL A 1 331 ? 1.562 -2.400 29.378 1.00 90.56 331 VAL A O 1
ATOM 2640 N N . VAL A 1 332 ? 3.749 -2.013 29.679 1.00 88.12 332 VAL A N 1
ATOM 2641 C CA . VAL A 1 332 ? 3.793 -2.382 31.101 1.00 88.12 332 VAL A CA 1
ATOM 2642 C C . VAL A 1 332 ? 3.678 -1.142 31.979 1.00 88.12 332 VAL A C 1
ATOM 2644 O O . VAL A 1 332 ? 2.985 -1.169 32.992 1.00 88.12 332 VAL A O 1
ATOM 2647 N N . SER A 1 333 ? 4.335 -0.043 31.599 1.00 83.44 333 SER A N 1
ATOM 2648 C CA . SER A 1 333 ? 4.338 1.203 32.373 1.00 83.44 333 SER A CA 1
ATOM 2649 C C . SER A 1 333 ? 4.389 2.434 31.460 1.00 83.44 333 SER A C 1
ATOM 2651 O O . SER A 1 333 ? 5.049 2.428 30.422 1.00 83.44 333 SER A O 1
ATOM 2653 N N . GLY A 1 334 ? 3.705 3.514 31.849 1.00 81.62 334 GLY A N 1
ATOM 2654 C CA . GLY A 1 334 ? 3.656 4.770 31.092 1.00 81.62 334 GLY A CA 1
ATOM 2655 C C . GLY A 1 334 ? 2.546 4.827 30.039 1.00 81.62 334 GLY A C 1
ATOM 2656 O O . GLY A 1 334 ? 1.730 3.918 29.907 1.00 81.62 334 GLY A O 1
ATOM 2657 N N . SER A 1 335 ? 2.492 5.940 29.312 1.00 81.12 335 SER A N 1
ATOM 2658 C CA . SER A 1 335 ? 1.500 6.168 28.261 1.00 81.12 335 SER A CA 1
ATOM 2659 C C . SER A 1 335 ? 2.055 7.065 27.160 1.00 81.12 335 SER A C 1
ATOM 2661 O O . SER A 1 335 ? 2.952 7.892 27.381 1.00 81.12 335 SER A O 1
ATOM 2663 N N . SER A 1 336 ? 1.553 6.876 25.942 1.00 83.75 336 SER A N 1
ATOM 2664 C CA . SER A 1 336 ? 1.894 7.733 24.811 1.00 83.75 336 SER A CA 1
ATOM 2665 C C . SER A 1 336 ? 0.889 7.656 23.671 1.00 83.75 336 SER A C 1
ATOM 2667 O O . SER A 1 336 ? 0.115 6.711 23.571 1.00 83.75 336 SER A O 1
ATOM 2669 N N . ASP A 1 337 ? 0.949 8.641 22.783 1.00 83.12 337 ASP A N 1
ATOM 2670 C CA . ASP A 1 337 ? 0.302 8.596 21.480 1.00 83.12 337 ASP A CA 1
ATOM 2671 C C . ASP A 1 337 ? 1.206 7.865 20.487 1.00 83.12 337 ASP A C 1
ATOM 2673 O O . ASP A 1 337 ? 2.378 8.215 20.359 1.00 83.12 337 ASP A O 1
ATOM 2677 N N . ILE A 1 338 ? 0.678 6.899 19.740 1.00 81.81 338 ILE A N 1
ATOM 2678 C CA . ILE A 1 338 ? 1.447 6.129 18.755 1.00 81.81 338 ILE A CA 1
ATOM 2679 C C . ILE A 1 338 ? 0.902 6.384 17.347 1.00 81.81 338 ILE A C 1
ATOM 2681 O O . ILE A 1 338 ? -0.309 6.345 17.109 1.00 81.81 338 ILE A O 1
ATOM 2685 N N . ASP A 1 339 ? 1.807 6.673 16.406 1.00 79.62 339 ASP A N 1
ATOM 2686 C CA . ASP A 1 339 ? 1.490 6.803 14.981 1.00 79.62 339 ASP A CA 1
ATOM 2687 C C . ASP A 1 339 ? 1.642 5.436 14.291 1.00 79.62 339 ASP A C 1
ATOM 2689 O O . ASP A 1 339 ? 2.746 4.984 13.973 1.00 79.62 339 ASP A O 1
ATOM 2693 N N . GLU A 1 340 ? 0.502 4.782 14.059 1.00 74.25 340 GLU A N 1
ATOM 2694 C CA . GLU A 1 340 ? 0.394 3.487 13.372 1.00 74.25 340 GLU A CA 1
ATOM 2695 C C . GLU A 1 340 ? 0.083 3.626 11.869 1.00 74.25 340 GLU A C 1
ATOM 2697 O O . GLU A 1 340 ? -0.257 2.642 11.200 1.00 74.25 340 GLU A O 1
ATOM 2702 N N . SER A 1 341 ? 0.159 4.839 11.306 1.00 63.81 341 SER A N 1
ATOM 2703 C CA . SER A 1 341 ? -0.267 5.118 9.921 1.00 63.81 341 SER A CA 1
ATOM 2704 C C . SER A 1 341 ? 0.436 4.255 8.871 1.00 63.81 341 SER A C 1
ATOM 2706 O O . SER A 1 341 ? -0.169 3.902 7.860 1.00 63.81 341 SER A O 1
ATOM 2708 N N . ILE A 1 342 ? 1.688 3.866 9.120 1.00 64.19 342 ILE A N 1
ATOM 2709 C CA . ILE A 1 342 ? 2.494 3.095 8.166 1.00 64.19 342 ILE A CA 1
ATOM 2710 C C . ILE A 1 342 ? 2.032 1.634 8.063 1.00 64.19 342 ILE A C 1
ATOM 2712 O O . ILE A 1 342 ? 2.112 1.041 6.990 1.00 64.19 342 ILE A O 1
ATOM 2716 N N . ILE A 1 343 ? 1.521 1.065 9.157 1.00 63.53 343 ILE A N 1
ATOM 2717 C CA . ILE A 1 343 ? 1.013 -0.315 9.196 1.00 63.53 343 ILE A CA 1
ATOM 2718 C C . ILE A 1 343 ? -0.455 -0.350 8.764 1.00 63.53 343 ILE A C 1
ATOM 2720 O O . ILE A 1 343 ? -0.872 -1.223 8.008 1.00 63.53 343 ILE A O 1
ATOM 2724 N N . THR A 1 344 ? -1.237 0.634 9.208 1.00 57.91 344 THR A N 1
ATOM 2725 C CA . THR A 1 344 ? -2.679 0.711 8.930 1.00 57.91 344 THR A CA 1
ATOM 2726 C C . THR A 1 344 ? -3.001 1.271 7.541 1.00 57.91 344 THR A C 1
ATOM 2728 O O . THR A 1 344 ? -4.143 1.212 7.097 1.00 57.91 344 THR A O 1
ATOM 2731 N N . GLY A 1 345 ? -2.036 1.840 6.813 1.00 52.12 345 GLY A N 1
ATOM 2732 C CA . GLY A 1 345 ? -2.256 2.351 5.453 1.00 52.12 345 GLY A CA 1
ATOM 2733 C C . GLY A 1 345 ? -3.306 3.469 5.366 1.00 52.12 345 GLY A C 1
ATOM 2734 O O . GLY A 1 345 ? -3.827 3.756 4.286 1.00 52.12 345 GLY A O 1
ATOM 2735 N N . LYS A 1 346 ? -3.663 4.106 6.492 1.00 48.75 346 LYS A N 1
ATOM 2736 C CA . LYS A 1 346 ? -4.529 5.286 6.477 1.00 48.75 346 LYS A CA 1
ATOM 2737 C C . LYS A 1 346 ? -3.753 6.410 5.805 1.00 48.75 346 LYS A C 1
ATOM 2739 O O . LYS A 1 346 ? -2.763 6.898 6.348 1.00 48.75 346 LYS A O 1
ATOM 2744 N N . ASN A 1 347 ? -4.219 6.815 4.619 1.00 36.66 347 ASN A N 1
ATOM 2745 C CA . ASN A 1 347 ? -3.759 8.033 3.964 1.00 36.66 347 ASN A CA 1
ATOM 2746 C C . ASN A 1 347 ? -3.703 9.168 4.994 1.00 36.66 347 ASN A C 1
ATOM 2748 O O . ASN A 1 347 ? -4.586 9.293 5.846 1.00 36.66 347 ASN A O 1
ATOM 2752 N N . ILE A 1 348 ? -2.662 9.986 4.862 1.00 39.38 348 ILE A N 1
ATOM 2753 C CA . ILE A 1 348 ? -2.190 11.075 5.739 1.00 39.38 348 ILE A CA 1
ATOM 2754 C C . ILE A 1 348 ? -3.301 12.030 6.242 1.00 39.38 348 ILE A C 1
ATOM 2756 O O . ILE A 1 348 ? -3.096 12.765 7.204 1.00 39.38 348 ILE A O 1
ATOM 2760 N N . ASN A 1 349 ? -4.495 11.970 5.652 1.00 29.95 349 ASN A N 1
ATOM 2761 C CA . ASN A 1 349 ? -5.641 12.837 5.893 1.00 29.95 349 ASN A CA 1
ATOM 2762 C C . ASN A 1 349 ? -6.389 12.573 7.216 1.00 29.95 349 ASN A C 1
ATOM 2764 O O . ASN A 1 349 ? -7.120 13.452 7.646 1.00 29.95 349 ASN A O 1
ATOM 2768 N N . ASN A 1 350 ? -6.205 11.427 7.888 1.00 33.81 350 ASN A N 1
ATOM 2769 C CA . ASN A 1 350 ? -6.775 11.169 9.224 1.00 33.81 350 ASN A CA 1
ATOM 2770 C C . ASN A 1 350 ? -5.730 10.531 10.157 1.00 33.81 350 ASN A C 1
ATOM 2772 O O . ASN A 1 350 ? -5.811 9.348 10.500 1.00 33.81 350 ASN A O 1
ATOM 2776 N N . LYS A 1 351 ? -4.732 11.324 10.576 1.00 39.75 351 LYS A N 1
ATOM 2777 C CA . LYS A 1 351 ? -3.800 10.956 11.656 1.00 39.75 351 LYS A CA 1
ATOM 2778 C C . LYS A 1 351 ? -4.525 10.946 13.003 1.00 39.75 351 LYS A C 1
ATOM 2780 O O . LYS A 1 351 ? -4.453 11.904 13.768 1.00 39.75 351 LYS A O 1
ATOM 2785 N N . ILE A 1 352 ? -5.225 9.858 13.289 1.00 47.66 352 ILE A N 1
ATOM 2786 C CA . ILE A 1 352 ? -5.676 9.550 14.644 1.00 47.66 352 ILE A CA 1
ATOM 2787 C C . ILE A 1 352 ? -4.509 8.808 15.295 1.00 47.66 352 ILE A C 1
ATOM 2789 O O . ILE A 1 352 ? -4.340 7.615 15.061 1.00 47.66 352 ILE A O 1
ATOM 2793 N N . GLY A 1 353 ? -3.656 9.531 16.027 1.00 55.59 353 GLY A N 1
ATOM 2794 C CA . GLY A 1 353 ? -2.704 8.887 16.931 1.00 55.59 353 GLY A CA 1
ATOM 2795 C C . GLY A 1 353 ? -3.497 8.108 17.976 1.00 55.59 353 GLY A C 1
ATOM 2796 O O . GLY A 1 353 ? -4.452 8.646 18.544 1.00 55.59 353 GLY A O 1
ATOM 2797 N N . ARG A 1 354 ? -3.170 6.830 18.170 1.00 74.69 354 ARG A N 1
ATOM 2798 C CA . ARG A 1 354 ? -3.815 6.013 19.200 1.00 74.69 354 ARG A CA 1
ATOM 2799 C C . ARG A 1 354 ? -3.160 6.353 20.533 1.00 74.69 354 ARG A C 1
ATOM 2801 O O . ARG A 1 354 ? -1.945 6.234 20.644 1.00 74.69 354 ARG A O 1
ATOM 2808 N N . ASN A 1 355 ? -3.953 6.760 21.522 1.00 75.75 355 ASN A N 1
ATOM 2809 C CA . ASN A 1 355 ? -3.481 6.841 22.902 1.00 75.75 355 ASN A CA 1
ATOM 2810 C C . ASN A 1 355 ? -3.347 5.423 23.450 1.00 75.75 355 ASN A C 1
ATOM 2812 O O . ASN A 1 355 ? -4.299 4.647 23.383 1.00 75.75 355 ASN A O 1
ATOM 2816 N N . VAL A 1 356 ? -2.162 5.104 23.952 1.00 79.81 356 VAL A N 1
ATOM 2817 C CA . VAL A 1 356 ? -1.778 3.784 24.445 1.00 79.81 356 VAL A CA 1
ATOM 2818 C C . VAL A 1 356 ? -1.404 3.919 25.918 1.00 79.81 356 VAL A C 1
ATOM 2820 O O . VAL A 1 356 ? -0.621 4.800 26.291 1.00 79.81 356 VAL A O 1
ATOM 2823 N N . CYS A 1 357 ? -1.991 3.067 26.753 1.00 82.69 357 CYS A N 1
ATOM 2824 C CA . CYS A 1 357 ? -1.797 2.996 28.201 1.00 82.69 357 CYS A CA 1
ATOM 2825 C C . CYS A 1 357 ? -1.346 1.586 28.621 1.00 82.69 357 CYS A C 1
ATOM 2827 O O . CYS A 1 357 ? -1.269 0.678 27.798 1.00 82.69 357 CYS A O 1
ATOM 2829 N N . CYS A 1 358 ? -1.037 1.388 29.906 1.00 84.31 358 CYS A N 1
ATOM 2830 C CA . CYS A 1 358 ? -0.715 0.065 30.452 1.00 84.31 358 CYS A CA 1
ATOM 2831 C C . CYS A 1 358 ? -1.736 -1.001 30.019 1.00 84.31 358 CYS A C 1
ATOM 2833 O O . CYS A 1 358 ? -2.939 -0.814 30.183 1.00 84.31 358 CYS A O 1
ATOM 2835 N N . GLY A 1 359 ? -1.237 -2.122 29.500 1.00 80.38 359 GLY A N 1
ATOM 2836 C CA . GLY A 1 359 ? -2.028 -3.236 28.981 1.00 80.38 359 GLY A CA 1
ATOM 2837 C C . GLY A 1 359 ? -2.315 -3.176 27.479 1.00 80.38 359 GLY A C 1
ATOM 2838 O O . GLY A 1 359 ? -2.676 -4.204 26.911 1.00 80.38 359 GLY A O 1
ATOM 2839 N N . ASP A 1 360 ? -2.120 -2.029 26.819 1.00 80.75 360 ASP A N 1
ATOM 2840 C CA . ASP A 1 360 ? -2.339 -1.909 25.377 1.00 80.75 360 ASP A CA 1
ATOM 2841 C C . ASP A 1 360 ? -1.219 -2.554 24.545 1.00 80.75 360 ASP A C 1
ATOM 2843 O O . ASP A 1 360 ? -0.036 -2.549 24.902 1.00 80.75 360 ASP A O 1
ATOM 2847 N N . ASP A 1 361 ? -1.628 -3.047 23.378 1.00 82.44 361 ASP A N 1
ATOM 2848 C CA . ASP A 1 361 ? -0.774 -3.617 22.344 1.00 82.44 361 ASP A CA 1
ATOM 2849 C C . ASP A 1 361 ? -0.067 -2.549 21.512 1.00 82.44 361 ASP A C 1
ATOM 2851 O O . ASP A 1 361 ? -0.657 -1.532 21.136 1.00 82.44 361 ASP A O 1
ATOM 2855 N N . VAL A 1 362 ? 1.189 -2.830 21.168 1.00 86.56 362 VAL A N 1
ATOM 2856 C CA . VAL A 1 362 ? 2.041 -1.948 20.378 1.00 86.56 362 VAL A CA 1
ATOM 2857 C C . VAL A 1 362 ? 2.839 -2.734 19.342 1.00 86.56 362 VAL A C 1
ATOM 2859 O O . VAL A 1 362 ? 3.323 -3.833 19.619 1.00 86.56 362 VAL A O 1
ATOM 2862 N N . PHE A 1 363 ? 3.009 -2.156 18.150 1.00 85.12 363 PHE A N 1
ATOM 2863 C CA . PHE A 1 363 ? 3.548 -2.863 16.984 1.00 85.12 363 PHE A CA 1
ATOM 2864 C C . PHE A 1 363 ? 4.895 -2.318 16.501 1.00 85.12 363 PHE A C 1
ATOM 2866 O O . PHE A 1 363 ? 5.148 -1.109 16.510 1.00 85.12 363 PHE A O 1
ATOM 2873 N N . ALA A 1 364 ? 5.740 -3.215 16.000 1.00 85.88 364 ALA A N 1
ATOM 2874 C CA . ALA A 1 364 ? 7.031 -2.908 15.405 1.00 85.88 364 ALA A CA 1
ATOM 2875 C C . ALA A 1 364 ? 6.885 -2.007 14.167 1.00 85.88 364 ALA A C 1
ATOM 2877 O O . ALA A 1 364 ? 6.058 -2.258 13.292 1.00 85.88 364 ALA A O 1
ATOM 2878 N N . GLY A 1 365 ? 7.724 -0.977 14.058 1.00 80.06 365 GLY A N 1
ATOM 2879 C CA . GLY A 1 365 ? 7.714 -0.011 12.955 1.00 80.06 365 GLY A CA 1
ATOM 2880 C C . GLY A 1 365 ? 6.766 1.174 13.129 1.00 80.06 365 GLY A C 1
ATOM 2881 O O . GLY A 1 365 ? 6.786 2.089 12.304 1.00 80.06 365 GLY A O 1
ATOM 2882 N N . THR A 1 366 ? 5.962 1.189 14.195 1.00 86.19 366 THR A N 1
ATOM 2883 C CA . THR A 1 366 ? 5.163 2.359 14.582 1.00 86.19 366 THR A CA 1
ATOM 2884 C C . THR A 1 366 ? 6.040 3.410 15.261 1.00 86.19 366 THR A C 1
ATOM 2886 O O . THR A 1 366 ? 7.116 3.101 15.781 1.00 86.19 366 THR A O 1
ATOM 2889 N N . ILE A 1 367 ? 5.617 4.674 15.217 1.00 87.50 367 ILE A N 1
ATOM 2890 C CA . ILE A 1 367 ? 6.410 5.787 15.750 1.00 87.50 367 ILE A CA 1
ATOM 2891 C C . ILE A 1 367 ? 5.792 6.248 17.062 1.00 87.50 367 ILE A C 1
ATOM 2893 O O . ILE A 1 367 ? 4.623 6.634 17.104 1.00 87.50 367 ILE A O 1
ATOM 2897 N N . ASN A 1 368 ? 6.596 6.247 18.123 1.00 87.75 368 ASN A N 1
ATOM 2898 C CA . ASN A 1 368 ? 6.182 6.797 19.400 1.00 87.75 368 ASN A CA 1
ATOM 2899 C C . ASN A 1 368 ? 6.070 8.330 19.328 1.00 87.75 368 ASN A C 1
ATOM 2901 O O . ASN A 1 368 ? 6.968 9.005 18.819 1.00 87.75 368 ASN A O 1
ATOM 2905 N N . GLY A 1 369 ? 4.982 8.877 19.858 1.00 83.06 369 GLY A N 1
ATOM 2906 C CA . GLY A 1 369 ? 4.687 10.302 19.901 1.00 83.06 369 GLY A CA 1
ATOM 2907 C C . GLY A 1 369 ? 5.452 11.025 21.007 1.00 83.06 369 GLY A C 1
ATOM 2908 O O . GLY A 1 369 ? 6.677 10.952 21.096 1.00 83.06 369 GLY A O 1
ATOM 2909 N N . SER A 1 370 ? 4.735 11.799 21.824 1.00 76.06 370 SER A N 1
ATOM 2910 C CA . SER A 1 370 ? 5.326 12.719 22.809 1.00 76.06 370 SER A CA 1
ATOM 2911 C C . SER A 1 370 ? 5.644 12.101 24.173 1.00 76.06 370 SER A C 1
ATOM 2913 O O . SER A 1 370 ? 6.400 12.692 24.940 1.00 76.06 370 SER A O 1
ATOM 2915 N N . GLY A 1 371 ? 5.065 10.947 24.495 1.00 77.94 371 GLY A N 1
ATOM 2916 C CA . GLY A 1 371 ? 5.238 10.270 25.789 1.00 77.94 371 GLY A CA 1
ATOM 2917 C C . GLY A 1 371 ? 6.373 9.243 25.789 1.00 77.94 371 GLY A C 1
ATOM 2918 O O . GLY A 1 371 ? 6.994 8.970 24.765 1.00 77.94 371 GLY A O 1
ATOM 2919 N N . SER A 1 372 ? 6.651 8.656 26.950 1.00 85.31 372 SER A N 1
ATOM 2920 C CA . SER A 1 372 ? 7.583 7.533 27.086 1.00 85.31 372 SER A CA 1
ATOM 2921 C C . SER A 1 372 ? 6.912 6.409 27.847 1.00 85.31 372 SER A C 1
ATOM 2923 O O . SER A 1 372 ? 6.255 6.675 28.854 1.00 85.31 372 SER A O 1
ATOM 2925 N N . PHE A 1 373 ? 7.143 5.179 27.418 1.00 89.12 373 PHE A N 1
ATOM 2926 C CA . PHE A 1 373 ? 6.585 4.001 28.060 1.00 89.12 373 PHE A CA 1
ATOM 2927 C C . PHE A 1 373 ? 7.581 2.844 28.025 1.00 89.12 373 PHE A C 1
ATOM 2929 O O . PHE A 1 373 ? 8.552 2.842 27.260 1.00 89.12 373 PHE A O 1
ATOM 2936 N N . GLU A 1 374 ? 7.357 1.876 28.898 1.00 91.38 374 GLU A N 1
ATOM 2937 C CA . GLU A 1 374 ? 8.077 0.614 28.936 1.00 91.38 374 GLU A CA 1
ATOM 2938 C C . GLU A 1 374 ? 7.145 -0.466 28.407 1.00 91.38 374 GLU A C 1
ATOM 2940 O O . GLU A 1 374 ? 5.971 -0.523 28.778 1.00 91.38 374 GLU A O 1
ATOM 2945 N N . MET A 1 375 ? 7.659 -1.306 27.517 1.00 91.31 375 MET A N 1
ATOM 2946 C CA . MET A 1 375 ? 6.890 -2.393 26.927 1.00 91.31 375 MET A CA 1
ATOM 2947 C C . MET A 1 375 ? 7.607 -3.722 27.100 1.00 91.31 375 MET A C 1
ATOM 2949 O O . MET A 1 375 ? 8.834 -3.788 27.018 1.00 91.31 375 MET A O 1
ATOM 2953 N N . GLN A 1 376 ? 6.826 -4.771 27.316 1.00 91.88 376 GLN A N 1
ATOM 2954 C CA . GLN A 1 376 ? 7.289 -6.146 27.316 1.00 91.88 376 GLN A CA 1
ATOM 2955 C C . GLN A 1 376 ? 7.123 -6.728 25.918 1.00 91.88 376 GLN A C 1
ATOM 2957 O O . GLN A 1 376 ? 6.052 -6.636 25.318 1.00 91.88 376 GLN A O 1
ATOM 2962 N N . ILE A 1 377 ? 8.185 -7.331 25.400 1.00 90.56 377 ILE A N 1
ATOM 2963 C CA . ILE A 1 377 ? 8.201 -7.922 24.067 1.00 90.56 377 ILE A CA 1
ATOM 2964 C C . ILE A 1 377 ? 7.401 -9.217 24.065 1.00 90.56 377 ILE A C 1
ATOM 2966 O O . ILE A 1 377 ? 7.640 -10.106 24.880 1.00 90.56 377 ILE A O 1
ATOM 2970 N N . ILE A 1 378 ? 6.494 -9.337 23.100 1.00 86.31 378 ILE A N 1
ATOM 2971 C CA . ILE A 1 378 ? 5.677 -10.538 22.888 1.00 86.31 378 ILE A CA 1
ATOM 2972 C C . ILE A 1 378 ? 6.143 -11.281 21.639 1.00 86.31 378 ILE A C 1
ATOM 2974 O O . ILE A 1 378 ? 6.199 -12.508 21.639 1.00 86.31 378 ILE A O 1
ATOM 2978 N N . ARG A 1 379 ? 6.551 -10.555 20.589 1.00 81.19 379 ARG A N 1
ATOM 2979 C CA . ARG A 1 379 ? 7.146 -11.143 19.378 1.00 81.19 379 ARG A CA 1
ATOM 2980 C C . ARG A 1 379 ? 8.401 -10.392 18.990 1.00 81.19 379 ARG A C 1
ATOM 2982 O O . ARG A 1 379 ? 8.420 -9.163 19.047 1.00 81.19 379 ARG A O 1
ATOM 2989 N N . ALA A 1 380 ? 9.423 -11.124 18.556 1.00 83.75 380 ALA A N 1
ATOM 2990 C CA . ALA A 1 380 ? 10.723 -10.576 18.187 1.00 83.75 380 ALA A CA 1
ATOM 2991 C C . ALA A 1 380 ? 11.238 -11.107 16.844 1.00 83.75 380 ALA A C 1
ATOM 2993 O O . ALA A 1 380 ? 10.831 -12.163 16.362 1.00 83.75 380 ALA A O 1
ATOM 2994 N N . GLY A 1 381 ? 12.143 -10.348 16.223 1.00 78.88 381 GLY A N 1
ATOM 2995 C CA . GLY A 1 381 ? 12.826 -10.749 14.993 1.00 78.88 381 GLY A CA 1
ATOM 2996 C C . GLY A 1 381 ? 11.879 -10.978 13.809 1.00 78.88 381 GLY A C 1
ATOM 2997 O O . GLY A 1 381 ? 11.175 -10.065 13.371 1.00 78.88 381 GLY A O 1
ATOM 2998 N N . ASN A 1 382 ? 11.891 -12.198 13.262 1.00 73.62 382 ASN A N 1
ATOM 2999 C CA . ASN A 1 382 ? 11.095 -12.569 12.085 1.00 73.62 382 ASN A CA 1
ATOM 3000 C C . ASN A 1 382 ? 9.595 -12.735 12.388 1.00 73.62 382 ASN A C 1
ATOM 3002 O O . ASN A 1 382 ? 8.800 -12.771 11.450 1.00 73.62 382 ASN A O 1
ATOM 3006 N N . ASP A 1 383 ? 9.206 -12.815 13.662 1.00 74.81 383 ASP A N 1
ATOM 3007 C CA . ASP A 1 383 ? 7.817 -13.062 14.065 1.00 74.81 383 ASP A CA 1
ATOM 3008 C C . ASP A 1 383 ? 6.990 -11.785 14.232 1.00 74.81 383 ASP A C 1
ATOM 3010 O O . ASP A 1 383 ? 5.774 -11.864 14.418 1.00 74.81 383 ASP A O 1
ATOM 3014 N N . THR A 1 384 ? 7.626 -10.611 14.162 1.00 79.25 384 THR A N 1
ATOM 3015 C CA . THR A 1 384 ? 6.913 -9.335 14.263 1.00 79.25 384 THR A CA 1
ATOM 3016 C C . THR A 1 384 ? 5.980 -9.131 13.072 1.00 79.25 384 THR A C 1
ATOM 3018 O O . THR A 1 384 ? 6.258 -9.587 11.958 1.00 79.25 384 THR A O 1
ATOM 3021 N N . ILE A 1 385 ? 4.887 -8.394 13.268 1.00 75.56 385 ILE A N 1
ATOM 3022 C CA . ILE A 1 385 ? 3.905 -8.102 12.215 1.00 75.56 385 ILE A CA 1
ATOM 3023 C C . ILE A 1 385 ? 4.592 -7.465 11.003 1.00 75.56 385 ILE A C 1
ATOM 3025 O O . ILE A 1 385 ? 4.383 -7.906 9.873 1.00 75.56 385 ILE A O 1
ATOM 3029 N N . LEU A 1 386 ? 5.480 -6.491 11.220 1.00 76.62 386 LEU A N 1
ATOM 3030 C CA . LEU A 1 386 ? 6.234 -5.849 10.142 1.00 76.62 386 LEU A CA 1
ATOM 3031 C C . LEU A 1 386 ? 7.127 -6.837 9.370 1.00 76.62 386 LEU A C 1
ATOM 3033 O O . LEU A 1 386 ? 7.134 -6.829 8.136 1.00 76.62 386 LEU A O 1
ATOM 3037 N N . SER A 1 387 ? 7.854 -7.715 10.067 1.00 75.56 387 SER A N 1
ATOM 3038 C CA . SER A 1 387 ? 8.673 -8.752 9.425 1.00 75.56 387 SER A CA 1
ATOM 3039 C C . SER A 1 387 ? 7.820 -9.714 8.594 1.00 75.56 387 SER A C 1
ATOM 3041 O O . SER A 1 387 ? 8.214 -10.100 7.489 1.00 75.56 387 SER A O 1
ATOM 3043 N N . GLN A 1 388 ? 6.617 -10.042 9.067 1.00 73.00 388 GLN A N 1
ATOM 3044 C CA . GLN A 1 388 ? 5.670 -10.896 8.351 1.00 73.00 388 GLN A CA 1
ATOM 3045 C C . GLN A 1 388 ? 5.068 -10.212 7.115 1.00 73.00 388 GLN A C 1
ATOM 3047 O O . GLN A 1 388 ? 4.926 -10.862 6.074 1.00 73.00 388 GLN A O 1
ATOM 3052 N N . ILE A 1 389 ? 4.796 -8.900 7.165 1.00 70.06 389 ILE A N 1
ATOM 3053 C CA . ILE A 1 389 ? 4.428 -8.101 5.978 1.00 70.06 389 ILE A CA 1
ATOM 3054 C C . ILE A 1 389 ? 5.527 -8.224 4.918 1.00 70.06 389 ILE A C 1
ATOM 3056 O O . ILE A 1 389 ? 5.257 -8.551 3.760 1.00 70.06 389 ILE A O 1
ATOM 3060 N N . ILE A 1 390 ? 6.783 -8.005 5.316 1.00 71.00 390 ILE A N 1
ATOM 3061 C CA . ILE A 1 390 ? 7.936 -8.036 4.407 1.00 71.00 390 ILE A CA 1
ATOM 3062 C C . ILE A 1 390 ? 8.112 -9.433 3.799 1.00 71.00 390 ILE A C 1
ATOM 3064 O O . ILE A 1 390 ? 8.311 -9.559 2.586 1.00 71.00 390 ILE A O 1
ATOM 3068 N N . LYS A 1 391 ? 7.994 -10.484 4.618 1.00 71.81 391 LYS A N 1
ATOM 3069 C CA . LYS A 1 391 ? 8.047 -11.880 4.169 1.00 71.81 391 LYS A CA 1
ATOM 3070 C C . LYS A 1 391 ? 6.935 -12.186 3.164 1.00 71.81 391 LYS A C 1
ATOM 3072 O O . LYS A 1 391 ? 7.225 -12.698 2.084 1.00 71.81 391 LYS A O 1
ATOM 3077 N N . SER A 1 392 ? 5.700 -11.789 3.463 1.00 66.94 392 SER A N 1
ATOM 3078 C CA . SER A 1 392 ? 4.532 -12.011 2.600 1.00 66.94 392 SER A CA 1
ATOM 3079 C C . SER A 1 392 ? 4.668 -11.307 1.248 1.00 66.94 392 SER A C 1
ATOM 3081 O O . SER A 1 392 ? 4.430 -11.915 0.204 1.00 66.94 392 SER A O 1
ATOM 3083 N N . VAL A 1 393 ? 5.135 -10.053 1.235 1.00 67.88 393 VAL A N 1
ATOM 3084 C CA . VAL A 1 393 ? 5.419 -9.318 -0.010 1.00 67.88 393 VAL A CA 1
ATOM 3085 C C . VAL A 1 393 ? 6.520 -10.017 -0.820 1.00 67.88 393 VAL A C 1
ATOM 3087 O O . VAL A 1 393 ? 6.403 -10.133 -2.043 1.00 67.88 393 VAL A O 1
ATOM 3090 N N . LYS A 1 394 ? 7.571 -10.532 -0.166 1.00 68.12 394 LYS A N 1
ATOM 3091 C CA . LYS A 1 394 ? 8.657 -11.270 -0.838 1.00 68.12 394 LYS A CA 1
ATOM 3092 C C . LYS A 1 394 ? 8.157 -12.585 -1.449 1.00 68.12 394 LYS A C 1
ATOM 3094 O O . LYS A 1 394 ? 8.478 -12.870 -2.602 1.00 68.12 394 LYS A O 1
ATOM 3099 N N . GLU A 1 395 ? 7.341 -13.349 -0.725 1.00 64.62 395 GLU A N 1
ATOM 3100 C CA . GLU A 1 395 ? 6.714 -14.588 -1.215 1.00 64.62 395 GLU A CA 1
ATOM 3101 C C . GLU A 1 395 ? 5.736 -14.334 -2.374 1.00 64.62 395 GLU A C 1
ATOM 3103 O O . GLU A 1 395 ? 5.662 -15.111 -3.330 1.00 64.62 395 GLU A O 1
ATOM 3108 N N . ALA A 1 396 ? 5.010 -13.214 -2.344 1.00 60.47 396 ALA A N 1
ATOM 3109 C CA . ALA A 1 396 ? 4.104 -12.850 -3.425 1.00 60.47 396 ALA A CA 1
ATOM 3110 C C . ALA A 1 396 ? 4.842 -12.543 -4.740 1.00 60.47 396 ALA A C 1
ATOM 3112 O O . ALA A 1 396 ? 4.340 -12.863 -5.818 1.00 60.47 396 ALA A O 1
ATOM 3113 N N . GLN A 1 397 ? 6.052 -11.977 -4.661 1.00 63.69 397 GLN A N 1
ATOM 3114 C CA . GLN A 1 397 ? 6.894 -11.677 -5.825 1.00 63.69 397 GLN A CA 1
ATOM 3115 C C . GLN A 1 397 ? 7.546 -12.917 -6.452 1.00 63.69 397 GLN A C 1
ATOM 3117 O O . GLN A 1 397 ? 7.863 -12.902 -7.645 1.00 63.69 397 GLN A O 1
ATOM 3122 N N . THR A 1 398 ? 7.779 -13.980 -5.678 1.00 62.94 398 THR A N 1
ATOM 3123 C CA . THR A 1 398 ? 8.420 -15.206 -6.180 1.00 62.94 398 THR A CA 1
ATOM 3124 C C . THR A 1 398 ? 7.425 -16.150 -6.858 1.00 62.94 398 THR A C 1
ATOM 3126 O O . THR A 1 398 ? 7.797 -16.855 -7.802 1.00 62.94 398 THR A O 1
ATOM 3129 N N . ASN A 1 399 ? 6.153 -16.123 -6.449 1.00 66.62 399 ASN A N 1
ATOM 3130 C CA . ASN A 1 399 ? 5.107 -16.993 -6.984 1.00 66.62 399 ASN A CA 1
ATOM 3131 C C . ASN A 1 399 ? 4.439 -16.424 -8.247 1.00 66.62 399 ASN A C 1
ATOM 3133 O O . ASN A 1 399 ? 3.691 -15.446 -8.202 1.00 66.62 399 ASN A O 1
ATOM 3137 N N . LYS A 1 400 ? 4.650 -17.092 -9.390 1.00 68.75 400 LYS A N 1
ATOM 3138 C CA . LYS A 1 400 ? 4.040 -16.717 -10.678 1.00 68.75 400 LYS A CA 1
ATOM 3139 C C . LYS A 1 400 ? 2.520 -16.919 -10.683 1.00 68.75 400 LYS A C 1
ATOM 3141 O O . LYS A 1 400 ? 2.021 -17.948 -10.234 1.00 68.75 400 LYS A O 1
ATOM 3146 N N . ALA A 1 401 ? 1.793 -15.972 -11.277 1.00 71.94 401 ALA A N 1
ATOM 3147 C CA . ALA A 1 401 ? 0.350 -16.087 -11.493 1.00 71.94 401 ALA A CA 1
ATOM 3148 C C . ALA A 1 401 ? 0.011 -17.135 -12.581 1.00 71.94 401 ALA A C 1
ATOM 3150 O O . ALA A 1 401 ? 0.783 -17.284 -13.534 1.00 71.94 401 ALA A O 1
ATOM 3151 N N . PRO A 1 402 ? -1.148 -17.817 -12.524 1.00 77.25 402 PRO A N 1
ATOM 3152 C CA . PRO A 1 402 ? -1.535 -18.800 -13.539 1.00 77.25 402 PRO A CA 1
ATOM 3153 C C . PRO A 1 402 ? -1.621 -18.203 -14.951 1.00 77.25 402 PRO A C 1
ATOM 3155 O O . PRO A 1 402 ? -1.093 -18.799 -15.889 1.00 77.25 402 PRO A O 1
ATOM 3158 N N . ILE A 1 403 ? -2.156 -16.985 -15.108 1.00 77.44 403 ILE A N 1
ATOM 3159 C CA . ILE A 1 403 ? -2.115 -16.258 -16.390 1.00 77.44 403 ILE A CA 1
ATOM 3160 C C . ILE A 1 403 ? -0.687 -16.065 -16.931 1.00 77.44 403 ILE A C 1
ATOM 3162 O O . ILE A 1 403 ? -0.465 -16.161 -18.136 1.00 77.44 403 ILE A O 1
ATOM 3166 N N . GLN A 1 404 ? 0.307 -15.860 -16.061 1.00 77.62 404 GLN A N 1
ATOM 3167 C CA . GLN A 1 404 ? 1.710 -15.765 -16.472 1.00 77.62 404 GLN A CA 1
ATOM 3168 C C . GLN A 1 404 ? 2.239 -17.122 -16.948 1.00 77.62 404 GLN A C 1
ATOM 3170 O O . GLN A 1 404 ? 2.953 -17.182 -17.945 1.00 77.62 404 GLN A O 1
ATOM 3175 N N . LEU A 1 405 ? 1.860 -18.217 -16.284 1.00 81.50 405 LEU A N 1
ATOM 3176 C CA . LEU A 1 405 ? 2.209 -19.573 -16.720 1.00 81.50 405 LEU A CA 1
ATOM 3177 C C . LEU A 1 405 ? 1.563 -19.919 -18.070 1.00 81.50 405 LEU A C 1
ATOM 3179 O O . LEU A 1 405 ? 2.204 -20.544 -18.915 1.00 81.50 405 LEU A O 1
ATOM 3183 N N . PHE A 1 406 ? 0.322 -19.481 -18.298 1.00 84.19 406 PHE A N 1
ATOM 3184 C CA . PHE A 1 406 ? -0.348 -19.609 -19.591 1.00 84.19 406 PHE A CA 1
ATOM 3185 C C . PHE A 1 406 ? 0.406 -18.851 -20.690 1.00 84.19 406 PHE A C 1
ATOM 3187 O O . PHE A 1 406 ? 0.667 -19.416 -21.751 1.00 84.19 406 PHE A O 1
ATOM 3194 N N . VAL A 1 407 ? 0.814 -17.607 -20.423 1.00 82.31 407 VAL A N 1
ATOM 3195 C CA . VAL A 1 407 ? 1.620 -16.799 -21.350 1.00 82.31 407 VAL A CA 1
ATOM 3196 C C . VAL A 1 407 ? 2.976 -17.447 -21.637 1.00 82.31 407 VAL A C 1
ATOM 3198 O O . VAL A 1 407 ? 3.362 -17.553 -22.799 1.00 82.31 407 VAL A O 1
ATOM 3201 N N . ASP A 1 408 ? 3.681 -17.933 -20.613 1.00 80.31 408 ASP A N 1
ATOM 3202 C CA . ASP A 1 408 ? 4.965 -18.626 -20.775 1.00 80.31 408 ASP A CA 1
ATOM 3203 C C . ASP A 1 408 ? 4.799 -19.889 -21.650 1.00 80.31 408 ASP A C 1
ATOM 3205 O O . ASP A 1 408 ? 5.607 -20.149 -22.549 1.00 80.31 408 ASP A O 1
ATOM 3209 N N . LYS A 1 409 ? 3.708 -20.646 -21.450 1.00 85.56 409 LYS A N 1
ATOM 3210 C CA . LYS A 1 409 ? 3.358 -21.811 -22.278 1.00 85.56 409 LYS A CA 1
ATOM 3211 C C . LYS A 1 409 ? 3.037 -21.405 -23.718 1.00 85.56 409 LYS A C 1
ATOM 3213 O O . LYS A 1 409 ? 3.530 -22.046 -24.642 1.00 85.56 409 LYS A O 1
ATOM 3218 N N . PHE A 1 410 ? 2.258 -20.342 -23.918 1.00 85.00 410 PHE A N 1
ATOM 3219 C CA . PHE A 1 410 ? 1.945 -19.802 -25.243 1.00 85.00 410 PHE A CA 1
ATOM 3220 C C . PHE A 1 410 ? 3.221 -19.416 -26.001 1.00 85.00 410 PHE A C 1
ATOM 3222 O O . PHE A 1 410 ? 3.426 -19.878 -27.120 1.00 85.00 410 PHE A O 1
ATOM 3229 N N . ILE A 1 411 ? 4.121 -18.655 -25.368 1.00 82.94 411 ILE A N 1
ATOM 3230 C CA . ILE A 1 411 ? 5.401 -18.227 -25.958 1.00 82.94 411 ILE A CA 1
ATOM 3231 C C . ILE A 1 411 ? 6.265 -19.432 -26.346 1.00 82.94 411 ILE A C 1
ATOM 3233 O O . ILE A 1 411 ? 6.864 -19.433 -27.423 1.00 82.94 411 ILE A O 1
ATOM 3237 N N . THR A 1 412 ? 6.281 -20.474 -25.510 1.00 84.69 412 THR A N 1
ATOM 3238 C CA . THR A 1 412 ? 7.065 -21.691 -25.764 1.00 84.69 412 THR A CA 1
ATOM 3239 C C . THR A 1 412 ? 6.660 -22.382 -27.073 1.00 84.69 412 THR A C 1
ATOM 3241 O O . THR A 1 412 ? 7.530 -22.859 -27.797 1.00 84.69 412 THR A O 1
ATOM 3244 N N . TYR A 1 413 ? 5.364 -22.404 -27.412 1.00 86.38 413 TYR A N 1
ATOM 3245 C CA . TYR A 1 413 ? 4.873 -22.958 -28.685 1.00 86.38 413 TYR A CA 1
ATOM 3246 C C . TYR A 1 413 ? 4.928 -21.957 -29.844 1.00 86.38 413 TYR A C 1
ATOM 3248 O O . TYR A 1 413 ? 5.182 -22.338 -30.984 1.00 86.38 413 TYR A O 1
ATOM 3256 N N . PHE A 1 414 ? 4.696 -20.676 -29.566 1.00 84.06 414 PHE A N 1
ATOM 3257 C CA . PHE A 1 414 ? 4.595 -19.628 -30.579 1.00 84.06 414 PHE A CA 1
ATOM 3258 C C . PHE A 1 414 ? 5.943 -19.309 -31.246 1.00 84.06 414 PHE A C 1
ATOM 3260 O O . PHE A 1 414 ? 5.995 -19.089 -32.455 1.00 84.06 414 PHE A O 1
ATOM 3267 N N . ILE A 1 415 ? 7.050 -19.341 -30.492 1.00 84.50 415 ILE A N 1
ATOM 3268 C CA . ILE A 1 415 ? 8.390 -19.026 -31.019 1.00 84.50 415 ILE A CA 1
ATOM 3269 C C . ILE A 1 415 ? 8.836 -19.997 -32.131 1.00 84.50 415 ILE A C 1
ATOM 3271 O O . ILE A 1 415 ? 9.213 -19.512 -33.200 1.00 84.50 415 ILE A O 1
ATOM 3275 N N . PRO A 1 416 ? 8.783 -21.335 -31.954 1.00 86.31 416 PRO A N 1
ATOM 3276 C CA . PRO A 1 416 ? 9.112 -22.273 -33.029 1.00 86.31 416 PRO A CA 1
ATOM 3277 C C . PRO A 1 416 ? 8.269 -22.078 -34.295 1.00 86.31 416 PRO A C 1
ATOM 3279 O O . PRO A 1 416 ? 8.796 -22.199 -35.399 1.00 86.31 416 PRO A O 1
ATOM 3282 N N . ILE A 1 417 ? 6.983 -21.738 -34.150 1.00 86.56 417 ILE A N 1
ATOM 3283 C CA . ILE A 1 417 ? 6.081 -21.486 -35.284 1.00 86.56 417 ILE A CA 1
ATOM 3284 C C . ILE A 1 417 ? 6.536 -20.252 -36.072 1.00 86.56 417 ILE A C 1
ATOM 3286 O O . ILE A 1 417 ? 6.616 -20.316 -37.297 1.00 86.56 417 ILE A O 1
ATOM 3290 N N . ILE A 1 418 ? 6.884 -19.151 -35.394 1.00 83.38 418 ILE A N 1
ATOM 3291 C CA . ILE A 1 418 ? 7.412 -17.949 -36.062 1.00 83.38 418 ILE A CA 1
ATOM 3292 C C . ILE A 1 418 ? 8.727 -18.253 -36.774 1.00 83.38 418 ILE A C 1
ATOM 3294 O O . ILE A 1 418 ? 8.904 -17.831 -37.913 1.00 83.38 418 ILE A O 1
ATOM 3298 N N . LEU A 1 419 ? 9.639 -18.988 -36.133 1.00 81.69 419 LEU A N 1
ATOM 3299 C CA . LEU A 1 419 ? 10.907 -19.371 -36.758 1.00 81.69 419 LEU A CA 1
ATOM 3300 C C . LEU A 1 419 ? 10.672 -20.206 -38.025 1.00 81.69 419 LEU A C 1
ATOM 3302 O O . LEU A 1 419 ? 11.279 -19.930 -39.057 1.00 81.69 419 LEU A O 1
ATOM 3306 N N . LEU A 1 420 ? 9.749 -21.173 -37.979 1.00 85.44 420 LEU A N 1
ATOM 3307 C CA . LEU A 1 420 ? 9.373 -21.980 -39.142 1.00 85.44 420 LEU A CA 1
ATOM 3308 C C . LEU A 1 420 ? 8.779 -21.117 -40.266 1.00 85.44 420 LEU A C 1
ATOM 3310 O O . LEU A 1 420 ? 9.191 -21.243 -41.418 1.00 85.44 420 LEU A O 1
ATOM 3314 N N . LEU A 1 421 ? 7.843 -20.218 -39.941 1.00 81.12 421 LEU A N 1
ATOM 3315 C CA . LEU A 1 421 ? 7.246 -19.288 -40.906 1.00 81.12 421 LEU A CA 1
ATOM 3316 C C . LEU A 1 421 ? 8.285 -18.329 -41.498 1.00 81.12 421 LEU A C 1
ATOM 3318 O O . LEU A 1 421 ? 8.237 -18.046 -42.693 1.00 81.12 421 LEU A O 1
ATOM 3322 N N . GLY A 1 422 ? 9.243 -17.868 -40.691 1.00 79.62 422 GLY A N 1
ATOM 3323 C CA . GLY A 1 422 ? 10.372 -17.056 -41.137 1.00 79.62 422 GLY A CA 1
ATOM 3324 C C . GLY A 1 422 ? 11.239 -17.796 -42.154 1.00 79.62 422 GLY A C 1
ATOM 3325 O O . GLY A 1 422 ? 11.539 -17.246 -43.209 1.00 79.62 422 GLY A O 1
ATOM 3326 N N . ILE A 1 423 ? 11.562 -19.068 -41.894 1.00 81.06 423 ILE A N 1
ATOM 3327 C CA . ILE A 1 423 ? 12.321 -19.921 -42.824 1.00 81.06 423 ILE A CA 1
ATOM 3328 C C . ILE A 1 423 ? 11.547 -20.142 -44.131 1.00 81.06 423 ILE A C 1
ATOM 3330 O O . ILE A 1 423 ? 12.110 -19.975 -45.211 1.00 81.06 423 ILE A O 1
ATOM 3334 N N . ILE A 1 424 ? 10.256 -20.482 -44.052 1.00 83.44 424 ILE A N 1
ATOM 3335 C CA . ILE A 1 424 ? 9.400 -20.674 -45.237 1.00 83.44 424 ILE A CA 1
ATOM 3336 C C . ILE A 1 424 ? 9.338 -19.385 -46.063 1.00 83.44 424 ILE A C 1
ATOM 3338 O O . ILE A 1 424 ? 9.491 -19.417 -47.283 1.00 83.44 424 ILE A O 1
ATOM 3342 N N . SER A 1 425 ? 9.158 -18.245 -45.396 1.00 77.94 425 SER A N 1
ATOM 3343 C CA . SER A 1 425 ? 9.113 -16.942 -46.053 1.00 77.94 425 SER A CA 1
ATOM 3344 C C . SER A 1 425 ? 10.447 -16.591 -46.719 1.00 77.94 425 SER A C 1
ATOM 3346 O O . SER A 1 425 ? 10.465 -16.122 -47.857 1.00 77.94 425 SER A O 1
ATOM 3348 N N . PHE A 1 426 ? 11.573 -16.892 -46.067 1.00 77.81 426 PHE A N 1
ATOM 3349 C CA . PHE A 1 426 ? 12.908 -16.695 -46.632 1.00 77.81 426 PHE A CA 1
ATOM 3350 C C . PHE A 1 426 ? 13.142 -17.519 -47.901 1.00 77.81 426 PHE A C 1
ATOM 3352 O O . PHE A 1 426 ? 13.718 -17.013 -48.862 1.00 77.81 426 PHE A O 1
ATOM 3359 N N . ILE A 1 427 ? 12.634 -18.753 -47.957 1.00 81.44 427 ILE A N 1
ATOM 3360 C CA . ILE A 1 427 ? 12.726 -19.602 -49.155 1.00 81.44 427 ILE A CA 1
ATOM 3361 C C . ILE A 1 427 ? 11.908 -19.018 -50.319 1.00 81.44 427 ILE A C 1
ATOM 3363 O O . ILE A 1 427 ? 12.365 -19.041 -51.461 1.00 81.44 427 ILE A O 1
ATOM 3367 N N . LEU A 1 428 ? 10.711 -18.495 -50.040 1.00 81.06 428 LEU A N 1
ATOM 3368 C CA . LEU A 1 428 ? 9.775 -18.022 -51.065 1.00 81.06 428 LEU A CA 1
ATOM 3369 C C . LEU A 1 428 ? 10.094 -16.608 -51.582 1.00 81.06 428 LEU A C 1
ATOM 3371 O O . LEU A 1 428 ? 9.991 -16.365 -52.783 1.00 81.06 428 LEU A O 1
ATOM 3375 N N . TRP A 1 429 ? 10.492 -15.687 -50.698 1.00 76.31 429 TRP A N 1
ATOM 3376 C CA . TRP A 1 429 ? 10.628 -14.253 -51.003 1.00 76.31 429 TRP A CA 1
ATOM 3377 C C . TRP A 1 429 ? 12.016 -13.661 -50.708 1.00 76.31 429 TRP A C 1
ATOM 3379 O O . TRP A 1 429 ? 12.207 -12.454 -50.853 1.00 76.31 429 TRP A O 1
ATOM 3389 N N . LYS A 1 430 ? 13.000 -14.489 -50.327 1.00 73.69 430 LYS A N 1
ATOM 3390 C CA . LYS A 1 430 ? 14.395 -14.087 -50.061 1.00 73.69 430 LYS A CA 1
ATOM 3391 C C . LYS A 1 430 ? 14.491 -12.917 -49.065 1.00 73.69 430 LYS A C 1
ATOM 3393 O O . LYS A 1 430 ? 14.033 -13.033 -47.928 1.00 73.69 430 LYS A O 1
ATOM 3398 N N . GLU A 1 431 ? 15.093 -11.802 -49.473 1.00 62.34 431 GLU A N 1
ATOM 3399 C CA . GLU A 1 431 ? 15.474 -10.655 -48.636 1.00 62.34 431 GLU A CA 1
ATOM 3400 C C . GLU A 1 431 ? 14.272 -9.953 -47.995 1.00 62.34 431 GLU A C 1
ATOM 3402 O O . GLU A 1 431 ? 14.341 -9.474 -46.863 1.00 62.34 431 GLU A O 1
ATOM 3407 N N . SER A 1 432 ? 13.123 -9.968 -48.669 1.00 65.31 432 SER A N 1
ATOM 3408 C CA . SER A 1 432 ? 11.912 -9.299 -48.198 1.00 65.31 432 SER A CA 1
ATOM 3409 C C . SER A 1 432 ? 11.230 -10.009 -47.015 1.00 65.31 432 SER A C 1
ATOM 3411 O O . SER A 1 432 ? 10.344 -9.438 -46.381 1.00 65.31 432 SER A O 1
ATOM 3413 N N . SER A 1 433 ? 11.645 -11.238 -46.684 1.00 69.56 433 SER A N 1
ATOM 3414 C CA . SER A 1 433 ? 11.061 -12.052 -45.606 1.00 69.56 433 SER A CA 1
ATOM 3415 C C . SER A 1 433 ? 11.509 -11.661 -44.192 1.00 69.56 433 SER A C 1
ATOM 3417 O O . SER A 1 433 ? 10.849 -11.991 -43.205 1.00 69.56 433 SER A O 1
ATOM 3419 N N . ILE A 1 434 ? 12.626 -10.941 -44.074 1.00 74.75 434 ILE A N 1
ATOM 3420 C CA . ILE A 1 434 ? 13.291 -10.655 -42.795 1.00 74.75 434 ILE A CA 1
ATOM 3421 C C . ILE A 1 434 ? 12.423 -9.767 -41.891 1.00 74.75 434 ILE A C 1
ATOM 3423 O O . ILE A 1 434 ? 12.366 -9.965 -40.675 1.00 74.75 434 ILE A O 1
ATOM 3427 N N . SER A 1 435 ? 11.672 -8.838 -42.487 1.00 77.56 435 SER A N 1
ATOM 3428 C CA . SER A 1 435 ? 10.728 -7.975 -41.769 1.00 77.56 435 SER A CA 1
ATOM 3429 C C . SER A 1 435 ? 9.583 -8.768 -41.118 1.00 77.56 435 SER A C 1
ATOM 3431 O O . SER A 1 435 ? 9.089 -8.361 -40.067 1.00 77.56 435 SER A O 1
ATOM 3433 N N . ILE A 1 436 ? 9.189 -9.917 -41.689 1.00 76.19 436 ILE A N 1
ATOM 3434 C CA . ILE A 1 436 ? 8.116 -10.786 -41.171 1.00 76.19 436 ILE A CA 1
ATOM 3435 C C . ILE A 1 436 ? 8.558 -11.463 -39.874 1.00 76.19 436 ILE A C 1
ATOM 3437 O O . ILE A 1 436 ? 7.803 -11.491 -38.903 1.00 76.19 436 ILE A O 1
ATOM 3441 N N . MET A 1 437 ? 9.797 -11.961 -39.834 1.00 75.06 437 MET A N 1
ATOM 3442 C CA . MET A 1 437 ? 10.347 -12.593 -38.634 1.00 75.06 437 MET A CA 1
ATOM 3443 C C . MET A 1 437 ? 10.516 -11.583 -37.491 1.00 75.06 437 MET A C 1
ATOM 3445 O O . MET A 1 437 ? 10.237 -11.898 -36.336 1.00 75.06 437 MET A O 1
ATOM 3449 N N . ILE A 1 438 ? 10.920 -10.354 -37.823 1.00 79.44 438 ILE A N 1
ATOM 3450 C CA . ILE A 1 438 ? 11.108 -9.266 -36.861 1.00 79.44 438 ILE A CA 1
ATOM 3451 C C . ILE A 1 438 ? 9.756 -8.828 -36.284 1.00 79.44 438 ILE A C 1
ATOM 3453 O O . ILE A 1 438 ? 9.558 -8.911 -35.071 1.00 79.44 438 ILE A O 1
ATOM 3457 N N . ILE A 1 439 ? 8.798 -8.427 -37.131 1.00 79.75 439 ILE A N 1
ATOM 3458 C CA . ILE A 1 439 ? 7.538 -7.792 -36.696 1.00 79.75 439 ILE A CA 1
ATOM 3459 C C . ILE A 1 439 ? 6.637 -8.701 -35.844 1.00 79.75 439 ILE A C 1
ATOM 3461 O O . ILE A 1 439 ? 5.790 -8.211 -35.095 1.00 79.75 439 ILE A O 1
ATOM 3465 N N . ALA A 1 440 ? 6.841 -10.017 -35.927 1.00 76.31 440 ALA A N 1
ATOM 3466 C CA . ALA A 1 440 ? 6.087 -11.016 -35.181 1.00 76.31 440 ALA A CA 1
ATOM 3467 C C . ALA A 1 440 ? 6.574 -11.230 -33.730 1.00 76.31 440 ALA A C 1
ATOM 3469 O O . ALA A 1 440 ? 5.902 -11.936 -32.978 1.00 76.31 440 ALA A O 1
ATOM 3470 N N . CYS A 1 441 ? 7.702 -10.641 -33.296 1.00 76.94 441 CYS A N 1
ATOM 3471 C CA . CYS A 1 441 ? 8.237 -10.864 -31.943 1.00 76.94 441 CYS A CA 1
ATOM 3472 C C . CYS A 1 441 ? 7.304 -10.327 -30.834 1.00 76.94 441 CYS A C 1
ATOM 3474 O O . CYS A 1 441 ? 7.103 -9.114 -30.732 1.00 76.94 441 CYS A O 1
ATOM 3476 N N . PRO A 1 442 ? 6.807 -11.179 -29.913 1.00 73.38 442 PRO A N 1
ATOM 3477 C CA . PRO A 1 442 ? 5.959 -10.754 -28.796 1.00 73.38 442 PRO A CA 1
ATOM 3478 C C . PRO A 1 442 ? 6.806 -10.322 -27.583 1.00 73.38 442 PRO A C 1
ATOM 3480 O O . PRO A 1 442 ? 6.655 -10.841 -26.475 1.00 73.38 442 PRO A O 1
ATOM 3483 N N . CYS A 1 443 ? 7.749 -9.397 -27.778 1.00 72.19 443 CYS A N 1
ATOM 3484 C CA . CYS A 1 443 ? 8.887 -9.243 -26.866 1.00 72.19 443 CYS A CA 1
ATOM 3485 C C . CYS A 1 443 ? 8.530 -8.740 -25.438 1.00 72.19 443 CYS A C 1
ATOM 3487 O O . CYS A 1 443 ? 9.319 -8.924 -24.515 1.00 72.19 443 CYS A O 1
ATOM 3489 N N . VAL A 1 444 ? 7.351 -8.135 -25.224 1.00 76.75 444 VAL A N 1
ATOM 3490 C CA . VAL A 1 444 ? 6.912 -7.570 -23.919 1.00 76.75 444 VAL A CA 1
ATOM 3491 C C . VAL A 1 444 ? 5.868 -8.433 -23.194 1.00 76.75 444 VAL A C 1
ATOM 3493 O O . VAL A 1 444 ? 5.548 -8.197 -22.025 1.00 76.75 444 VAL A O 1
ATOM 3496 N N . LEU A 1 445 ? 5.382 -9.494 -23.842 1.00 77.94 445 LEU A N 1
ATOM 3497 C CA . LEU A 1 445 ? 4.259 -10.292 -23.349 1.00 77.94 445 LEU A CA 1
ATOM 3498 C C . LEU A 1 445 ? 4.559 -11.005 -22.018 1.00 77.94 445 LEU A C 1
ATOM 3500 O O . LEU A 1 445 ? 3.761 -10.929 -21.086 1.00 77.94 445 LEU A O 1
ATOM 3504 N N . SER A 1 446 ? 5.728 -11.643 -21.901 1.00 69.81 446 SER A N 1
ATOM 3505 C CA . SER A 1 446 ? 6.142 -12.387 -20.696 1.00 69.81 446 SER A CA 1
ATOM 3506 C C . SER A 1 446 ? 6.423 -11.482 -19.491 1.00 69.81 446 SER A C 1
ATOM 3508 O O . SER A 1 446 ? 6.193 -11.865 -18.342 1.00 69.81 446 SER A O 1
ATOM 3510 N N . LEU A 1 447 ? 6.903 -10.261 -19.741 1.00 74.62 447 LEU A N 1
ATOM 3511 C CA . LEU A 1 447 ? 7.287 -9.309 -18.699 1.00 74.62 447 LEU A CA 1
ATOM 3512 C C . LEU A 1 447 ? 6.075 -8.611 -18.078 1.00 74.62 447 LEU A C 1
ATOM 3514 O O . LEU A 1 447 ? 6.067 -8.374 -16.867 1.00 74.62 447 LEU A O 1
ATOM 3518 N N . SER A 1 448 ? 5.036 -8.335 -18.875 1.00 81.62 448 SER A N 1
ATOM 3519 C CA . SER A 1 448 ? 3.855 -7.582 -18.435 1.00 81.62 448 SER A CA 1
ATOM 3520 C C . SER A 1 448 ? 3.183 -8.180 -17.194 1.00 81.62 448 SER A C 1
ATOM 3522 O O . SER A 1 448 ? 2.860 -7.441 -16.263 1.00 81.62 448 SER A O 1
ATOM 3524 N N . GLY A 1 449 ? 2.995 -9.505 -17.151 1.00 79.62 449 GLY A N 1
ATOM 3525 C CA . GLY A 1 449 ? 2.331 -10.175 -16.025 1.00 79.62 449 GLY A CA 1
ATOM 3526 C C . GLY A 1 449 ? 3.093 -10.002 -14.710 1.00 79.62 449 GLY A C 1
ATOM 3527 O O . GLY A 1 449 ? 2.533 -9.516 -13.731 1.00 79.62 449 GLY A O 1
ATOM 3528 N N . SER A 1 450 ? 4.396 -10.307 -14.711 1.00 77.31 450 SER A N 1
ATOM 3529 C CA . SER A 1 450 ? 5.239 -10.174 -13.511 1.00 77.31 450 SER A CA 1
ATOM 3530 C C . SER A 1 450 ? 5.323 -8.738 -12.983 1.00 77.31 450 SER A C 1
ATOM 3532 O O . SER A 1 450 ? 5.275 -8.524 -11.774 1.00 77.31 450 SER A O 1
ATOM 3534 N N . ILE A 1 451 ? 5.384 -7.745 -13.878 1.00 80.81 451 ILE A N 1
ATOM 3535 C CA . ILE A 1 451 ? 5.386 -6.327 -13.501 1.00 80.81 451 ILE A CA 1
ATOM 3536 C C . ILE A 1 451 ? 4.043 -5.924 -12.882 1.00 80.81 451 ILE A C 1
ATOM 3538 O O . ILE A 1 451 ? 4.027 -5.224 -11.871 1.00 80.81 451 ILE A O 1
ATOM 3542 N N . THR A 1 452 ? 2.930 -6.375 -13.466 1.00 83.56 452 THR A N 1
ATOM 3543 C CA . THR A 1 452 ? 1.583 -6.040 -12.977 1.00 83.56 452 THR A CA 1
ATOM 3544 C C . THR A 1 452 ? 1.342 -6.610 -11.582 1.00 83.56 452 THR A C 1
ATOM 3546 O O . THR A 1 452 ? 0.889 -5.881 -10.706 1.00 83.56 452 THR A O 1
ATOM 3549 N N . VAL A 1 453 ? 1.694 -7.882 -11.356 1.00 81.81 453 VAL A N 1
ATOM 3550 C CA . VAL A 1 453 ? 1.581 -8.536 -10.039 1.00 81.81 453 VAL A CA 1
ATOM 3551 C C . VAL A 1 453 ? 2.439 -7.810 -9.008 1.00 81.81 453 VAL A C 1
ATOM 3553 O O . VAL A 1 453 ? 1.942 -7.453 -7.949 1.00 81.81 453 VAL A O 1
ATOM 3556 N N . MET A 1 454 ? 3.696 -7.507 -9.343 1.00 77.62 454 MET A N 1
ATOM 3557 C CA . MET A 1 454 ? 4.606 -6.784 -8.452 1.00 77.62 454 MET A CA 1
ATOM 3558 C C . MET A 1 454 ? 4.044 -5.413 -8.036 1.00 77.62 454 MET A C 1
ATOM 3560 O O . MET A 1 454 ? 3.965 -5.123 -6.844 1.00 77.62 454 MET A O 1
ATOM 3564 N N . ILE A 1 455 ? 3.594 -4.591 -8.993 1.00 81.31 455 ILE A N 1
ATOM 3565 C CA . ILE A 1 455 ? 2.993 -3.277 -8.699 1.00 81.31 455 ILE A CA 1
ATOM 3566 C C . ILE A 1 455 ? 1.681 -3.438 -7.912 1.00 81.31 455 ILE A C 1
ATOM 3568 O O . ILE A 1 455 ? 1.431 -2.681 -6.981 1.00 81.31 455 ILE A O 1
ATOM 3572 N N . GLY A 1 456 ? 0.866 -4.440 -8.243 1.00 83.06 456 GLY A N 1
ATOM 3573 C CA . GLY A 1 456 ? -0.385 -4.733 -7.547 1.00 83.06 456 GLY A CA 1
ATOM 3574 C C . GLY A 1 456 ? -0.192 -5.126 -6.083 1.00 83.06 456 GLY A C 1
ATOM 3575 O O . GLY A 1 456 ? -0.886 -4.598 -5.219 1.00 83.06 456 GLY A O 1
ATOM 3576 N N . THR A 1 457 ? 0.782 -5.995 -5.794 1.00 79.88 457 THR A N 1
ATOM 3577 C CA . THR A 1 457 ? 1.150 -6.365 -4.415 1.00 79.88 457 THR A CA 1
ATOM 3578 C C . THR A 1 457 ? 1.670 -5.170 -3.620 1.00 79.88 457 THR A C 1
ATOM 3580 O O . THR A 1 457 ? 1.344 -5.032 -2.446 1.00 79.88 457 THR A O 1
ATOM 3583 N N . GLU A 1 458 ? 2.430 -4.276 -4.264 1.00 77.50 458 GLU A N 1
ATOM 3584 C CA . GLU A 1 458 ? 2.949 -3.058 -3.637 1.00 77.50 458 GLU A CA 1
ATOM 3585 C C . GLU A 1 458 ? 1.810 -2.101 -3.253 1.00 77.50 458 GLU A C 1
ATOM 3587 O O . GLU A 1 458 ? 1.748 -1.652 -2.112 1.00 77.50 458 GLU A O 1
ATOM 3592 N N . ILE A 1 459 ? 0.886 -1.831 -4.182 1.00 81.19 459 ILE A N 1
ATOM 3593 C CA . ILE A 1 459 ? -0.278 -0.965 -3.938 1.00 81.19 459 ILE A CA 1
ATOM 3594 C C . ILE A 1 459 ? -1.186 -1.567 -2.863 1.00 81.19 459 ILE A C 1
ATOM 3596 O O . ILE A 1 459 ? -1.666 -0.841 -1.996 1.00 81.19 459 ILE A O 1
ATOM 3600 N N . GLY A 1 460 ? -1.408 -2.885 -2.895 1.00 81.69 460 GLY A N 1
ATOM 3601 C CA . GLY A 1 460 ? -2.189 -3.580 -1.874 1.00 81.69 460 GLY A CA 1
ATOM 3602 C C . GLY A 1 460 ? -1.595 -3.391 -0.480 1.00 81.69 460 GLY A C 1
ATOM 3603 O O . GLY A 1 460 ? -2.283 -2.902 0.415 1.00 81.69 460 GLY A O 1
ATOM 3604 N N . ALA A 1 461 ? -0.298 -3.677 -0.325 1.00 77.12 461 ALA A N 1
ATOM 3605 C CA . ALA A 1 461 ? 0.395 -3.555 0.955 1.00 77.12 461 ALA A CA 1
ATOM 3606 C C . ALA A 1 461 ? 0.376 -2.116 1.499 1.00 77.12 461 ALA A C 1
ATOM 3608 O O . ALA A 1 461 ? 0.123 -1.918 2.683 1.00 77.12 461 ALA A O 1
ATOM 3609 N N . GLN A 1 462 ? 0.559 -1.106 0.639 1.00 75.25 462 GLN A N 1
ATOM 3610 C CA . GLN A 1 462 ? 0.471 0.312 1.028 1.00 75.25 462 GLN A CA 1
ATOM 3611 C C . GLN A 1 462 ? -0.912 0.718 1.557 1.00 75.25 462 GLN A C 1
ATOM 3613 O O . GLN A 1 462 ? -1.021 1.679 2.310 1.00 75.25 462 GLN A O 1
ATOM 3618 N N . ASN A 1 463 ? -1.960 -0.010 1.173 1.00 77.12 463 ASN A N 1
ATOM 3619 C CA . ASN A 1 463 ? -3.339 0.232 1.588 1.00 77.12 463 ASN A CA 1
ATOM 3620 C C . ASN A 1 463 ? -3.817 -0.771 2.659 1.00 77.12 463 ASN A C 1
ATOM 3622 O O . ASN A 1 463 ? -5.023 -0.940 2.834 1.00 77.12 463 ASN A O 1
ATOM 3626 N N . GLY A 1 464 ? -2.898 -1.458 3.352 1.00 75.31 464 GLY A N 1
ATOM 3627 C CA . GLY A 1 464 ? -3.226 -2.404 4.427 1.00 75.31 464 GLY A CA 1
ATOM 3628 C C . GLY A 1 464 ? -3.817 -3.740 3.951 1.00 75.31 464 GLY A C 1
ATOM 3629 O O . GLY A 1 464 ? -4.459 -4.437 4.736 1.00 75.31 464 GLY A O 1
ATOM 3630 N N . MET A 1 465 ? -3.626 -4.098 2.674 1.00 82.81 465 MET A N 1
ATOM 3631 C CA . MET A 1 465 ? -4.114 -5.338 2.058 1.00 82.81 465 MET A CA 1
ATOM 3632 C C . MET A 1 465 ? -2.934 -6.243 1.681 1.00 82.81 465 MET A C 1
ATOM 3634 O O . MET A 1 465 ? -2.250 -6.024 0.678 1.00 82.81 465 MET A O 1
ATOM 3638 N N . LEU A 1 466 ? -2.687 -7.283 2.471 1.00 78.06 466 LEU A N 1
ATOM 3639 C CA . LEU A 1 466 ? -1.597 -8.227 2.233 1.00 78.06 466 LEU A CA 1
ATOM 3640 C C . LEU A 1 466 ? -2.082 -9.363 1.337 1.00 78.06 466 LEU A C 1
ATOM 3642 O O . LEU A 1 466 ? -2.965 -10.118 1.725 1.00 78.06 466 LEU A O 1
ATOM 3646 N N . ILE A 1 467 ? -1.511 -9.482 0.138 1.00 82.06 467 ILE A N 1
ATOM 3647 C CA . ILE A 1 467 ? -1.906 -10.482 -0.865 1.00 82.06 467 ILE A CA 1
ATOM 3648 C C . ILE A 1 467 ? -0.788 -11.517 -1.012 1.00 82.06 467 ILE A C 1
ATOM 3650 O O . ILE A 1 467 ? 0.318 -11.172 -1.438 1.00 82.06 467 ILE A O 1
ATOM 3654 N N . LYS A 1 468 ? -1.076 -12.789 -0.719 1.00 73.81 468 LYS A N 1
ATOM 3655 C CA . LYS A 1 468 ? -0.093 -13.879 -0.758 1.00 73.81 468 LYS A CA 1
ATOM 3656 C C . LYS A 1 468 ? -0.096 -14.632 -2.092 1.00 73.81 468 LYS A C 1
ATOM 3658 O O . LYS A 1 468 ? -0.843 -15.575 -2.325 1.00 73.81 468 LYS A O 1
ATOM 3663 N N . GLY A 1 469 ? 0.827 -14.268 -2.976 1.00 71.50 469 GLY A N 1
ATOM 3664 C CA . GLY A 1 469 ? 1.066 -15.010 -4.219 1.00 71.50 469 GLY A CA 1
ATOM 3665 C C . GLY A 1 469 ? 0.252 -14.538 -5.427 1.00 71.50 469 GLY A C 1
ATOM 3666 O O . GLY A 1 469 ? -0.812 -13.931 -5.328 1.00 71.50 469 GLY A O 1
ATOM 3667 N N . GLY A 1 470 ? 0.771 -14.845 -6.621 1.00 72.56 470 GLY A N 1
ATOM 3668 C CA . GLY A 1 470 ? 0.214 -14.370 -7.890 1.00 72.56 470 GLY A CA 1
ATOM 3669 C C . GLY A 1 470 ? -1.154 -14.952 -8.282 1.00 72.56 470 GLY A C 1
ATOM 3670 O O . GLY A 1 470 ? -1.837 -14.369 -9.122 1.00 72.56 470 GLY A O 1
ATOM 3671 N N . ARG A 1 471 ? -1.575 -16.088 -7.701 1.00 82.56 471 ARG A N 1
ATOM 3672 C CA . ARG A 1 471 ? -2.854 -16.765 -8.021 1.00 82.56 471 ARG A CA 1
ATOM 3673 C C . ARG A 1 471 ? -4.073 -15.909 -7.676 1.00 82.56 471 ARG A C 1
ATOM 3675 O O . ARG A 1 471 ? -5.045 -15.899 -8.431 1.00 82.56 471 ARG A O 1
ATOM 3682 N N . ILE A 1 472 ? -3.992 -15.169 -6.576 1.00 85.88 472 ILE A N 1
ATOM 3683 C CA . ILE A 1 472 ? -5.110 -14.409 -6.009 1.00 85.88 472 ILE A CA 1
ATOM 3684 C C . ILE A 1 472 ? -5.587 -13.315 -6.967 1.00 85.88 472 ILE A C 1
ATOM 3686 O O . ILE A 1 472 ? -6.784 -13.081 -7.078 1.00 85.88 472 ILE A O 1
ATOM 3690 N N . PHE A 1 473 ? -4.683 -12.695 -7.732 1.00 83.31 473 PHE A N 1
ATOM 3691 C CA . PHE A 1 473 ? -5.048 -11.674 -8.722 1.00 83.31 473 PHE A CA 1
ATOM 3692 C C . PHE A 1 473 ? -6.010 -12.198 -9.790 1.00 83.31 473 PHE A C 1
ATOM 3694 O O . PHE A 1 473 ? -6.916 -11.485 -10.213 1.00 83.31 473 PHE A O 1
ATOM 3701 N N . GLU A 1 474 ? -5.833 -13.447 -10.218 1.00 84.25 474 GLU A N 1
ATOM 3702 C CA . GLU A 1 474 ? -6.706 -14.056 -11.215 1.00 84.25 474 GLU A CA 1
ATOM 3703 C C . GLU A 1 474 ? -8.015 -14.540 -10.601 1.00 84.25 474 GLU A C 1
ATOM 3705 O O . GLU A 1 474 ? -9.087 -14.163 -11.076 1.00 84.25 474 GLU A O 1
ATOM 3710 N N . VAL A 1 475 ? -7.931 -15.349 -9.545 1.00 88.00 475 VAL A N 1
ATOM 3711 C CA . VAL A 1 475 ? -9.116 -15.928 -8.899 1.00 88.00 475 VAL A CA 1
ATOM 3712 C C . VAL A 1 475 ? -9.997 -14.821 -8.318 1.00 88.00 475 VAL A C 1
ATOM 3714 O O . VAL A 1 475 ? -11.211 -14.853 -8.484 1.00 88.00 475 VAL A O 1
ATOM 3717 N N . GLY A 1 476 ? -9.389 -13.767 -7.771 1.00 87.81 476 GLY A N 1
ATOM 3718 C CA . GLY A 1 476 ? -10.078 -12.646 -7.135 1.00 87.81 476 GLY A CA 1
ATOM 3719 C C . GLY A 1 476 ? -10.894 -11.804 -8.097 1.00 87.81 476 GLY A C 1
ATOM 3720 O O . GLY A 1 476 ? -11.972 -11.324 -7.763 1.00 87.81 476 GLY A O 1
ATOM 3721 N N . SER A 1 477 ? -10.428 -11.684 -9.339 1.00 87.62 477 SER A N 1
ATOM 3722 C CA . SER A 1 477 ? -11.198 -11.019 -10.389 1.00 87.62 477 SER A CA 1
ATOM 3723 C C . SER A 1 477 ? -12.429 -11.817 -10.838 1.00 87.62 477 SER A C 1
ATOM 3725 O O . SER A 1 477 ? -13.354 -11.233 -11.401 1.00 87.62 477 SER A O 1
ATOM 3727 N N . LYS A 1 478 ? -12.431 -13.135 -10.592 1.00 89.94 478 LYS A N 1
ATOM 3728 C CA . LYS A 1 478 ? -13.454 -14.095 -11.025 1.00 89.94 478 LYS A CA 1
ATOM 3729 C C . LYS A 1 478 ? -14.405 -14.515 -9.901 1.00 89.94 478 LYS A C 1
ATOM 3731 O O . LYS A 1 478 ? -15.268 -15.343 -10.159 1.00 89.94 478 LYS A O 1
ATOM 3736 N N . ILE A 1 479 ? -14.259 -13.970 -8.690 1.00 93.56 479 ILE A N 1
ATOM 3737 C CA . ILE A 1 479 ? -15.171 -14.250 -7.573 1.00 93.56 479 ILE A CA 1
ATOM 3738 C C . ILE A 1 479 ? -16.609 -13.962 -8.007 1.00 93.56 479 ILE A C 1
ATOM 3740 O O . ILE A 1 479 ? -16.884 -12.914 -8.602 1.00 93.56 479 ILE A O 1
ATOM 3744 N N . THR A 1 480 ? -17.506 -14.888 -7.685 1.00 94.06 480 THR A N 1
ATOM 3745 C CA . THR A 1 480 ? -18.945 -14.785 -7.957 1.00 94.06 480 THR A CA 1
ATOM 3746 C C . THR A 1 480 ? -19.760 -14.680 -6.670 1.00 94.06 480 THR A C 1
ATOM 3748 O O . THR A 1 480 ? -20.775 -13.979 -6.651 1.00 94.06 480 THR A O 1
ATOM 3751 N N . GLU A 1 481 ? -19.280 -15.286 -5.580 1.00 94.50 481 GLU A N 1
ATOM 3752 C CA . GLU A 1 481 ? -19.946 -15.285 -4.279 1.00 94.50 481 GLU A CA 1
ATOM 3753 C C . GLU A 1 481 ? -18.974 -14.971 -3.134 1.00 94.50 481 GLU A C 1
ATOM 3755 O O . GLU A 1 481 ? -17.866 -15.510 -3.063 1.00 94.50 481 GLU A O 1
ATOM 3760 N N . VAL A 1 482 ? -19.406 -14.084 -2.235 1.00 94.31 482 VAL A N 1
ATOM 3761 C CA . VAL A 1 482 ? -18.704 -13.739 -0.995 1.00 94.31 482 VAL A CA 1
ATOM 3762 C C . VAL A 1 482 ? -19.490 -14.295 0.186 1.00 94.31 482 VAL A C 1
ATOM 3764 O O . VAL A 1 482 ? -20.637 -13.909 0.419 1.00 94.31 482 VAL A O 1
ATOM 3767 N N . VAL A 1 483 ? -18.853 -15.188 0.935 1.00 93.56 483 VAL A N 1
ATOM 3768 C CA . VAL A 1 483 ? -19.411 -15.837 2.120 1.00 93.56 483 VAL A CA 1
ATOM 3769 C C . VAL A 1 483 ? -18.825 -15.165 3.355 1.00 93.56 483 VAL A C 1
ATOM 3771 O O . VAL A 1 483 ? -17.610 -15.169 3.548 1.00 93.56 483 VAL A O 1
ATOM 3774 N N . PHE A 1 484 ? -19.673 -14.589 4.200 1.00 92.19 484 PHE A N 1
ATOM 3775 C CA . PHE A 1 484 ? -19.262 -13.975 5.460 1.00 92.19 484 PHE A CA 1
ATOM 3776 C C . PHE A 1 484 ? -19.513 -14.915 6.637 1.00 92.19 484 PHE A C 1
ATOM 3778 O O . PHE A 1 484 ? -20.625 -15.428 6.793 1.00 92.19 484 PHE A O 1
ATOM 3785 N N . ASN A 1 485 ? -18.527 -15.070 7.523 1.00 88.88 485 ASN A N 1
ATOM 3786 C CA . ASN A 1 485 ? -18.837 -15.476 8.890 1.00 88.88 485 ASN A CA 1
ATOM 3787 C C . ASN A 1 485 ? -19.587 -14.334 9.605 1.00 88.88 485 ASN A C 1
ATOM 3789 O O . ASN A 1 485 ? -19.417 -13.158 9.279 1.00 88.88 485 ASN A O 1
ATOM 3793 N N . LYS A 1 486 ? -20.452 -14.668 10.562 1.00 86.38 486 LYS A N 1
ATOM 3794 C CA . LYS A 1 486 ? -21.243 -13.673 11.303 1.00 86.38 486 LYS A CA 1
ATOM 3795 C C . LYS A 1 486 ? -20.404 -12.969 12.376 1.00 86.38 486 LYS A C 1
ATOM 3797 O O . LYS A 1 486 ? -20.172 -11.764 12.283 1.00 86.38 486 LYS A O 1
ATOM 3802 N N . THR A 1 487 ? -19.991 -13.731 13.388 1.00 79.31 487 THR A N 1
ATOM 3803 C CA . THR A 1 487 ? -19.429 -13.227 14.648 1.00 79.31 487 THR A CA 1
ATOM 3804 C C . THR A 1 487 ? -18.059 -12.587 14.428 1.00 79.31 487 THR A C 1
ATOM 3806 O O . THR A 1 487 ? -17.196 -13.193 13.800 1.00 79.31 487 THR A O 1
ATOM 3809 N N . GLY A 1 488 ? -17.859 -11.354 14.905 1.00 74.38 488 GLY A N 1
ATOM 3810 C CA . GLY A 1 488 ? -16.584 -10.619 14.803 1.00 74.38 488 GLY A CA 1
ATOM 3811 C C . GLY A 1 488 ? -16.263 -10.055 13.409 1.00 74.38 488 GLY A C 1
ATOM 3812 O O . GLY A 1 488 ? -15.415 -9.168 13.269 1.00 74.38 488 GLY A O 1
ATOM 3813 N N . ILE A 1 489 ? -16.971 -10.515 12.374 1.00 84.50 489 ILE A N 1
ATOM 3814 C CA . ILE A 1 489 ? -16.843 -10.038 10.995 1.00 84.50 489 ILE A CA 1
ATOM 3815 C C . ILE A 1 489 ? -17.940 -9.023 10.695 1.00 84.50 489 ILE A C 1
ATOM 3817 O O . ILE A 1 489 ? -17.637 -7.835 10.612 1.00 84.50 489 ILE A O 1
ATOM 3821 N N . LEU A 1 490 ? -19.196 -9.473 10.568 1.00 86.94 490 LEU A N 1
ATOM 3822 C CA . LEU A 1 490 ? -20.360 -8.609 10.333 1.00 86.94 490 LEU A CA 1
ATOM 3823 C C . LEU A 1 490 ? -20.829 -7.917 11.616 1.00 86.94 490 LEU A C 1
ATOM 3825 O O . LEU A 1 490 ? -21.476 -6.867 11.565 1.00 86.94 490 LEU A O 1
ATOM 3829 N N . THR A 1 491 ? -20.502 -8.504 12.757 1.00 84.44 491 THR A N 1
ATOM 3830 C CA . THR A 1 491 ? -20.791 -7.977 14.084 1.00 84.44 491 THR A CA 1
ATOM 3831 C C . THR A 1 491 ? -19.505 -7.601 14.811 1.00 84.44 491 THR A C 1
ATOM 3833 O O . THR A 1 491 ? -18.412 -8.002 14.410 1.00 84.44 491 THR A O 1
ATOM 3836 N N . GLN A 1 492 ? -19.612 -6.791 15.860 1.00 77.75 492 GLN A N 1
ATOM 3837 C CA . GLN A 1 492 ? -18.462 -6.342 16.643 1.00 77.75 492 GLN A CA 1
ATOM 3838 C C . GLN A 1 492 ? -17.820 -7.487 17.436 1.00 77.75 492 GLN A C 1
ATOM 3840 O O . GLN A 1 492 ? -16.656 -7.369 17.812 1.00 77.75 492 GLN A O 1
ATOM 3845 N N . GLY A 1 493 ? -18.546 -8.588 17.679 1.00 72.94 493 GLY A N 1
ATOM 3846 C CA . GLY A 1 493 ? -18.058 -9.705 18.492 1.00 72.94 493 GLY A CA 1
ATOM 3847 C C . GLY A 1 493 ? -17.999 -9.375 19.986 1.00 72.94 493 GLY A C 1
ATOM 3848 O O . GLY A 1 493 ? -17.445 -10.147 20.765 1.00 72.94 493 GLY A O 1
ATOM 3849 N N . LYS A 1 494 ? -18.574 -8.233 20.379 1.00 74.81 494 LYS A N 1
ATOM 3850 C CA . LYS A 1 494 ? -18.810 -7.833 21.763 1.00 74.81 494 LYS A CA 1
ATOM 3851 C C . LYS A 1 494 ? -20.294 -8.008 22.037 1.00 74.81 494 LYS A C 1
ATOM 3853 O O . LYS A 1 494 ? -21.122 -7.373 21.383 1.00 74.81 494 LYS A O 1
ATOM 3858 N N . PHE A 1 495 ? -20.605 -8.905 22.962 1.00 78.75 495 PHE A N 1
ATOM 3859 C CA . PHE A 1 495 ? -21.968 -9.113 23.418 1.00 78.75 495 PHE A CA 1
ATOM 3860 C C . PHE A 1 495 ? -22.295 -8.079 24.487 1.00 78.75 495 PHE A C 1
ATOM 3862 O O . PHE A 1 495 ? -21.435 -7.736 25.290 1.00 78.75 495 PHE A O 1
ATOM 3869 N N . ASP A 1 496 ? -23.532 -7.606 24.485 1.00 83.06 496 ASP A N 1
ATOM 3870 C CA . ASP A 1 496 ? -24.073 -6.758 25.541 1.00 83.06 496 ASP A CA 1
ATOM 3871 C C . ASP A 1 496 ? -25.467 -7.267 25.922 1.00 83.06 496 ASP A C 1
ATOM 3873 O O . ASP A 1 496 ? -26.199 -7.792 25.070 1.00 83.06 496 ASP A O 1
ATOM 3877 N N . VAL A 1 497 ? -25.835 -7.153 27.196 1.00 87.94 497 VAL A N 1
ATOM 3878 C CA . VAL A 1 497 ? -27.146 -7.590 27.687 1.00 87.94 497 VAL A CA 1
ATOM 3879 C C . VAL A 1 497 ? -28.165 -6.509 27.336 1.00 87.94 497 VAL A C 1
ATOM 3881 O O . VAL A 1 497 ? -28.317 -5.500 28.015 1.00 87.94 497 VAL A O 1
ATOM 3884 N N . ALA A 1 498 ? -28.889 -6.721 26.238 1.00 85.44 498 ALA A N 1
ATOM 3885 C CA . ALA A 1 498 ? -29.837 -5.740 25.716 1.00 85.44 498 ALA A CA 1
ATOM 3886 C C . ALA A 1 498 ? -31.172 -5.738 26.474 1.00 85.44 498 ALA A C 1
ATOM 3888 O O . ALA A 1 498 ? -31.891 -4.737 26.475 1.00 85.44 498 ALA A O 1
ATOM 3889 N N . HIS A 1 499 ? -31.550 -6.882 27.044 1.00 87.38 499 HIS A N 1
ATOM 3890 C CA . HIS A 1 499 ? -32.778 -7.033 27.811 1.00 87.38 499 HIS A CA 1
ATOM 3891 C C . HIS A 1 499 ? -32.651 -8.201 28.790 1.00 87.38 499 HIS A C 1
ATOM 3893 O O . HIS A 1 499 ? -31.915 -9.153 28.533 1.00 87.38 499 HIS A O 1
ATOM 3899 N N . TYR A 1 500 ? -33.389 -8.149 29.891 1.00 89.50 500 TYR A N 1
ATOM 3900 C CA . TYR A 1 500 ? -33.470 -9.237 30.853 1.00 89.50 500 TYR A CA 1
ATOM 3901 C C . TYR A 1 500 ? -34.893 -9.338 31.393 1.00 89.50 500 TYR A C 1
ATOM 3903 O O . TYR A 1 500 ? -35.574 -8.328 31.570 1.00 89.50 500 TYR A O 1
ATOM 3911 N N . GLU A 1 501 ? -35.321 -10.559 31.679 1.00 87.56 501 GLU A N 1
ATOM 3912 C CA . GLU A 1 501 ? -36.580 -10.839 32.355 1.00 87.56 501 GLU A CA 1
ATOM 3913 C C . GLU A 1 501 ? -36.329 -11.751 33.539 1.00 87.56 501 GLU A C 1
ATOM 3915 O O . GLU A 1 501 ? -35.671 -12.785 33.416 1.00 87.56 501 GLU A O 1
ATOM 3920 N N . LEU A 1 502 ? -36.859 -11.360 34.693 1.00 86.06 502 LEU A N 1
ATOM 3921 C CA . LEU A 1 502 ? -36.659 -12.075 35.943 1.00 86.06 502 LEU A CA 1
ATOM 3922 C C . LEU A 1 502 ? -37.991 -12.641 36.417 1.00 86.06 502 LEU A C 1
ATOM 3924 O O . LEU A 1 502 ? -39.003 -11.941 36.450 1.00 86.06 502 LEU A O 1
ATOM 3928 N N . ASN A 1 503 ? -37.967 -13.901 36.825 1.00 80.62 503 ASN A N 1
ATOM 3929 C CA . ASN A 1 503 ? -39.072 -14.585 37.472 1.00 80.62 503 ASN A CA 1
ATOM 3930 C C . ASN A 1 503 ? -38.680 -14.855 38.930 1.00 80.62 503 ASN A C 1
ATOM 3932 O O . ASN A 1 503 ? -38.353 -15.976 39.311 1.00 80.62 503 ASN A O 1
ATOM 3936 N N . LEU A 1 504 ? -38.635 -13.784 39.725 1.00 71.75 504 LEU A N 1
ATOM 3937 C CA . LEU A 1 504 ? -38.173 -13.831 41.111 1.00 71.75 504 LEU A CA 1
ATOM 3938 C C . LEU A 1 504 ? -39.352 -14.068 42.057 1.00 71.75 504 LEU A C 1
ATOM 3940 O O . LEU A 1 504 ? -40.239 -13.222 42.170 1.00 71.75 504 LEU A O 1
ATOM 3944 N N . SER A 1 505 ? -39.340 -15.192 42.774 1.00 64.06 505 SER A N 1
ATOM 3945 C CA . SER A 1 505 ? -40.271 -15.458 43.880 1.00 64.06 505 SER A CA 1
ATOM 3946 C C . SER A 1 505 ? -39.642 -15.251 45.264 1.00 64.06 505 SER A C 1
ATOM 3948 O O . SER A 1 505 ? -40.345 -14.841 46.184 1.00 64.06 505 SER A O 1
ATOM 3950 N N . GLU A 1 506 ? -38.333 -15.502 45.419 1.00 65.12 506 GLU A N 1
ATOM 3951 C CA . GLU A 1 506 ? -37.636 -15.501 46.725 1.00 65.12 506 GLU A CA 1
ATOM 3952 C C . GLU A 1 506 ? -36.327 -14.680 46.773 1.00 65.12 506 GLU A C 1
ATOM 3954 O O . GLU A 1 506 ? -35.816 -14.414 47.861 1.00 65.12 506 GLU A O 1
ATOM 3959 N N . ILE A 1 507 ? -35.778 -14.265 45.625 1.00 76.56 507 ILE A N 1
ATOM 3960 C CA . ILE A 1 507 ? -34.456 -13.619 45.492 1.00 76.56 507 ILE A CA 1
ATOM 3961 C C . ILE A 1 507 ? -34.649 -12.164 45.026 1.00 76.56 507 ILE A C 1
ATOM 3963 O O . ILE A 1 507 ? -35.528 -11.888 44.212 1.00 76.56 507 ILE A O 1
ATOM 3967 N N . THR A 1 508 ? -33.867 -11.208 45.539 1.00 80.75 508 THR A N 1
ATOM 3968 C CA . THR A 1 508 ? -33.917 -9.812 45.058 1.00 80.75 508 THR A CA 1
ATOM 3969 C C . THR A 1 508 ? -33.149 -9.661 43.737 1.00 80.75 508 THR A C 1
ATOM 3971 O O . THR A 1 508 ? -32.205 -10.408 43.494 1.00 80.75 508 THR A O 1
ATOM 3974 N N . PRO A 1 509 ? -33.476 -8.680 42.877 1.00 81.25 509 PRO A N 1
ATOM 3975 C CA . PRO A 1 509 ? -32.721 -8.448 41.641 1.00 81.25 509 PRO A CA 1
ATOM 3976 C C . PRO A 1 509 ? -31.216 -8.241 41.883 1.00 81.25 509 PRO A C 1
ATOM 3978 O O . PRO A 1 509 ? -30.392 -8.771 41.149 1.00 81.25 509 PRO A O 1
ATOM 3981 N N . GLU A 1 510 ? -30.854 -7.535 42.956 1.00 80.75 510 GLU A N 1
ATOM 3982 C CA . GLU A 1 510 ? -29.461 -7.289 43.362 1.00 80.75 510 GLU A CA 1
ATOM 3983 C C . GLU A 1 510 ? -28.734 -8.587 43.753 1.00 80.75 510 GLU A C 1
ATOM 3985 O O . GLU A 1 510 ? -27.594 -8.821 43.349 1.00 80.75 510 GLU A O 1
ATOM 3990 N N . THR A 1 511 ? -29.412 -9.477 44.486 1.00 80.88 511 THR A N 1
ATOM 3991 C CA . THR A 1 511 ? -28.851 -10.790 44.846 1.00 80.88 511 THR A CA 1
ATOM 3992 C C . THR A 1 511 ? -28.764 -11.730 43.642 1.00 80.88 511 THR A C 1
ATOM 3994 O O . THR A 1 511 ? -27.833 -12.517 43.542 1.00 80.88 511 THR A O 1
ATOM 3997 N N . PHE A 1 512 ? -29.675 -11.618 42.674 1.00 86.69 512 PHE A N 1
ATOM 3998 C CA . PHE A 1 512 ? -29.598 -12.364 41.415 1.00 86.69 512 PHE A CA 1
ATOM 3999 C C . PHE A 1 512 ? -28.375 -11.958 40.578 1.00 86.69 512 PHE A C 1
ATOM 4001 O O . PHE A 1 512 ? -27.611 -12.825 40.155 1.00 86.69 512 PHE A O 1
ATOM 4008 N N . PHE A 1 513 ? -28.155 -10.654 40.370 1.00 87.38 513 PHE A N 1
ATOM 4009 C CA . PHE A 1 513 ? -27.018 -10.179 39.575 1.00 87.38 513 PHE A CA 1
ATOM 4010 C C . PHE A 1 513 ? -25.669 -10.440 40.252 1.00 87.38 513 PHE A C 1
ATOM 4012 O O . PHE A 1 513 ? -24.729 -10.797 39.555 1.00 87.38 513 PHE A O 1
ATOM 4019 N N . THR A 1 514 ? -25.575 -10.375 41.584 1.00 84.50 514 THR A N 1
ATOM 4020 C CA . THR A 1 514 ? -24.341 -10.756 42.307 1.00 84.50 514 THR A CA 1
ATOM 4021 C C . THR A 1 514 ? -24.020 -12.248 42.180 1.00 84.50 514 THR A C 1
ATOM 4023 O O . THR A 1 514 ? -22.863 -12.609 41.969 1.00 84.50 514 THR A O 1
ATOM 4026 N N . ILE A 1 515 ? -25.028 -13.131 42.242 1.00 86.06 515 ILE A N 1
ATOM 4027 C CA . ILE A 1 515 ? -24.833 -14.579 42.038 1.00 86.06 515 ILE A CA 1
ATOM 4028 C C . ILE A 1 515 ? -24.330 -14.868 40.620 1.00 86.06 515 ILE A C 1
ATOM 4030 O O . ILE A 1 515 ? -23.412 -15.666 40.437 1.00 86.06 515 ILE A O 1
ATOM 4034 N N . ILE A 1 516 ? -24.924 -14.228 39.613 1.00 89.00 516 ILE A N 1
ATOM 4035 C CA . ILE A 1 516 ? -24.565 -14.457 38.209 1.00 89.00 516 ILE A CA 1
ATOM 4036 C C . ILE A 1 516 ? -23.216 -13.835 37.870 1.00 89.00 516 ILE A C 1
ATOM 4038 O O . ILE A 1 516 ? -22.433 -14.463 37.162 1.00 89.00 516 ILE A O 1
ATOM 4042 N N . GLU A 1 517 ? -22.926 -12.638 38.384 1.00 87.19 517 GLU A N 1
ATOM 4043 C CA . GLU A 1 517 ? -21.612 -12.011 38.255 1.00 87.19 517 GLU A CA 1
ATOM 4044 C C . GLU A 1 517 ? -20.528 -12.955 38.778 1.00 87.19 517 GLU A C 1
ATOM 4046 O O . GLU A 1 517 ? -19.556 -13.221 38.075 1.00 87.19 517 GLU A O 1
ATOM 4051 N N . ALA A 1 518 ? -20.724 -13.527 39.970 1.00 85.56 518 ALA A N 1
ATOM 4052 C CA . ALA A 1 518 ? -19.795 -14.495 40.531 1.00 85.56 518 ALA A CA 1
ATOM 4053 C C . ALA A 1 518 ? -19.690 -15.754 39.659 1.00 85.56 518 ALA A C 1
ATOM 4055 O O . ALA A 1 518 ? -18.584 -16.151 39.297 1.00 85.56 518 ALA A O 1
ATOM 4056 N N . ALA A 1 519 ? -20.819 -16.342 39.256 1.00 87.50 519 ALA A N 1
ATOM 4057 C CA . ALA A 1 519 ? -20.840 -17.544 38.425 1.00 87.50 519 ALA A CA 1
ATOM 4058 C C . ALA A 1 519 ? -20.093 -17.365 37.088 1.00 87.50 519 ALA A C 1
ATOM 4060 O O . ALA A 1 519 ? -19.290 -18.219 36.709 1.00 87.50 519 ALA A O 1
ATOM 4061 N N . GLU A 1 520 ? -20.321 -16.249 36.391 1.00 89.06 520 GLU A N 1
ATOM 4062 C CA . GLU A 1 520 ? -19.718 -15.954 35.084 1.00 89.06 520 GLU A CA 1
ATOM 4063 C C . GLU A 1 520 ? -18.331 -15.296 35.185 1.00 89.06 520 GLU A C 1
ATOM 4065 O O . GLU A 1 520 ? -17.606 -15.260 34.193 1.00 89.06 520 GLU A O 1
ATOM 4070 N N . SER A 1 521 ? -17.891 -14.837 36.363 1.00 83.44 521 SER A N 1
ATOM 4071 C CA . SER A 1 521 ? -16.537 -14.280 36.551 1.00 83.44 521 SER A CA 1
ATOM 4072 C C . SER A 1 521 ? -15.422 -15.287 36.245 1.00 83.44 521 SER A C 1
ATOM 4074 O O . SER A 1 521 ? -14.343 -14.906 35.792 1.00 83.44 521 SER A O 1
ATOM 4076 N N . SER A 1 522 ? -15.703 -16.578 36.445 1.00 77.88 522 SER A N 1
ATOM 4077 C CA . SER A 1 522 ? -14.797 -17.691 36.129 1.00 77.88 522 SER A CA 1
ATOM 4078 C C . SER A 1 522 ? -14.873 -18.134 34.659 1.00 77.88 522 SER A C 1
ATOM 4080 O O . SER A 1 522 ? -14.116 -19.004 34.229 1.00 77.88 522 SER A O 1
ATOM 4082 N N . SER A 1 523 ? -15.786 -17.555 33.873 1.00 76.12 523 SER A N 1
ATOM 4083 C CA . SER A 1 523 ? -16.020 -17.891 32.471 1.00 76.12 523 SER A CA 1
ATOM 4084 C C . SER A 1 523 ? -15.168 -17.019 31.549 1.00 76.12 523 SER A C 1
ATOM 4086 O O . SER A 1 523 ? -15.274 -15.794 31.523 1.00 76.12 523 SER A O 1
ATOM 4088 N N . GLU A 1 524 ? -14.341 -17.648 30.713 1.00 70.88 524 GLU A N 1
ATOM 4089 C CA . GLU A 1 524 ? -13.585 -16.928 29.676 1.00 70.88 524 GLU A CA 1
ATOM 4090 C C . GLU A 1 524 ? -14.445 -16.573 28.451 1.00 70.88 524 GLU A C 1
ATOM 4092 O O . GLU A 1 524 ? -14.004 -15.827 27.569 1.00 70.88 524 GLU A O 1
ATOM 4097 N N . HIS A 1 525 ? -15.678 -17.091 28.384 1.00 73.00 525 HIS A N 1
ATOM 4098 C CA . HIS A 1 525 ? -16.549 -16.925 27.231 1.00 73.00 525 HIS A CA 1
ATOM 4099 C C . HIS A 1 525 ? -16.986 -15.452 27.072 1.00 73.00 525 HIS A C 1
ATOM 4101 O O . HIS A 1 525 ? -17.378 -14.822 28.056 1.00 73.00 525 HIS A O 1
ATOM 4107 N N . PRO A 1 526 ? -17.012 -14.887 25.845 1.00 71.88 526 PRO A N 1
ATOM 4108 C CA . PRO A 1 526 ? -17.429 -13.497 25.609 1.00 71.88 526 PRO A CA 1
ATOM 4109 C C . PRO A 1 526 ? -18.813 -13.143 26.172 1.00 71.88 526 PRO A C 1
ATOM 4111 O O . PRO A 1 526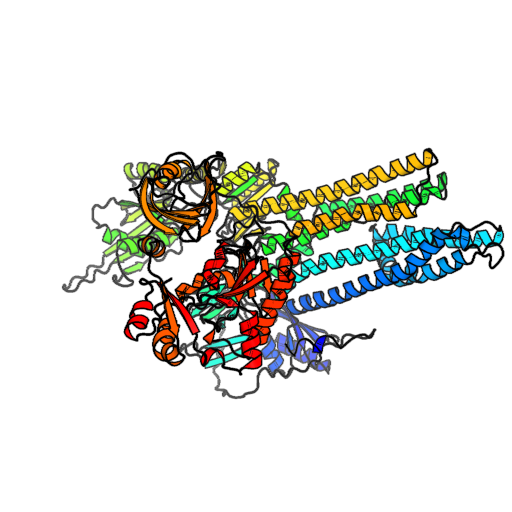 ? -19.038 -12.030 26.629 1.00 71.88 526 PRO A O 1
ATOM 4114 N N . ILE A 1 527 ? -19.728 -14.114 26.156 1.00 82.69 527 ILE A N 1
ATOM 4115 C CA . ILE A 1 527 ? -21.056 -14.017 26.780 1.00 82.69 527 ILE A CA 1
ATOM 4116 C C . ILE A 1 527 ? -20.951 -13.827 28.299 1.00 82.69 527 ILE A C 1
ATOM 4118 O O . ILE A 1 527 ? -21.613 -12.944 28.831 1.00 82.69 527 ILE A O 1
ATOM 4122 N N . GLY A 1 528 ? -20.115 -14.616 28.981 1.00 83.31 528 GLY A N 1
ATOM 4123 C CA . GLY A 1 528 ? -19.931 -14.514 30.428 1.00 83.31 528 GLY A CA 1
ATOM 4124 C C . GLY A 1 528 ? -19.375 -13.153 30.824 1.00 83.31 528 GLY A C 1
ATOM 4125 O O . GLY A 1 528 ? -19.938 -12.471 31.676 1.00 83.31 528 GLY A O 1
ATOM 4126 N N . LYS A 1 529 ? -18.360 -12.677 30.093 1.00 83.19 529 LYS A N 1
ATOM 4127 C CA . LYS A 1 529 ? -17.802 -11.326 30.275 1.00 83.19 529 LYS A CA 1
ATOM 4128 C C . LYS A 1 529 ? -18.850 -10.221 30.113 1.00 83.19 529 LYS A C 1
ATOM 4130 O O . LYS A 1 529 ? -18.875 -9.301 30.923 1.00 83.19 529 LYS A O 1
ATOM 4135 N N . ALA A 1 530 ? -19.729 -10.334 29.116 1.00 85.06 530 ALA A N 1
ATOM 4136 C CA . ALA A 1 530 ? -20.814 -9.374 28.901 1.00 85.06 530 ALA A CA 1
ATOM 4137 C C . ALA A 1 530 ? -21.808 -9.345 30.072 1.00 85.06 530 ALA A C 1
ATOM 4139 O O . ALA A 1 530 ? -22.240 -8.280 30.504 1.00 85.06 530 ALA A O 1
ATOM 4140 N N . ILE A 1 531 ? -22.147 -10.518 30.612 1.00 89.00 531 ILE A N 1
ATOM 4141 C CA . ILE A 1 531 ? -23.039 -10.633 31.768 1.00 89.00 531 ILE A CA 1
ATOM 4142 C C . ILE A 1 531 ? -22.380 -10.038 33.023 1.00 89.00 531 ILE A C 1
ATOM 4144 O O . ILE A 1 531 ? -23.045 -9.329 33.780 1.00 89.00 531 ILE A O 1
ATOM 4148 N N . VAL A 1 532 ? -21.080 -10.272 33.227 1.00 86.81 532 VAL A N 1
ATOM 4149 C CA . VAL A 1 532 ? -20.302 -9.699 34.340 1.00 86.81 532 VAL A CA 1
ATOM 4150 C C . VAL A 1 532 ? -20.232 -8.174 34.239 1.00 86.81 532 VAL A C 1
ATOM 4152 O O . VAL A 1 532 ? -20.530 -7.489 35.214 1.00 86.81 532 VAL A O 1
ATOM 4155 N N . GLU A 1 533 ? -19.890 -7.620 33.071 1.00 86.00 533 GLU A N 1
ATOM 4156 C CA . GLU A 1 533 ? -19.850 -6.163 32.862 1.00 86.00 533 GLU A CA 1
ATOM 4157 C C . GLU A 1 533 ? -21.217 -5.515 33.098 1.00 86.00 533 GLU A C 1
ATOM 4159 O O . GLU A 1 533 ? -21.305 -4.497 33.787 1.00 86.00 533 GLU A O 1
ATOM 4164 N N . PHE A 1 534 ? -22.287 -6.126 32.585 1.00 87.62 534 PHE A N 1
ATOM 4165 C CA . PHE A 1 534 ? -23.649 -5.644 32.791 1.00 87.62 534 PHE A CA 1
ATOM 4166 C C . PHE A 1 534 ? -24.063 -5.682 34.270 1.00 87.62 534 PHE A C 1
ATOM 4168 O O . PHE A 1 534 ? -24.648 -4.725 34.779 1.00 87.62 534 PHE A O 1
ATOM 4175 N N . SER A 1 535 ? -23.712 -6.756 34.982 1.00 85.81 535 SER A N 1
ATOM 4176 C CA . SER A 1 535 ? -24.013 -6.904 36.412 1.00 85.81 535 SER A CA 1
ATOM 4177 C C . SER A 1 535 ? -23.275 -5.854 37.247 1.00 85.81 535 SER A C 1
ATOM 4179 O O . SER A 1 535 ? -23.899 -5.189 38.073 1.00 85.81 535 SER A O 1
ATOM 4181 N N . LYS A 1 536 ? -21.990 -5.602 36.956 1.00 83.94 536 LYS A N 1
ATOM 4182 C CA . LYS A 1 536 ? -21.198 -4.536 37.597 1.00 83.94 536 LYS A CA 1
ATOM 4183 C C . LYS A 1 536 ? -21.791 -3.145 37.370 1.00 83.94 536 LYS A C 1
ATOM 4185 O O . LYS A 1 536 ? -21.859 -2.343 38.299 1.00 83.94 536 LYS A O 1
ATOM 4190 N N . GLN A 1 537 ? -22.249 -2.858 36.149 1.00 84.31 537 GLN A N 1
ATOM 4191 C CA . GLN A 1 537 ? -22.904 -1.584 35.834 1.00 84.31 537 GLN A CA 1
ATOM 4192 C C . GLN A 1 537 ? -24.221 -1.399 36.597 1.00 84.31 537 GLN A C 1
ATOM 4194 O O . GLN A 1 537 ? -24.507 -0.292 37.048 1.00 84.31 537 GLN A O 1
ATOM 4199 N N . LEU A 1 538 ? -25.016 -2.460 36.758 1.00 82.00 538 LEU A N 1
ATOM 4200 C CA . LEU A 1 538 ? -26.272 -2.406 37.510 1.00 82.00 538 LEU A CA 1
ATOM 4201 C C . LEU A 1 538 ? -26.062 -2.265 39.023 1.00 82.00 538 LEU A C 1
ATOM 4203 O O . LEU A 1 538 ? -26.847 -1.581 39.679 1.00 82.00 538 LEU A O 1
ATOM 4207 N N . LEU A 1 539 ? -25.021 -2.896 39.571 1.00 77.62 539 LEU A N 1
ATOM 4208 C CA . LEU A 1 539 ? -24.739 -2.918 41.009 1.00 77.62 539 LEU A CA 1
ATOM 4209 C C . LEU A 1 539 ? -24.004 -1.661 41.516 1.00 77.62 539 LEU A C 1
ATOM 4211 O O . LEU A 1 539 ? -23.943 -1.455 42.725 1.00 77.62 539 LEU A O 1
ATOM 4215 N N . ASN A 1 540 ? -23.492 -0.789 40.630 1.00 67.75 540 ASN A N 1
ATOM 4216 C CA . ASN A 1 540 ? -22.691 0.403 40.980 1.00 67.75 540 ASN A CA 1
ATOM 4217 C C . ASN A 1 540 ? -21.505 0.109 41.928 1.00 67.75 540 ASN A C 1
ATOM 4219 O O . ASN A 1 540 ? -21.054 0.989 42.665 1.00 67.75 540 ASN A O 1
ATOM 4223 N N . SER A 1 541 ? -21.001 -1.121 41.926 1.00 56.38 541 SER A N 1
ATOM 4224 C CA . SER A 1 541 ? -19.961 -1.598 42.831 1.00 56.38 541 SER A CA 1
ATOM 4225 C C . SER A 1 541 ? -18.566 -1.371 42.236 1.00 56.38 541 SER A C 1
ATOM 4227 O O . SER A 1 541 ? -18.288 -1.713 41.086 1.00 56.38 541 SER A O 1
ATOM 4229 N N . ASN A 1 542 ? -17.661 -0.796 43.035 1.00 46.31 542 ASN A N 1
ATOM 4230 C CA . ASN A 1 542 ? -16.222 -0.880 42.772 1.00 46.31 542 ASN A CA 1
ATOM 4231 C C . ASN A 1 542 ? -15.715 -2.244 43.261 1.00 46.31 542 ASN A C 1
ATOM 4233 O O . ASN A 1 542 ? -16.307 -2.836 44.162 1.00 46.31 542 ASN A O 1
ATOM 4237 N N . GLU A 1 543 ? -14.628 -2.744 42.670 1.00 45.00 543 GLU A N 1
ATOM 4238 C CA . GLU A 1 543 ? -14.029 -4.035 43.030 1.00 45.00 543 GLU A CA 1
ATOM 4239 C C . GLU A 1 543 ? -13.886 -4.179 44.563 1.00 45.00 543 GLU A C 1
ATOM 4241 O O . GLU A 1 543 ? -13.210 -3.363 45.195 1.00 45.00 543 GLU A O 1
ATOM 4246 N N . ASN A 1 544 ? -14.479 -5.249 45.122 1.00 44.91 544 ASN A N 1
ATOM 4247 C CA . ASN A 1 544 ? -14.329 -5.772 46.498 1.00 44.91 544 ASN A CA 1
ATOM 4248 C C . ASN A 1 544 ? -15.358 -5.351 47.580 1.00 44.91 544 ASN A C 1
ATOM 4250 O O . ASN A 1 544 ? -14.954 -4.864 48.635 1.00 44.91 544 ASN A O 1
ATOM 4254 N N . GLU A 1 545 ? -16.658 -5.632 47.406 1.00 47.69 545 GLU A N 1
ATOM 4255 C CA . GLU A 1 545 ? -17.637 -5.546 48.522 1.00 47.69 545 GLU A CA 1
ATOM 4256 C C . GLU A 1 545 ? -18.297 -6.873 48.944 1.00 47.69 545 GLU A C 1
ATOM 4258 O O . GLU A 1 545 ? -18.941 -6.913 49.990 1.00 47.69 545 GLU A O 1
ATOM 4263 N N . TYR A 1 546 ? -18.082 -7.985 48.230 1.00 54.44 546 TYR A N 1
ATOM 4264 C CA . TYR A 1 546 ? -18.677 -9.279 48.588 1.00 54.44 546 TYR A CA 1
ATOM 4265 C C . TYR A 1 546 ? -17.620 -10.386 48.701 1.00 54.44 546 TYR A C 1
ATOM 4267 O O . TYR A 1 546 ? -16.856 -10.623 47.768 1.00 54.44 546 TYR A O 1
ATOM 4275 N N . ASP A 1 547 ? -17.595 -11.069 49.848 1.00 59.19 547 ASP A N 1
ATOM 4276 C CA . ASP A 1 547 ? -16.801 -12.279 50.089 1.00 59.19 547 ASP A CA 1
ATOM 4277 C C . ASP A 1 547 ? -17.562 -13.471 49.475 1.00 59.19 547 ASP A C 1
ATOM 4279 O O . ASP A 1 547 ? -18.526 -13.979 50.060 1.00 59.19 547 ASP A O 1
ATOM 4283 N N . ILE A 1 548 ? -17.221 -13.821 48.228 1.00 69.25 548 ILE A N 1
ATOM 4284 C CA . ILE A 1 548 ? -17.915 -14.837 47.423 1.00 69.25 548 ILE A CA 1
ATOM 4285 C C . ILE A 1 548 ? -16.938 -15.953 47.047 1.00 69.25 548 ILE A C 1
ATOM 4287 O O . ILE A 1 548 ? -15.960 -15.708 46.342 1.00 69.25 548 ILE A O 1
ATOM 4291 N N . ASP A 1 549 ? -17.252 -17.185 47.455 1.00 74.38 549 ASP A N 1
ATOM 4292 C CA . ASP A 1 549 ? -16.507 -18.390 47.073 1.00 74.38 549 ASP A CA 1
ATOM 4293 C C . ASP A 1 549 ? -17.260 -19.164 45.975 1.00 74.38 549 ASP A C 1
ATOM 4295 O O . ASP A 1 549 ? -18.474 -19.377 46.062 1.00 74.38 549 ASP A O 1
ATOM 4299 N N . ILE A 1 550 ? -16.536 -19.622 44.947 1.00 79.00 550 ILE A N 1
ATOM 4300 C CA . ILE A 1 550 ? -17.077 -20.431 43.842 1.00 79.00 550 ILE A CA 1
ATOM 4301 C C . ILE A 1 550 ? -16.543 -21.855 43.967 1.00 79.00 550 ILE A C 1
ATOM 4303 O O . ILE A 1 550 ? -15.334 -22.082 43.921 1.00 79.00 550 ILE A O 1
ATOM 4307 N N . ASN A 1 551 ? -17.448 -22.827 44.058 1.00 80.19 551 ASN A N 1
ATOM 4308 C CA . ASN A 1 551 ? -17.121 -24.248 44.092 1.00 80.19 551 ASN A CA 1
ATOM 4309 C C . ASN A 1 551 ? -17.697 -24.974 42.865 1.00 80.19 551 ASN A C 1
ATOM 4311 O O . ASN A 1 551 ? -18.701 -24.559 42.291 1.00 80.19 551 ASN A O 1
ATOM 4315 N N . ASN A 1 552 ? -17.063 -26.084 42.470 1.00 80.94 552 ASN A N 1
ATOM 4316 C CA . ASN A 1 552 ? -17.547 -26.999 41.423 1.00 80.94 552 ASN A CA 1
ATOM 4317 C C . ASN A 1 552 ? -17.903 -26.331 40.075 1.00 80.94 552 ASN A C 1
ATOM 4319 O O . ASN A 1 552 ? -18.910 -26.678 39.462 1.00 80.94 552 ASN A O 1
ATOM 4323 N N . PHE A 1 553 ? -17.093 -25.376 39.609 1.00 83.19 553 PHE A N 1
ATOM 4324 C CA . PHE A 1 553 ? -17.291 -24.760 38.295 1.00 83.19 553 PHE A CA 1
ATOM 4325 C C . PHE A 1 553 ? -17.042 -25.768 37.160 1.00 83.19 553 PHE A C 1
ATOM 4327 O O . PHE A 1 553 ? -15.938 -26.294 37.008 1.00 83.19 553 PHE A O 1
ATOM 4334 N N . GLU A 1 554 ? -18.060 -25.992 36.332 1.00 84.31 554 GLU A N 1
ATOM 4335 C CA . GLU A 1 554 ? -18.007 -26.809 35.121 1.00 84.31 554 GLU A CA 1
ATOM 4336 C C . GLU A 1 554 ? -18.530 -26.002 33.923 1.00 84.31 554 GLU A C 1
ATOM 4338 O O . GLU A 1 554 ? -19.637 -25.464 33.946 1.00 84.31 554 GLU A O 1
ATOM 4343 N N . SER A 1 555 ? -17.746 -25.949 32.842 1.00 79.62 555 SER A N 1
ATOM 4344 C CA . SER A 1 555 ? -18.136 -25.319 31.575 1.00 79.62 555 SER A CA 1
ATOM 4345 C C . SER A 1 555 ? -18.333 -26.380 30.495 1.00 79.62 555 SER A C 1
ATOM 4347 O O . SER A 1 555 ? -17.425 -27.163 30.203 1.00 79.62 555 SER A O 1
ATOM 4349 N N . MET A 1 556 ? -19.518 -26.412 29.881 1.00 78.69 556 MET A N 1
ATOM 4350 C CA . MET A 1 556 ? -19.854 -27.344 28.807 1.00 78.69 556 MET A CA 1
ATOM 4351 C C . MET A 1 556 ? -19.984 -26.611 27.473 1.00 78.69 556 MET A C 1
ATOM 4353 O O . MET A 1 556 ? -20.941 -25.871 27.225 1.00 78.69 556 MET A O 1
ATOM 4357 N N . THR A 1 557 ? -19.026 -26.859 26.580 1.00 70.94 557 THR A N 1
ATOM 4358 C CA . THR A 1 557 ? -18.999 -26.251 25.241 1.00 70.94 557 THR A CA 1
ATOM 4359 C C . THR A 1 557 ? -20.296 -26.500 24.463 1.00 70.94 557 THR A C 1
ATOM 4361 O O . THR A 1 557 ? -20.769 -27.629 24.347 1.00 70.94 557 THR A O 1
ATOM 4364 N N . GLY A 1 558 ? -20.884 -25.423 23.933 1.00 70.19 558 GLY A N 1
ATOM 4365 C CA . GLY A 1 558 ? -22.147 -25.457 23.186 1.00 70.19 558 GLY A CA 1
ATOM 4366 C C . GLY A 1 558 ? -23.425 -25.460 24.036 1.00 70.19 558 GLY A C 1
ATOM 4367 O O . GLY A 1 558 ? -24.503 -25.335 23.458 1.00 70.19 558 GLY A O 1
ATOM 4368 N N . TYR A 1 559 ? -23.324 -25.547 25.368 1.00 81.19 559 TYR A N 1
ATOM 4369 C CA . TYR A 1 559 ? -24.475 -25.620 26.276 1.00 81.19 559 TYR A CA 1
ATOM 4370 C C . TYR A 1 559 ? -24.534 -24.464 27.287 1.00 81.19 559 TYR A C 1
ATOM 4372 O O . TYR A 1 559 ? -25.467 -23.660 27.223 1.00 81.19 559 TYR A O 1
ATOM 4380 N N . GLY A 1 560 ? -23.570 -24.379 28.212 1.00 86.19 560 GLY A N 1
ATOM 4381 C CA . GLY A 1 560 ? -23.630 -23.460 29.354 1.00 86.19 560 GLY A CA 1
ATOM 4382 C C . GLY A 1 560 ? -22.612 -23.759 30.458 1.00 86.19 560 GLY A C 1
ATOM 4383 O O . GLY A 1 560 ? -21.693 -24.560 30.262 1.00 86.19 560 GLY A O 1
ATOM 4384 N N . ILE A 1 561 ? -22.791 -23.117 31.613 1.00 89.25 561 ILE A N 1
ATOM 4385 C CA . ILE A 1 561 ? -21.985 -23.297 32.827 1.00 89.25 561 ILE A CA 1
ATOM 4386 C C . ILE A 1 561 ? -22.836 -23.776 34.008 1.00 89.25 561 ILE A C 1
ATOM 4388 O O . ILE A 1 561 ? -24.037 -23.495 34.096 1.00 89.25 561 ILE A O 1
ATOM 4392 N N . LYS A 1 562 ? -22.183 -24.490 34.925 1.00 90.06 562 LYS A N 1
ATOM 4393 C CA . LYS A 1 562 ? -22.722 -24.933 36.211 1.00 90.06 562 LYS A CA 1
ATOM 4394 C C . LYS A 1 562 ? -21.728 -24.598 37.319 1.00 90.06 562 LYS A C 1
ATOM 4396 O O . LYS A 1 562 ? -20.542 -24.876 37.159 1.00 90.06 562 LYS A O 1
ATOM 4401 N N . CYS A 1 563 ? -22.191 -24.048 38.436 1.00 89.19 563 CYS A N 1
ATOM 4402 C CA . CYS A 1 563 ? -21.349 -23.833 39.614 1.00 89.19 563 CYS A CA 1
ATOM 4403 C C . CYS A 1 563 ? -22.166 -23.689 40.902 1.00 89.19 563 CYS A C 1
ATOM 4405 O O . CYS A 1 563 ? -23.357 -23.380 40.870 1.00 89.19 563 CYS A O 1
ATOM 4407 N N . ASP A 1 564 ? -21.496 -23.882 42.037 1.00 86.44 564 ASP A N 1
ATOM 4408 C CA . ASP A 1 564 ? -22.040 -23.615 43.364 1.00 86.44 564 ASP A CA 1
ATOM 4409 C C . ASP A 1 564 ? -21.465 -22.285 43.881 1.00 86.44 564 ASP A C 1
ATOM 4411 O O . ASP A 1 564 ? -20.251 -22.153 44.052 1.00 86.44 564 ASP A O 1
ATOM 4415 N N . VAL A 1 565 ? -22.327 -21.300 44.143 1.00 84.06 565 VAL A N 1
ATOM 4416 C CA . VAL A 1 565 ? -21.941 -19.964 44.629 1.00 84.06 565 VAL A CA 1
ATOM 4417 C C . VAL A 1 565 ? -22.259 -19.839 46.121 1.00 84.06 565 VAL A C 1
ATOM 4419 O O . VAL A 1 565 ? -23.408 -20.012 46.538 1.00 84.06 565 VAL A O 1
ATOM 4422 N N . LEU A 1 566 ? -21.244 -19.532 46.932 1.00 81.88 566 LEU A N 1
ATOM 4423 C CA . LEU A 1 566 ? -21.351 -19.265 48.369 1.00 81.88 566 LEU A CA 1
ATOM 4424 C C . LEU A 1 566 ? -21.358 -17.757 48.621 1.00 81.88 566 LEU A C 1
ATOM 4426 O O . LEU A 1 566 ? -20.352 -17.087 48.410 1.00 81.88 566 LEU A O 1
ATOM 4430 N N . LEU A 1 567 ? -22.480 -17.234 49.115 1.00 72.81 567 LEU A N 1
ATOM 4431 C CA . LEU A 1 567 ? -22.593 -15.836 49.537 1.00 72.81 567 LEU A CA 1
ATOM 4432 C C . LEU A 1 567 ? -22.393 -15.723 51.052 1.00 72.81 567 LEU A C 1
ATOM 4434 O O . LEU A 1 567 ? -23.246 -16.176 51.827 1.00 72.81 567 LEU A O 1
ATOM 4438 N N . ASN A 1 568 ? -21.299 -15.080 51.474 1.00 65.88 568 ASN A N 1
ATOM 4439 C CA . ASN A 1 568 ? -21.093 -14.673 52.862 1.00 65.88 568 ASN A CA 1
ATOM 4440 C C . ASN A 1 568 ? -21.669 -13.264 53.053 1.00 65.88 568 ASN A C 1
ATOM 4442 O O . ASN A 1 568 ? -21.083 -12.270 52.634 1.00 65.88 568 ASN A O 1
ATOM 4446 N N . THR A 1 569 ? -22.834 -13.146 53.693 1.00 54.25 569 THR A N 1
ATOM 4447 C CA . THR A 1 569 ? -23.372 -11.830 54.063 1.00 54.25 569 THR A CA 1
ATOM 4448 C C . THR A 1 569 ? -22.559 -11.265 55.226 1.00 54.25 569 THR A C 1
ATOM 4450 O O . THR A 1 569 ? -22.772 -11.649 56.380 1.00 54.25 569 THR A O 1
ATOM 4453 N N . ALA A 1 570 ? -21.619 -10.369 54.935 1.00 47.31 570 ALA A N 1
ATOM 4454 C CA . ALA A 1 570 ? -21.033 -9.505 55.943 1.00 47.31 570 ALA A CA 1
ATOM 4455 C C . ALA A 1 570 ? -21.947 -8.293 56.121 1.00 47.31 570 ALA A C 1
ATOM 4457 O O . ALA A 1 570 ? -22.059 -7.470 55.222 1.00 47.31 570 ALA A O 1
ATOM 4458 N N . ASP A 1 571 ? -22.570 -8.171 57.290 1.00 39.06 571 ASP A N 1
ATOM 4459 C CA . ASP A 1 571 ? -22.976 -6.860 57.772 1.00 39.06 571 ASP A CA 1
ATOM 4460 C C . ASP A 1 571 ? -22.610 -6.712 59.244 1.00 39.06 571 ASP A C 1
ATOM 4462 O O . ASP A 1 571 ? -22.792 -7.605 60.081 1.00 39.06 571 ASP A O 1
ATOM 4466 N N . HIS A 1 572 ? -22.030 -5.555 59.538 1.00 42.19 572 HIS A N 1
ATOM 4467 C CA . HIS A 1 572 ? -21.716 -5.101 60.876 1.00 42.19 572 HIS A CA 1
ATOM 4468 C C . HIS A 1 572 ? -22.953 -5.256 61.785 1.00 42.19 572 HIS A C 1
ATOM 4470 O O . HIS A 1 572 ? -24.004 -4.695 61.507 1.00 42.19 572 HIS A O 1
ATOM 4476 N N . PHE A 1 573 ? -22.794 -5.976 62.904 1.00 39.06 573 PHE A N 1
ATOM 4477 C CA . PHE A 1 573 ? -23.816 -6.320 63.912 1.00 39.06 573 PHE A CA 1
ATOM 4478 C C . PHE A 1 573 ? -24.820 -7.435 63.550 1.00 39.06 573 PHE A C 1
ATOM 4480 O O . PHE A 1 573 ? -26.005 -7.191 63.368 1.00 39.06 573 PHE A O 1
ATOM 4487 N N . SER A 1 574 ? -24.408 -8.701 63.654 1.00 34.25 574 SER A N 1
ATOM 4488 C CA . SER A 1 574 ? -25.034 -9.687 64.563 1.00 34.25 574 SER A CA 1
ATOM 4489 C C . SER A 1 574 ? -24.365 -11.060 64.427 1.00 34.25 574 SER A C 1
ATOM 4491 O O . SER A 1 574 ? -23.799 -11.416 63.403 1.00 34.25 574 SER A O 1
ATOM 4493 N N . SER A 1 575 ? -24.403 -11.841 65.500 1.00 34.97 575 SER A N 1
ATOM 4494 C CA . SER A 1 575 ? -23.731 -13.131 65.680 1.00 34.97 575 SER A CA 1
ATOM 4495 C C . SER A 1 575 ? -24.387 -14.315 64.943 1.00 34.97 575 SER A C 1
ATOM 4497 O O . SER A 1 575 ? -24.430 -15.414 65.491 1.00 34.97 575 SER A O 1
ATOM 4499 N N . TYR A 1 576 ? -24.899 -14.114 63.725 1.00 38.19 576 TYR A N 1
ATOM 4500 C CA . TYR A 1 576 ? -25.443 -15.176 62.869 1.00 38.19 576 TYR A CA 1
ATOM 4501 C C . TYR A 1 576 ? -25.151 -14.878 61.389 1.00 38.19 576 TYR A C 1
ATOM 4503 O O . TYR A 1 576 ? -26.026 -14.429 60.657 1.00 38.19 576 TYR A O 1
ATOM 4511 N N . ALA A 1 577 ? -23.921 -15.133 60.934 1.00 38.56 577 ALA A N 1
ATOM 4512 C CA . ALA A 1 577 ? -23.627 -15.188 59.503 1.00 38.56 577 ALA A CA 1
ATOM 4513 C C . ALA A 1 577 ? -24.166 -16.518 58.951 1.00 38.56 577 ALA A C 1
ATOM 4515 O O . ALA A 1 577 ? -23.613 -17.582 59.231 1.00 38.56 577 ALA A O 1
ATOM 4516 N N . THR A 1 578 ? -25.280 -16.485 58.224 1.00 48.03 578 THR A N 1
ATOM 4517 C CA . THR A 1 578 ? -25.757 -17.648 57.468 1.00 48.03 578 THR A CA 1
ATOM 4518 C C . THR A 1 578 ? -25.144 -17.604 56.075 1.00 48.03 578 THR A C 1
ATOM 4520 O O . THR A 1 578 ? -25.603 -16.827 55.241 1.00 48.03 578 THR A O 1
ATOM 4523 N N . SER A 1 579 ? -24.131 -18.430 55.812 1.00 58.88 579 SER A N 1
ATOM 4524 C CA . SER A 1 579 ? -23.691 -18.697 54.443 1.00 58.88 579 SER A CA 1
ATOM 4525 C C . SER A 1 579 ? -24.790 -19.477 53.716 1.00 58.88 579 SER A C 1
ATOM 4527 O O . SER A 1 579 ? -25.276 -20.502 54.203 1.00 58.88 579 SER A O 1
ATOM 4529 N N . LYS A 1 580 ? -25.238 -18.969 52.565 1.00 72.06 580 LYS A N 1
ATOM 4530 C CA . LYS A 1 580 ? -26.167 -19.687 51.679 1.00 72.06 580 LYS A CA 1
ATOM 4531 C C . LYS A 1 580 ? -25.412 -20.155 50.442 1.00 72.06 580 LYS A C 1
ATOM 4533 O O . LYS A 1 580 ? -24.706 -19.369 49.817 1.00 72.06 580 LYS A O 1
ATOM 4538 N N . ILE A 1 581 ? -25.589 -21.434 50.117 1.00 80.56 581 ILE A N 1
ATOM 4539 C CA . ILE A 1 581 ? -25.092 -22.053 48.886 1.00 80.56 581 ILE A CA 1
ATOM 4540 C C . ILE A 1 581 ? -26.208 -21.983 47.847 1.00 80.56 581 ILE A C 1
ATOM 4542 O O . ILE A 1 581 ? -27.339 -22.386 48.133 1.00 80.56 581 ILE A O 1
ATOM 4546 N N . TYR A 1 582 ? -25.879 -21.498 46.655 1.00 84.56 582 TYR A N 1
ATOM 4547 C CA . TYR A 1 582 ? -26.763 -21.473 45.496 1.00 84.56 582 TYR A CA 1
ATOM 4548 C C . TYR A 1 582 ? -26.176 -22.353 44.392 1.00 84.56 582 TYR A C 1
ATOM 4550 O O . TYR A 1 582 ? -25.053 -22.114 43.958 1.00 84.56 582 TYR A O 1
ATOM 4558 N N . ASN A 1 583 ? -26.931 -23.353 43.935 1.00 88.38 583 ASN A N 1
ATOM 4559 C CA . ASN A 1 583 ? -26.575 -24.144 42.753 1.00 88.38 583 ASN A CA 1
ATOM 4560 C C . ASN A 1 583 ? -27.072 -23.398 41.509 1.00 88.38 583 ASN A C 1
ATOM 4562 O O . ASN A 1 583 ? -28.280 -23.188 41.369 1.00 88.38 583 ASN A O 1
ATOM 4566 N N . VAL A 1 584 ? -26.155 -22.969 40.647 1.00 89.94 584 VAL A N 1
ATOM 4567 C CA . VAL A 1 584 ? -26.417 -22.073 39.517 1.00 89.94 584 VAL A CA 1
ATOM 4568 C C . VAL A 1 584 ? -26.186 -22.804 38.199 1.00 89.94 584 VAL A C 1
ATOM 4570 O O . VAL A 1 584 ? -25.142 -23.417 37.977 1.00 89.94 584 VAL A O 1
ATOM 4573 N N . LEU A 1 585 ? -27.163 -22.693 37.300 1.00 91.25 585 LEU A N 1
ATOM 4574 C CA . LEU A 1 585 ? -27.117 -23.192 35.928 1.00 91.25 585 LEU A CA 1
ATOM 4575 C C . LEU A 1 585 ? -27.417 -22.036 34.972 1.00 91.25 585 LEU A C 1
ATOM 4577 O O . LEU A 1 585 ? -28.492 -21.437 35.037 1.00 91.25 585 LEU A O 1
ATOM 4581 N N . ILE A 1 586 ? -26.487 -21.738 34.066 1.00 91.56 586 ILE A N 1
ATOM 4582 C CA . ILE A 1 586 ? -26.636 -20.678 33.059 1.00 91.56 586 ILE A CA 1
ATOM 4583 C C . ILE A 1 586 ? -26.359 -21.285 31.688 1.00 91.56 586 ILE A C 1
ATOM 4585 O O . ILE A 1 586 ? -25.288 -21.844 31.463 1.00 91.56 586 ILE A O 1
ATOM 4589 N N . GLY A 1 587 ? -27.305 -21.203 30.753 1.00 89.75 587 GLY A N 1
ATOM 4590 C CA . GLY A 1 587 ? -27.090 -21.774 29.423 1.00 89.75 587 GLY A CA 1
ATOM 4591 C C . GLY A 1 587 ? -28.271 -21.688 28.466 1.00 89.75 587 GLY A C 1
ATOM 4592 O O . GLY A 1 587 ? -29.239 -20.956 28.675 1.00 89.75 587 GLY A O 1
ATOM 4593 N N . ASN A 1 588 ? -28.167 -22.432 27.366 1.00 87.06 588 ASN A N 1
ATOM 4594 C CA . ASN A 1 588 ? -29.203 -22.500 26.340 1.00 87.06 588 ASN A CA 1
ATOM 4595 C C . ASN A 1 588 ? -30.409 -23.371 26.773 1.00 87.06 588 ASN A C 1
ATOM 4597 O O . ASN A 1 588 ? -30.422 -23.999 27.832 1.00 87.06 588 ASN A O 1
ATOM 4601 N N . LEU A 1 589 ? -31.444 -23.423 25.927 1.00 86.38 589 LEU A N 1
ATOM 4602 C CA . LEU A 1 589 ? -32.660 -24.198 26.204 1.00 86.38 589 LEU A CA 1
ATOM 4603 C C . LEU A 1 589 ? -32.388 -25.702 26.368 1.00 86.38 589 LEU A C 1
ATOM 4605 O O . LEU A 1 589 ? -32.991 -26.335 27.232 1.00 86.38 589 LEU A O 1
ATOM 4609 N N . GLU A 1 590 ? -31.507 -26.277 25.546 1.00 84.38 590 GLU A N 1
ATOM 4610 C CA . GLU A 1 590 ? -31.170 -27.708 25.598 1.00 84.38 590 GLU A CA 1
ATOM 4611 C C . GLU A 1 590 ? -30.476 -28.063 26.920 1.00 84.38 590 GLU A C 1
ATOM 4613 O O . GLU A 1 590 ? -30.805 -29.070 27.543 1.00 84.38 590 GLU A O 1
ATOM 4618 N N . PHE A 1 591 ? -29.593 -27.191 27.409 1.00 85.62 591 PHE A N 1
ATOM 4619 C CA . PHE A 1 591 ? -28.910 -27.350 28.688 1.00 85.62 591 PHE A CA 1
ATOM 4620 C C . PHE A 1 591 ? -29.905 -27.404 29.850 1.00 85.62 591 PHE A C 1
ATOM 4622 O O . PHE A 1 591 ? -29.952 -28.388 30.582 1.00 85.62 591 PHE A O 1
ATOM 4629 N N . ILE A 1 592 ? -30.764 -26.394 29.982 1.00 86.38 592 ILE A N 1
ATOM 4630 C CA . ILE A 1 592 ? -31.659 -26.288 31.142 1.00 86.38 592 ILE A CA 1
ATOM 4631 C C . ILE A 1 592 ? -32.814 -27.300 31.081 1.00 86.38 592 ILE A C 1
ATOM 4633 O O . ILE A 1 592 ? -33.103 -27.965 32.076 1.00 86.38 592 ILE A O 1
ATOM 4637 N N . SER A 1 593 ? -33.452 -27.466 29.917 1.00 84.12 593 SER A N 1
ATOM 4638 C CA . SER A 1 593 ? -34.658 -28.303 29.800 1.00 84.12 593 SER A CA 1
ATOM 4639 C C . SER A 1 593 ? -34.380 -29.777 29.495 1.00 84.12 593 SER A C 1
ATOM 4641 O O . SER A 1 593 ? -35.096 -30.636 30.002 1.00 84.12 593 SER A O 1
ATOM 4643 N N . GLN A 1 594 ? -33.367 -30.108 28.680 1.00 78.12 594 GLN A N 1
ATOM 4644 C CA . GLN A 1 594 ? -33.129 -31.498 28.257 1.00 78.12 594 GLN A CA 1
ATOM 4645 C C . GLN A 1 594 ? -32.106 -32.215 29.140 1.00 78.12 594 GLN A C 1
ATOM 4647 O O . GLN A 1 594 ? -32.310 -33.389 29.450 1.00 78.12 594 GLN A O 1
ATOM 4652 N N . LEU A 1 595 ? -31.029 -31.537 29.557 1.00 80.88 595 LEU A N 1
ATOM 4653 C CA . LEU A 1 595 ? -29.991 -32.153 30.395 1.00 80.88 595 LEU A CA 1
ATOM 4654 C C . LEU A 1 595 ? -30.354 -32.142 31.884 1.00 80.88 595 LEU A C 1
ATOM 4656 O O . LEU A 1 595 ? -30.226 -33.177 32.535 1.00 80.88 595 LEU A O 1
ATOM 4660 N N . TYR A 1 596 ? -30.840 -31.012 32.406 1.00 84.50 596 TYR A N 1
ATOM 4661 C CA . TYR A 1 596 ? -31.175 -30.862 33.833 1.00 84.50 596 TYR A CA 1
ATOM 4662 C C . TYR A 1 596 ? -32.678 -30.937 34.146 1.00 84.50 596 TYR A C 1
ATOM 4664 O O . TYR A 1 596 ? -33.048 -30.914 35.314 1.00 84.50 596 TYR A O 1
ATOM 4672 N N . GLN A 1 597 ? -33.540 -31.098 33.131 1.00 84.69 597 GLN A N 1
ATOM 4673 C CA . GLN A 1 597 ? -34.993 -31.311 33.280 1.00 84.69 597 GLN A CA 1
ATOM 4674 C C . GLN A 1 597 ? -35.734 -30.217 34.071 1.00 84.69 597 GLN A C 1
ATOM 4676 O O . GLN A 1 597 ? -36.724 -30.494 34.746 1.00 84.69 597 GLN A O 1
ATOM 4681 N N . ILE A 1 598 ? -35.287 -28.963 33.969 1.00 86.81 598 ILE A N 1
ATOM 4682 C CA . ILE A 1 598 ? -35.941 -27.824 34.624 1.00 86.81 598 ILE A CA 1
ATOM 4683 C C . ILE A 1 598 ? -37.074 -27.309 33.725 1.00 86.81 598 ILE A C 1
ATOM 4685 O O . ILE A 1 598 ? -36.864 -27.019 32.542 1.00 86.81 598 ILE A O 1
ATOM 4689 N N . GLU A 1 599 ? -38.285 -27.186 34.277 1.00 84.06 599 GLU A N 1
ATOM 4690 C CA . GLU A 1 599 ? -39.451 -26.685 33.541 1.00 84.06 599 GLU A CA 1
ATOM 4691 C C . GLU A 1 599 ? -39.342 -25.172 33.290 1.00 84.06 599 GLU A C 1
ATOM 4693 O O . GLU A 1 599 ? -39.325 -24.360 34.216 1.00 84.06 599 GLU A O 1
ATOM 4698 N N . ILE A 1 600 ? -39.293 -24.785 32.012 1.00 85.12 600 ILE A N 1
ATOM 4699 C CA . ILE A 1 600 ? -39.295 -23.383 31.579 1.00 85.12 600 ILE A CA 1
ATOM 4700 C C . ILE A 1 600 ? -40.750 -22.958 31.297 1.00 85.12 600 ILE A C 1
ATOM 4702 O O . ILE A 1 600 ? -41.434 -23.638 30.524 1.00 85.12 600 ILE A O 1
ATOM 4706 N N . PRO A 1 601 ? -41.245 -21.839 31.864 1.00 86.50 601 PRO A N 1
ATOM 4707 C CA . PRO A 1 601 ? -42.606 -21.361 31.626 1.00 86.50 601 PRO A CA 1
ATOM 4708 C C . PRO A 1 601 ? -42.891 -21.096 30.141 1.00 86.50 601 PRO A C 1
ATOM 4710 O O . PRO A 1 601 ? -42.056 -20.536 29.430 1.00 86.50 601 PRO A O 1
ATOM 4713 N N . GLN A 1 602 ? -44.112 -21.394 29.677 1.00 84.88 602 GLN A N 1
ATOM 4714 C CA . GLN A 1 602 ? -44.522 -21.085 28.295 1.00 84.88 602 GLN A CA 1
ATOM 4715 C C . GLN A 1 602 ? -44.424 -19.589 27.956 1.00 84.88 602 GLN A C 1
ATOM 4717 O O . GLN A 1 602 ? -44.128 -19.248 26.814 1.00 84.88 602 GLN A O 1
ATOM 4722 N N . SER A 1 603 ? -44.622 -18.697 28.932 1.00 84.25 603 SER A N 1
ATOM 4723 C CA . SER A 1 603 ? -44.425 -17.254 28.749 1.00 84.25 603 SER A CA 1
ATOM 4724 C C . SER A 1 603 ? -42.980 -16.909 28.378 1.00 84.25 603 SER A C 1
ATOM 4726 O O . SER A 1 603 ? -42.765 -16.152 27.437 1.00 84.25 603 SER A O 1
ATOM 4728 N N . ALA A 1 604 ? -41.993 -17.522 29.037 1.00 84.12 604 ALA A N 1
ATOM 4729 C CA . ALA A 1 604 ? -40.575 -17.299 28.751 1.00 84.12 604 ALA A CA 1
ATOM 4730 C C . ALA A 1 604 ? -40.166 -17.838 27.367 1.00 84.12 604 ALA A C 1
ATOM 4732 O O . ALA A 1 604 ? -39.302 -17.265 26.706 1.00 84.12 604 ALA A O 1
ATOM 4733 N N . LEU A 1 605 ? -40.811 -18.910 26.889 1.00 86.38 605 LEU A N 1
ATOM 4734 C CA . LEU A 1 605 ? -40.591 -19.441 25.537 1.00 86.38 605 LEU A CA 1
ATOM 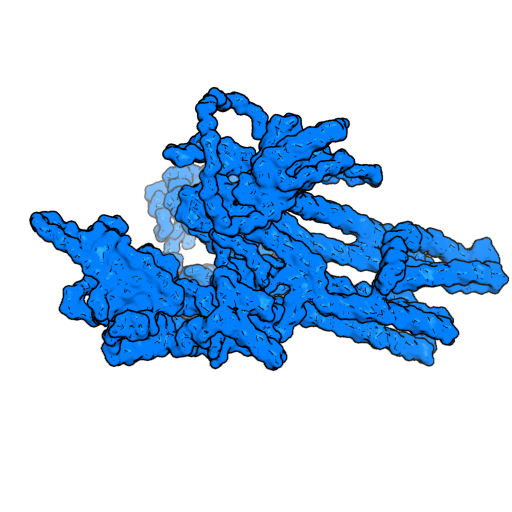4735 C C . LEU A 1 605 ? -41.149 -18.524 24.440 1.00 86.38 605 LEU A C 1
ATOM 4737 O O . LEU A 1 605 ? -40.519 -18.384 23.395 1.00 86.38 605 LEU A O 1
ATOM 4741 N N . LEU A 1 606 ? -42.293 -17.875 24.674 1.00 87.88 606 LEU A N 1
ATOM 4742 C CA . LEU A 1 606 ? -42.842 -16.884 23.741 1.00 87.88 606 LEU A CA 1
ATOM 4743 C C . LEU A 1 606 ? -41.939 -15.650 23.652 1.00 87.88 606 LEU A C 1
ATOM 4745 O O . LEU A 1 606 ? -41.629 -15.180 22.560 1.00 87.88 606 LEU A O 1
ATOM 4749 N N . ILE A 1 607 ? -41.455 -15.169 24.798 1.00 86.19 607 ILE A N 1
ATOM 4750 C CA . ILE A 1 607 ? -40.578 -13.995 24.848 1.00 86.19 607 ILE A CA 1
ATOM 4751 C C . ILE A 1 607 ? -39.222 -14.316 24.214 1.00 86.19 607 ILE A C 1
ATOM 4753 O O . ILE A 1 607 ? -38.670 -13.493 23.486 1.00 86.19 607 ILE A O 1
ATOM 4757 N N . LYS A 1 608 ? -38.714 -15.542 24.392 1.00 87.44 608 LYS A N 1
ATOM 4758 C CA . LYS A 1 608 ? -37.556 -16.044 23.644 1.00 87.44 608 LYS A CA 1
ATOM 4759 C C . LYS A 1 608 ? -37.733 -15.849 22.134 1.00 87.44 608 LYS A C 1
ATOM 4761 O O . LYS A 1 608 ? -36.861 -15.248 21.512 1.00 87.44 608 LYS A O 1
ATOM 4766 N N . GLU A 1 609 ? -38.840 -16.308 21.550 1.00 85.88 609 GLU A N 1
ATOM 4767 C CA . GLU A 1 609 ? -39.079 -16.163 20.106 1.00 85.88 609 GLU A CA 1
ATOM 4768 C C . GLU A 1 609 ? -39.147 -14.688 19.670 1.00 85.88 609 GLU A C 1
ATOM 4770 O O . GLU A 1 609 ? -38.539 -14.317 18.662 1.00 85.88 609 GLU A O 1
ATOM 4775 N N . GLU A 1 610 ? -39.817 -13.823 20.440 1.00 86.50 610 GLU A N 1
ATOM 4776 C CA . GLU A 1 610 ? -39.881 -12.381 20.155 1.00 86.50 610 GLU A CA 1
ATOM 4777 C C . GLU A 1 610 ? -38.496 -11.718 20.175 1.00 86.50 610 GLU A C 1
ATOM 4779 O O . GLU A 1 610 ? -38.157 -10.924 19.293 1.00 86.50 610 GLU A O 1
ATOM 4784 N N . GLN A 1 611 ? -37.662 -12.062 21.156 1.00 86.88 611 GLN A N 1
ATOM 4785 C CA . GLN A 1 611 ? -36.318 -11.503 21.290 1.00 86.88 611 GLN A CA 1
ATOM 4786 C C . GLN A 1 611 ? -35.354 -12.059 20.228 1.00 86.88 611 GLN A C 1
ATOM 4788 O O . GLN A 1 611 ? -34.528 -11.313 19.690 1.00 86.88 611 GLN A O 1
ATOM 4793 N N . GLU A 1 612 ? -35.485 -13.329 19.843 1.00 83.44 612 GLU A N 1
ATOM 4794 C CA . GLU A 1 612 ? -34.708 -13.926 18.749 1.00 83.44 612 GLU A CA 1
ATOM 4795 C C . GLU A 1 612 ? -35.042 -13.296 17.389 1.00 83.44 612 GLU A C 1
ATOM 4797 O O . GLU A 1 612 ? -34.140 -13.083 16.572 1.00 83.44 612 GLU A O 1
ATOM 4802 N N . LEU A 1 613 ? -36.301 -12.894 17.162 1.00 84.62 613 LEU A N 1
ATOM 4803 C CA . LEU A 1 613 ? -36.695 -12.108 15.983 1.00 84.62 613 LEU A CA 1
ATOM 4804 C C . LEU A 1 613 ? -36.004 -10.738 15.940 1.00 84.62 613 LEU A C 1
ATOM 4806 O O . LEU A 1 613 ? -35.660 -10.245 14.860 1.00 84.62 613 LEU A O 1
ATOM 4810 N N . LEU A 1 614 ? -35.711 -10.144 17.100 1.00 82.38 614 LEU A N 1
ATOM 4811 C CA . LEU A 1 614 ? -34.907 -8.923 17.200 1.00 82.38 614 LEU A CA 1
ATOM 4812 C C . LEU A 1 614 ? -33.405 -9.171 16.980 1.00 82.38 614 LEU A C 1
ATOM 4814 O O . LEU A 1 614 ? -32.637 -8.204 16.914 1.00 82.38 614 LEU A O 1
ATOM 4818 N N . GLY A 1 615 ? -32.983 -10.426 16.800 1.00 79.44 615 GLY A N 1
ATOM 4819 C CA . GLY A 1 615 ? -31.591 -10.817 16.584 1.00 79.44 615 GLY A CA 1
ATOM 4820 C C . GLY A 1 615 ? -30.793 -10.935 17.879 1.00 79.44 615 GLY A C 1
ATOM 4821 O O . GLY A 1 615 ? -29.576 -10.767 17.848 1.00 79.44 615 GLY A O 1
ATOM 4822 N N . ARG A 1 616 ? -31.472 -11.185 19.004 1.00 87.25 616 ARG A N 1
ATOM 4823 C CA . ARG A 1 616 ? -30.847 -11.402 20.311 1.00 87.25 616 ARG A CA 1
ATOM 4824 C C . ARG A 1 616 ? -30.672 -12.897 20.573 1.00 87.25 616 ARG A C 1
ATOM 4826 O O . ARG A 1 616 ? -31.443 -13.717 20.078 1.00 87.25 616 ARG A O 1
ATOM 4833 N N . THR A 1 617 ? -29.649 -13.240 21.339 1.00 83.25 617 THR A N 1
ATOM 4834 C CA . THR A 1 617 ? -29.381 -14.596 21.818 1.00 83.25 617 THR A CA 1
ATOM 4835 C C . THR A 1 617 ? -29.949 -14.733 23.222 1.00 83.25 617 THR A C 1
ATOM 4837 O O . THR A 1 617 ? -29.593 -13.957 24.108 1.00 83.25 617 THR A O 1
ATOM 4840 N N . THR A 1 618 ? -30.825 -15.712 23.431 1.00 88.31 618 THR A N 1
ATOM 4841 C CA . THR A 1 618 ? -31.434 -15.969 24.740 1.00 88.31 618 THR A CA 1
ATOM 4842 C C . THR A 1 618 ? -30.602 -16.942 25.561 1.00 88.31 618 THR A C 1
ATOM 4844 O O . THR A 1 618 ? -30.222 -18.012 25.081 1.00 88.31 618 THR A O 1
ATOM 4847 N N . ILE A 1 619 ? -30.385 -16.586 26.822 1.00 90.25 619 ILE A N 1
ATOM 4848 C CA . ILE A 1 619 ? -29.752 -17.419 27.839 1.00 90.25 619 ILE A CA 1
ATOM 4849 C C . ILE A 1 619 ? -30.710 -17.542 29.005 1.00 90.25 619 ILE A C 1
ATOM 4851 O O . ILE A 1 619 ? -31.286 -16.556 29.455 1.00 90.25 619 ILE A O 1
ATOM 4855 N N . PHE A 1 620 ? -30.887 -18.761 29.484 1.00 91.50 620 PHE A N 1
ATOM 4856 C CA . PHE A 1 620 ? -31.726 -19.053 30.629 1.00 91.50 620 PHE A CA 1
ATOM 4857 C C . PHE A 1 620 ? -30.856 -19.231 31.871 1.00 91.50 620 PHE A C 1
ATOM 4859 O O . PHE A 1 620 ? -29.738 -19.743 31.787 1.00 91.50 620 PHE A O 1
ATOM 4866 N N . VAL A 1 621 ? -31.388 -18.803 33.013 1.00 92.12 621 VAL A N 1
ATOM 4867 C CA . VAL A 1 621 ? -30.754 -18.926 34.323 1.00 92.12 621 VAL A CA 1
ATOM 4868 C C . VAL A 1 621 ? -31.679 -19.708 35.242 1.00 92.12 621 VAL A C 1
ATOM 4870 O O . VAL A 1 621 ? -32.856 -19.363 35.405 1.00 92.12 621 VAL A O 1
ATOM 4873 N N . ALA A 1 622 ? -31.137 -20.747 35.864 1.00 90.38 622 ALA A N 1
ATOM 4874 C CA . ALA A 1 622 ? -31.798 -21.492 36.918 1.00 90.38 622 ALA A CA 1
ATOM 4875 C C . ALA A 1 622 ? -30.939 -21.499 38.185 1.00 90.38 622 ALA A C 1
ATOM 4877 O O . ALA A 1 622 ? -29.719 -21.647 38.120 1.00 90.38 622 ALA A O 1
ATOM 4878 N N . ILE A 1 623 ? -31.590 -21.328 39.336 1.00 88.94 623 ILE A N 1
ATOM 4879 C CA . ILE A 1 623 ? -30.956 -21.371 40.658 1.00 88.94 623 ILE A CA 1
ATOM 4880 C C . ILE A 1 623 ? -31.722 -22.384 41.506 1.00 88.94 623 ILE A C 1
ATOM 4882 O O . ILE A 1 623 ? -32.953 -22.356 41.539 1.00 88.94 623 ILE A O 1
ATOM 4886 N N .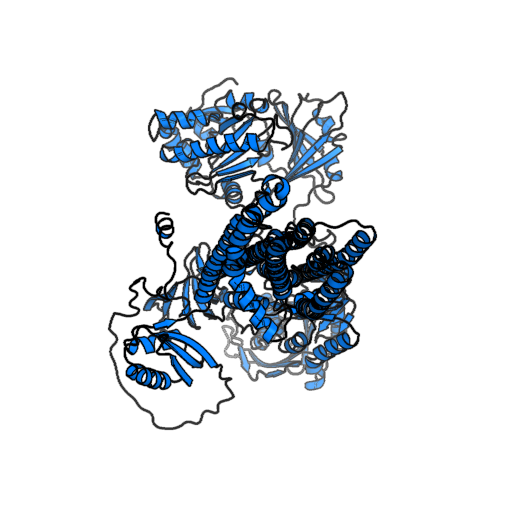 ASN A 1 624 ? -31.003 -23.279 42.187 1.00 86.94 624 ASN A N 1
ATOM 4887 C CA . ASN A 1 624 ? -31.572 -24.343 43.024 1.00 86.94 624 ASN A CA 1
ATOM 4888 C C . ASN A 1 624 ? -32.655 -25.154 42.284 1.00 86.94 624 ASN A C 1
ATOM 4890 O O . ASN A 1 624 ? -33.770 -25.308 42.777 1.00 86.94 624 ASN A O 1
ATOM 4894 N N . ASP A 1 625 ? -32.329 -25.611 41.070 1.00 84.31 625 ASP A N 1
ATOM 4895 C CA . ASP A 1 625 ? -33.198 -26.410 40.188 1.00 84.31 625 ASP A CA 1
ATOM 4896 C C . ASP A 1 625 ? -34.524 -25.735 39.785 1.00 84.31 625 ASP A C 1
ATOM 4898 O O . ASP A 1 625 ? -35.460 -26.388 39.323 1.00 84.31 625 ASP A O 1
ATOM 4902 N N . SER A 1 626 ? -34.608 -24.408 39.914 1.00 86.50 626 SER A N 1
ATOM 4903 C CA . SER A 1 626 ? -35.787 -23.625 39.543 1.00 86.50 626 SER A CA 1
ATOM 4904 C C . SER A 1 626 ? -35.437 -22.498 38.572 1.00 86.50 626 SER A C 1
ATOM 4906 O O . SER A 1 626 ? -34.390 -21.859 38.681 1.00 86.50 626 SER A O 1
ATOM 4908 N N . PHE A 1 627 ? -36.306 -22.268 37.586 1.00 88.69 627 PHE A N 1
ATOM 4909 C CA . PHE A 1 627 ? -36.125 -21.226 36.577 1.00 88.69 627 PHE A CA 1
ATOM 4910 C C . PHE A 1 627 ? -36.276 -19.825 37.190 1.00 88.69 627 PHE A C 1
ATOM 4912 O O . PHE A 1 627 ? -37.344 -19.493 37.705 1.00 88.69 627 PHE A O 1
ATOM 4919 N N . MET A 1 628 ? -35.232 -18.997 37.086 1.00 87.75 628 MET A N 1
ATOM 4920 C CA . MET A 1 628 ? -35.165 -17.678 37.733 1.00 87.75 628 MET A CA 1
ATOM 4921 C C . MET A 1 628 ? -35.223 -16.506 36.757 1.00 87.75 628 MET A C 1
ATOM 4923 O O . MET A 1 628 ? -35.635 -15.412 37.140 1.00 87.75 628 MET A O 1
ATOM 4927 N N . GLY A 1 629 ? -34.832 -16.695 35.497 1.00 89.25 629 GLY A N 1
ATOM 4928 C CA . GLY A 1 629 ? -34.894 -15.619 34.513 1.00 89.25 629 GLY A CA 1
ATOM 4929 C C . GLY A 1 629 ? -34.233 -15.942 33.182 1.00 89.25 629 GLY A C 1
ATOM 4930 O O . GLY A 1 629 ? -33.593 -16.981 33.005 1.00 89.25 629 GLY A O 1
ATOM 4931 N N . SER A 1 630 ? -34.392 -15.020 32.240 1.00 91.19 630 SER A N 1
ATOM 4932 C CA . SER A 1 630 ? -33.773 -15.053 30.919 1.00 91.19 630 SER A CA 1
ATOM 4933 C C . SER A 1 630 ? -33.029 -13.756 30.627 1.00 91.19 630 SER A C 1
ATOM 4935 O O . SER A 1 630 ? -33.566 -12.660 30.793 1.00 91.19 630 SER A O 1
ATOM 4937 N N . LEU A 1 631 ? -31.796 -13.893 30.153 1.00 91.00 631 LEU A N 1
ATOM 4938 C CA . LEU A 1 631 ? -30.936 -12.813 29.688 1.00 91.00 631 LEU A CA 1
ATOM 4939 C C . LEU A 1 631 ? -30.912 -12.829 28.157 1.00 91.00 631 LEU A C 1
ATOM 4941 O O . LEU A 1 631 ? -30.735 -13.880 27.540 1.00 91.00 631 LEU A O 1
ATOM 4945 N N . PHE A 1 632 ? -31.082 -11.667 27.532 1.00 90.38 632 PHE A N 1
ATOM 4946 C CA . PHE A 1 632 ? -31.096 -11.516 26.079 1.00 90.38 632 PHE A CA 1
ATOM 4947 C C . PHE A 1 632 ? -29.908 -10.672 25.637 1.00 90.38 632 PHE A C 1
ATOM 4949 O O . PHE A 1 632 ? -29.884 -9.452 25.822 1.00 90.38 632 PHE A O 1
ATOM 4956 N N . LEU A 1 633 ? -28.927 -11.324 25.023 1.00 87.12 633 LEU A N 1
ATOM 4957 C CA . LEU A 1 633 ? -27.706 -10.676 24.570 1.00 87.12 633 LEU A CA 1
ATOM 4958 C C . LEU A 1 633 ? -27.838 -10.242 23.119 1.00 87.12 633 LEU A C 1
ATOM 4960 O O . LEU A 1 633 ? -28.368 -10.969 22.283 1.00 87.12 633 LEU A O 1
ATOM 4964 N N . SER A 1 634 ? -27.324 -9.063 22.801 1.00 83.69 634 SER A N 1
ATOM 4965 C CA . SER A 1 634 ? -27.227 -8.572 21.433 1.00 83.69 634 SER A CA 1
ATOM 4966 C C . SER A 1 634 ? -25.763 -8.491 21.029 1.00 83.69 634 SER A C 1
ATOM 4968 O O . SER A 1 634 ? -24.946 -7.927 21.749 1.00 83.69 634 SER A O 1
ATOM 4970 N N . ASP A 1 635 ? -25.446 -9.009 19.847 1.00 81.94 635 ASP A N 1
ATOM 4971 C CA . ASP A 1 635 ? -24.169 -8.755 19.181 1.00 81.94 635 ASP A CA 1
ATOM 4972 C C . ASP A 1 635 ? -24.377 -7.603 18.193 1.00 81.94 635 ASP A C 1
ATOM 4974 O O . ASP A 1 635 ? -25.176 -7.702 17.253 1.00 81.94 635 ASP A O 1
ATOM 4978 N N . LEU A 1 636 ? -23.730 -6.469 18.450 1.00 81.50 636 LEU A N 1
ATOM 4979 C CA . LEU A 1 636 ? -23.938 -5.261 17.659 1.00 81.50 636 LEU A CA 1
ATOM 4980 C C . LEU A 1 636 ? -23.381 -5.448 16.245 1.00 81.50 636 LEU A C 1
ATOM 4982 O O . LEU A 1 636 ? -22.228 -5.826 16.046 1.00 81.50 636 LEU A O 1
ATOM 4986 N N . ILE A 1 637 ? -24.198 -5.148 15.237 1.00 84.19 637 ILE A N 1
ATOM 4987 C CA . ILE A 1 637 ? -23.775 -5.172 13.833 1.00 84.19 637 ILE A CA 1
ATOM 4988 C C . ILE A 1 637 ? -22.793 -4.018 13.604 1.00 84.19 637 ILE A C 1
ATOM 4990 O O . ILE A 1 637 ? -23.044 -2.895 14.047 1.00 84.19 637 ILE A O 1
ATOM 4994 N N . LYS A 1 638 ? -21.680 -4.263 12.898 1.00 82.94 638 LYS A N 1
ATOM 4995 C CA . LYS A 1 638 ? -20.762 -3.173 12.536 1.00 82.94 638 LYS A CA 1
ATOM 4996 C C . LYS A 1 638 ? -21.480 -2.176 11.616 1.00 82.94 638 LYS A C 1
ATOM 4998 O O . LYS A 1 638 ? -22.173 -2.603 10.686 1.00 82.94 638 LYS A O 1
ATOM 5003 N N . PRO A 1 639 ? -21.305 -0.860 11.819 1.00 80.81 639 PRO A N 1
ATOM 5004 C CA . PRO A 1 639 ? -22.017 0.151 11.038 1.00 80.81 639 PRO A CA 1
ATOM 5005 C C . PRO A 1 639 ? -21.722 0.033 9.534 1.00 80.81 639 PRO A C 1
ATOM 5007 O O . PRO A 1 639 ? -22.610 0.243 8.705 1.00 80.81 639 PRO A O 1
ATOM 5010 N N . GLU A 1 640 ? -20.511 -0.389 9.153 1.00 83.06 640 GLU A N 1
ATOM 5011 C CA . GLU A 1 640 ? -20.151 -0.602 7.750 1.00 83.06 640 GLU A CA 1
ATOM 5012 C C . GLU A 1 640 ? -20.648 -1.922 7.123 1.00 83.06 640 GLU A C 1
ATOM 5014 O O . GLU A 1 640 ? -20.551 -2.083 5.902 1.00 83.06 640 GLU A O 1
ATOM 5019 N N . SER A 1 641 ? -21.201 -2.865 7.895 1.00 88.12 641 SER A N 1
ATOM 5020 C CA . SER A 1 641 ? -21.632 -4.178 7.380 1.00 88.12 641 SER A CA 1
ATOM 5021 C C . SER A 1 641 ? -22.696 -4.053 6.298 1.00 88.12 641 SER A C 1
ATOM 5023 O O . SER A 1 641 ? -22.539 -4.587 5.198 1.00 88.12 641 SER A O 1
ATOM 5025 N N . LYS A 1 642 ? -23.752 -3.277 6.567 1.00 87.75 642 LYS A N 1
ATOM 5026 C CA . LYS A 1 642 ? -24.844 -3.050 5.609 1.00 87.75 642 LYS A CA 1
ATOM 5027 C C . LYS A 1 642 ? -24.340 -2.388 4.325 1.00 87.75 642 LYS A C 1
ATOM 5029 O O . LYS A 1 642 ? -24.723 -2.787 3.228 1.00 87.75 642 LYS A O 1
ATOM 5034 N N . LEU A 1 643 ? -23.444 -1.408 4.453 1.00 85.12 643 LEU A N 1
ATOM 5035 C CA . LEU A 1 643 ? -22.838 -0.724 3.306 1.00 85.12 643 LEU A CA 1
ATOM 5036 C C . LEU A 1 643 ? -22.022 -1.687 2.448 1.00 85.12 643 LEU A C 1
ATOM 5038 O O . LEU A 1 643 ? -22.122 -1.665 1.222 1.00 85.12 643 LEU A O 1
ATOM 5042 N N . THR A 1 644 ? -21.250 -2.555 3.099 1.00 88.38 644 THR A N 1
ATOM 5043 C CA . THR A 1 644 ? -20.386 -3.519 2.422 1.00 88.38 644 THR A CA 1
ATOM 5044 C C . THR A 1 644 ? -21.208 -4.518 1.618 1.00 88.38 644 THR A C 1
ATOM 5046 O O . THR A 1 644 ? -20.923 -4.739 0.442 1.00 88.38 644 THR A O 1
ATOM 5049 N N . VAL A 1 645 ? -22.283 -5.057 2.197 1.00 91.38 645 VAL A N 1
ATOM 5050 C CA . VAL A 1 645 ? -23.186 -5.988 1.502 1.00 91.38 645 VAL A CA 1
ATOM 5051 C C . VAL A 1 645 ? -23.854 -5.322 0.295 1.00 91.38 645 VAL A C 1
ATOM 5053 O O . VAL A 1 645 ? -23.871 -5.903 -0.792 1.00 91.38 645 VAL A O 1
ATOM 5056 N N . VAL A 1 646 ? -24.356 -4.092 0.449 1.00 89.56 646 VAL A N 1
ATOM 5057 C CA . VAL A 1 646 ? -24.971 -3.334 -0.656 1.00 89.56 646 VAL A CA 1
ATOM 5058 C C . VAL A 1 646 ? -23.962 -3.077 -1.777 1.00 89.56 646 VAL A C 1
ATOM 5060 O O . VAL A 1 646 ? -24.277 -3.288 -2.950 1.00 89.56 646 VAL A O 1
ATOM 5063 N N . ALA A 1 647 ? -22.735 -2.679 -1.436 1.00 87.56 647 ALA A N 1
ATOM 5064 C CA . ALA A 1 647 ? -21.680 -2.441 -2.414 1.00 87.56 647 ALA A CA 1
ATOM 5065 C C . ALA A 1 647 ? -21.293 -3.728 -3.161 1.00 87.56 647 ALA A C 1
ATOM 5067 O O . ALA A 1 647 ? -21.236 -3.721 -4.391 1.00 87.56 647 ALA A O 1
ATOM 5068 N N . LEU A 1 648 ? -21.118 -4.851 -2.458 1.00 90.62 648 LEU A N 1
ATOM 5069 C CA . LEU A 1 648 ? -20.814 -6.146 -3.079 1.00 90.62 648 LEU A CA 1
ATOM 5070 C C . LEU A 1 648 ? -21.926 -6.599 -4.034 1.00 90.62 648 LEU A C 1
ATOM 5072 O O . LEU A 1 648 ? -21.641 -6.992 -5.168 1.00 90.62 648 LEU A O 1
ATOM 5076 N N . LYS A 1 649 ? -23.195 -6.447 -3.636 1.00 90.25 649 LYS A N 1
ATOM 5077 C CA . LYS A 1 649 ? -24.342 -6.708 -4.518 1.00 90.25 649 LYS A CA 1
ATOM 5078 C C . LYS A 1 649 ? -24.338 -5.793 -5.747 1.00 90.25 649 LYS A C 1
ATOM 5080 O O . LYS A 1 649 ? -24.555 -6.269 -6.859 1.00 90.25 649 LYS A O 1
ATOM 5085 N N . SER A 1 650 ? -24.016 -4.505 -5.586 1.00 88.44 650 SER A N 1
ATOM 5086 C CA . SER A 1 650 ? -23.894 -3.560 -6.712 1.00 88.44 650 SER A CA 1
ATOM 5087 C C . SER A 1 650 ? -22.756 -3.914 -7.683 1.00 88.44 650 SER A C 1
ATOM 5089 O O . SER A 1 650 ? -22.839 -3.621 -8.874 1.00 88.44 650 SER A O 1
ATOM 5091 N N . MET A 1 651 ? -21.724 -4.618 -7.203 1.00 87.56 651 MET A N 1
ATOM 5092 C CA . MET A 1 651 ? -20.636 -5.176 -8.017 1.00 87.56 651 MET A CA 1
ATOM 5093 C C . MET A 1 651 ? -21.013 -6.480 -8.744 1.00 87.56 651 MET A C 1
ATOM 5095 O O . MET A 1 651 ? -20.144 -7.067 -9.405 1.00 87.56 651 MET A O 1
ATOM 5099 N N . GLY A 1 652 ? -22.269 -6.930 -8.615 1.00 88.81 652 GLY A N 1
ATOM 5100 C CA . GLY A 1 652 ? -22.812 -8.146 -9.221 1.00 88.81 652 GLY A CA 1
ATOM 5101 C C . GLY A 1 652 ? -22.454 -9.438 -8.482 1.00 88.81 652 GLY A C 1
ATOM 5102 O O . GLY A 1 652 ? -22.516 -10.503 -9.089 1.00 88.81 652 GLY A O 1
ATOM 5103 N N . LEU A 1 653 ? -22.030 -9.355 -7.216 1.00 92.25 653 LEU A N 1
ATOM 5104 C CA . LEU A 1 653 ? -21.637 -10.514 -6.411 1.00 92.25 653 LEU A CA 1
ATOM 5105 C C . LEU A 1 653 ? -22.811 -11.028 -5.576 1.00 92.25 653 LEU A C 1
ATOM 5107 O O . LEU A 1 653 ? -23.578 -10.243 -5.011 1.00 92.25 653 LEU A O 1
ATOM 5111 N N . LYS A 1 654 ? -22.915 -12.353 -5.449 1.00 94.12 654 LYS A N 1
ATOM 5112 C CA . LYS A 1 654 ? -23.784 -12.983 -4.451 1.00 94.12 654 LYS A CA 1
ATOM 5113 C C . LYS A 1 654 ? -23.145 -12.833 -3.075 1.00 94.12 654 LYS A C 1
ATOM 5115 O O . LYS A 1 654 ? -21.926 -12.921 -2.940 1.00 94.12 654 LYS A O 1
ATOM 5120 N N . VAL A 1 655 ? -23.968 -12.590 -2.063 1.00 95.06 655 VAL A N 1
ATOM 5121 C CA . VAL A 1 655 ? -23.510 -12.467 -0.680 1.00 95.06 655 VAL A CA 1
ATOM 5122 C C . VAL A 1 655 ? -24.306 -13.437 0.172 1.00 95.06 655 VAL A C 1
ATOM 5124 O O . VAL A 1 655 ? -25.539 -13.382 0.167 1.00 95.06 655 VAL A O 1
ATOM 5127 N N . SER A 1 656 ? -23.604 -14.299 0.898 1.00 94.62 656 SER A N 1
ATOM 5128 C CA . SER A 1 656 ? -24.195 -15.260 1.824 1.00 94.62 656 SER A CA 1
ATOM 5129 C C . SER A 1 656 ? -23.534 -15.183 3.199 1.00 94.62 656 SER A C 1
ATOM 5131 O O . SER A 1 656 ? -22.408 -14.706 3.350 1.00 94.62 656 SER A O 1
ATOM 5133 N N . MET A 1 657 ? -24.268 -15.604 4.228 1.00 93.50 657 MET A N 1
ATOM 5134 C CA . MET A 1 657 ? -23.792 -15.648 5.611 1.00 93.50 657 MET A CA 1
ATOM 5135 C C . MET A 1 657 ? -23.734 -17.093 6.100 1.00 93.50 657 MET A C 1
ATOM 5137 O O . MET A 1 657 ? -24.665 -17.864 5.873 1.00 93.50 657 MET A O 1
ATOM 5141 N N . VAL A 1 658 ? -22.667 -17.438 6.816 1.00 90.75 658 VAL A N 1
ATOM 5142 C CA . VAL A 1 658 ? -22.486 -18.726 7.492 1.00 90.75 658 VAL A CA 1
ATOM 5143 C C . VAL A 1 658 ? -22.326 -18.484 8.993 1.00 90.75 658 VAL A C 1
ATOM 5145 O O . VAL A 1 658 ? -21.544 -17.631 9.410 1.00 90.75 658 VAL A O 1
ATOM 5148 N N . THR A 1 659 ? -23.062 -19.222 9.826 1.00 86.69 659 THR A N 1
ATOM 5149 C CA . THR A 1 659 ? -22.989 -19.091 11.289 1.00 86.69 659 THR A CA 1
ATOM 5150 C C . THR A 1 659 ? -23.384 -20.375 12.027 1.00 86.69 659 THR A C 1
ATOM 5152 O O . THR A 1 659 ? -24.098 -21.227 11.494 1.00 86.69 659 THR A O 1
ATOM 5155 N N . ALA A 1 660 ? -22.902 -20.509 13.264 1.00 80.19 660 ALA A N 1
ATOM 5156 C CA . ALA A 1 660 ? -23.315 -21.557 14.197 1.00 80.19 660 ALA A CA 1
ATOM 5157 C C . ALA A 1 660 ? -24.604 -21.192 14.962 1.00 80.19 660 ALA A C 1
ATOM 5159 O O . ALA A 1 660 ? -25.225 -22.068 15.557 1.00 80.19 660 ALA A O 1
ATOM 5160 N N . ASP A 1 661 ? -25.025 -19.924 14.917 1.00 80.12 661 ASP A N 1
ATOM 5161 C CA . ASP A 1 661 ? -26.204 -19.424 15.621 1.00 80.12 661 ASP A CA 1
ATOM 5162 C C . ASP A 1 661 ? -27.510 -20.089 15.174 1.00 80.12 661 ASP A C 1
ATOM 5164 O O . ASP A 1 661 ? -27.621 -20.669 14.086 1.00 80.12 661 ASP A O 1
ATOM 5168 N N . GLN A 1 662 ? -28.534 -19.939 16.018 1.00 80.38 662 GLN A N 1
ATOM 5169 C CA . GLN A 1 662 ? -29.892 -20.354 15.703 1.00 80.38 662 GLN A CA 1
ATOM 5170 C C . GLN A 1 662 ? -30.446 -19.603 14.488 1.00 80.38 662 GLN A C 1
ATOM 5172 O O . GLN A 1 662 ? -30.081 -18.466 14.176 1.00 80.38 662 GLN A O 1
ATOM 5177 N N . LYS A 1 663 ? -31.367 -20.270 13.792 1.00 84.75 663 LYS A N 1
ATOM 5178 C CA . LYS A 1 663 ? -31.892 -19.822 12.503 1.00 84.75 663 LYS A CA 1
ATOM 5179 C C . LYS A 1 663 ? -32.565 -18.447 12.569 1.00 84.75 663 LYS A C 1
ATOM 5181 O O . LYS A 1 663 ? -32.313 -17.629 11.690 1.00 84.75 663 LYS A O 1
ATOM 5186 N N . LEU A 1 664 ? -33.382 -18.187 13.592 1.00 84.12 664 LEU A N 1
ATOM 5187 C CA . LEU A 1 664 ? -34.116 -16.921 13.735 1.00 84.12 664 LEU A CA 1
ATOM 5188 C C . LEU A 1 664 ? -33.163 -15.735 13.935 1.00 84.12 664 LEU A C 1
ATOM 5190 O O . LEU A 1 664 ? -33.232 -14.756 13.191 1.00 84.12 664 LEU A O 1
ATOM 5194 N N . THR A 1 665 ? -32.200 -15.870 14.848 1.00 83.12 665 THR A N 1
ATOM 5195 C CA . THR A 1 665 ? -31.167 -14.859 15.114 1.00 83.12 665 THR A CA 1
ATOM 5196 C C . THR A 1 665 ? -30.329 -14.572 13.866 1.00 83.12 665 THR A C 1
ATOM 5198 O O . THR A 1 665 ? -30.131 -13.413 13.490 1.00 83.12 665 THR A O 1
ATOM 5201 N N . ALA A 1 666 ? -29.889 -15.625 13.167 1.00 86.19 666 ALA A N 1
ATOM 5202 C CA . ALA A 1 666 ? -29.103 -15.510 11.941 1.00 86.19 666 ALA A CA 1
ATOM 5203 C C . ALA A 1 666 ? -29.877 -14.799 10.816 1.00 86.19 666 ALA A C 1
ATOM 5205 O O . ALA A 1 666 ? -29.333 -13.919 10.149 1.00 86.19 666 ALA A O 1
ATOM 5206 N N . GLN A 1 667 ? -31.158 -15.135 10.632 1.00 88.88 667 GLN A N 1
ATOM 5207 C CA . GLN A 1 667 ? -32.032 -14.485 9.652 1.00 88.88 667 GLN A CA 1
ATOM 5208 C C . GLN A 1 667 ? -32.289 -13.015 9.995 1.00 88.88 667 GLN A C 1
ATOM 5210 O O . GLN A 1 667 ? -32.256 -12.169 9.100 1.00 88.88 667 GLN A O 1
ATOM 5215 N N . SER A 1 668 ? -32.482 -12.687 11.275 1.00 86.19 668 SER A N 1
ATOM 5216 C CA . SER A 1 668 ? -32.657 -11.304 11.725 1.00 86.19 668 SER A CA 1
ATOM 5217 C C . SER A 1 668 ? -31.421 -10.454 11.410 1.00 86.19 668 SER A C 1
ATOM 5219 O O . SER A 1 668 ? -31.532 -9.417 10.749 1.00 86.19 668 SER A O 1
ATOM 5221 N N . ILE A 1 669 ? -30.222 -10.924 11.769 1.00 87.00 669 ILE A N 1
ATOM 5222 C CA . ILE A 1 669 ? -28.961 -10.212 11.494 1.00 87.00 669 ILE A CA 1
ATOM 5223 C C . ILE A 1 669 ? -28.715 -10.090 9.986 1.00 87.00 669 ILE A C 1
ATOM 5225 O O . ILE A 1 669 ? -28.379 -9.010 9.495 1.00 87.00 669 ILE A O 1
ATOM 5229 N N . ALA A 1 670 ? -28.937 -11.165 9.228 1.00 89.19 670 ALA A N 1
ATOM 5230 C CA . ALA A 1 670 ? -28.812 -11.145 7.776 1.00 89.19 670 ALA A CA 1
ATOM 5231 C C . ALA A 1 670 ? -29.765 -10.133 7.130 1.00 89.19 670 ALA A C 1
ATOM 5233 O O . ALA A 1 670 ? -29.329 -9.346 6.291 1.00 89.19 670 ALA A O 1
ATOM 5234 N N . SER A 1 671 ? -31.025 -10.077 7.571 1.00 89.06 671 SER A N 1
ATOM 5235 C CA . SER A 1 671 ? -32.011 -9.122 7.056 1.00 89.06 671 SER A CA 1
ATOM 5236 C C . SER A 1 671 ? -31.609 -7.665 7.324 1.00 89.06 671 SER A C 1
ATOM 5238 O O . SER A 1 671 ? -31.690 -6.832 6.420 1.00 89.06 671 SER A O 1
ATOM 5240 N N . LYS A 1 672 ? -31.066 -7.365 8.515 1.00 87.25 672 LYS A N 1
ATOM 5241 C CA . LYS A 1 672 ? -30.547 -6.032 8.877 1.00 87.25 672 LYS A CA 1
ATOM 5242 C C . LYS A 1 672 ? -29.352 -5.619 8.008 1.00 87.25 672 LYS A C 1
ATOM 5244 O O . LYS A 1 672 ? -29.253 -4.456 7.612 1.00 87.25 672 LYS A O 1
ATOM 5249 N N . CYS A 1 673 ? -28.480 -6.571 7.670 1.00 88.69 673 CYS A N 1
ATOM 5250 C CA . CYS A 1 673 ? -27.352 -6.369 6.753 1.00 88.69 673 CYS A CA 1
ATOM 5251 C C . CYS A 1 673 ? -27.757 -6.363 5.266 1.00 88.69 673 CYS A C 1
ATOM 5253 O O . CYS A 1 673 ? -26.979 -5.902 4.434 1.00 88.69 673 CYS A O 1
ATOM 5255 N N . GLY A 1 674 ? -28.949 -6.858 4.918 1.00 88.69 674 GLY A N 1
ATOM 5256 C CA . GLY A 1 674 ? -29.417 -7.009 3.538 1.00 88.69 674 GLY A CA 1
ATOM 5257 C C . GLY A 1 674 ? -28.881 -8.257 2.823 1.00 88.69 674 GLY A C 1
ATOM 5258 O O . GLY A 1 674 ? -28.625 -8.197 1.622 1.00 88.69 674 GLY A O 1
ATOM 5259 N N . ILE A 1 675 ? -28.669 -9.364 3.538 1.00 93.31 675 ILE A N 1
ATOM 5260 C CA . ILE A 1 675 ? -28.190 -10.657 3.019 1.00 93.31 675 ILE A CA 1
ATOM 5261 C C . ILE A 1 675 ? -29.381 -11.611 2.842 1.00 93.31 675 ILE A C 1
ATOM 5263 O O . ILE A 1 675 ? -30.159 -11.795 3.774 1.00 93.31 675 ILE A O 1
ATOM 5267 N N . ASP A 1 676 ? -29.501 -12.239 1.666 1.00 85.56 676 ASP A N 1
ATOM 5268 C CA . ASP A 1 676 ? -30.670 -13.071 1.324 1.00 85.56 676 ASP A CA 1
ATOM 5269 C C . ASP A 1 676 ? -30.457 -14.560 1.650 1.00 85.56 676 ASP A C 1
ATOM 5271 O O . ASP A 1 676 ? -31.399 -15.265 2.008 1.00 85.56 676 ASP A O 1
ATOM 5275 N N . VAL A 1 677 ? -29.218 -15.051 1.524 1.00 92.31 677 VAL A N 1
ATOM 5276 C CA . VAL A 1 677 ? -28.870 -16.467 1.714 1.00 92.31 677 VAL A CA 1
ATOM 5277 C C . VAL A 1 677 ? -28.118 -16.642 3.030 1.00 92.31 677 VAL A C 1
ATOM 5279 O O . VAL A 1 677 ? -27.041 -16.076 3.222 1.00 92.31 677 VAL A O 1
ATOM 5282 N N . VAL A 1 678 ? -28.678 -17.448 3.933 1.00 93.69 678 VAL A N 1
ATOM 5283 C CA . VAL A 1 678 ? -28.135 -17.686 5.276 1.00 93.69 678 VAL A CA 1
ATOM 5284 C C . VAL A 1 678 ? -28.049 -19.180 5.543 1.00 93.69 678 VAL A C 1
ATOM 5286 O O . VAL A 1 678 ? -29.047 -19.893 5.440 1.00 93.69 678 VAL A O 1
ATOM 5289 N N . TYR A 1 679 ? -26.868 -19.632 5.948 1.00 91.56 679 TYR A N 1
ATOM 5290 C CA . TYR A 1 679 ? -26.627 -20.978 6.442 1.00 91.56 679 TYR A CA 1
ATOM 5291 C C . TYR A 1 679 ? -26.327 -20.910 7.947 1.00 91.56 679 TYR A C 1
ATOM 5293 O O . TYR A 1 679 ? -25.274 -20.429 8.364 1.00 91.56 679 TYR A O 1
ATOM 5301 N N . SER A 1 680 ? -27.279 -21.355 8.765 1.00 89.38 680 SER A N 1
ATOM 5302 C CA . SER A 1 680 ? -27.244 -21.298 10.234 1.00 89.38 680 SER A CA 1
ATOM 5303 C C . SER A 1 680 ? -27.123 -22.693 10.856 1.00 89.38 680 SER A C 1
ATOM 5305 O O . SER A 1 680 ? -27.346 -23.686 10.164 1.00 89.38 680 SER A O 1
ATOM 5307 N N . GLN A 1 681 ? -26.858 -22.774 12.164 1.00 84.69 681 GLN A N 1
ATOM 5308 C CA . GLN A 1 681 ? -26.745 -24.035 12.920 1.00 84.69 681 GLN A CA 1
ATOM 5309 C C . GLN A 1 681 ? -25.668 -24.987 12.373 1.00 84.69 681 GLN A C 1
ATOM 5311 O O . GLN A 1 681 ? -25.829 -26.209 12.358 1.00 84.69 681 GLN A O 1
ATOM 5316 N N . LEU A 1 682 ? -24.559 -24.428 11.885 1.00 82.88 682 LEU A N 1
ATOM 5317 C CA . LEU A 1 682 ? -23.471 -25.202 11.296 1.00 82.88 682 LEU A CA 1
ATOM 5318 C C . LEU A 1 682 ? -22.327 -25.433 12.281 1.00 82.88 682 LEU A C 1
ATOM 5320 O O . LEU A 1 682 ? -21.801 -24.497 12.878 1.00 82.88 682 LEU A O 1
ATOM 5324 N N . SER A 1 683 ? -21.868 -26.683 12.357 1.00 78.44 683 SER A N 1
ATOM 5325 C CA . SER A 1 683 ? -20.570 -27.024 12.945 1.00 78.44 683 SER A CA 1
ATOM 5326 C C . SER A 1 683 ? -19.418 -26.608 12.020 1.00 78.44 683 SER A C 1
ATOM 5328 O O . SER A 1 683 ? -19.627 -26.355 10.831 1.00 78.44 683 SER A O 1
ATOM 5330 N N . SER A 1 684 ? -18.180 -26.603 12.521 1.00 71.94 684 SER A N 1
ATOM 5331 C CA . SER A 1 684 ? -16.964 -26.330 11.730 1.00 71.94 684 SER A CA 1
ATOM 5332 C C . SER A 1 684 ? -16.875 -27.168 10.447 1.00 71.94 684 SER A C 1
ATOM 5334 O O . SER A 1 684 ? -16.652 -26.651 9.350 1.00 71.94 684 SER A O 1
ATOM 5336 N N . LYS A 1 685 ? -17.159 -28.471 10.553 1.00 74.94 685 LYS A N 1
ATOM 5337 C CA . LYS A 1 685 ? -17.225 -29.392 9.407 1.00 74.94 685 LYS A CA 1
ATOM 5338 C C . LYS A 1 685 ? -18.400 -29.075 8.473 1.00 74.94 685 LYS A C 1
ATOM 5340 O O . LYS A 1 685 ? -18.280 -29.221 7.258 1.00 74.94 685 LYS A O 1
ATOM 5345 N N . GLY A 1 686 ? -19.515 -28.603 9.032 1.00 82.00 686 GLY A N 1
ATOM 5346 C CA . GLY A 1 686 ? -20.661 -28.094 8.281 1.00 82.00 686 GLY A CA 1
ATOM 5347 C C . GLY A 1 686 ? -20.307 -26.879 7.418 1.00 82.00 686 GLY A C 1
ATOM 5348 O O . GLY A 1 686 ? -20.626 -26.884 6.231 1.00 82.00 686 GLY A O 1
ATOM 5349 N N . LYS A 1 687 ? -19.580 -25.890 7.965 1.00 83.75 687 LYS A N 1
ATOM 5350 C CA . LYS A 1 687 ? -19.118 -24.705 7.212 1.00 83.75 687 LYS A CA 1
ATOM 5351 C C . LYS A 1 687 ? -18.277 -25.102 5.990 1.00 83.75 687 LYS A C 1
ATOM 5353 O O . LYS A 1 687 ? -18.502 -24.602 4.890 1.00 83.75 687 LYS A O 1
ATOM 5358 N N . LEU A 1 688 ? -17.361 -26.058 6.161 1.00 82.88 688 LEU A N 1
ATOM 5359 C CA . LEU A 1 688 ? -16.531 -26.587 5.073 1.00 82.88 688 LEU A CA 1
ATOM 5360 C C . LEU A 1 688 ? -17.370 -27.254 3.972 1.00 82.88 688 LEU A C 1
ATOM 5362 O O . LEU A 1 688 ? -17.136 -27.006 2.787 1.00 82.88 688 LEU A O 1
ATOM 5366 N N . ASN A 1 689 ? -18.361 -28.069 4.345 1.00 87.69 689 ASN A N 1
ATOM 5367 C CA . ASN A 1 689 ? -19.243 -28.731 3.379 1.00 87.69 689 ASN A CA 1
ATOM 5368 C C . ASN A 1 689 ? -20.060 -27.722 2.558 1.00 87.69 689 ASN A C 1
ATOM 5370 O O . ASN A 1 689 ? -20.267 -27.942 1.366 1.00 87.69 689 ASN A O 1
ATOM 5374 N N . ILE A 1 690 ? -20.483 -26.606 3.163 1.00 90.81 690 ILE A N 1
ATOM 5375 C CA . ILE A 1 690 ? -21.178 -25.532 2.441 1.00 90.81 690 ILE A CA 1
ATOM 5376 C C . ILE A 1 690 ? -20.270 -24.911 1.382 1.00 90.81 690 ILE A C 1
ATOM 5378 O O . ILE A 1 690 ? -20.674 -24.838 0.222 1.00 90.81 690 ILE A O 1
ATOM 5382 N N . ILE A 1 691 ? -19.029 -24.554 1.727 1.00 90.12 691 ILE A N 1
ATOM 5383 C CA . ILE A 1 691 ? -18.073 -24.004 0.750 1.00 90.12 691 ILE A CA 1
ATOM 5384 C C . ILE A 1 691 ? -17.854 -24.986 -0.407 1.00 90.12 691 ILE A C 1
ATOM 5386 O O . ILE A 1 691 ? -17.900 -24.585 -1.568 1.00 90.12 691 ILE A O 1
ATOM 5390 N N . GLN A 1 692 ? -17.703 -26.282 -0.118 1.00 89.12 692 GLN A N 1
ATOM 5391 C CA . GLN A 1 692 ? -17.582 -27.302 -1.165 1.00 89.12 692 GLN A CA 1
ATOM 5392 C C . GLN A 1 692 ? -18.840 -27.414 -2.032 1.00 89.12 692 GLN A C 1
ATOM 5394 O O . GLN A 1 692 ? -18.729 -27.575 -3.245 1.00 89.12 692 GLN A O 1
ATOM 5399 N N . SER A 1 693 ? -20.031 -27.321 -1.439 1.00 92.75 693 SER A N 1
ATOM 5400 C CA . SER A 1 693 ? -21.289 -27.371 -2.191 1.00 92.75 693 SER A CA 1
ATOM 5401 C C . SER A 1 693 ? -21.441 -26.180 -3.144 1.00 92.75 693 SER A C 1
ATOM 5403 O O . SER A 1 693 ? -21.855 -26.365 -4.287 1.00 92.75 693 SER A O 1
ATOM 5405 N N . LEU A 1 694 ? -21.011 -24.988 -2.718 1.00 92.50 694 LEU A N 1
ATOM 5406 C CA . LEU A 1 694 ? -20.990 -23.785 -3.549 1.00 92.50 694 LEU A CA 1
ATOM 5407 C C . LEU A 1 694 ? -19.972 -23.925 -4.691 1.00 92.50 694 LEU A C 1
ATOM 5409 O O . LEU A 1 694 ? -20.313 -23.698 -5.852 1.00 92.50 694 LEU A O 1
ATOM 5413 N N . GLN A 1 695 ? -18.771 -24.431 -4.401 1.00 91.00 695 GLN A N 1
ATOM 5414 C CA . GLN A 1 695 ? -17.758 -24.728 -5.423 1.00 91.00 695 GLN A CA 1
ATOM 5415 C C . GLN A 1 695 ? -18.248 -25.760 -6.456 1.00 91.00 695 GLN A C 1
ATOM 5417 O O . GLN A 1 695 ? -18.015 -25.604 -7.654 1.00 91.00 695 GLN A O 1
ATOM 5422 N N . LEU A 1 696 ? -18.977 -26.798 -6.022 1.00 92.94 696 LEU A N 1
ATOM 5423 C CA . LEU A 1 696 ? -19.590 -27.792 -6.916 1.00 92.94 696 LEU A CA 1
ATOM 5424 C C . LEU A 1 696 ? -20.693 -27.195 -7.802 1.00 92.94 696 LEU A C 1
ATOM 5426 O O . LEU A 1 696 ? -20.937 -27.705 -8.894 1.00 92.94 696 LEU A O 1
ATOM 5430 N N . SER A 1 697 ? -21.330 -26.106 -7.367 1.00 90.81 697 SER A N 1
ATOM 5431 C CA . SER A 1 697 ? -22.303 -25.355 -8.167 1.00 90.81 697 SER A CA 1
ATOM 5432 C C . SER A 1 697 ? -21.671 -24.386 -9.181 1.00 90.81 697 SER A C 1
ATOM 5434 O O . SER A 1 697 ? -22.380 -23.577 -9.775 1.00 90.81 697 SER A O 1
ATOM 5436 N N . ASN A 1 698 ? -20.360 -24.508 -9.436 1.00 90.25 698 ASN A N 1
ATOM 5437 C CA . ASN A 1 698 ? -19.544 -23.628 -10.286 1.00 90.25 698 ASN A CA 1
ATOM 5438 C C . ASN A 1 698 ? -19.424 -22.176 -9.782 1.00 90.25 698 ASN A C 1
ATOM 5440 O O . ASN A 1 698 ? -19.072 -21.289 -10.564 1.00 90.25 698 ASN A O 1
ATOM 5444 N N . GLU A 1 699 ? -19.675 -21.920 -8.498 1.00 92.00 699 GLU A N 1
ATOM 5445 C CA . GLU A 1 699 ? -19.387 -20.622 -7.884 1.00 92.00 699 GLU A CA 1
ATOM 5446 C C . GLU A 1 699 ? -17.906 -20.548 -7.479 1.00 92.00 699 GLU A C 1
ATOM 5448 O O . GLU A 1 699 ? -17.330 -21.526 -7.001 1.00 92.00 699 GLU A O 1
ATOM 5453 N N . ILE A 1 700 ? -17.283 -19.381 -7.664 1.00 93.44 700 ILE A N 1
ATOM 5454 C CA . ILE A 1 700 ? -15.929 -19.089 -7.177 1.00 93.44 700 ILE A CA 1
ATOM 5455 C C . ILE A 1 700 ? -16.084 -18.337 -5.863 1.00 93.44 700 ILE A C 1
ATOM 5457 O O . ILE A 1 700 ? -16.537 -17.185 -5.847 1.00 93.44 700 ILE A O 1
ATOM 5461 N N . VAL A 1 701 ? -15.709 -19.006 -4.775 1.00 94.25 701 VAL A N 1
ATOM 5462 C CA . VAL A 1 701 ? -16.104 -18.622 -3.421 1.00 94.25 701 VAL A CA 1
ATOM 5463 C C . VAL A 1 701 ? -14.973 -17.887 -2.715 1.00 94.25 701 VAL A C 1
ATOM 5465 O O . VAL A 1 701 ? -13.893 -18.443 -2.490 1.00 94.25 701 VAL A O 1
ATOM 5468 N N . ALA A 1 702 ? -15.247 -16.648 -2.310 1.00 93.50 702 ALA A N 1
ATOM 5469 C CA . ALA A 1 702 ? -14.416 -15.922 -1.359 1.00 93.50 702 ALA A CA 1
ATOM 5470 C C . ALA A 1 702 ? -15.011 -16.042 0.046 1.00 93.50 702 ALA A C 1
ATOM 5472 O O . ALA A 1 702 ? -16.135 -15.602 0.275 1.00 93.50 702 ALA A O 1
ATOM 5473 N N . MET A 1 703 ? -14.262 -16.622 0.984 1.00 91.25 703 MET A N 1
ATOM 5474 C CA . MET A 1 703 ? -14.678 -16.723 2.385 1.00 91.25 703 MET A CA 1
ATOM 5475 C C . MET A 1 703 ? -14.027 -15.611 3.202 1.00 91.25 703 MET A C 1
ATOM 5477 O O . MET A 1 703 ? -12.809 -15.441 3.153 1.00 91.25 703 MET A O 1
ATOM 5481 N N . VAL A 1 704 ? -14.840 -14.888 3.970 1.00 90.19 704 VAL A N 1
ATOM 5482 C CA . VAL A 1 704 ? -14.417 -13.832 4.891 1.00 90.19 704 VAL A CA 1
ATOM 5483 C C . VAL A 1 704 ? -14.634 -14.315 6.322 1.00 90.19 704 VAL A C 1
ATOM 5485 O O . VAL A 1 704 ? -15.771 -14.564 6.728 1.00 90.19 704 VAL A O 1
ATOM 5488 N N . GLY A 1 705 ? -13.555 -14.452 7.089 1.00 82.31 705 GLY A N 1
ATOM 5489 C CA . GLY A 1 705 ? -13.599 -15.015 8.440 1.00 82.31 705 GLY A CA 1
ATOM 5490 C C . GLY A 1 705 ? -12.428 -14.572 9.307 1.00 82.31 705 GLY A C 1
ATOM 5491 O O . GLY A 1 705 ? -11.493 -13.932 8.820 1.00 82.31 705 GLY A O 1
ATOM 5492 N N . ASN A 1 706 ? -12.481 -14.922 10.590 1.00 72.94 706 ASN A N 1
ATOM 5493 C CA . ASN A 1 706 ? -11.343 -14.747 11.486 1.00 72.94 706 ASN A CA 1
ATOM 5494 C C . ASN A 1 706 ? -10.479 -16.005 11.424 1.00 72.94 706 ASN A C 1
ATOM 5496 O O . ASN A 1 706 ? -10.994 -17.120 11.455 1.00 72.94 706 ASN A O 1
ATOM 5500 N N . ILE A 1 707 ? -9.161 -15.826 11.333 1.00 59.19 707 ILE A N 1
ATOM 5501 C CA . ILE A 1 707 ? -8.210 -16.949 11.395 1.00 59.19 707 ILE A CA 1
ATOM 5502 C C . ILE A 1 707 ? -8.231 -17.585 12.794 1.00 59.19 707 ILE A C 1
ATOM 5504 O O . ILE A 1 707 ? -7.982 -18.780 12.928 1.00 59.19 707 ILE A O 1
ATOM 5508 N N . ASP A 1 708 ? -8.583 -16.784 13.800 1.00 54.56 708 ASP A N 1
ATOM 5509 C CA . ASP A 1 708 ? -8.510 -17.122 15.221 1.00 54.56 708 ASP A CA 1
ATOM 5510 C C . ASP A 1 708 ? -9.580 -18.136 15.655 1.00 54.56 708 ASP A C 1
ATOM 5512 O O . ASP A 1 708 ? -9.394 -18.861 16.632 1.00 54.56 708 ASP A O 1
ATOM 5516 N N . ASP A 1 709 ? -10.695 -18.236 14.922 1.00 60.19 709 ASP A N 1
ATOM 5517 C CA . ASP A 1 709 ? -11.699 -19.262 15.186 1.00 60.19 709 ASP A CA 1
ATOM 5518 C C . ASP A 1 709 ? -11.253 -20.573 14.522 1.00 60.19 709 ASP A C 1
ATOM 5520 O O . ASP A 1 709 ? -11.305 -20.734 13.296 1.00 60.19 709 ASP A O 1
ATOM 5524 N N . LEU A 1 710 ? -10.836 -21.547 15.340 1.00 52.88 710 LEU A N 1
ATOM 5525 C CA . LEU A 1 710 ? -10.535 -22.918 14.903 1.00 52.88 710 LEU A CA 1
ATOM 5526 C C . LEU A 1 710 ? -11.651 -23.479 14.005 1.00 52.88 710 LEU A C 1
ATOM 5528 O O . LEU A 1 710 ? -11.364 -24.231 13.069 1.00 52.88 710 LEU A O 1
ATOM 5532 N N . ASN A 1 711 ? -12.906 -23.071 14.233 1.00 59.38 711 ASN A N 1
ATOM 5533 C CA . ASN A 1 711 ? -14.047 -23.491 13.427 1.00 59.38 711 ASN A CA 1
ATOM 5534 C C . ASN A 1 711 ? -14.080 -22.874 12.019 1.00 59.38 711 ASN A C 1
ATOM 5536 O O . ASN A 1 711 ? -14.626 -23.500 11.107 1.00 59.38 711 ASN A O 1
ATOM 5540 N N . ASP A 1 712 ? -13.504 -21.686 11.829 1.00 65.06 712 ASP A N 1
ATOM 5541 C CA . ASP A 1 712 ? -13.441 -20.973 10.549 1.00 65.06 712 ASP A CA 1
ATOM 5542 C C . ASP A 1 712 ? -12.204 -21.343 9.730 1.00 65.06 712 ASP A C 1
ATOM 5544 O O . ASP A 1 712 ? -12.279 -21.394 8.501 1.00 65.06 712 ASP A O 1
ATOM 5548 N N . SER A 1 713 ? -11.084 -21.646 10.392 1.00 67.25 713 SER A N 1
ATOM 5549 C CA . SER A 1 713 ? -9.794 -21.938 9.748 1.00 67.25 713 SER A CA 1
ATOM 5550 C C . SER A 1 713 ? -9.884 -23.030 8.664 1.00 67.25 713 SER A C 1
ATOM 5552 O O . SER A 1 713 ? -9.364 -22.877 7.555 1.00 67.25 713 SER A O 1
ATOM 5554 N N . LEU A 1 714 ? -10.629 -24.109 8.936 1.00 73.12 714 LEU A N 1
ATOM 5555 C CA . LEU A 1 714 ? -10.843 -25.216 8.000 1.00 73.12 714 LEU A CA 1
ATOM 5556 C C . LEU A 1 714 ? -11.647 -24.783 6.768 1.00 73.12 714 LEU A C 1
ATOM 5558 O O . LEU A 1 714 ? -11.320 -25.173 5.646 1.00 73.12 714 LEU A O 1
ATOM 5562 N N . ALA A 1 715 ? -12.678 -23.965 6.968 1.00 78.06 715 ALA A N 1
ATOM 5563 C CA . ALA A 1 715 ? -13.517 -23.441 5.898 1.00 78.06 715 ALA A CA 1
ATOM 5564 C C . ALA A 1 715 ? -12.740 -22.424 5.037 1.00 78.06 715 ALA A C 1
ATOM 5566 O O . ALA A 1 715 ? -12.747 -22.520 3.809 1.00 78.06 715 ALA A O 1
ATOM 5567 N N . LEU A 1 716 ? -11.981 -21.525 5.675 1.00 79.75 716 LEU A N 1
ATOM 5568 C CA . LEU A 1 716 ? -11.088 -20.567 5.017 1.00 79.75 716 LEU A CA 1
ATOM 5569 C C . LEU A 1 716 ? -10.052 -21.273 4.137 1.00 79.75 716 LEU A C 1
ATOM 5571 O O . LEU A 1 716 ? -9.907 -20.922 2.970 1.00 79.75 716 LEU A O 1
ATOM 5575 N N . SER A 1 717 ? -9.389 -22.315 4.645 1.00 77.56 717 SER A N 1
ATOM 5576 C CA . SER A 1 717 ? -8.375 -23.055 3.876 1.00 77.56 717 SER A CA 1
ATOM 5577 C C . SER A 1 717 ? -8.918 -23.721 2.603 1.00 77.56 717 SER A C 1
ATOM 5579 O O . SER A 1 717 ? -8.155 -24.011 1.680 1.00 77.56 717 SER A O 1
ATOM 5581 N N . LYS A 1 718 ? -10.233 -23.983 2.548 1.00 84.12 718 LYS A N 1
ATOM 5582 C CA . LYS A 1 718 ? -10.884 -24.663 1.423 1.00 84.12 718 LYS A CA 1
ATOM 5583 C C . LYS A 1 718 ? -11.455 -23.704 0.372 1.00 84.12 718 LYS A C 1
ATOM 5585 O O . LYS A 1 718 ? -11.656 -24.128 -0.770 1.00 84.12 718 LYS A O 1
ATOM 5590 N N . ALA A 1 719 ? -11.730 -22.456 0.746 1.00 87.56 719 ALA A N 1
ATOM 5591 C CA . ALA A 1 719 ? -12.251 -21.436 -0.160 1.00 87.56 719 ALA A CA 1
ATOM 5592 C C . ALA A 1 719 ? -11.294 -21.176 -1.337 1.00 87.56 719 ALA A C 1
ATOM 5594 O O . ALA A 1 719 ? -10.089 -21.407 -1.240 1.00 87.56 719 ALA A O 1
ATOM 5595 N N . ASP A 1 720 ? -11.819 -20.680 -2.460 1.00 89.69 720 ASP A N 1
ATOM 5596 C CA . ASP A 1 720 ? -10.974 -20.338 -3.610 1.00 89.69 720 ASP A CA 1
ATOM 5597 C C . ASP A 1 720 ? -10.044 -19.169 -3.285 1.00 89.69 720 ASP A C 1
ATOM 5599 O O . ASP A 1 720 ? -8.901 -19.146 -3.763 1.00 89.69 720 ASP A O 1
ATOM 5603 N N . ILE A 1 721 ? -10.555 -18.236 -2.471 1.00 90.19 721 ILE A N 1
ATOM 5604 C CA . ILE A 1 721 ? -9.817 -17.170 -1.794 1.00 90.19 721 ILE A CA 1
ATOM 5605 C C . ILE A 1 721 ? -10.299 -17.073 -0.348 1.00 90.19 721 ILE A C 1
ATOM 5607 O O . ILE A 1 721 ? -11.489 -16.889 -0.084 1.00 90.19 721 ILE A O 1
ATOM 5611 N N . SER A 1 722 ? -9.358 -17.125 0.585 1.00 88.50 722 SER A N 1
ATOM 5612 C CA . SER A 1 722 ? -9.579 -16.791 1.990 1.00 88.50 722 SER A CA 1
ATOM 5613 C C . SER A 1 722 ? -9.189 -15.345 2.272 1.00 88.50 722 SER A C 1
ATOM 5615 O O . SER A 1 722 ? -8.072 -14.918 1.976 1.00 88.50 722 SER A O 1
ATOM 5617 N N . ILE A 1 723 ? -10.119 -14.589 2.850 1.00 88.31 723 ILE A N 1
ATOM 5618 C CA . ILE A 1 723 ? -9.913 -13.210 3.288 1.00 88.31 723 ILE A CA 1
ATOM 5619 C C . ILE A 1 723 ? -10.052 -13.188 4.805 1.00 88.31 723 ILE A C 1
ATOM 5621 O O . ILE A 1 723 ? -11.117 -13.499 5.340 1.00 88.31 723 ILE A O 1
ATOM 5625 N N . SER A 1 724 ? -8.988 -12.801 5.497 1.00 83.31 724 SER A N 1
ATOM 5626 C CA . SER A 1 724 ? -9.024 -12.590 6.938 1.00 83.31 724 SER A CA 1
ATOM 5627 C C . SER A 1 724 ? -9.096 -11.111 7.288 1.00 83.31 724 SER A C 1
ATOM 5629 O O . SER A 1 724 ? -8.384 -10.286 6.708 1.00 83.31 724 SER A O 1
ATOM 5631 N N . LEU A 1 725 ? -9.949 -10.775 8.258 1.00 77.38 725 LEU A N 1
ATOM 5632 C CA . LEU A 1 725 ? -9.871 -9.498 8.961 1.00 77.38 725 LEU A CA 1
ATOM 5633 C C . LEU A 1 725 ? -9.090 -9.737 10.244 1.00 77.38 725 LEU A C 1
ATOM 5635 O O . LEU A 1 725 ? -9.591 -10.375 11.158 1.00 77.38 725 LEU A O 1
ATOM 5639 N N . SER A 1 726 ? -7.859 -9.245 10.314 1.00 63.03 726 SER A N 1
ATOM 5640 C CA . SER A 1 726 ? -7.108 -9.282 11.566 1.00 63.03 726 SER A CA 1
ATOM 5641 C C . SER A 1 726 ? -7.307 -7.960 12.296 1.00 63.03 726 SER A C 1
ATOM 5643 O O . SER A 1 726 ? -6.935 -6.906 11.774 1.00 63.03 726 SER A O 1
ATOM 5645 N N . SER A 1 727 ? -7.838 -7.995 13.517 1.00 56.09 727 SER A N 1
ATOM 5646 C CA . SER A 1 727 ? -7.505 -6.955 14.489 1.00 56.09 727 SER A CA 1
ATOM 5647 C C . SER A 1 727 ? -6.053 -7.176 14.893 1.00 56.09 727 SER A C 1
ATOM 5649 O O . SER A 1 727 ? -5.714 -8.252 15.384 1.00 56.09 727 SER A O 1
ATOM 5651 N N . LEU A 1 728 ? -5.189 -6.192 14.642 1.00 54.16 728 LEU A N 1
ATOM 5652 C CA . LEU A 1 728 ? -3.799 -6.219 15.093 1.00 54.16 728 LEU A CA 1
ATOM 5653 C C . LEU A 1 728 ? -3.799 -6.462 16.614 1.00 54.16 728 LEU A C 1
ATOM 5655 O O . LEU A 1 728 ? -4.209 -5.586 17.369 1.00 54.16 728 LEU A O 1
ATOM 5659 N N . THR A 1 729 ? -3.416 -7.664 17.046 1.00 55.16 729 THR A N 1
ATOM 5660 C CA . THR A 1 729 ? -3.252 -8.031 18.459 1.00 55.16 729 THR A CA 1
ATOM 5661 C C . THR A 1 729 ? -1.938 -8.778 18.635 1.00 55.16 729 THR A C 1
ATOM 5663 O O . THR A 1 729 ? -1.490 -9.512 17.741 1.00 55.16 729 THR A O 1
ATOM 5666 N N . THR A 1 730 ? -1.282 -8.557 19.769 1.00 49.28 730 THR A N 1
ATOM 5667 C CA . THR A 1 730 ? 0.049 -9.119 20.051 1.00 49.28 730 THR A CA 1
ATOM 5668 C C . THR A 1 730 ? -0.013 -10.563 20.557 1.00 49.28 730 THR A C 1
ATOM 5670 O O . THR A 1 730 ? 0.950 -11.308 20.373 1.00 49.28 730 THR A O 1
ATOM 5673 N N . ASP A 1 731 ? -1.165 -11.008 21.063 1.00 48.72 731 ASP A N 1
ATOM 5674 C CA . ASP A 1 731 ? -1.297 -12.245 21.847 1.00 48.72 731 ASP A CA 1
ATOM 5675 C C . ASP A 1 731 ? -1.229 -13.564 21.057 1.00 48.72 731 ASP A C 1
ATOM 5677 O O . ASP A 1 731 ? -0.999 -14.610 21.658 1.00 48.72 731 ASP A O 1
ATOM 5681 N N . TYR A 1 732 ? -1.371 -13.559 19.725 1.00 49.56 732 TYR A N 1
ATOM 5682 C CA . TYR A 1 732 ? -1.584 -14.815 18.985 1.00 49.56 732 TYR A CA 1
ATOM 5683 C C . TYR A 1 732 ? -0.629 -15.070 17.819 1.00 49.56 732 TYR A C 1
ATOM 5685 O O . TYR A 1 732 ? -0.427 -14.221 16.957 1.00 49.56 732 TYR A O 1
ATOM 5693 N N . ASN A 1 733 ? -0.078 -16.285 17.745 1.00 44.97 733 ASN A N 1
ATOM 5694 C CA . ASN A 1 733 ? 0.709 -16.740 16.599 1.00 44.97 733 ASN A CA 1
ATOM 5695 C C . ASN A 1 733 ? -0.101 -16.557 15.310 1.00 44.97 733 ASN A C 1
ATOM 5697 O O . ASN A 1 733 ? -1.022 -17.319 15.026 1.00 44.97 733 ASN A O 1
ATOM 5701 N N . MET A 1 734 ? 0.249 -15.526 14.539 1.00 48.12 734 MET A N 1
ATOM 5702 C CA . MET A 1 734 ? -0.302 -15.267 13.214 1.00 48.12 734 MET A CA 1
ATOM 5703 C C . MET A 1 734 ? 0.224 -16.339 12.255 1.00 48.12 734 MET A C 1
ATOM 5705 O O . MET A 1 734 ? 1.114 -16.086 11.444 1.00 48.12 734 MET A O 1
ATOM 5709 N N . ASP A 1 735 ? -0.309 -17.553 12.343 1.00 44.47 735 ASP A N 1
ATOM 5710 C CA . ASP A 1 735 ? -0.173 -18.522 11.267 1.00 44.47 735 ASP A CA 1
ATOM 5711 C C . ASP A 1 735 ? -1.123 -18.088 10.143 1.00 44.47 735 ASP A C 1
ATOM 5713 O O . ASP A 1 735 ? -2.315 -18.401 10.114 1.00 44.47 735 ASP A O 1
ATOM 5717 N N . TYR A 1 736 ? -0.568 -17.290 9.223 1.00 51.78 736 TYR A N 1
ATOM 5718 C CA . TYR A 1 736 ? -1.205 -16.747 8.019 1.00 51.78 736 TYR A CA 1
ATOM 5719 C C . TYR A 1 736 ? -1.627 -17.864 7.049 1.00 51.78 736 TYR A C 1
ATOM 5721 O O . TYR A 1 736 ? -0.989 -18.114 6.016 1.00 51.78 736 TYR A O 1
ATOM 5729 N N . SER A 1 737 ? -2.715 -18.546 7.396 1.00 51.72 737 SER A N 1
ATOM 5730 C CA . SER A 1 737 ? -3.406 -19.528 6.558 1.00 51.72 737 SER A CA 1
ATOM 5731 C C . SER A 1 737 ? -4.308 -18.879 5.499 1.00 51.72 737 SER A C 1
ATOM 5733 O O . SER A 1 737 ? -4.718 -19.563 4.562 1.00 51.72 737 SER A O 1
ATOM 5735 N N . ALA A 1 738 ? -4.588 -17.573 5.605 1.00 67.62 738 ALA A N 1
ATOM 5736 C CA . ALA A 1 738 ? -5.390 -16.842 4.627 1.00 67.62 738 ALA A CA 1
ATOM 5737 C C . ALA A 1 738 ? -4.571 -16.361 3.415 1.00 67.62 738 ALA A C 1
ATOM 5739 O O . ALA A 1 738 ? -3.418 -15.943 3.537 1.00 67.62 738 ALA A O 1
ATOM 5740 N N . ASP A 1 739 ? -5.199 -16.390 2.241 1.00 79.50 739 ASP A N 1
ATOM 5741 C CA . ASP A 1 739 ? -4.658 -15.888 0.977 1.00 79.50 739 ASP A CA 1
ATOM 5742 C C . ASP A 1 739 ? -4.515 -14.354 1.002 1.00 79.50 739 ASP A C 1
ATOM 5744 O O . ASP A 1 739 ? -3.526 -13.798 0.510 1.00 79.50 739 ASP A O 1
ATOM 5748 N N . VAL A 1 740 ? -5.498 -13.661 1.584 1.00 84.25 740 VAL A N 1
ATOM 5749 C CA . VAL A 1 740 ? -5.488 -12.209 1.770 1.00 84.25 740 VAL A CA 1
ATOM 5750 C C . VAL A 1 740 ? -5.743 -11.856 3.226 1.00 84.25 740 VAL A C 1
ATOM 5752 O O . VAL A 1 740 ? -6.699 -12.339 3.826 1.00 84.25 740 VAL A O 1
ATOM 5755 N N . THR A 1 741 ? -4.935 -10.951 3.770 1.00 80.31 741 THR A N 1
ATOM 5756 C CA . THR A 1 741 ? -5.116 -10.420 5.126 1.00 80.31 741 THR A CA 1
ATOM 5757 C C . THR A 1 741 ? -5.315 -8.913 5.077 1.00 80.31 741 THR A C 1
ATOM 5759 O O . THR A 1 741 ? -4.500 -8.182 4.508 1.00 80.31 741 THR A O 1
ATOM 5762 N N . LEU A 1 742 ? -6.417 -8.452 5.664 1.00 81.38 742 LEU A N 1
ATOM 5763 C CA . LEU A 1 742 ? -6.735 -7.040 5.832 1.00 81.38 742 LEU A CA 1
ATOM 5764 C C . LEU A 1 742 ? -6.275 -6.598 7.220 1.00 81.38 742 LEU A C 1
ATOM 5766 O O . LEU A 1 742 ? -6.798 -7.062 8.233 1.00 81.38 742 LEU A O 1
ATOM 5770 N N . MET A 1 743 ? -5.290 -5.701 7.257 1.00 70.31 743 MET A N 1
ATOM 5771 C CA . MET A 1 743 ? -4.672 -5.240 8.506 1.00 70.31 743 MET A CA 1
ATOM 5772 C C . MET A 1 743 ? -5.565 -4.262 9.279 1.00 70.31 743 MET A C 1
ATOM 5774 O O . MET A 1 743 ? -5.462 -4.139 10.497 1.00 70.31 743 MET A O 1
ATOM 5778 N N . ASN A 1 744 ? -6.476 -3.585 8.579 1.00 66.56 744 ASN A N 1
ATOM 5779 C CA . ASN A 1 744 ? -7.473 -2.714 9.186 1.00 66.56 744 ASN A CA 1
ATOM 5780 C C . ASN A 1 744 ? -8.725 -3.516 9.558 1.00 66.56 744 ASN A C 1
ATOM 5782 O O . ASN A 1 744 ? -9.721 -3.495 8.836 1.00 66.56 744 ASN A O 1
ATOM 5786 N N . GLY A 1 745 ? -8.700 -4.187 10.713 1.00 53.62 745 GLY A N 1
ATOM 5787 C CA . GLY A 1 745 ? -9.825 -4.997 11.210 1.00 53.62 745 GLY A CA 1
ATOM 5788 C C . GLY A 1 745 ? -11.160 -4.249 11.408 1.00 53.62 745 GLY A C 1
ATOM 5789 O O . GLY A 1 745 ? -12.203 -4.883 11.573 1.00 53.62 745 GLY A O 1
ATOM 5790 N N . ASN A 1 746 ? -11.150 -2.911 11.341 1.00 54.34 746 ASN A N 1
ATOM 5791 C CA . ASN A 1 746 ? -12.308 -2.053 11.611 1.00 54.34 746 ASN A CA 1
ATOM 5792 C C . ASN A 1 746 ? -13.054 -1.561 10.360 1.00 54.34 746 ASN A C 1
ATOM 5794 O O . ASN A 1 746 ? -13.948 -0.739 10.507 1.00 54.34 746 ASN A O 1
ATOM 5798 N N . LEU A 1 747 ? -12.673 -1.961 9.140 1.00 66.38 747 LEU A N 1
ATOM 5799 C CA . LEU A 1 747 ? -13.350 -1.491 7.925 1.00 66.38 747 LEU A CA 1
ATOM 5800 C C . LEU A 1 747 ? -13.604 -2.648 6.952 1.00 66.38 747 LEU A C 1
ATOM 5802 O O . LEU A 1 747 ? -12.798 -2.916 6.063 1.00 66.38 747 LEU A O 1
ATOM 5806 N N . LEU A 1 748 ? -14.781 -3.279 7.042 1.00 78.75 748 LEU A N 1
ATOM 5807 C CA . LEU A 1 748 ? -15.275 -4.233 6.025 1.00 78.75 748 LEU A CA 1
ATOM 5808 C C . LEU A 1 748 ? -15.261 -3.650 4.593 1.00 78.75 748 LEU A C 1
ATOM 5810 O O . LEU A 1 748 ? -15.172 -4.388 3.612 1.00 78.75 748 LEU A O 1
ATOM 5814 N N . ILE A 1 749 ? -15.272 -2.319 4.472 1.00 82.25 749 ILE A N 1
ATOM 5815 C CA . ILE A 1 749 ? -15.159 -1.554 3.219 1.00 82.25 749 ILE A CA 1
ATOM 5816 C C . ILE A 1 749 ? -13.865 -1.888 2.451 1.00 82.25 749 ILE A C 1
ATOM 5818 O O . ILE A 1 749 ? -13.821 -1.801 1.219 1.00 82.25 749 ILE A O 1
ATOM 5822 N N . ASP A 1 750 ? -12.810 -2.317 3.143 1.00 84.06 750 ASP A N 1
ATOM 5823 C CA . ASP A 1 750 ? -11.517 -2.626 2.527 1.00 84.06 750 ASP A CA 1
ATOM 5824 C C . ASP A 1 750 ? -11.602 -3.863 1.620 1.00 84.06 750 ASP A C 1
ATOM 5826 O O . ASP A 1 750 ? -10.889 -3.937 0.619 1.00 84.06 750 ASP A O 1
ATOM 5830 N N . ILE A 1 751 ? -12.569 -4.759 1.859 1.00 88.50 751 ILE A N 1
ATOM 5831 C CA . ILE A 1 751 ? -12.882 -5.891 0.971 1.00 88.50 751 ILE A CA 1
ATOM 5832 C C . ILE A 1 751 ? -13.312 -5.389 -0.414 1.00 88.50 751 ILE A C 1
ATOM 5834 O O . ILE A 1 751 ? -12.907 -5.939 -1.437 1.00 88.50 751 ILE A O 1
ATOM 5838 N N . ILE A 1 752 ? -14.093 -4.309 -0.476 1.00 87.94 752 ILE A N 1
ATOM 5839 C CA . ILE A 1 752 ? -14.542 -3.722 -1.747 1.00 87.94 752 ILE A CA 1
ATOM 5840 C C . ILE A 1 752 ? -13.337 -3.173 -2.518 1.00 87.94 752 ILE A C 1
ATOM 5842 O O . ILE A 1 752 ? -13.201 -3.387 -3.723 1.00 87.94 752 ILE A O 1
ATOM 5846 N N . SER A 1 753 ? -12.444 -2.488 -1.800 1.00 88.19 753 SER A N 1
ATOM 5847 C CA . SER A 1 753 ? -11.222 -1.905 -2.362 1.00 88.19 753 SER A CA 1
ATOM 5848 C C . SER A 1 753 ? -10.280 -2.988 -2.892 1.00 88.19 753 SER A C 1
ATOM 5850 O O . SER A 1 753 ? -9.737 -2.848 -3.988 1.00 88.19 753 SER A O 1
ATOM 5852 N N . LEU A 1 754 ? -10.151 -4.095 -2.156 1.00 89.88 754 LEU A N 1
ATOM 5853 C CA . LEU A 1 754 ? -9.413 -5.283 -2.572 1.00 89.88 754 LEU A CA 1
ATOM 5854 C C . LEU A 1 754 ? -9.977 -5.852 -3.876 1.00 89.88 754 LEU A C 1
ATOM 5856 O O . LEU A 1 754 ? -9.236 -6.038 -4.839 1.00 89.88 754 LEU A O 1
ATOM 5860 N N . LEU A 1 755 ? -11.284 -6.112 -3.938 1.00 90.25 755 LEU A N 1
ATOM 5861 C CA . LEU A 1 755 ? -11.908 -6.706 -5.122 1.00 90.25 755 LEU A CA 1
ATOM 5862 C C . LEU A 1 755 ? -11.826 -5.784 -6.349 1.00 90.25 755 LEU A C 1
ATOM 5864 O O . LEU A 1 755 ? -11.578 -6.268 -7.457 1.00 90.25 755 LEU A O 1
ATOM 5868 N N . ASP A 1 756 ? -11.971 -4.467 -6.170 1.00 89.69 756 ASP A N 1
ATOM 5869 C CA . ASP A 1 756 ? -11.746 -3.483 -7.238 1.00 89.69 756 ASP A CA 1
ATOM 5870 C C . ASP A 1 756 ? -10.297 -3.521 -7.746 1.00 89.69 756 ASP A C 1
ATOM 5872 O O . ASP A 1 756 ? -10.065 -3.594 -8.958 1.00 89.69 756 ASP A O 1
ATOM 5876 N N . LEU A 1 757 ? -9.318 -3.548 -6.834 1.00 90.12 757 LEU A N 1
ATOM 5877 C CA . LEU A 1 757 ? -7.899 -3.645 -7.174 1.00 90.12 757 LEU A CA 1
ATOM 5878 C C . LEU A 1 757 ? -7.601 -4.932 -7.961 1.00 90.12 757 LEU A C 1
ATOM 5880 O O . LEU A 1 757 ? -7.001 -4.867 -9.039 1.00 90.12 757 LEU A O 1
ATOM 5884 N N . LEU A 1 758 ? -8.062 -6.092 -7.477 1.00 89.75 758 LEU A N 1
ATOM 5885 C CA . LEU A 1 758 ? -7.855 -7.390 -8.134 1.00 89.75 758 LEU A CA 1
ATOM 5886 C C . LEU A 1 758 ? -8.484 -7.412 -9.539 1.00 89.75 758 LEU A C 1
ATOM 5888 O O . LEU A 1 758 ? -7.828 -7.818 -10.503 1.00 89.75 758 LEU A O 1
ATOM 5892 N N . ARG A 1 759 ? -9.714 -6.895 -9.697 1.00 89.25 759 ARG A N 1
ATOM 5893 C CA . ARG A 1 759 ? -10.387 -6.779 -11.005 1.00 89.25 759 ARG A CA 1
ATOM 5894 C C . ARG A 1 759 ? -9.637 -5.847 -11.957 1.00 89.25 759 ARG A C 1
ATOM 5896 O O . ARG A 1 759 ? -9.416 -6.216 -13.112 1.00 89.25 759 ARG A O 1
ATOM 5903 N N . LYS A 1 760 ? -9.217 -4.659 -11.508 1.00 89.38 760 LYS A N 1
ATOM 5904 C CA . LYS A 1 760 ? -8.474 -3.693 -12.340 1.00 89.38 760 LYS A CA 1
ATOM 5905 C C . LYS A 1 760 ? -7.131 -4.252 -12.803 1.00 89.38 760 LYS A C 1
ATOM 5907 O O . LYS A 1 760 ? -6.799 -4.126 -13.984 1.00 89.38 760 LYS A O 1
ATOM 5912 N N . LEU A 1 761 ? -6.389 -4.906 -11.909 1.00 88.19 761 LEU A N 1
ATOM 5913 C CA . LEU A 1 761 ? -5.109 -5.538 -12.232 1.00 88.19 761 LEU A CA 1
ATOM 5914 C C . LEU A 1 761 ? -5.282 -6.675 -13.241 1.00 88.19 761 LEU A C 1
ATOM 5916 O O . LEU A 1 761 ? -4.582 -6.706 -14.256 1.00 88.19 761 LEU A O 1
ATOM 5920 N N . PHE A 1 762 ? -6.244 -7.572 -13.012 1.00 87.44 762 PHE A N 1
ATOM 5921 C CA . PHE A 1 762 ? -6.493 -8.686 -13.923 1.00 87.44 762 PHE A CA 1
ATOM 5922 C C . PHE A 1 762 ? -6.973 -8.220 -15.298 1.00 87.44 762 PHE A C 1
ATOM 5924 O O . PHE A 1 762 ? -6.447 -8.664 -16.322 1.00 87.44 762 PHE A O 1
ATOM 5931 N N . ASN A 1 763 ? -7.906 -7.266 -15.341 1.00 87.62 763 ASN A N 1
ATOM 5932 C CA . ASN A 1 763 ? -8.368 -6.677 -16.595 1.00 87.62 763 ASN A CA 1
ATOM 5933 C C . ASN A 1 763 ? -7.213 -6.024 -17.357 1.00 87.62 763 ASN A C 1
ATOM 5935 O O . ASN A 1 763 ? -7.101 -6.215 -18.564 1.00 87.62 763 ASN A O 1
ATOM 5939 N N . ARG A 1 764 ? -6.301 -5.327 -16.669 1.00 88.25 764 ARG A N 1
ATOM 5940 C CA . ARG A 1 764 ? -5.116 -4.738 -17.304 1.00 88.25 764 ARG A CA 1
ATOM 5941 C C . ARG A 1 764 ? -4.180 -5.800 -17.885 1.00 88.25 764 ARG A C 1
ATOM 5943 O O . ARG A 1 764 ? -3.777 -5.663 -19.038 1.00 88.25 764 ARG A O 1
ATOM 5950 N N . MET A 1 765 ? -3.915 -6.892 -17.161 1.00 85.56 765 MET A N 1
ATOM 5951 C CA . MET A 1 765 ? -3.155 -8.030 -17.704 1.00 85.56 765 MET A CA 1
ATOM 5952 C C . MET A 1 765 ? -3.829 -8.626 -18.947 1.00 85.56 765 MET A C 1
ATOM 5954 O O . MET A 1 765 ? -3.155 -8.883 -19.946 1.00 85.56 765 MET A O 1
ATOM 5958 N N . LYS A 1 766 ? -5.157 -8.793 -18.917 1.00 87.19 766 LYS A N 1
ATOM 5959 C CA . LYS A 1 766 ? -5.947 -9.289 -20.052 1.00 87.19 766 LYS A CA 1
ATOM 5960 C C . LYS A 1 766 ? -5.872 -8.341 -21.251 1.00 87.19 766 LYS A C 1
ATOM 5962 O O . LYS A 1 766 ? -5.644 -8.806 -22.364 1.00 87.19 766 LYS A O 1
ATOM 5967 N N . TYR A 1 767 ? -6.005 -7.031 -21.042 1.00 89.19 767 TYR A N 1
ATOM 5968 C CA . TYR A 1 767 ? -5.879 -6.039 -22.111 1.00 89.19 767 TYR A CA 1
ATOM 5969 C C . TYR A 1 767 ? -4.480 -6.033 -22.720 1.00 89.19 767 TYR A C 1
ATOM 5971 O O . TYR A 1 767 ? -4.370 -6.024 -23.940 1.00 89.19 767 TYR A O 1
ATOM 5979 N N . HIS A 1 768 ? -3.419 -6.107 -21.910 1.00 88.69 768 HIS A N 1
ATOM 5980 C CA . HIS A 1 768 ? -2.047 -6.198 -22.421 1.00 88.69 768 HIS A CA 1
ATOM 5981 C C . HIS A 1 768 ? -1.838 -7.462 -23.257 1.00 88.69 768 HIS A C 1
ATOM 5983 O O . HIS A 1 768 ? -1.260 -7.391 -24.340 1.00 88.69 768 HIS A O 1
ATOM 5989 N N . PHE A 1 769 ? -2.348 -8.604 -22.786 1.00 86.50 769 PHE A N 1
ATOM 5990 C CA . PHE A 1 769 ? -2.291 -9.861 -23.526 1.00 86.50 769 PHE A CA 1
ATOM 5991 C C . PHE A 1 769 ? -3.027 -9.764 -24.867 1.00 86.50 769 PHE A C 1
ATOM 5993 O O . PHE A 1 769 ? -2.440 -10.060 -25.906 1.00 86.50 769 PHE A O 1
ATOM 6000 N N . ILE A 1 770 ? -4.283 -9.303 -24.853 1.00 88.81 770 ILE A N 1
ATOM 6001 C CA . ILE A 1 770 ? -5.115 -9.146 -26.054 1.00 88.81 770 ILE A CA 1
ATOM 6002 C C . ILE A 1 770 ? -4.463 -8.176 -27.038 1.00 88.81 770 ILE A C 1
ATOM 6004 O O . ILE A 1 770 ? -4.360 -8.495 -28.216 1.00 88.81 770 ILE A O 1
ATOM 6008 N N . TYR A 1 771 ? -3.990 -7.026 -26.560 1.00 89.50 771 TYR A N 1
ATOM 6009 C CA . TYR A 1 771 ? -3.358 -5.994 -27.376 1.00 89.50 771 TYR A CA 1
ATOM 6010 C C . TYR A 1 771 ? -2.097 -6.508 -28.083 1.00 89.50 771 TYR A C 1
ATOM 6012 O O . TYR A 1 771 ? -1.978 -6.364 -29.299 1.00 89.50 771 TYR A O 1
ATOM 6020 N N . ILE A 1 772 ? -1.189 -7.171 -27.355 1.00 85.56 772 ILE A N 1
ATOM 6021 C CA . ILE A 1 772 ? 0.031 -7.733 -27.952 1.00 85.56 772 ILE A CA 1
ATOM 6022 C C . ILE A 1 772 ? -0.319 -8.866 -28.928 1.00 85.56 772 ILE A C 1
ATOM 6024 O O . ILE A 1 772 ? 0.247 -8.920 -30.017 1.00 85.56 772 ILE A O 1
ATOM 6028 N N . CYS A 1 773 ? -1.267 -9.744 -28.582 1.00 83.19 773 CYS A N 1
ATOM 6029 C CA . CYS A 1 773 ? -1.675 -10.836 -29.468 1.00 83.19 773 CYS A CA 1
ATOM 6030 C C . CYS A 1 773 ? -2.339 -10.326 -30.753 1.00 83.19 773 CYS A C 1
ATOM 6032 O O . CYS A 1 773 ? -2.014 -10.822 -31.826 1.00 83.19 773 CYS A O 1
ATOM 6034 N N . LEU A 1 774 ? -3.228 -9.329 -30.668 1.00 86.69 774 LEU A N 1
ATOM 6035 C CA . LEU A 1 774 ? -3.849 -8.692 -31.836 1.00 86.69 774 LEU A CA 1
ATOM 6036 C C . LEU A 1 774 ? -2.800 -8.051 -32.737 1.00 86.69 774 LEU A C 1
ATOM 6038 O O . LEU A 1 774 ? -2.837 -8.262 -33.945 1.00 86.69 774 LEU A O 1
ATOM 6042 N N . TYR A 1 775 ? -1.851 -7.317 -32.155 1.00 86.12 775 TYR A N 1
ATOM 6043 C CA . TYR A 1 775 ? -0.745 -6.732 -32.905 1.00 86.12 775 TYR A CA 1
ATOM 6044 C C . TYR A 1 775 ? 0.061 -7.807 -33.643 1.00 86.12 775 TYR A C 1
ATOM 6046 O O . TYR A 1 775 ? 0.218 -7.714 -34.857 1.00 86.12 775 TYR A O 1
ATOM 6054 N N . SER A 1 776 ? 0.516 -8.853 -32.945 1.00 81.31 776 SER A N 1
ATOM 6055 C CA . SER A 1 776 ? 1.307 -9.932 -33.552 1.00 81.31 776 SER A CA 1
ATOM 6056 C C . SER A 1 776 ? 0.520 -10.741 -34.591 1.00 81.31 776 SER A C 1
ATOM 6058 O O . SER A 1 776 ? 1.097 -11.188 -35.580 1.00 81.31 776 SER A O 1
ATOM 6060 N N . LEU A 1 777 ? -0.789 -10.932 -34.390 1.00 82.00 777 LEU A N 1
ATOM 6061 C CA . LEU A 1 777 ? -1.654 -11.656 -35.323 1.00 82.00 777 LEU A CA 1
ATOM 6062 C C . LEU A 1 777 ? -1.958 -10.838 -36.582 1.00 82.00 777 LEU A C 1
ATOM 6064 O O . LEU A 1 777 ? -2.041 -11.419 -37.655 1.00 82.00 777 LEU A O 1
ATOM 6068 N N . LEU A 1 778 ? -2.137 -9.519 -36.466 1.00 85.25 778 LEU A N 1
ATOM 6069 C CA . LEU A 1 778 ? -2.427 -8.633 -37.600 1.00 85.25 778 LEU A CA 1
ATOM 6070 C C . LEU A 1 778 ? -1.164 -8.249 -38.375 1.00 85.25 778 LEU A C 1
ATOM 6072 O O . LEU A 1 778 ? -1.218 -8.119 -39.597 1.00 85.25 778 LEU A O 1
ATOM 6076 N N . SER A 1 779 ? -0.027 -8.084 -37.695 1.00 83.75 779 SER A N 1
ATOM 6077 C CA . SER A 1 779 ? 1.212 -7.633 -38.331 1.00 83.75 779 SER A CA 1
ATOM 6078 C C . SER A 1 779 ? 1.737 -8.630 -39.365 1.00 83.75 779 SER A C 1
ATOM 6080 O O . SER A 1 779 ? 2.246 -8.217 -40.406 1.00 83.75 779 SER A O 1
ATOM 6082 N N . LEU A 1 780 ? 1.566 -9.934 -39.129 1.00 81.00 780 LEU A N 1
ATOM 6083 C CA . LEU A 1 780 ? 2.085 -10.983 -40.005 1.00 81.00 780 LEU A CA 1
ATOM 6084 C C . LEU A 1 780 ? 1.314 -11.095 -41.346 1.00 81.00 780 LEU A C 1
ATOM 6086 O O . LEU A 1 780 ? 1.962 -10.990 -42.388 1.00 81.00 780 LEU A O 1
ATOM 6090 N N . PRO A 1 781 ? -0.031 -11.201 -41.387 1.00 83.19 781 PRO A N 1
ATOM 6091 C CA . PRO A 1 781 ? -0.807 -11.167 -42.628 1.00 83.19 781 PRO A CA 1
ATOM 6092 C C . PRO A 1 781 ? -0.702 -9.839 -43.372 1.00 83.19 781 PRO A C 1
ATOM 6094 O O . PRO A 1 781 ? -0.621 -9.849 -44.594 1.00 83.19 781 PRO A O 1
ATOM 6097 N N . VAL A 1 782 ? -0.683 -8.702 -42.664 1.00 84.81 782 VAL A N 1
ATOM 6098 C CA . VAL A 1 782 ? -0.519 -7.386 -43.302 1.00 84.81 782 VAL A CA 1
ATOM 6099 C C . VAL A 1 782 ? 0.834 -7.301 -43.997 1.00 84.81 782 VAL A C 1
ATOM 6101 O O . VAL A 1 782 ? 0.897 -6.857 -45.138 1.00 84.81 782 VAL A O 1
ATOM 6104 N N . ASN A 1 783 ? 1.905 -7.777 -43.357 1.00 81.62 783 ASN A N 1
ATOM 6105 C CA . ASN A 1 783 ? 3.226 -7.785 -43.977 1.00 81.62 783 ASN A CA 1
ATOM 6106 C C . ASN A 1 783 ? 3.2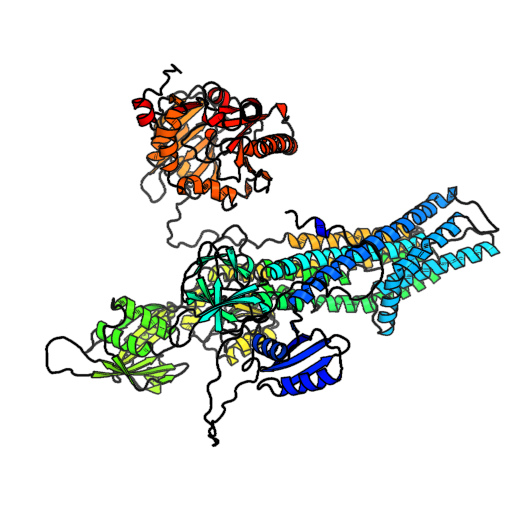82 -8.745 -45.182 1.00 81.62 783 ASN A C 1
ATOM 6108 O O . ASN A 1 783 ? 3.784 -8.370 -46.234 1.00 81.62 783 ASN A O 1
ATOM 6112 N N . ILE A 1 784 ? 2.675 -9.935 -45.089 1.00 80.06 784 ILE A N 1
ATOM 6113 C CA . ILE A 1 784 ? 2.556 -10.869 -46.227 1.00 80.06 784 ILE A CA 1
ATOM 6114 C C . ILE A 1 784 ? 1.721 -10.265 -47.374 1.00 80.06 784 ILE A C 1
ATOM 6116 O O . ILE A 1 784 ? 2.074 -10.420 -48.541 1.00 80.06 784 ILE A O 1
ATOM 6120 N N . LEU A 1 785 ? 0.634 -9.552 -47.070 1.00 83.31 785 LEU A N 1
ATOM 6121 C CA . LEU A 1 785 ? -0.198 -8.877 -48.068 1.00 83.31 785 LEU A CA 1
ATOM 6122 C C . LEU A 1 785 ? 0.577 -7.753 -48.760 1.00 83.31 785 LEU A C 1
ATOM 6124 O O . LEU A 1 785 ? 0.570 -7.683 -49.988 1.00 83.31 785 LEU A O 1
ATOM 6128 N N . LEU A 1 786 ? 1.277 -6.911 -47.994 1.00 82.31 786 LEU A N 1
ATOM 6129 C CA . LEU A 1 786 ? 2.161 -5.876 -48.534 1.00 82.31 786 LEU A CA 1
ATOM 6130 C C . LEU A 1 786 ? 3.203 -6.496 -49.472 1.00 82.31 786 LEU A C 1
ATOM 6132 O O . LEU A 1 786 ? 3.351 -6.035 -50.602 1.00 82.31 786 LEU A O 1
ATOM 6136 N N . LEU A 1 787 ? 3.805 -7.617 -49.064 1.00 79.00 787 LEU A N 1
ATOM 6137 C CA . LEU A 1 787 ? 4.729 -8.400 -49.883 1.00 79.00 787 LEU A CA 1
ATOM 6138 C C . LEU A 1 787 ? 4.095 -8.855 -51.207 1.00 79.00 787 LEU A C 1
ATOM 6140 O O . LEU A 1 787 ? 4.710 -8.728 -52.263 1.00 79.00 787 LEU A O 1
ATOM 6144 N N . SER A 1 788 ? 2.856 -9.358 -51.161 1.00 77.62 788 SER A N 1
ATOM 6145 C CA . SER A 1 788 ? 2.121 -9.820 -52.349 1.00 77.62 788 SER A CA 1
ATOM 6146 C C . SER A 1 788 ? 1.728 -8.684 -53.299 1.00 77.62 788 SER A C 1
ATOM 6148 O O . SER A 1 788 ? 1.628 -8.898 -54.504 1.00 77.62 788 SER A O 1
ATOM 6150 N N . LEU A 1 789 ? 1.560 -7.470 -52.767 1.00 83.44 789 LEU A N 1
ATOM 6151 C CA . LEU A 1 789 ? 1.310 -6.242 -53.523 1.00 83.44 789 LEU A CA 1
ATOM 6152 C C . LEU A 1 789 ? 2.605 -5.596 -54.052 1.00 83.44 789 LEU A C 1
ATOM 6154 O O . LEU A 1 789 ? 2.540 -4.554 -54.700 1.00 83.44 789 LEU A O 1
ATOM 6158 N N . GLY A 1 790 ? 3.775 -6.183 -53.771 1.00 78.88 790 GLY A N 1
ATOM 6159 C CA . GLY A 1 790 ? 5.083 -5.638 -54.149 1.00 78.88 790 GLY A CA 1
ATOM 6160 C C . GLY A 1 790 ? 5.554 -4.466 -53.279 1.00 78.88 790 GLY A C 1
ATOM 6161 O O . GLY A 1 790 ? 6.505 -3.779 -53.644 1.00 78.88 790 GLY A O 1
ATOM 6162 N N . ILE A 1 791 ? 4.904 -4.218 -52.137 1.00 82.56 791 ILE A N 1
ATOM 6163 C CA . ILE A 1 791 ? 5.280 -3.176 -51.178 1.00 82.56 791 ILE A CA 1
ATOM 6164 C C . ILE A 1 791 ? 6.151 -3.808 -50.090 1.00 82.56 791 ILE A C 1
ATOM 6166 O O . ILE A 1 791 ? 5.684 -4.591 -49.265 1.00 82.56 791 ILE A O 1
ATOM 6170 N N . TYR A 1 792 ? 7.429 -3.443 -50.062 1.00 79.75 792 TYR A N 1
ATOM 6171 C CA . TYR A 1 792 ? 8.389 -3.994 -49.109 1.00 79.75 792 TYR A CA 1
ATOM 6172 C C . TYR A 1 792 ? 8.469 -3.137 -47.844 1.00 79.75 792 TYR A C 1
ATOM 6174 O O . TYR A 1 792 ? 8.848 -1.966 -47.896 1.00 79.75 792 TYR A O 1
ATOM 6182 N N . LEU A 1 793 ? 8.146 -3.722 -46.687 1.00 80.06 793 LEU A N 1
ATOM 6183 C CA . LEU A 1 793 ? 8.373 -3.061 -45.404 1.00 80.06 793 LEU A CA 1
ATOM 6184 C C . LEU A 1 793 ? 9.872 -3.067 -45.085 1.00 80.06 793 LEU A C 1
ATOM 6186 O O . LEU A 1 793 ? 10.452 -4.133 -44.866 1.00 80.06 793 LEU A O 1
ATOM 6190 N N . ASN A 1 794 ? 10.483 -1.881 -45.014 1.00 81.56 794 ASN A N 1
ATOM 6191 C CA . ASN A 1 794 ? 11.880 -1.763 -44.605 1.00 81.56 794 ASN A CA 1
ATOM 6192 C C . ASN A 1 794 ? 12.049 -2.350 -43.181 1.00 81.56 794 ASN A C 1
ATOM 6194 O O . ASN A 1 794 ? 11.326 -1.937 -42.263 1.00 81.56 794 ASN A O 1
ATOM 6198 N N . PRO A 1 795 ? 12.977 -3.302 -42.969 1.00 79.69 795 PRO A N 1
ATOM 6199 C CA . PRO A 1 795 ? 13.154 -3.957 -41.676 1.00 79.69 795 PRO A CA 1
ATOM 6200 C C . PRO A 1 795 ? 13.478 -2.997 -40.525 1.00 79.69 795 PRO A C 1
ATOM 6202 O O . PRO A 1 795 ? 13.074 -3.270 -39.397 1.00 79.69 795 PRO A O 1
ATOM 6205 N N . ILE A 1 796 ? 14.124 -1.853 -40.787 1.00 83.44 796 ILE A N 1
ATOM 6206 C CA . ILE A 1 796 ? 14.373 -0.812 -39.775 1.00 83.44 796 ILE A CA 1
ATOM 6207 C C . ILE A 1 796 ? 13.043 -0.328 -39.183 1.00 83.44 796 ILE A C 1
ATOM 6209 O O . ILE A 1 796 ? 12.891 -0.259 -37.961 1.00 83.44 796 ILE A O 1
ATOM 6213 N N . PHE A 1 797 ? 12.040 -0.064 -40.029 1.00 84.00 797 PHE A N 1
ATOM 6214 C CA . PHE A 1 797 ? 10.707 0.320 -39.561 1.00 84.00 797 PHE A CA 1
ATOM 6215 C C . PHE A 1 797 ? 10.016 -0.821 -38.818 1.00 84.00 797 PHE A C 1
ATOM 6217 O O . PHE A 1 797 ? 9.351 -0.559 -37.821 1.00 84.00 797 PHE A O 1
ATOM 6224 N N . ALA A 1 798 ? 10.207 -2.079 -39.230 1.00 83.31 798 ALA A N 1
ATOM 6225 C CA . ALA A 1 798 ? 9.672 -3.227 -38.494 1.00 83.31 798 ALA A CA 1
ATOM 6226 C C . ALA A 1 798 ? 10.222 -3.287 -37.058 1.00 83.31 798 ALA A C 1
ATOM 6228 O O . ALA A 1 798 ? 9.452 -3.472 -36.115 1.00 83.31 798 ALA A O 1
ATOM 6229 N N . VAL A 1 799 ? 11.529 -3.056 -36.879 1.00 83.75 799 VAL A N 1
ATOM 6230 C CA . VAL A 1 799 ? 12.161 -2.963 -35.555 1.00 83.75 799 VAL A CA 1
ATOM 6231 C C . VAL A 1 799 ? 11.557 -1.803 -34.757 1.00 83.75 799 VAL A C 1
ATOM 6233 O O . VAL A 1 799 ? 11.100 -2.014 -33.635 1.00 83.75 799 VAL A O 1
ATOM 6236 N N . VAL A 1 800 ? 11.486 -0.598 -35.334 1.00 85.19 800 VAL A N 1
ATOM 6237 C CA . VAL A 1 800 ? 10.910 0.588 -34.668 1.00 85.19 800 VAL A CA 1
ATOM 6238 C C . VAL A 1 800 ? 9.454 0.357 -34.251 1.00 85.19 800 VAL A C 1
ATOM 6240 O O . VAL A 1 800 ? 9.089 0.691 -33.122 1.00 85.19 800 VAL A O 1
ATOM 6243 N N . PHE A 1 801 ? 8.633 -0.248 -35.114 1.00 85.38 801 PHE A N 1
ATOM 6244 C CA . PHE A 1 801 ? 7.229 -0.521 -34.819 1.00 85.38 801 PHE A CA 1
ATOM 6245 C C . PHE A 1 801 ? 7.067 -1.442 -33.612 1.00 85.38 801 PHE A C 1
ATOM 6247 O O . PHE A 1 801 ? 6.327 -1.083 -32.701 1.00 85.38 801 PHE A O 1
ATOM 6254 N N . ILE A 1 802 ? 7.795 -2.559 -33.529 1.00 83.38 802 ILE A N 1
ATOM 6255 C CA . ILE A 1 802 ? 7.707 -3.475 -32.373 1.00 83.38 802 ILE A CA 1
ATOM 6256 C C . ILE A 1 802 ? 7.904 -2.725 -31.055 1.00 83.38 802 ILE A C 1
ATOM 6258 O O . ILE A 1 802 ? 7.145 -2.926 -30.105 1.00 83.38 802 ILE A O 1
ATOM 6262 N N . TYR A 1 803 ? 8.900 -1.837 -30.994 1.00 80.62 803 TYR A N 1
ATOM 6263 C CA . TYR A 1 803 ? 9.183 -1.082 -29.777 1.00 80.62 803 TYR A CA 1
ATOM 6264 C C . TYR A 1 803 ? 8.142 -0.006 -29.509 1.00 80.62 803 TYR A C 1
ATOM 6266 O O . TYR A 1 803 ? 7.662 0.084 -28.375 1.00 80.62 803 TYR A O 1
ATOM 6274 N N . LEU A 1 804 ? 7.735 0.751 -30.531 1.00 84.50 804 LEU A N 1
ATOM 6275 C CA . LEU A 1 804 ? 6.687 1.764 -30.405 1.00 84.50 804 LEU A CA 1
ATOM 6276 C C . LEU A 1 804 ? 5.379 1.143 -29.896 1.00 84.50 804 LEU A C 1
ATOM 6278 O O . LEU A 1 804 ? 4.779 1.657 -28.954 1.00 84.50 804 LEU A O 1
ATOM 6282 N N . PHE A 1 805 ? 4.989 -0.011 -30.444 1.00 84.56 805 PHE A N 1
ATOM 6283 C CA . PHE A 1 805 ? 3.799 -0.747 -30.020 1.00 84.56 805 PHE A CA 1
ATOM 6284 C C . PHE A 1 805 ? 3.945 -1.375 -28.632 1.00 84.56 805 PHE A C 1
ATOM 6286 O O . PHE A 1 805 ? 2.932 -1.674 -28.005 1.00 84.56 805 PHE A O 1
ATOM 6293 N N . SER A 1 806 ? 5.161 -1.516 -28.102 1.00 82.12 806 SER A N 1
ATOM 6294 C CA . SER A 1 806 ? 5.397 -2.048 -26.757 1.00 82.12 806 SER A CA 1
ATOM 6295 C C . SER A 1 806 ? 5.325 -1.006 -25.629 1.00 82.12 806 SER A C 1
ATOM 6297 O O . SER A 1 806 ? 4.983 -1.349 -24.494 1.00 82.12 806 SER A O 1
ATOM 6299 N N . LEU A 1 807 ? 5.585 0.275 -25.925 1.00 83.50 807 LEU A N 1
ATOM 6300 C CA . LEU A 1 807 ? 5.572 1.371 -24.945 1.00 83.50 807 LEU A CA 1
ATOM 6301 C C . LEU A 1 807 ? 4.238 1.533 -24.185 1.00 83.50 807 LEU A C 1
ATOM 6303 O O . LEU A 1 807 ? 4.290 1.710 -22.964 1.00 83.50 807 LEU A O 1
ATOM 6307 N N . PRO A 1 808 ? 3.049 1.431 -24.821 1.00 87.56 808 PRO A N 1
ATOM 6308 C CA . PRO A 1 808 ? 1.766 1.554 -24.126 1.00 87.56 808 PRO A CA 1
ATOM 6309 C C . PRO A 1 808 ? 1.603 0.578 -22.957 1.00 87.56 808 PRO A C 1
ATOM 6311 O O . PRO A 1 808 ? 1.047 0.946 -21.924 1.00 87.56 808 PRO A O 1
ATOM 6314 N N . VAL A 1 809 ? 2.140 -0.640 -23.076 1.00 86.12 809 VAL A N 1
ATOM 6315 C CA . VAL A 1 809 ? 2.089 -1.661 -22.015 1.00 86.12 809 VAL A CA 1
ATOM 6316 C C . VAL A 1 809 ? 2.905 -1.221 -20.795 1.00 86.12 809 VAL A C 1
ATOM 6318 O O . VAL A 1 809 ? 2.452 -1.356 -19.657 1.00 86.12 809 VAL A O 1
ATOM 6321 N N . PHE A 1 810 ? 4.085 -0.631 -21.013 1.00 82.25 810 PHE A N 1
ATOM 6322 C CA . PHE A 1 810 ? 4.910 -0.087 -19.932 1.00 82.25 810 PHE A CA 1
ATOM 6323 C C . PHE A 1 810 ? 4.253 1.122 -19.254 1.00 82.25 810 PHE A C 1
ATOM 6325 O O . PHE A 1 810 ? 4.196 1.170 -18.024 1.00 82.25 810 PHE A O 1
ATOM 6332 N N . PHE A 1 811 ? 3.717 2.072 -20.028 1.00 84.38 811 PHE A N 1
ATOM 6333 C CA . PHE A 1 811 ? 3.025 3.243 -19.477 1.00 84.38 811 PHE A CA 1
ATOM 6334 C C . PHE A 1 811 ? 1.760 2.859 -18.708 1.00 84.38 811 PHE A C 1
ATOM 6336 O O . PHE A 1 811 ? 1.536 3.353 -17.605 1.00 84.38 811 PHE A O 1
ATOM 6343 N N . SER A 1 812 ? 0.974 1.921 -19.233 1.00 87.81 812 SER A N 1
ATOM 6344 C CA . SER A 1 812 ? -0.212 1.385 -18.562 1.00 87.81 812 SER A CA 1
ATOM 6345 C C . SER A 1 812 ? 0.127 0.736 -17.213 1.00 87.81 812 SER A C 1
ATOM 6347 O O . SER A 1 812 ? -0.586 0.940 -16.229 1.00 87.81 812 SER A O 1
ATOM 6349 N N . ASN A 1 813 ? 1.254 0.022 -17.112 1.00 84.50 813 ASN A N 1
ATOM 6350 C CA . ASN A 1 813 ? 1.727 -0.505 -15.828 1.00 84.50 813 ASN A CA 1
ATOM 6351 C C . ASN A 1 813 ? 2.144 0.604 -14.852 1.00 84.50 813 ASN A C 1
ATOM 6353 O O . ASN A 1 813 ? 1.866 0.501 -13.662 1.00 84.50 813 ASN A O 1
ATOM 6357 N N . LEU A 1 814 ? 2.766 1.686 -15.330 1.00 80.62 814 LEU A N 1
ATOM 6358 C CA . LEU A 1 814 ? 3.114 2.830 -14.479 1.00 80.62 814 LEU A CA 1
ATOM 6359 C C . LEU A 1 814 ? 1.871 3.567 -13.961 1.00 80.62 814 LEU A C 1
ATOM 6361 O O . LEU A 1 814 ? 1.840 3.940 -12.792 1.00 80.62 814 LEU A O 1
ATOM 6365 N N . LEU A 1 815 ? 0.831 3.697 -14.790 1.00 84.94 815 LEU A N 1
ATOM 6366 C CA . LEU A 1 815 ? -0.464 4.276 -14.413 1.00 84.94 815 LEU A CA 1
ATOM 6367 C C . LEU A 1 815 ? -1.221 3.453 -13.359 1.00 84.94 815 LEU A C 1
ATOM 6369 O O . LEU A 1 815 ? -2.214 3.928 -12.825 1.00 84.94 815 LEU A O 1
ATOM 6373 N N . LEU A 1 816 ? -0.812 2.217 -13.046 1.00 81.75 816 LEU A N 1
ATOM 6374 C CA . LEU A 1 816 ? -1.394 1.499 -11.904 1.00 81.75 816 LEU A CA 1
ATOM 6375 C C . LEU A 1 816 ? -1.019 2.155 -10.575 1.00 81.75 816 LEU A C 1
ATOM 6377 O O . LEU A 1 816 ? -1.807 2.087 -9.642 1.00 81.75 816 LEU A O 1
ATOM 6381 N N . LYS A 1 817 ? 0.140 2.824 -10.487 1.00 75.19 817 LYS A N 1
ATOM 6382 C CA . LYS A 1 817 ? 0.579 3.489 -9.250 1.00 75.19 817 LYS A CA 1
ATOM 6383 C C . LYS A 1 817 ? -0.292 4.684 -8.855 1.00 75.19 817 LYS A C 1
ATOM 6385 O O . LYS A 1 817 ? -0.222 5.101 -7.711 1.00 75.19 817 LYS A O 1
ATOM 6390 N N . SER A 1 818 ? -1.097 5.219 -9.773 1.00 79.44 818 SER A N 1
ATOM 6391 C CA . SER A 1 818 ? -2.094 6.252 -9.474 1.00 79.44 818 SER A CA 1
ATOM 6392 C C . SER A 1 818 ? -3.467 5.663 -9.136 1.00 79.44 818 SER A C 1
ATOM 6394 O O . SER A 1 818 ? -4.468 6.368 -9.225 1.00 79.44 818 SER A O 1
ATOM 6396 N N . TRP A 1 819 ? -3.559 4.359 -8.849 1.00 87.38 819 TRP A N 1
ATOM 6397 C CA . TRP A 1 819 ? -4.787 3.795 -8.303 1.00 87.38 819 TRP A CA 1
ATOM 6398 C C . TRP A 1 819 ? -5.009 4.364 -6.905 1.00 87.38 819 TRP A C 1
ATOM 6400 O O . TRP A 1 819 ? -4.137 4.278 -6.043 1.00 87.38 819 TRP A O 1
ATOM 6410 N N . GLU A 1 820 ? -6.195 4.916 -6.700 1.00 77.69 820 GLU A N 1
ATOM 6411 C CA . GLU A 1 820 ? -6.655 5.393 -5.408 1.00 77.69 820 GLU A CA 1
ATOM 6412 C C . GLU A 1 820 ? -7.793 4.512 -4.916 1.00 77.69 820 GLU A C 1
ATOM 6414 O O . GLU A 1 820 ? -8.576 3.959 -5.700 1.00 77.69 820 GLU A O 1
ATOM 6419 N N . LYS A 1 821 ? -7.883 4.404 -3.592 1.00 78.25 821 LYS A N 1
ATOM 6420 C CA . LYS A 1 821 ? -8.929 3.648 -2.924 1.00 78.25 821 LYS A CA 1
ATOM 6421 C C . LYS A 1 821 ? -10.299 4.239 -3.289 1.00 78.25 821 LYS A C 1
ATOM 6423 O O . LYS A 1 821 ? -10.513 5.432 -3.066 1.00 78.25 821 LYS A O 1
ATOM 6428 N N . PRO A 1 822 ? -11.236 3.445 -3.839 1.00 74.56 822 PRO A N 1
ATOM 6429 C CA . PRO A 1 822 ? -12.550 3.959 -4.196 1.00 74.56 822 PRO A CA 1
ATOM 6430 C C . PRO A 1 822 ? -13.289 4.430 -2.937 1.00 74.56 822 PRO A C 1
ATOM 6432 O O . PRO A 1 822 ? -13.505 3.659 -2.001 1.00 74.56 822 PRO A O 1
ATOM 6435 N N . LEU A 1 823 ? -13.684 5.706 -2.914 1.00 61.38 823 LEU A N 1
ATOM 6436 C CA . LEU A 1 823 ? -14.468 6.282 -1.825 1.00 61.38 823 LEU A CA 1
ATOM 6437 C C . LEU A 1 823 ? -15.945 5.933 -2.012 1.00 61.38 823 LEU A C 1
ATOM 6439 O O . LEU A 1 823 ? -16.672 6.595 -2.753 1.00 61.38 823 LEU A O 1
ATOM 6443 N N . TRP A 1 824 ? -16.396 4.902 -1.308 1.00 57.19 824 TRP A N 1
ATOM 6444 C CA . TRP A 1 824 ? -17.815 4.585 -1.192 1.00 57.19 824 TRP A CA 1
ATOM 6445 C C . TRP A 1 824 ? -18.423 5.479 -0.114 1.00 57.19 824 TRP A C 1
ATOM 6447 O O . TRP A 1 824 ? -18.376 5.173 1.075 1.00 57.19 824 TRP A O 1
ATOM 6457 N N . LYS A 1 825 ? -18.941 6.641 -0.527 1.00 39.53 825 LYS A N 1
ATOM 6458 C CA . LYS A 1 825 ? -19.704 7.514 0.369 1.00 39.53 825 LYS A CA 1
ATOM 6459 C C . LYS A 1 825 ? -21.068 6.886 0.642 1.00 39.53 825 LYS A C 1
ATOM 6461 O O . LYS A 1 825 ? -21.733 6.426 -0.285 1.00 39.53 825 LYS A O 1
ATOM 6466 N N . MET A 1 826 ? -21.502 6.941 1.900 1.00 34.28 826 MET A N 1
ATOM 6467 C CA . MET A 1 826 ? -22.918 6.832 2.237 1.00 34.28 826 MET A CA 1
ATOM 6468 C C . MET A 1 826 ? -23.690 7.821 1.356 1.00 34.28 826 MET A C 1
ATOM 6470 O O . MET A 1 826 ? -23.510 9.034 1.475 1.00 34.28 826 MET A O 1
ATOM 6474 N N . SER A 1 827 ? -24.559 7.322 0.477 1.00 27.89 827 SER A N 1
ATOM 6475 C CA . SER A 1 827 ? -25.718 8.113 0.081 1.00 27.89 827 SER A CA 1
ATOM 6476 C C . SER A 1 827 ? -26.503 8.343 1.366 1.00 27.89 827 SER A C 1
ATOM 6478 O O . SER A 1 827 ? -26.907 7.380 2.017 1.00 27.89 827 SER A O 1
ATOM 6480 N N . SER A 1 828 ? -26.631 9.599 1.769 1.00 31.95 828 SER A N 1
ATOM 6481 C CA . SER A 1 828 ? -27.286 10.058 2.991 1.00 31.95 828 SER A CA 1
ATOM 6482 C C . SER A 1 828 ? -28.757 9.628 3.042 1.00 31.95 828 SER A C 1
ATOM 6484 O O . SER A 1 828 ? -29.648 10.395 2.690 1.00 31.95 828 SER A O 1
ATOM 6486 N N . GLN A 1 829 ? -28.996 8.384 3.450 1.00 29.84 829 GLN A N 1
ATOM 6487 C CA . GLN A 1 829 ? -30.285 7.824 3.851 1.00 29.84 829 GLN A CA 1
ATOM 6488 C C . GLN A 1 829 ? -30.056 6.745 4.920 1.00 29.84 829 GLN A C 1
ATOM 6490 O O . GLN A 1 829 ? -30.462 5.599 4.763 1.00 29.84 829 GLN A O 1
ATOM 6495 N N . VAL A 1 830 ? -29.369 7.093 6.008 1.00 29.47 830 VAL A N 1
ATOM 6496 C CA . VAL A 1 830 ? -29.475 6.368 7.282 1.00 29.47 830 VAL A CA 1
ATOM 6497 C C . VAL A 1 830 ? -29.414 7.421 8.385 1.00 29.47 830 VAL A C 1
ATOM 6499 O O . VAL A 1 830 ? -28.395 8.086 8.551 1.00 29.47 830 VAL A O 1
ATOM 6502 N N . ASN A 1 831 ? -30.551 7.623 9.051 1.00 37.03 831 ASN A N 1
ATOM 6503 C CA . ASN A 1 831 ? -30.643 8.338 10.318 1.00 37.03 831 ASN A CA 1
ATOM 6504 C C . ASN A 1 831 ? -29.812 7.583 11.358 1.00 37.03 831 ASN A C 1
ATOM 6506 O O . ASN A 1 831 ? -30.045 6.390 11.503 1.00 37.03 831 ASN A O 1
ATOM 6510 N N . ASP A 1 832 ? -28.906 8.276 12.049 1.00 29.28 832 ASP A N 1
ATOM 6511 C CA . ASP A 1 832 ? -28.512 7.976 13.432 1.00 29.28 832 ASP A CA 1
ATOM 6512 C C . ASP A 1 832 ? -27.803 9.200 14.054 1.00 29.28 832 ASP A C 1
ATOM 6514 O O . ASP A 1 832 ? -26.669 9.556 13.724 1.00 29.28 832 ASP A O 1
ATOM 6518 N N . ASP A 1 833 ? -28.566 9.899 14.894 1.00 30.88 833 ASP A N 1
ATOM 6519 C CA . ASP A 1 833 ? -28.247 10.608 16.146 1.00 30.88 833 ASP A CA 1
ATOM 6520 C C . ASP A 1 833 ? -26.787 10.918 16.534 1.00 30.88 833 ASP A C 1
ATOM 6522 O O . ASP A 1 833 ? -26.360 10.727 17.673 1.00 30.88 833 ASP A O 1
ATOM 6526 N N . THR A 1 834 ? -26.036 11.577 15.657 1.00 29.98 834 THR A N 1
ATOM 6527 C CA . THR A 1 834 ? -24.932 12.444 16.095 1.00 29.98 834 THR A CA 1
ATOM 6528 C C . THR A 1 834 ? -25.193 13.860 15.608 1.00 29.98 834 THR A C 1
ATOM 6530 O O . THR A 1 834 ? -25.501 14.080 14.440 1.00 29.98 834 THR A O 1
ATOM 6533 N N . LYS A 1 835 ? -25.113 14.841 16.519 1.00 32.50 835 LYS A N 1
ATOM 6534 C CA . LYS A 1 835 ? -25.245 16.283 16.242 1.00 32.50 835 LYS A CA 1
ATOM 6535 C C . LYS A 1 835 ? -24.103 16.777 15.337 1.00 32.50 835 LYS A C 1
ATOM 6537 O O . LYS A 1 835 ? -23.273 17.583 15.752 1.00 32.50 835 LYS A O 1
ATOM 6542 N N . ILE A 1 836 ? -24.058 16.315 14.094 1.00 37.53 836 ILE A N 1
ATOM 6543 C CA . ILE A 1 836 ? -23.315 16.952 13.016 1.00 37.53 836 ILE A CA 1
ATOM 6544 C C . ILE A 1 836 ? -24.172 18.142 12.598 1.00 37.53 836 ILE A C 1
ATOM 6546 O O . ILE A 1 836 ? -25.300 17.988 12.130 1.00 37.53 836 ILE A O 1
ATOM 6550 N N . ARG A 1 837 ? -23.667 19.348 12.867 1.00 45.25 837 ARG A N 1
ATOM 6551 C CA . ARG A 1 837 ? -24.352 20.604 12.549 1.00 45.25 837 ARG A CA 1
ATOM 6552 C C . ARG A 1 837 ? -24.695 20.618 11.058 1.00 45.25 837 ARG A C 1
ATOM 6554 O O . ARG A 1 837 ? -23.818 20.523 10.207 1.00 45.25 837 ARG A O 1
ATOM 6561 N N . ARG A 1 838 ? -25.994 20.681 10.778 1.00 48.22 838 ARG A N 1
ATOM 6562 C CA . ARG A 1 838 ? -26.587 20.625 9.443 1.00 48.22 838 ARG A CA 1
ATOM 6563 C C . ARG A 1 838 ? -26.178 21.845 8.611 1.00 48.22 838 ARG A C 1
ATOM 6565 O O . ARG A 1 838 ? -26.240 22.975 9.086 1.00 48.22 838 ARG A O 1
ATOM 6572 N N . VAL A 1 839 ? -25.815 21.601 7.356 1.00 56.31 839 VAL A N 1
ATOM 6573 C CA . VAL A 1 839 ? -25.598 22.614 6.311 1.00 56.31 839 VAL A CA 1
ATOM 6574 C C . VAL A 1 839 ? -26.974 23.124 5.845 1.00 56.31 839 VAL A C 1
ATOM 6576 O O . VAL A 1 839 ? -27.802 22.286 5.473 1.00 56.31 839 VAL A O 1
ATOM 6579 N N . PRO A 1 840 ? -27.266 24.442 5.879 1.00 59.75 840 PRO A N 1
ATOM 6580 C CA . PRO A 1 840 ? -28.537 24.975 5.397 1.00 59.75 840 PRO A CA 1
ATOM 6581 C C . PRO A 1 840 ? -28.697 24.719 3.896 1.00 59.75 840 PRO A C 1
ATOM 6583 O O . PRO A 1 840 ? -27.769 24.897 3.106 1.00 59.75 840 PRO A O 1
ATOM 6586 N N . THR A 1 841 ? -29.884 24.275 3.501 1.00 61.81 841 THR A N 1
ATOM 6587 C CA . THR A 1 841 ? -30.220 24.031 2.091 1.00 61.81 841 THR A CA 1
ATOM 6588 C C . THR A 1 841 ? -30.399 25.347 1.325 1.00 61.81 841 THR A C 1
ATOM 6590 O O . THR A 1 841 ? -30.729 26.376 1.909 1.00 61.81 841 THR A O 1
ATOM 6593 N N . ASN A 1 842 ? -30.247 25.329 -0.005 1.00 64.12 842 ASN A N 1
ATOM 6594 C CA . ASN A 1 842 ? -30.479 26.515 -0.849 1.00 64.12 842 ASN A CA 1
ATOM 6595 C C . ASN A 1 842 ? -31.893 27.107 -0.709 1.00 64.12 842 ASN A C 1
ATOM 6597 O O . ASN A 1 842 ? -32.091 28.273 -1.042 1.00 64.12 842 ASN A O 1
ATOM 6601 N N . GLU A 1 843 ? -32.867 26.319 -0.252 1.00 65.06 843 GLU A N 1
ATOM 6602 C CA . GLU A 1 843 ? -34.223 26.784 0.051 1.00 65.06 843 GLU A CA 1
ATOM 6603 C C . GLU A 1 843 ? -34.279 27.509 1.403 1.00 65.06 843 GLU A C 1
ATOM 6605 O O . GLU A 1 843 ? -34.789 28.622 1.457 1.00 65.06 843 GLU A O 1
ATOM 6610 N N . GLU A 1 844 ? -33.656 26.966 2.455 1.00 68.25 844 GLU A N 1
ATOM 6611 C CA . GLU A 1 844 ? -33.532 27.631 3.770 1.00 68.25 844 GLU A CA 1
ATOM 6612 C C . GLU A 1 844 ? -32.729 28.943 3.680 1.00 68.25 844 GLU A C 1
ATOM 6614 O O . GLU A 1 844 ? -33.030 29.917 4.365 1.00 68.25 844 GLU A O 1
ATOM 6619 N N . LEU A 1 845 ? -31.743 29.015 2.779 1.00 67.31 845 LEU A N 1
ATOM 6620 C CA . LEU A 1 845 ? -30.975 30.237 2.513 1.00 67.31 845 LEU A CA 1
ATOM 6621 C C . LEU A 1 845 ? -31.808 31.371 1.891 1.00 67.31 845 LEU A C 1
ATOM 6623 O O . LEU A 1 845 ? -31.415 32.534 1.987 1.00 67.31 845 LEU A O 1
ATOM 6627 N N . LYS A 1 846 ? -32.953 31.059 1.268 1.00 66.31 846 LYS A N 1
ATOM 6628 C CA . LYS A 1 846 ? -33.899 32.070 0.762 1.00 66.31 846 LYS A CA 1
ATOM 6629 C C . LYS A 1 846 ? -34.786 32.652 1.866 1.00 66.31 846 LYS A C 1
ATOM 6631 O O . LYS A 1 846 ? -35.408 33.684 1.645 1.00 66.31 846 LYS A O 1
ATOM 6636 N N . GLU A 1 847 ? -34.826 32.035 3.046 1.00 69.75 847 GLU A N 1
ATOM 6637 C CA . GLU A 1 847 ? -35.627 32.484 4.193 1.00 69.75 847 GLU A CA 1
ATOM 6638 C C . GLU A 1 847 ? -34.854 33.419 5.148 1.00 69.75 847 GLU A C 1
ATOM 6640 O O . GLU A 1 847 ? -35.238 33.581 6.306 1.00 69.75 847 GLU A O 1
ATOM 6645 N N . PHE A 1 848 ? -33.752 34.037 4.701 1.00 75.38 848 PHE A N 1
ATOM 6646 C CA . PHE A 1 848 ? -32.977 34.972 5.524 1.00 75.38 848 PHE A CA 1
ATOM 6647 C C . PHE A 1 848 ? -33.781 36.240 5.861 1.00 75.38 848 PHE A C 1
ATOM 6649 O O . PHE A 1 848 ? -34.197 36.994 4.981 1.00 75.38 848 PHE A O 1
ATOM 6656 N N . GLU A 1 849 ? -33.937 36.520 7.154 1.00 76.62 849 GLU A N 1
ATOM 6657 C CA . GLU A 1 849 ? -34.637 37.696 7.667 1.00 76.62 849 GLU A CA 1
ATOM 6658 C C . GLU A 1 849 ? -33.641 38.783 8.090 1.00 76.62 849 GLU A C 1
ATOM 6660 O O . GLU A 1 849 ? -32.857 38.599 9.019 1.00 76.62 849 GLU A O 1
ATOM 6665 N N . PHE A 1 850 ? -33.666 39.936 7.417 1.00 79.88 850 PHE A N 1
ATOM 6666 C CA . PHE A 1 850 ? -32.837 41.095 7.760 1.00 79.88 850 PHE A CA 1
ATOM 6667 C C . PHE A 1 850 ? -33.204 41.673 9.139 1.00 79.88 850 PHE A C 1
ATOM 6669 O O . PHE A 1 850 ? -34.377 41.930 9.404 1.00 79.88 850 PHE A O 1
ATOM 6676 N N . ILE A 1 851 ? -32.199 41.963 9.976 1.00 82.62 851 ILE A N 1
ATOM 6677 C CA . ILE A 1 851 ? -32.375 42.647 11.269 1.00 82.62 851 ILE A CA 1
ATOM 6678 C C . ILE A 1 851 ? -31.772 44.052 11.232 1.00 82.62 851 ILE A C 1
ATOM 6680 O O . ILE A 1 851 ? -32.480 45.029 11.464 1.00 82.62 851 ILE A O 1
ATOM 6684 N N . GLN A 1 852 ? -30.464 44.170 10.977 1.00 82.81 852 GLN A N 1
ATOM 6685 C CA . GLN A 1 852 ? -29.757 45.456 11.021 1.00 82.81 852 GLN A CA 1
ATOM 6686 C C . GLN A 1 852 ? -28.467 45.452 10.196 1.00 82.81 852 GLN A C 1
ATOM 6688 O O . GLN A 1 852 ? -27.856 44.407 9.975 1.00 82.81 852 GLN A O 1
ATOM 6693 N N . VAL A 1 853 ? -28.005 46.639 9.800 1.00 82.06 853 VAL A N 1
ATOM 6694 C CA . VAL A 1 853 ? -26.665 46.837 9.227 1.00 82.06 853 VAL A CA 1
ATOM 6695 C C . VAL A 1 853 ? -25.665 46.985 10.373 1.00 82.06 853 VAL A C 1
ATOM 6697 O O . VAL A 1 853 ? -25.816 47.858 11.221 1.00 82.06 853 VAL A O 1
ATOM 6700 N N . LEU A 1 854 ? -24.652 46.121 10.413 1.00 81.50 854 LEU A N 1
ATOM 6701 C CA . LEU A 1 854 ? -23.597 46.144 11.431 1.00 81.50 854 LEU A CA 1
ATOM 6702 C C . LEU A 1 854 ? -22.496 47.154 11.098 1.00 81.50 854 LEU A C 1
ATOM 6704 O O . LEU A 1 854 ? -21.947 47.797 11.991 1.00 81.50 854 LEU A O 1
ATOM 6708 N N . ASN A 1 855 ? -22.136 47.257 9.820 1.00 80.44 855 ASN A N 1
ATOM 6709 C CA . ASN A 1 855 ? -21.103 48.162 9.336 1.00 80.44 855 ASN A CA 1
ATOM 6710 C C . ASN A 1 855 ? -21.296 48.425 7.842 1.00 80.44 855 ASN A C 1
ATOM 6712 O O . ASN A 1 855 ? -21.590 47.497 7.093 1.00 80.44 855 ASN A O 1
ATOM 6716 N N . GLU A 1 856 ? -21.047 49.653 7.410 1.00 74.69 856 GLU A N 1
ATOM 6717 C CA . GLU A 1 856 ? -21.004 50.032 6.004 1.00 74.69 856 GLU A CA 1
ATOM 6718 C C . GLU A 1 856 ? -19.793 50.937 5.790 1.00 74.69 856 GLU A C 1
ATOM 6720 O O . GLU A 1 856 ? -19.664 51.987 6.421 1.00 74.69 856 GLU A O 1
ATOM 6725 N N . ASP A 1 857 ? -18.878 50.511 4.922 1.00 68.94 857 ASP A N 1
ATOM 6726 C CA . ASP A 1 857 ? -17.698 51.294 4.586 1.00 68.94 857 ASP A CA 1
ATOM 6727 C C . ASP A 1 857 ? -17.708 51.638 3.089 1.00 68.94 857 ASP A C 1
ATOM 6729 O O . ASP A 1 857 ? -17.339 50.808 2.244 1.00 68.94 857 ASP A O 1
ATOM 6733 N N . PRO A 1 858 ? -18.101 52.876 2.732 1.00 63.62 858 PRO A N 1
ATOM 6734 C CA . PRO A 1 858 ? -18.183 53.300 1.341 1.00 63.62 858 PRO A CA 1
ATOM 6735 C C . PRO A 1 858 ? -16.808 53.375 0.664 1.00 63.62 858 PRO A C 1
ATOM 6737 O O . PRO A 1 858 ? -16.742 53.294 -0.563 1.00 63.62 858 PRO A O 1
ATOM 6740 N N . ARG A 1 859 ? -15.704 53.474 1.429 1.00 60.03 859 ARG A N 1
ATOM 6741 C CA . ARG A 1 859 ? -14.335 53.477 0.881 1.00 60.03 859 ARG A CA 1
ATOM 6742 C C . ARG A 1 859 ? -13.935 52.093 0.382 1.00 60.03 859 ARG A C 1
ATOM 6744 O O . ARG A 1 859 ? -13.327 51.974 -0.678 1.00 60.03 859 ARG A O 1
ATOM 6751 N N . THR A 1 860 ? -14.284 51.051 1.135 1.00 60.62 860 THR A N 1
ATOM 6752 C CA . THR A 1 860 ? -13.974 49.656 0.781 1.00 60.62 860 THR A CA 1
ATOM 6753 C C . THR A 1 860 ? -15.082 48.978 -0.027 1.00 60.62 860 THR A C 1
ATOM 6755 O O . THR A 1 860 ? -14.871 47.868 -0.510 1.00 60.62 860 THR A O 1
ATOM 6758 N N . LYS A 1 861 ? -16.228 49.650 -0.233 1.00 67.19 861 LYS A N 1
ATOM 6759 C CA . LYS A 1 861 ? -17.421 49.112 -0.916 1.00 67.19 861 LYS A CA 1
ATOM 6760 C C . LYS A 1 861 ? -17.895 47.802 -0.275 1.00 67.19 861 LYS A C 1
ATOM 6762 O O . LYS A 1 861 ? -18.204 46.835 -0.979 1.00 67.19 861 LYS A O 1
ATOM 6767 N N . THR A 1 862 ? -17.888 47.771 1.060 1.00 71.94 862 THR A N 1
ATOM 6768 C CA . THR A 1 862 ? -18.312 46.615 1.858 1.00 71.94 862 THR A CA 1
ATOM 6769 C C . THR A 1 862 ? -19.450 46.977 2.804 1.00 71.94 862 THR A C 1
ATOM 6771 O O . THR A 1 862 ? -19.472 48.073 3.367 1.00 71.94 862 THR A O 1
ATOM 6774 N N . ALA A 1 863 ? -20.386 46.046 2.984 1.00 77.38 863 ALA A N 1
ATOM 6775 C CA . ALA A 1 863 ? -21.480 46.166 3.941 1.00 77.38 863 ALA A CA 1
ATOM 6776 C C . ALA A 1 863 ? -21.680 44.843 4.692 1.00 77.38 863 ALA A C 1
ATOM 6778 O O . ALA A 1 863 ? -21.754 43.777 4.084 1.00 77.38 863 ALA A O 1
ATOM 6779 N N . ASN A 1 864 ? -21.782 44.912 6.017 1.00 84.50 864 ASN A N 1
ATOM 6780 C CA . ASN A 1 864 ? -22.012 43.768 6.893 1.00 84.50 864 ASN A CA 1
ATOM 6781 C C . ASN A 1 864 ? -23.426 43.859 7.461 1.00 84.50 864 ASN A C 1
ATOM 6783 O O . ASN A 1 864 ? -23.783 44.856 8.089 1.00 84.50 864 ASN A O 1
ATOM 6787 N N . ILE A 1 865 ? -24.217 42.810 7.288 1.00 84.31 865 ILE A N 1
ATOM 6788 C CA . ILE A 1 865 ? -25.626 42.758 7.676 1.00 84.31 865 ILE A CA 1
ATOM 6789 C C . ILE A 1 865 ? -25.830 41.638 8.691 1.00 84.31 865 ILE A C 1
ATOM 6791 O O . ILE A 1 865 ? -25.364 40.522 8.480 1.00 84.31 865 ILE A O 1
ATOM 6795 N N . LEU A 1 866 ? -26.570 41.920 9.760 1.00 85.25 866 LEU A N 1
ATOM 6796 C CA . LEU A 1 866 ? -27.099 40.925 10.686 1.00 85.25 866 LEU A CA 1
ATOM 6797 C C . LEU A 1 866 ? -28.527 40.548 10.284 1.00 85.25 866 LEU A C 1
ATOM 6799 O O . LEU A 1 866 ? -29.360 41.419 10.024 1.00 85.25 866 LEU A O 1
ATOM 6803 N N . GLY A 1 867 ? -28.818 39.255 10.304 1.00 85.44 867 GLY A N 1
ATOM 6804 C CA . GLY A 1 867 ? -30.159 38.718 10.143 1.00 85.44 867 GLY A CA 1
ATOM 6805 C C . GLY A 1 867 ? -30.348 37.397 10.876 1.00 85.44 867 GLY A C 1
ATOM 6806 O O . GLY A 1 867 ? -29.493 36.986 11.660 1.00 85.44 867 GLY A O 1
ATOM 6807 N N . LYS A 1 868 ? -31.472 36.733 10.620 1.00 83.56 868 LYS A N 1
ATOM 6808 C CA . LYS A 1 868 ? -31.818 35.416 11.165 1.00 83.56 868 LYS A CA 1
ATOM 6809 C C . LYS A 1 868 ? -32.111 34.427 10.051 1.00 83.56 868 LYS A C 1
ATOM 6811 O O . LYS A 1 868 ? -32.694 34.787 9.034 1.00 83.56 868 LYS A O 1
ATOM 6816 N N . LEU A 1 869 ? -31.722 33.175 10.265 1.00 80.44 869 LEU A N 1
ATOM 6817 C CA . LEU A 1 869 ? -32.032 32.067 9.365 1.00 80.44 869 LEU A CA 1
ATOM 6818 C C . LEU A 1 869 ? -32.811 30.989 10.123 1.00 80.44 869 LEU A C 1
ATOM 6820 O O . LEU A 1 869 ? -32.423 30.608 11.235 1.00 80.44 869 LEU A O 1
ATOM 6824 N N . LYS A 1 870 ? -33.890 30.487 9.519 1.00 72.06 870 LYS A N 1
ATOM 6825 C CA . LYS A 1 870 ? -34.718 29.411 10.069 1.00 72.06 870 LYS A CA 1
ATOM 6826 C C . LYS A 1 870 ? -34.290 28.074 9.461 1.00 72.06 870 LYS A C 1
ATOM 6828 O O . LYS A 1 870 ? -34.186 27.955 8.247 1.00 72.06 870 LYS A O 1
ATOM 6833 N N . SER A 1 871 ? -34.035 27.066 10.296 1.00 66.19 871 SER A N 1
ATOM 6834 C CA . SER A 1 871 ? -33.886 25.685 9.822 1.00 66.19 871 SER A CA 1
ATOM 6835 C C . SER A 1 871 ? -35.180 24.931 10.097 1.00 66.19 871 SER A C 1
ATOM 6837 O O . SER A 1 871 ? -35.826 25.165 11.118 1.00 66.19 871 SER A O 1
ATOM 6839 N N . SER A 1 872 ? -35.550 24.033 9.186 1.00 57.44 872 SER A N 1
ATOM 6840 C CA . SER A 1 872 ? -36.834 23.309 9.106 1.00 57.44 872 SER A CA 1
ATOM 6841 C C . SER A 1 872 ? -37.305 22.559 10.376 1.00 57.44 872 SER A C 1
ATOM 6843 O O . SER A 1 872 ? -38.415 22.033 10.387 1.00 57.44 872 SER A O 1
ATOM 6845 N N . SER A 1 873 ? -36.528 22.551 11.465 1.00 49.47 873 SER A N 1
ATOM 6846 C CA . SER A 1 873 ? -36.886 21.949 12.759 1.00 49.47 873 SER A CA 1
ATOM 6847 C C . SER A 1 873 ? -36.331 22.673 14.009 1.00 49.47 873 SER A C 1
ATOM 6849 O O . SER A 1 873 ? -36.422 22.115 15.098 1.00 49.47 873 SER A O 1
ATOM 6851 N N . GLU A 1 874 ? -35.765 23.887 13.900 1.00 60.47 874 GLU A N 1
ATOM 6852 C CA . GLU A 1 874 ? -35.163 24.628 15.036 1.00 60.47 874 GLU A CA 1
ATOM 6853 C C . GLU A 1 874 ? -35.580 26.118 15.088 1.00 60.47 874 GLU A C 1
ATOM 6855 O O . GLU A 1 874 ? -36.040 26.690 14.098 1.00 60.47 874 GLU A O 1
ATOM 6860 N N . GLU A 1 875 ? -35.404 26.764 16.253 1.00 68.88 875 GLU A N 1
ATOM 6861 C CA . GLU A 1 875 ? -35.575 28.217 16.423 1.00 68.88 875 GLU A CA 1
ATOM 6862 C C . GLU A 1 875 ? -34.633 29.026 15.502 1.00 68.88 875 GLU A C 1
ATOM 6864 O O . GLU A 1 875 ? -33.509 28.589 15.232 1.00 68.88 875 GLU A O 1
ATOM 6869 N N . PRO A 1 876 ? -35.054 30.215 15.022 1.00 74.81 876 PRO A N 1
ATOM 6870 C CA . PRO A 1 876 ? -34.245 31.037 14.126 1.00 74.81 876 PRO A CA 1
ATOM 6871 C C . PRO A 1 876 ? -32.964 31.524 14.817 1.00 74.81 876 PRO A C 1
ATOM 6873 O O . PRO A 1 876 ? -33.016 32.221 15.833 1.00 74.81 876 PRO A O 1
ATOM 6876 N N . LYS A 1 877 ? -31.809 31.181 14.236 1.00 81.25 877 LYS A N 1
ATOM 6877 C CA . LYS A 1 877 ? -30.472 31.537 14.743 1.00 81.25 877 LYS A CA 1
ATOM 6878 C C . LYS A 1 877 ? -29.890 32.720 13.975 1.00 81.25 877 LYS A C 1
ATOM 6880 O O . LYS A 1 877 ? -30.150 32.871 12.779 1.00 81.25 877 LYS A O 1
ATOM 6885 N N . ASP A 1 878 ? -29.069 33.517 14.654 1.00 84.56 878 ASP A N 1
ATOM 6886 C CA . ASP A 1 878 ? -28.420 34.690 14.066 1.00 84.56 878 ASP A CA 1
ATOM 6887 C C . ASP A 1 878 ? -27.462 34.300 12.929 1.00 84.56 878 ASP A C 1
ATOM 6889 O O . ASP A 1 878 ? -26.782 33.270 12.969 1.00 84.56 878 ASP A O 1
ATOM 6893 N N . ALA A 1 879 ? -27.408 35.145 11.907 1.00 83.50 879 ALA A N 1
ATOM 6894 C CA . ALA A 1 879 ? -26.647 34.976 10.678 1.00 83.50 879 ALA A CA 1
ATOM 6895 C C . ALA A 1 879 ? -26.050 36.325 10.247 1.00 83.50 879 ALA A C 1
ATOM 6897 O O . ALA A 1 879 ? -26.699 37.362 10.379 1.00 83.50 879 ALA A O 1
ATOM 6898 N N . ILE A 1 880 ? -24.830 36.328 9.703 1.00 82.62 880 ILE A N 1
ATOM 6899 C CA . ILE A 1 880 ? -24.193 37.546 9.174 1.00 82.62 880 ILE A CA 1
ATOM 6900 C C . ILE A 1 880 ? -23.944 37.386 7.675 1.00 82.62 880 ILE A C 1
ATOM 6902 O O . ILE A 1 880 ? -23.342 36.398 7.254 1.00 82.62 880 ILE A O 1
ATOM 6906 N N . LEU A 1 881 ? -24.367 38.376 6.886 1.00 80.19 881 LEU A N 1
ATOM 6907 C CA . LEU A 1 881 ? -24.042 38.507 5.466 1.00 80.19 881 LEU A CA 1
ATOM 6908 C C . LEU A 1 881 ? -22.983 39.593 5.272 1.00 80.19 881 LEU A C 1
ATOM 6910 O O . LEU A 1 881 ? -23.158 40.726 5.716 1.00 80.19 881 LEU A O 1
ATOM 6914 N N . LEU A 1 882 ? -21.895 39.248 4.591 1.00 78.25 882 LEU A N 1
ATOM 6915 C CA . LEU A 1 882 ? -20.849 40.178 4.172 1.00 78.25 882 LEU A CA 1
ATOM 6916 C C . LEU A 1 882 ? -21.010 40.433 2.674 1.00 78.25 882 LEU A C 1
ATOM 6918 O O . LEU A 1 882 ? -20.914 39.502 1.874 1.00 78.25 882 LEU A O 1
ATOM 6922 N N . LEU A 1 883 ? -21.273 41.679 2.305 1.00 75.56 883 LEU A N 1
ATOM 6923 C CA . LEU A 1 883 ? -21.462 42.117 0.929 1.00 75.56 883 LEU A CA 1
ATOM 6924 C C . LEU A 1 883 ? -20.225 42.879 0.459 1.00 75.56 883 LEU A C 1
ATOM 6926 O O . LEU A 1 883 ? -19.775 43.808 1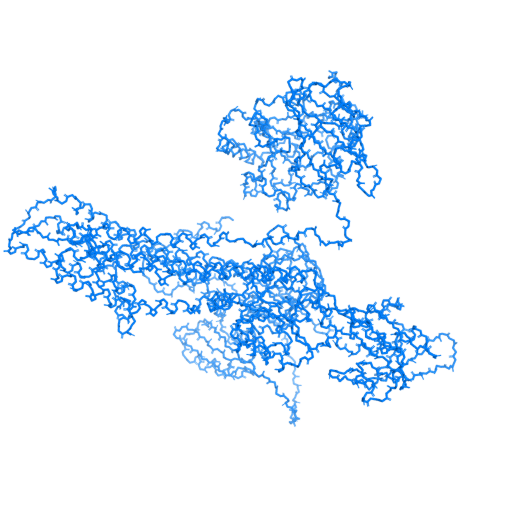.129 1.00 75.56 883 LEU A O 1
ATOM 6930 N N . GLU A 1 884 ? -19.700 42.515 -0.708 1.00 68.88 884 GLU A N 1
ATOM 6931 C CA . GLU A 1 884 ? -18.544 43.162 -1.330 1.00 68.88 884 GLU A CA 1
ATOM 6932 C C . GLU A 1 884 ? -18.867 43.592 -2.772 1.00 68.88 884 GLU A C 1
ATOM 6934 O O . GLU A 1 884 ? -19.520 42.858 -3.516 1.00 68.88 884 GLU A O 1
ATOM 6939 N N . LYS A 1 885 ? -18.314 44.745 -3.180 1.00 63.09 885 LYS A N 1
ATOM 6940 C CA . LYS A 1 885 ? -18.249 45.265 -4.565 1.00 63.09 885 LYS A CA 1
ATOM 6941 C C . LYS A 1 885 ? -19.498 45.957 -5.142 1.00 63.09 885 LYS A C 1
ATOM 6943 O O . LYS A 1 885 ? -19.800 45.765 -6.310 1.00 63.09 885 LYS A O 1
ATOM 6948 N N . SER A 1 886 ? -20.101 46.906 -4.418 1.00 55.44 886 SER A N 1
ATOM 6949 C CA . SER A 1 886 ? -20.576 48.188 -4.994 1.00 55.44 886 SER A CA 1
ATOM 6950 C C . SER A 1 886 ? -20.965 49.197 -3.892 1.00 55.44 886 SER A C 1
ATOM 6952 O O . SER A 1 886 ? -20.823 48.885 -2.713 1.00 55.44 886 SER A O 1
ATOM 6954 N N . HIS A 1 887 ? -21.336 50.433 -4.249 1.00 54.41 887 HIS A N 1
ATOM 6955 C CA . HIS A 1 887 ? -21.827 51.424 -3.284 1.00 54.41 887 HIS A CA 1
ATOM 6956 C C . HIS A 1 887 ? -23.283 51.097 -2.941 1.00 54.41 887 HIS A C 1
ATOM 6958 O O . HIS A 1 887 ? -24.113 51.055 -3.843 1.00 54.41 887 HIS A O 1
ATOM 6964 N N . PHE A 1 888 ? -23.572 50.851 -1.666 1.00 57.06 888 PHE A N 1
ATOM 6965 C CA . PHE A 1 888 ? -24.923 50.568 -1.201 1.00 57.06 888 PHE A CA 1
ATOM 6966 C C . PHE A 1 888 ? -25.549 51.849 -0.644 1.00 57.06 888 PHE A C 1
ATOM 6968 O O . PHE A 1 888 ? -24.876 52.677 -0.035 1.00 57.06 888 PHE A O 1
ATOM 6975 N N . GLY A 1 889 ? -26.845 52.036 -0.879 1.00 56.41 889 GLY A N 1
ATOM 6976 C CA . GLY A 1 889 ? -27.654 52.930 -0.059 1.00 56.41 889 GLY A CA 1
ATOM 6977 C C . GLY A 1 889 ? -28.351 52.134 1.044 1.00 56.41 889 GLY A C 1
ATOM 6978 O O . GLY A 1 889 ? -28.830 51.028 0.795 1.00 56.41 889 GLY A O 1
ATOM 6979 N N . ASN A 1 890 ? -28.523 52.719 2.235 1.00 55.75 890 ASN A N 1
ATOM 6980 C CA . ASN A 1 890 ? -29.280 52.108 3.345 1.00 55.75 890 ASN A CA 1
ATOM 6981 C C . ASN A 1 890 ? -30.684 51.592 2.950 1.00 55.75 890 ASN A C 1
ATOM 6983 O O . ASN A 1 890 ? -31.223 50.698 3.596 1.00 55.75 890 ASN A O 1
ATOM 6987 N N . GLN A 1 891 ? -31.283 52.141 1.887 1.00 58.34 891 GLN A N 1
ATOM 6988 C CA . GLN A 1 891 ? -32.600 51.742 1.376 1.00 58.34 891 GLN A CA 1
ATOM 6989 C C . GLN A 1 891 ? -32.574 50.471 0.501 1.00 58.34 891 GLN A C 1
ATOM 6991 O O . GLN A 1 891 ? -33.615 49.846 0.314 1.00 58.34 891 GLN A O 1
ATOM 6996 N N . GLU A 1 892 ? -31.412 50.062 -0.016 1.00 59.66 892 GLU A N 1
ATOM 6997 C CA . GLU A 1 892 ? -31.263 48.948 -0.968 1.00 59.66 892 GLU A CA 1
ATOM 6998 C C . GLU A 1 892 ? -30.936 47.608 -0.281 1.00 59.66 892 GLU A C 1
ATOM 7000 O O . GLU A 1 892 ? -31.232 46.538 -0.815 1.00 59.66 892 GLU A O 1
ATOM 7005 N N . LEU A 1 893 ? -30.382 47.648 0.937 1.00 63.75 893 LEU A N 1
ATOM 7006 C CA . LEU A 1 893 ? -29.926 46.469 1.691 1.00 63.75 893 LEU A CA 1
ATOM 7007 C C . LEU A 1 893 ? -31.055 45.491 2.092 1.00 63.75 893 LEU A C 1
ATOM 7009 O O . LEU A 1 893 ? -30.848 44.281 1.970 1.00 63.75 893 LEU A O 1
ATOM 7013 N N . PRO A 1 894 ? -32.266 45.936 2.493 1.00 59.47 894 PRO A N 1
ATOM 7014 C CA . PRO A 1 894 ? -33.366 45.016 2.799 1.00 59.47 894 PRO A CA 1
ATOM 7015 C C . PRO A 1 894 ? -33.881 44.255 1.565 1.00 59.47 894 PRO A C 1
ATOM 7017 O O . PRO A 1 894 ? -34.344 43.121 1.691 1.00 59.47 894 PRO A O 1
ATOM 7020 N N . ILE A 1 895 ? -33.774 44.845 0.366 1.00 57.97 895 ILE A N 1
ATOM 7021 C CA . ILE A 1 895 ? -34.280 44.278 -0.900 1.00 57.97 895 ILE A CA 1
ATOM 7022 C C . ILE A 1 895 ? -33.450 43.056 -1.331 1.00 57.97 895 ILE A C 1
ATOM 7024 O O . ILE A 1 895 ? -33.982 42.115 -1.920 1.00 57.97 895 ILE A O 1
ATOM 7028 N N . LEU A 1 896 ? -32.162 43.021 -0.974 1.00 58.12 896 LEU A N 1
ATOM 7029 C CA . LEU A 1 896 ? -31.251 41.911 -1.280 1.00 58.12 896 LEU A CA 1
ATOM 7030 C C . LEU A 1 896 ? -31.584 40.614 -0.517 1.00 58.12 896 LEU A C 1
ATOM 7032 O O . LEU A 1 896 ? -31.222 39.537 -0.985 1.00 58.12 896 LEU A O 1
ATOM 7036 N N . SER A 1 897 ? -32.291 40.701 0.618 1.00 54.75 897 SER A N 1
ATOM 7037 C CA . SER A 1 897 ? -32.567 39.554 1.501 1.00 54.75 897 SER A CA 1
ATOM 7038 C C . SER A 1 897 ? -33.662 38.598 1.010 1.00 54.75 897 SER A C 1
ATOM 7040 O O . SER A 1 897 ? -33.625 37.427 1.369 1.00 54.75 897 SER A O 1
ATOM 7042 N N . LYS A 1 898 ? -34.622 39.059 0.189 1.00 53.34 898 LYS A N 1
ATOM 7043 C CA . LYS A 1 898 ? -35.858 38.296 -0.079 1.00 53.34 898 LYS A CA 1
ATOM 7044 C C . LYS A 1 898 ? -35.924 37.557 -1.419 1.00 53.34 898 LYS A C 1
ATOM 7046 O O . LYS A 1 898 ? -36.559 36.511 -1.468 1.00 53.34 898 LYS A O 1
ATOM 7051 N N . GLU A 1 899 ? -35.327 38.061 -2.509 1.00 52.19 899 GLU A N 1
ATOM 7052 C CA . GLU A 1 899 ? -35.698 37.548 -3.851 1.00 52.19 899 GLU A CA 1
ATOM 7053 C C . GLU A 1 899 ? -34.579 37.386 -4.901 1.00 52.19 899 GLU A C 1
ATOM 7055 O O . GLU A 1 899 ? -34.885 36.975 -6.018 1.00 52.19 899 GLU A O 1
ATOM 7060 N N . ARG A 1 900 ? -33.291 37.665 -4.625 1.00 56.41 900 ARG A N 1
ATOM 7061 C CA . ARG A 1 900 ? -32.306 37.794 -5.733 1.00 56.41 900 ARG A CA 1
ATOM 7062 C C . ARG A 1 900 ? -31.077 36.880 -5.740 1.00 56.41 900 ARG A C 1
ATOM 7064 O O . ARG A 1 900 ? -30.416 36.821 -6.778 1.00 56.41 900 ARG A O 1
ATOM 7071 N N . ILE A 1 901 ? -30.746 36.152 -4.669 1.00 57.59 901 ILE A N 1
ATOM 7072 C CA . ILE A 1 901 ? -29.584 35.238 -4.697 1.00 57.59 901 ILE A CA 1
ATOM 7073 C C . ILE A 1 901 ? -29.995 33.937 -5.402 1.00 57.59 901 ILE A C 1
ATOM 7075 O O . ILE A 1 901 ? -30.664 33.084 -4.820 1.00 57.59 901 ILE A O 1
ATOM 7079 N N . LEU A 1 902 ? -29.634 33.810 -6.683 1.00 49.72 902 LEU A N 1
ATOM 7080 C CA . LEU A 1 902 ? -30.026 32.675 -7.528 1.00 49.72 902 LEU A CA 1
ATOM 7081 C C . LEU A 1 902 ? -29.266 31.395 -7.187 1.00 49.72 902 LEU A C 1
ATOM 7083 O O . LEU A 1 902 ? -29.822 30.301 -7.287 1.00 49.72 902 LEU A O 1
ATOM 7087 N N . GLN A 1 903 ? -27.990 31.531 -6.826 1.00 53.31 903 GLN A N 1
ATOM 7088 C CA . GLN A 1 903 ? -27.100 30.398 -6.632 1.00 53.31 903 GLN A CA 1
ATOM 7089 C C . GLN A 1 903 ? -26.156 30.667 -5.466 1.00 53.31 903 GLN A C 1
ATOM 7091 O O . GLN A 1 903 ? -25.327 31.577 -5.513 1.00 53.31 903 GLN A O 1
ATOM 7096 N N . TRP A 1 904 ? -26.294 29.854 -4.424 1.00 61.91 904 TRP A N 1
ATOM 7097 C CA . TRP A 1 904 ? -25.326 29.751 -3.346 1.00 61.91 904 TRP A CA 1
ATOM 7098 C C . TRP A 1 904 ? -24.329 28.655 -3.705 1.00 61.91 904 TRP A C 1
ATOM 7100 O O . TRP A 1 904 ? -24.708 27.517 -3.984 1.00 61.91 904 TRP A O 1
ATOM 7110 N N . ILE A 1 905 ? -23.052 29.011 -3.730 1.00 54.44 905 ILE A N 1
ATOM 7111 C CA . ILE A 1 905 ? -21.947 28.087 -3.946 1.00 54.44 905 ILE A CA 1
ATOM 7112 C C . ILE A 1 905 ? -21.236 27.957 -2.604 1.00 54.44 905 ILE A C 1
ATOM 7114 O O . ILE A 1 905 ? -20.659 28.928 -2.113 1.00 54.44 905 ILE A O 1
ATOM 7118 N N . ALA A 1 906 ? -21.302 26.772 -1.994 1.00 54.94 906 ALA A N 1
ATOM 7119 C CA . ALA A 1 906 ? -20.485 26.459 -0.829 1.00 54.94 906 ALA A CA 1
ATOM 7120 C C . ALA A 1 906 ? -19.016 26.509 -1.261 1.00 54.94 906 ALA A C 1
ATOM 7122 O O . ALA A 1 906 ? -18.606 25.756 -2.146 1.00 54.94 906 ALA A O 1
ATOM 7123 N N . THR A 1 907 ? -18.258 27.448 -0.705 1.00 49.16 907 THR A N 1
ATOM 7124 C CA . THR A 1 907 ? -16.868 27.671 -1.113 1.00 49.16 907 THR A CA 1
ATOM 7125 C C . THR A 1 907 ? -15.880 26.932 -0.244 1.00 49.16 907 THR A C 1
ATOM 7127 O O . THR A 1 907 ? -14.866 26.488 -0.768 1.00 49.16 907 THR A O 1
ATOM 7130 N N . ASP A 1 908 ? -16.163 26.794 1.051 1.00 48.28 908 ASP A N 1
ATOM 7131 C CA . ASP A 1 908 ? -15.319 26.020 1.953 1.00 48.28 908 ASP A CA 1
ATOM 7132 C C . ASP A 1 908 ? -16.038 25.661 3.258 1.00 48.28 908 ASP A C 1
ATOM 7134 O O . ASP A 1 908 ? -16.910 26.394 3.741 1.00 48.28 908 ASP A O 1
ATOM 7138 N N . ASN A 1 909 ? -15.611 24.544 3.846 1.00 47.09 909 ASN A N 1
ATOM 7139 C CA . ASN A 1 909 ? -15.993 24.111 5.185 1.00 47.09 909 ASN A CA 1
ATOM 7140 C C . ASN A 1 909 ? -14.749 24.171 6.073 1.00 47.09 909 ASN A C 1
ATOM 7142 O O . ASN A 1 909 ? -13.741 23.548 5.756 1.00 47.09 909 ASN A O 1
ATOM 7146 N N . ASN A 1 910 ? -14.824 24.864 7.204 1.00 43.59 910 ASN A N 1
ATOM 7147 C CA . ASN A 1 910 ? -13.873 24.652 8.297 1.00 43.59 910 ASN A CA 1
ATOM 7148 C C . ASN A 1 910 ? -14.627 23.993 9.459 1.00 43.59 910 ASN A C 1
ATOM 7150 O O . ASN A 1 910 ? -15.852 24.088 9.522 1.00 43.59 910 ASN A O 1
ATOM 7154 N N . ASP A 1 911 ? -13.914 23.366 10.391 1.00 34.12 911 ASP A N 1
ATOM 7155 C CA . ASP A 1 911 ? -14.420 22.540 11.501 1.00 34.12 911 ASP A CA 1
ATOM 7156 C C . ASP A 1 911 ? -15.474 23.235 12.397 1.00 34.12 911 ASP A C 1
ATOM 7158 O O . ASP A 1 911 ? -16.076 22.612 13.270 1.00 34.12 911 ASP A O 1
ATOM 7162 N N . ILE A 1 912 ? -15.704 24.540 12.202 1.00 40.00 912 ILE A N 1
ATOM 7163 C CA . ILE A 1 912 ? -16.584 25.383 13.014 1.00 40.00 912 ILE A CA 1
ATOM 7164 C C . ILE A 1 912 ? -17.640 26.140 12.174 1.00 40.00 912 ILE A C 1
ATOM 7166 O O . ILE A 1 912 ? -18.711 26.439 12.709 1.00 40.00 912 ILE A O 1
ATOM 7170 N N . TYR A 1 913 ? -17.397 26.434 10.884 1.00 50.84 913 TYR A N 1
ATOM 7171 C CA . TYR A 1 913 ? -18.242 27.327 10.065 1.00 50.84 913 TYR A CA 1
ATOM 7172 C C . TYR A 1 913 ? -18.372 26.874 8.605 1.00 50.84 913 TYR A C 1
ATOM 7174 O O . TYR A 1 913 ? -17.431 26.336 8.023 1.00 50.84 913 TYR A O 1
ATOM 7182 N N . HIS A 1 914 ? -19.520 27.192 7.999 1.00 53.38 914 HIS A N 1
ATOM 7183 C CA . HIS A 1 914 ? -19.772 27.051 6.564 1.00 53.38 914 HIS A CA 1
ATOM 7184 C C . HIS A 1 914 ? -19.810 28.431 5.906 1.00 53.38 914 HIS A C 1
ATOM 7186 O O . HIS A 1 914 ? -20.572 29.293 6.355 1.00 53.38 914 HIS A O 1
ATOM 7192 N N . TRP A 1 915 ? -19.023 28.631 4.845 1.00 59.12 915 TRP A N 1
ATOM 7193 C CA . TRP A 1 915 ? -19.065 29.853 4.038 1.00 59.12 915 TRP A CA 1
ATOM 7194 C C . TRP A 1 915 ? -19.696 29.589 2.677 1.00 59.12 915 TRP A C 1
ATOM 7196 O O . TRP A 1 915 ? -19.428 28.584 2.017 1.00 59.12 915 TRP A O 1
ATOM 7206 N N . TYR A 1 916 ? -20.516 30.541 2.243 1.00 58.66 916 TYR A N 1
ATOM 7207 C CA . TYR A 1 916 ? -21.213 30.476 0.965 1.00 58.66 916 TYR A CA 1
ATOM 7208 C C . TYR A 1 916 ? -20.957 31.743 0.179 1.00 58.66 916 TYR A C 1
ATOM 7210 O O . TYR A 1 916 ? -21.152 32.822 0.733 1.00 58.66 916 TYR A O 1
ATOM 7218 N N . ASN A 1 917 ? -20.604 31.602 -1.098 1.00 58.25 917 ASN A N 1
ATOM 7219 C CA . ASN A 1 917 ? -20.644 32.700 -2.053 1.00 58.25 917 ASN A CA 1
ATOM 7220 C C . ASN A 1 917 ? -21.992 32.704 -2.781 1.00 58.25 917 ASN A C 1
ATOM 7222 O O . ASN A 1 917 ? -22.333 31.738 -3.462 1.00 58.25 917 ASN A O 1
ATOM 7226 N N . GLY A 1 918 ? -22.752 33.789 -2.649 1.00 57.66 918 GLY A N 1
ATOM 7227 C CA . GLY A 1 918 ? -23.972 34.024 -3.426 1.00 57.66 918 GLY A CA 1
ATOM 7228 C C . GLY A 1 918 ? -23.699 34.856 -4.682 1.00 57.66 918 GLY A C 1
ATOM 7229 O O . GLY A 1 918 ? -23.033 35.887 -4.588 1.00 57.66 918 GLY A O 1
ATOM 7230 N N . LEU A 1 919 ? -24.229 34.430 -5.836 1.00 55.94 919 LEU A N 1
ATOM 7231 C CA . LEU A 1 919 ? -24.282 35.218 -7.079 1.00 55.94 919 LEU A CA 1
ATOM 7232 C C . LEU A 1 919 ? -25.717 35.730 -7.318 1.00 55.94 919 LEU A C 1
ATOM 7234 O O . LEU A 1 919 ? -26.679 34.955 -7.293 1.00 55.94 919 LEU A O 1
ATOM 7238 N N . LEU A 1 920 ? -25.855 37.040 -7.541 1.00 56.25 920 LEU A N 1
ATOM 7239 C CA . LEU A 1 920 ? -27.117 37.717 -7.880 1.00 56.25 920 LEU A CA 1
ATOM 7240 C C . LEU A 1 920 ? -27.300 37.769 -9.416 1.00 56.25 920 LEU A C 1
ATOM 7242 O O . LEU A 1 920 ? -26.325 37.719 -10.163 1.00 56.25 920 LEU A O 1
ATOM 7246 N N . THR A 1 921 ? -28.544 37.849 -9.907 1.00 48.94 921 THR A N 1
ATOM 7247 C CA . THR A 1 921 ? -28.871 38.032 -11.343 1.00 48.94 921 THR A CA 1
ATOM 7248 C C . THR A 1 921 ? -28.141 39.225 -11.972 1.00 48.94 921 THR A C 1
ATOM 7250 O O . THR A 1 921 ? -28.177 40.313 -11.401 1.00 48.94 921 THR A O 1
ATOM 7253 N N . LYS A 1 922 ? -27.622 39.065 -13.202 1.00 48.25 922 LYS A N 1
ATOM 7254 C CA . LYS A 1 922 ? -27.214 40.180 -14.080 1.00 48.25 922 LYS A CA 1
ATOM 7255 C C . LYS A 1 922 ? -28.442 40.975 -14.544 1.00 48.25 922 LYS A C 1
ATOM 7257 O O . LYS A 1 922 ? -28.981 40.707 -15.612 1.00 48.25 922 LYS A O 1
ATOM 7262 N N . ASP A 1 923 ? -28.877 41.935 -13.739 1.00 47.44 923 ASP A N 1
ATOM 7263 C CA . ASP A 1 923 ? -29.804 42.996 -14.146 1.00 47.44 923 ASP A CA 1
ATOM 7264 C C . ASP A 1 923 ? -29.000 44.293 -14.330 1.00 47.44 923 ASP A C 1
ATOM 7266 O O . ASP A 1 923 ? -28.256 44.681 -13.435 1.00 47.44 923 ASP A O 1
ATOM 7270 N N . GLU A 1 924 ? -29.191 45.014 -15.441 1.00 43.88 924 GLU A N 1
ATOM 7271 C CA . GLU A 1 924 ? -28.442 46.241 -15.808 1.00 43.88 924 GLU A CA 1
ATOM 7272 C C . GLU A 1 924 ? -28.502 47.388 -14.771 1.00 43.88 924 GLU A C 1
ATOM 7274 O O . GLU A 1 924 ? -27.791 48.383 -14.906 1.00 43.88 924 GLU A O 1
ATOM 7279 N N . LYS A 1 925 ? -29.342 47.277 -13.732 1.00 47.69 925 LYS A N 1
ATOM 7280 C CA . LYS A 1 925 ? -29.522 48.301 -12.690 1.00 47.69 925 LYS A CA 1
ATOM 7281 C C . LYS A 1 925 ? -28.647 48.123 -11.447 1.00 47.69 925 LYS A C 1
ATOM 7283 O O . LYS A 1 925 ? -28.499 49.095 -10.715 1.00 47.69 925 LYS A O 1
ATOM 7288 N N . PHE A 1 926 ? -28.084 46.940 -11.191 1.00 49.50 926 PHE A N 1
ATOM 7289 C CA . PHE A 1 926 ? -27.301 46.677 -9.976 1.00 49.50 926 PHE A CA 1
ATOM 7290 C C . PHE A 1 926 ? -25.988 45.945 -10.319 1.00 49.50 926 PHE A C 1
ATOM 7292 O O . PHE A 1 926 ? -26.037 44.983 -11.081 1.00 49.50 926 PHE A O 1
ATOM 7299 N N . PRO A 1 927 ? -24.818 46.380 -9.804 1.00 50.91 927 PRO A N 1
ATOM 7300 C CA . PRO A 1 927 ? -23.524 45.752 -10.107 1.00 50.91 927 PRO A CA 1
ATOM 7301 C C . PRO A 1 927 ? -23.424 44.291 -9.636 1.00 50.91 927 PRO A C 1
ATOM 7303 O O . PRO A 1 927 ? -24.191 43.859 -8.784 1.00 50.91 927 PRO A O 1
ATOM 7306 N N . ASP A 1 928 ? -22.446 43.533 -10.143 1.00 54.97 928 ASP A N 1
ATOM 7307 C CA . ASP A 1 928 ? -22.133 42.195 -9.622 1.00 54.97 928 ASP A CA 1
ATOM 7308 C C . ASP A 1 928 ? -21.523 42.311 -8.207 1.00 54.97 928 ASP A C 1
ATOM 7310 O O . ASP A 1 928 ? -20.477 42.939 -8.027 1.00 54.97 928 ASP A O 1
ATOM 7314 N N . PHE A 1 929 ? -22.141 41.674 -7.207 1.00 60.94 929 PHE A N 1
ATOM 7315 C CA . PHE A 1 929 ? -21.655 41.651 -5.821 1.00 60.94 929 PHE A CA 1
ATOM 7316 C C . PHE A 1 929 ? -21.264 40.244 -5.379 1.00 60.94 929 PHE A C 1
ATOM 7318 O O . PHE A 1 929 ? -21.886 39.259 -5.780 1.00 60.94 929 PHE A O 1
ATOM 7325 N N . LYS A 1 930 ? -20.279 40.157 -4.481 1.00 63.59 930 LYS A N 1
ATOM 7326 C CA . LYS A 1 930 ? -19.936 38.919 -3.771 1.00 63.59 930 LYS A CA 1
ATOM 7327 C C . LYS A 1 930 ? -20.602 38.935 -2.398 1.00 63.59 930 LYS A C 1
ATOM 7329 O O . LYS A 1 930 ? -20.442 39.893 -1.646 1.00 63.59 930 LYS A O 1
ATOM 7334 N N . VAL A 1 931 ? -21.331 37.869 -2.073 1.00 69.62 931 VAL A N 1
ATOM 7335 C CA . VAL A 1 931 ? -22.025 37.707 -0.785 1.00 69.62 931 VAL A CA 1
ATOM 7336 C C . VAL A 1 931 ? -21.405 36.549 -0.023 1.00 69.62 931 VAL A C 1
ATOM 7338 O O . VAL A 1 931 ? -21.391 35.454 -0.565 1.00 69.62 931 VAL A O 1
ATOM 7341 N N . THR A 1 932 ? -20.937 36.764 1.210 1.00 73.38 932 THR A N 1
ATOM 7342 C CA . THR A 1 932 ? -20.440 35.703 2.106 1.00 73.38 932 THR A CA 1
ATOM 7343 C C . THR A 1 932 ? -21.367 35.525 3.307 1.00 73.38 932 THR A C 1
ATOM 7345 O O . THR A 1 932 ? -21.627 36.495 4.014 1.00 73.38 932 THR A O 1
ATOM 7348 N N . LEU A 1 933 ? -21.834 34.302 3.577 1.00 75.88 933 LEU A N 1
ATOM 7349 C CA . LEU A 1 933 ? -22.671 33.986 4.748 1.00 75.88 933 LEU A CA 1
ATOM 7350 C C . LEU A 1 933 ? -21.865 33.369 5.904 1.00 75.88 933 LEU A C 1
ATOM 7352 O O . LEU A 1 933 ? -21.025 32.501 5.679 1.00 75.88 933 LEU A O 1
ATOM 7356 N N . ILE A 1 934 ? -22.178 33.781 7.138 1.00 77.62 934 ILE A N 1
ATOM 7357 C CA . ILE A 1 934 ? -21.706 33.182 8.397 1.00 77.62 934 ILE A CA 1
ATOM 7358 C C . ILE A 1 934 ? -22.922 32.742 9.224 1.00 77.62 934 ILE A C 1
ATOM 7360 O O . ILE A 1 934 ? -23.694 33.589 9.680 1.00 77.62 934 ILE A O 1
ATOM 7364 N N . TRP A 1 935 ? -23.072 31.432 9.453 1.00 74.81 935 TRP A N 1
ATOM 7365 C CA . TRP A 1 935 ? -24.168 30.860 10.245 1.00 74.81 935 TRP A CA 1
ATOM 7366 C C . TRP A 1 935 ? -23.763 29.545 10.947 1.00 74.81 935 TRP A C 1
ATOM 7368 O O . TRP A 1 935 ? -23.115 28.709 10.311 1.00 74.81 935 TRP A O 1
ATOM 7378 N N . PRO A 1 936 ? -24.149 29.321 12.221 1.00 74.19 936 PRO A N 1
ATOM 7379 C CA . PRO A 1 936 ? -24.756 30.288 13.141 1.00 74.19 936 PRO A CA 1
ATOM 7380 C C . PRO A 1 936 ? -23.738 31.343 13.613 1.00 74.19 936 PRO A C 1
ATOM 7382 O O . PRO A 1 936 ? -22.590 31.030 13.936 1.00 74.19 936 PRO A O 1
ATOM 7385 N N . ALA A 1 937 ? -24.150 32.609 13.655 1.00 76.38 937 ALA A N 1
ATOM 7386 C CA . ALA A 1 937 ? -23.329 33.711 14.142 1.00 76.38 937 ALA A CA 1
ATOM 7387 C C . ALA A 1 937 ? -23.379 33.791 15.679 1.00 76.38 937 ALA A C 1
ATOM 7389 O O . ALA A 1 937 ? -24.447 33.824 16.278 1.00 76.38 937 ALA A O 1
ATOM 7390 N N . THR A 1 938 ? -22.214 33.829 16.328 1.00 78.75 938 THR A N 1
ATOM 7391 C CA . THR A 1 938 ? -22.065 34.051 17.773 1.00 78.75 938 THR A CA 1
ATOM 7392 C C . THR A 1 938 ? -21.919 35.544 18.070 1.00 78.75 938 THR A C 1
ATOM 7394 O O . THR A 1 938 ? -21.554 36.328 17.189 1.00 78.75 938 THR A O 1
ATOM 7397 N N . GLU A 1 939 ? -22.077 35.948 19.335 1.00 76.38 939 GLU A N 1
ATOM 7398 C CA . GLU A 1 939 ? -21.821 37.335 19.761 1.00 76.38 939 GLU A CA 1
ATOM 7399 C C . GLU A 1 939 ? -20.425 37.841 19.368 1.00 76.38 939 GLU A C 1
ATOM 7401 O O . GLU A 1 939 ? -20.254 39.007 19.013 1.00 76.38 939 GLU A O 1
ATOM 7406 N N . THR A 1 940 ? -19.413 36.970 19.389 1.00 72.00 940 THR A N 1
ATOM 7407 C CA . THR A 1 940 ? -18.048 37.318 18.972 1.00 72.00 940 THR A CA 1
ATOM 7408 C C . THR A 1 940 ? -17.974 37.699 17.493 1.00 72.00 940 THR A C 1
ATOM 7410 O O . THR A 1 940 ? -17.243 38.629 17.146 1.00 72.00 940 THR A O 1
ATOM 7413 N N . HIS A 1 941 ? -18.750 37.046 16.620 1.00 75.81 941 HIS A N 1
ATOM 7414 C CA . HIS A 1 941 ? -18.839 37.429 15.209 1.00 75.81 941 HIS A CA 1
ATOM 7415 C C . HIS A 1 941 ? -19.554 38.759 15.043 1.00 75.81 941 HIS A C 1
ATOM 7417 O O . HIS A 1 941 ? -19.052 39.627 14.332 1.00 75.81 941 HIS A O 1
ATOM 7423 N N . ILE A 1 942 ? -20.672 38.951 15.743 1.00 81.25 942 ILE A N 1
ATOM 7424 C CA . ILE A 1 942 ? -21.431 40.203 15.681 1.00 81.25 942 ILE A CA 1
ATOM 7425 C C . ILE A 1 942 ? -20.528 41.373 16.089 1.00 81.25 942 ILE A C 1
ATOM 7427 O O . ILE A 1 942 ? -20.403 42.342 15.339 1.00 81.25 942 ILE A O 1
ATOM 7431 N N . ARG A 1 943 ? -19.792 41.247 17.204 1.00 77.75 943 ARG A N 1
ATOM 7432 C CA . ARG A 1 943 ? -18.822 42.265 17.648 1.00 77.75 943 ARG A CA 1
ATOM 7433 C C . ARG A 1 943 ? -17.725 42.517 16.613 1.00 77.75 943 ARG A C 1
ATOM 7435 O O . ARG A 1 943 ? -17.400 43.672 16.356 1.00 77.75 943 ARG A O 1
ATOM 7442 N N . LYS A 1 944 ? -17.166 41.466 16.001 1.00 75.50 944 LYS A N 1
ATOM 7443 C CA . LYS A 1 944 ? -16.085 41.570 15.002 1.00 75.50 944 LYS A CA 1
ATOM 7444 C C . LYS A 1 944 ? -16.505 42.331 13.739 1.00 75.50 944 LYS A C 1
ATOM 7446 O O . LYS A 1 944 ? -15.691 43.070 13.193 1.00 75.50 944 LYS A O 1
ATOM 7451 N N . TYR A 1 945 ? -17.732 42.121 13.264 1.00 78.50 945 TYR A N 1
ATOM 7452 C CA . TYR A 1 945 ? -18.227 42.701 12.008 1.00 78.50 945 TYR A CA 1
ATOM 7453 C C . TYR A 1 945 ? -19.031 43.998 12.191 1.00 78.50 945 TYR A C 1
ATOM 7455 O O . TYR A 1 945 ? -19.407 44.611 11.191 1.00 78.50 945 TYR A O 1
ATOM 7463 N N . SER A 1 946 ? -19.242 44.434 13.436 1.00 81.25 946 SER A N 1
ATOM 7464 C CA . SER A 1 946 ? -19.805 45.748 13.774 1.00 81.25 946 SER A CA 1
ATOM 7465 C C . SER A 1 946 ? -18.817 46.884 13.509 1.00 81.25 946 SER A C 1
ATOM 7467 O O . SER A 1 946 ? -17.601 46.694 13.606 1.00 81.25 946 SER A O 1
ATOM 7469 N N . PHE A 1 947 ? -19.335 48.074 13.192 1.00 77.38 947 PHE A N 1
ATOM 7470 C CA . PHE A 1 947 ? -18.531 49.289 13.068 1.00 77.38 947 PHE A CA 1
ATOM 7471 C C . PHE A 1 947 ? -17.792 49.579 14.380 1.00 77.38 947 PHE A C 1
ATOM 7473 O O . PHE A 1 947 ? -18.366 49.483 15.464 1.00 77.38 947 PHE A O 1
ATOM 7480 N N . GLN A 1 948 ? -16.511 49.937 14.278 1.00 73.19 948 GLN A N 1
ATOM 7481 C CA . GLN A 1 948 ? -15.680 50.309 15.421 1.00 73.19 948 GLN A CA 1
ATOM 7482 C C . GLN A 1 948 ? -14.717 51.429 15.022 1.00 73.19 948 GLN A C 1
ATOM 7484 O O . GLN A 1 948 ? -14.090 51.329 13.956 1.00 73.19 948 GLN A O 1
ATOM 7489 N N . PRO A 1 949 ? -14.535 52.458 15.868 1.00 71.25 949 PRO A N 1
ATOM 7490 C CA . PRO A 1 949 ? -13.491 53.443 15.652 1.00 71.25 949 PRO A CA 1
ATOM 7491 C C . PRO A 1 949 ? -12.117 52.769 15.748 1.00 71.25 949 PRO A C 1
ATOM 7493 O O . PRO A 1 949 ? -11.882 51.860 16.550 1.00 71.25 949 PRO A O 1
ATOM 7496 N N . ARG A 1 950 ? -11.210 53.195 14.869 1.00 73.69 950 ARG A N 1
ATOM 7497 C CA . ARG A 1 950 ? -9.854 52.659 14.737 1.00 73.69 950 ARG A CA 1
ATOM 7498 C C . ARG A 1 950 ? -8.850 53.720 15.161 1.00 73.69 950 ARG A C 1
ATOM 7500 O O . ARG A 1 950 ? -8.935 54.858 14.714 1.00 73.69 950 ARG A O 1
ATOM 7507 N N . PHE A 1 951 ? -7.877 53.333 15.975 1.00 77.06 951 PHE A N 1
ATOM 7508 C CA . PHE A 1 951 ? -6.894 54.235 16.563 1.00 77.06 951 PHE A CA 1
ATOM 7509 C C . PHE A 1 951 ? -5.477 53.819 16.184 1.00 77.06 951 PHE A C 1
ATOM 7511 O O . PHE A 1 951 ? -5.132 52.640 16.266 1.00 77.06 951 PHE A O 1
ATOM 7518 N N . LEU A 1 952 ? -4.652 54.791 15.786 1.00 80.50 952 LEU A N 1
ATOM 7519 C CA . LEU A 1 952 ? -3.231 54.573 15.544 1.00 80.50 952 LEU A CA 1
ATOM 7520 C C . LEU A 1 952 ? -2.491 54.509 16.884 1.00 80.50 952 LEU A C 1
ATOM 7522 O O . LEU A 1 952 ? -2.529 55.453 17.674 1.00 80.50 952 LEU A O 1
ATOM 7526 N N . ILE A 1 953 ? -1.799 53.404 17.121 1.00 85.00 953 ILE A N 1
ATOM 7527 C CA . ILE A 1 953 ? -0.977 53.155 18.300 1.00 85.00 953 ILE A CA 1
ATOM 7528 C C . ILE A 1 953 ? 0.489 53.300 17.917 1.00 85.00 953 ILE A C 1
ATOM 7530 O O . ILE A 1 953 ? 0.939 52.736 16.916 1.00 85.00 953 ILE A O 1
ATOM 7534 N N . ARG A 1 954 ? 1.236 54.055 18.725 1.00 87.19 954 ARG A N 1
ATOM 7535 C CA . ARG A 1 954 ? 2.687 54.201 18.606 1.00 87.19 954 ARG A CA 1
ATOM 7536 C C . ARG A 1 954 ? 3.374 53.367 19.683 1.00 87.19 954 ARG A C 1
ATOM 7538 O O . ARG A 1 954 ? 3.444 53.755 20.845 1.00 87.19 954 ARG A O 1
ATOM 7545 N N . GLU A 1 955 ? 3.929 52.235 19.278 1.00 87.81 955 GLU A N 1
ATOM 7546 C CA . GLU A 1 955 ? 4.564 51.265 20.162 1.00 87.81 955 GLU A CA 1
ATOM 7547 C C . GLU A 1 955 ? 6.079 51.486 20.240 1.00 87.81 955 GLU A C 1
ATOM 7549 O O . GLU A 1 955 ? 6.849 51.152 19.331 1.00 87.81 955 GLU A O 1
ATOM 7554 N N . THR A 1 956 ? 6.533 52.043 21.359 1.00 89.56 956 THR A N 1
ATOM 7555 C CA . THR A 1 956 ? 7.965 52.150 21.666 1.00 89.56 956 THR A CA 1
ATOM 7556 C C . THR A 1 956 ? 8.519 50.804 22.162 1.00 89.56 956 THR A C 1
ATOM 7558 O O . THR A 1 956 ? 7.752 49.978 22.658 1.00 89.56 956 THR A O 1
ATOM 7561 N N . PRO A 1 957 ? 9.844 50.568 22.098 1.00 88.38 957 PRO A N 1
ATOM 7562 C CA . PRO A 1 957 ? 10.459 49.369 22.679 1.00 88.38 957 PRO A CA 1
ATOM 7563 C C . PRO A 1 957 ? 10.099 49.142 24.152 1.00 88.38 957 PRO A C 1
ATOM 7565 O O . PRO A 1 957 ? 9.929 48.008 24.585 1.00 88.38 957 PRO A O 1
ATOM 7568 N N . HIS A 1 958 ? 9.944 50.230 24.914 1.00 87.81 958 HIS A N 1
ATOM 7569 C CA . HIS A 1 958 ? 9.542 50.159 26.313 1.00 87.81 958 HIS A CA 1
ATOM 7570 C C . HIS A 1 958 ? 8.106 49.642 26.467 1.00 87.81 958 HIS A C 1
ATOM 7572 O O . HIS A 1 958 ? 7.885 48.729 27.250 1.00 87.81 958 HIS A O 1
ATOM 7578 N N . ILE A 1 959 ? 7.160 50.169 25.677 1.00 88.31 959 ILE A N 1
ATOM 7579 C CA . ILE A 1 959 ? 5.756 49.714 25.660 1.00 88.31 959 ILE A CA 1
ATOM 7580 C C . ILE A 1 959 ? 5.663 48.243 25.236 1.00 88.31 959 ILE A C 1
ATOM 7582 O O . ILE A 1 959 ? 4.844 47.490 25.765 1.00 88.31 959 ILE A O 1
ATOM 7586 N N . TYR A 1 960 ? 6.517 47.820 24.301 1.00 88.12 960 TYR A N 1
ATOM 7587 C CA . TYR A 1 960 ? 6.550 46.427 23.881 1.00 88.12 960 TYR A CA 1
ATOM 7588 C C . TYR A 1 960 ? 6.922 45.486 25.030 1.00 88.12 960 TYR A C 1
ATOM 7590 O O . TYR A 1 960 ? 6.189 44.541 25.296 1.00 88.12 960 TYR A O 1
ATOM 7598 N N . GLU A 1 961 ? 8.020 45.757 25.739 1.00 87.44 961 GLU A N 1
ATOM 7599 C CA . GLU A 1 961 ? 8.470 44.903 26.846 1.00 87.44 961 GLU A CA 1
ATOM 7600 C C . GLU A 1 961 ? 7.513 44.926 28.049 1.00 87.44 961 GLU A C 1
ATOM 7602 O O . GLU A 1 961 ? 7.366 43.909 28.721 1.00 87.44 961 GLU A O 1
ATOM 7607 N N . THR A 1 962 ? 6.843 46.051 28.328 1.00 87.69 962 THR A N 1
ATOM 7608 C CA . THR A 1 962 ? 5.991 46.184 29.524 1.00 87.69 962 THR A CA 1
ATOM 7609 C C . THR A 1 962 ? 4.546 45.733 29.328 1.00 87.69 962 THR A C 1
ATOM 7611 O O . THR A 1 962 ? 3.941 45.266 30.289 1.00 87.69 962 THR A O 1
ATOM 7614 N N . ILE A 1 963 ? 3.982 45.867 28.124 1.00 86.62 963 ILE A N 1
ATOM 7615 C CA . ILE A 1 963 ? 2.550 45.619 27.872 1.00 86.62 963 ILE A CA 1
ATOM 7616 C C . ILE A 1 963 ? 2.356 44.562 26.790 1.00 86.62 963 ILE A C 1
ATOM 7618 O O . ILE A 1 963 ? 1.677 43.558 26.995 1.00 86.62 963 ILE A O 1
ATOM 7622 N N . VAL A 1 964 ? 2.970 44.763 25.627 1.00 87.12 964 VAL A N 1
ATOM 7623 C CA . VAL A 1 964 ? 2.638 43.993 24.418 1.00 87.12 964 VAL A CA 1
ATOM 7624 C C . VAL A 1 964 ? 3.176 42.575 24.488 1.00 87.12 964 VAL A C 1
ATOM 7626 O O . VAL A 1 964 ? 2.466 41.634 24.158 1.00 87.12 964 VAL A O 1
ATOM 7629 N N . LYS A 1 965 ? 4.426 42.404 24.912 1.00 86.62 965 LYS A N 1
ATOM 7630 C CA . LYS A 1 965 ? 5.074 41.101 25.032 1.00 86.62 965 LYS A CA 1
ATOM 7631 C C . LYS A 1 965 ? 4.411 40.240 26.116 1.00 86.62 965 LYS A C 1
ATOM 7633 O O . LYS A 1 965 ? 4.055 39.110 25.785 1.00 86.62 965 LYS A O 1
ATOM 7638 N N . PRO A 1 966 ? 4.107 40.754 27.327 1.00 86.94 966 PRO A N 1
ATOM 7639 C CA . PRO A 1 966 ? 3.272 40.034 28.290 1.00 86.94 966 PRO A CA 1
ATOM 7640 C C . PRO A 1 966 ? 1.887 39.675 27.741 1.00 86.94 966 PRO A C 1
ATOM 7642 O O . PRO A 1 966 ? 1.421 38.555 27.935 1.00 86.94 966 PRO A O 1
ATOM 7645 N N . TYR A 1 967 ? 1.236 40.587 27.007 1.00 86.25 967 TYR A N 1
ATOM 7646 C CA . TYR A 1 967 ? -0.035 40.288 26.347 1.00 86.25 967 TYR A CA 1
ATOM 7647 C C . TYR A 1 967 ? 0.115 39.149 25.332 1.00 86.25 967 TYR A C 1
ATOM 7649 O O . TYR A 1 967 ? -0.679 38.209 25.353 1.00 86.25 967 TYR A O 1
ATOM 7657 N N . ILE A 1 968 ? 1.165 39.178 24.507 1.00 82.12 968 ILE A N 1
ATOM 7658 C CA . ILE A 1 968 ? 1.448 38.134 23.521 1.00 82.12 968 ILE A CA 1
ATOM 7659 C C . ILE A 1 968 ? 1.667 36.775 24.195 1.00 82.12 968 ILE A C 1
ATOM 7661 O O . ILE A 1 968 ? 1.175 35.755 23.716 1.00 82.12 968 ILE A O 1
ATOM 7665 N N . GLU A 1 969 ? 2.400 36.759 25.306 1.00 81.94 969 GLU A N 1
ATOM 7666 C CA . GLU A 1 969 ? 2.694 35.553 26.085 1.00 81.94 969 GLU A CA 1
ATOM 7667 C C . GLU A 1 969 ? 1.472 35.026 26.853 1.00 81.94 969 GLU A C 1
ATOM 7669 O O . GLU A 1 969 ? 1.373 33.822 27.077 1.00 81.94 969 GLU A O 1
ATOM 7674 N N . SER A 1 970 ? 0.514 35.893 27.203 1.00 82.25 970 SER A N 1
ATOM 7675 C CA . SER A 1 970 ? -0.726 35.513 27.900 1.00 82.25 970 SER A CA 1
ATOM 7676 C C . SER A 1 970 ? -1.738 34.762 27.025 1.00 82.25 970 SER A C 1
ATOM 7678 O O . SER A 1 970 ? -2.715 34.204 27.529 1.00 82.25 970 SER A O 1
ATOM 7680 N N . ILE A 1 971 ? -1.538 34.751 25.706 1.00 76.62 971 ILE A N 1
ATOM 7681 C CA . ILE A 1 971 ? -2.510 34.200 24.761 1.00 76.62 971 ILE A CA 1
ATOM 7682 C C . ILE A 1 971 ? -2.370 32.675 24.704 1.00 76.62 971 ILE A C 1
ATOM 7684 O O . ILE A 1 971 ? -1.267 32.165 24.503 1.00 76.62 971 ILE A O 1
ATOM 7688 N N . PRO A 1 972 ? -3.477 31.915 24.818 1.00 77.50 972 PRO A N 1
ATOM 7689 C CA . PRO A 1 972 ? -3.410 30.462 24.826 1.00 77.50 972 PRO A CA 1
ATOM 7690 C C . PRO A 1 972 ? -2.851 29.909 23.501 1.00 77.50 972 PRO A C 1
ATOM 7692 O O . PRO A 1 972 ? -3.287 30.333 22.422 1.00 77.50 972 PRO A O 1
ATOM 7695 N N . PRO A 1 973 ? -1.957 28.899 23.553 1.00 68.62 973 PRO A N 1
ATOM 7696 C CA . PRO A 1 973 ? -1.301 28.335 22.369 1.00 68.62 973 PRO A CA 1
ATOM 7697 C C . PRO A 1 973 ? -2.291 27.703 21.379 1.00 68.62 973 PRO A C 1
ATOM 7699 O O . PRO A 1 973 ? -2.032 27.666 20.178 1.00 68.62 973 PRO A O 1
ATOM 7702 N N . ASN A 1 974 ? -3.476 27.297 21.844 1.00 72.88 974 ASN A N 1
ATOM 7703 C CA . ASN A 1 974 ? -4.528 26.738 20.991 1.00 72.88 974 ASN A CA 1
ATOM 7704 C C . ASN A 1 974 ? -5.037 27.731 19.928 1.00 72.88 974 ASN A C 1
ATOM 7706 O O . ASN A 1 974 ? -5.575 27.312 18.905 1.00 72.88 974 ASN A O 1
ATOM 7710 N N . ARG A 1 975 ? -4.845 29.047 20.113 1.00 72.44 975 ARG A N 1
ATOM 7711 C CA . ARG A 1 975 ? -5.322 30.074 19.168 1.00 72.44 975 ARG A CA 1
ATOM 7712 C C . ARG A 1 975 ? -4.598 30.041 17.815 1.00 72.44 975 ARG A C 1
ATOM 7714 O O . ARG A 1 975 ? -5.170 30.468 16.815 1.00 72.44 975 ARG A O 1
ATOM 7721 N N . ILE A 1 976 ? -3.370 29.525 17.776 1.00 75.19 976 ILE A N 1
ATOM 7722 C CA . ILE A 1 976 ? -2.565 29.342 16.553 1.00 75.19 976 ILE A CA 1
ATOM 7723 C C . ILE A 1 976 ? -2.547 27.897 16.060 1.00 75.19 976 ILE A C 1
ATOM 7725 O O . ILE A 1 976 ? -1.875 27.589 15.077 1.00 75.19 976 ILE A O 1
ATOM 7729 N N . GLN A 1 977 ? -3.313 27.011 16.701 1.00 78.12 977 GLN A N 1
ATOM 7730 C CA . GLN A 1 977 ? -3.351 25.600 16.338 1.00 78.12 977 GLN A CA 1
ATOM 7731 C C . GLN A 1 977 ? -3.767 25.398 14.879 1.00 78.12 977 GLN A C 1
ATOM 7733 O O . GLN A 1 977 ? -3.228 24.520 14.217 1.00 78.12 977 GLN A O 1
ATOM 7738 N N . TRP A 1 978 ? -4.648 26.248 14.343 1.00 74.69 978 TRP A N 1
ATOM 7739 C CA . TRP A 1 978 ? -5.033 26.207 12.931 1.00 74.69 978 TRP A CA 1
ATOM 7740 C C . TRP A 1 978 ? -3.845 26.483 11.988 1.00 74.69 978 TRP A C 1
ATOM 7742 O O . TRP A 1 978 ? -3.686 25.779 10.998 1.00 74.69 978 TRP A O 1
ATOM 7752 N N . VAL A 1 979 ? -2.945 27.419 12.325 1.00 78.19 979 VAL A N 1
ATOM 7753 C CA . VAL A 1 979 ? -1.717 27.682 11.547 1.00 78.19 979 VAL A CA 1
ATOM 7754 C C . VAL A 1 979 ? -0.803 26.464 11.584 1.00 78.19 979 VAL A C 1
ATOM 7756 O O . VAL A 1 979 ? -0.261 26.049 10.563 1.00 78.19 979 VAL A O 1
ATOM 7759 N N . TYR A 1 980 ? -0.652 25.853 12.759 1.00 83.38 980 TYR A N 1
ATOM 7760 C CA . TYR A 1 980 ? 0.145 24.639 12.906 1.00 83.38 980 TYR A CA 1
ATOM 7761 C C . TYR A 1 980 ? -0.476 23.442 12.203 1.00 83.38 980 TYR A C 1
ATOM 7763 O O . TYR A 1 980 ? 0.265 22.607 11.689 1.00 83.38 980 TYR A O 1
ATOM 7771 N N . ASN A 1 981 ? -1.800 23.365 12.126 1.00 81.81 981 ASN A N 1
ATOM 7772 C CA . ASN A 1 981 ? -2.491 22.349 11.349 1.00 81.81 981 ASN A CA 1
ATOM 7773 C C . ASN A 1 981 ? -2.207 22.533 9.849 1.00 81.81 981 ASN A C 1
ATOM 7775 O O . ASN A 1 981 ? -1.894 21.543 9.194 1.00 81.81 981 ASN A O 1
ATOM 7779 N N . ILE A 1 982 ? -2.171 23.769 9.331 1.00 79.50 982 ILE A N 1
ATOM 7780 C CA . ILE A 1 982 ? -1.746 24.048 7.945 1.00 79.50 982 ILE A CA 1
ATOM 7781 C C . ILE A 1 982 ? -0.271 23.670 7.738 1.00 79.50 982 ILE A C 1
ATOM 7783 O O . ILE A 1 982 ? 0.050 22.896 6.839 1.00 79.50 982 ILE A O 1
ATOM 7787 N N . LEU A 1 983 ? 0.632 24.132 8.612 1.00 81.62 983 LEU A N 1
ATOM 7788 C CA . LEU A 1 983 ? 2.069 23.826 8.522 1.00 81.62 983 LEU A CA 1
ATOM 7789 C C . LEU A 1 983 ? 2.391 22.330 8.665 1.00 81.62 983 LEU A C 1
ATOM 7791 O O . LEU A 1 983 ? 3.402 21.871 8.143 1.00 81.62 983 LEU A O 1
ATOM 7795 N N . SER A 1 984 ? 1.561 21.574 9.389 1.00 80.00 984 SER A N 1
ATOM 7796 C CA . SER A 1 984 ? 1.685 20.116 9.554 1.00 80.00 984 SER A CA 1
ATOM 7797 C C . SER A 1 984 ? 0.820 19.317 8.577 1.00 80.00 984 SER A C 1
ATOM 7799 O O . SER A 1 984 ? 0.712 18.100 8.729 1.00 80.00 984 SER A O 1
ATOM 7801 N N . LYS A 1 985 ? 0.219 19.988 7.581 1.00 74.31 985 LYS A N 1
ATOM 7802 C CA . LYS A 1 985 ? -0.635 19.398 6.536 1.00 74.31 985 LYS A CA 1
ATOM 7803 C C . LYS A 1 985 ? -1.856 18.639 7.075 1.00 74.31 985 LYS A C 1
ATOM 7805 O O . LYS A 1 985 ? -2.406 17.787 6.386 1.00 74.31 985 LYS A O 1
ATOM 7810 N N . LYS A 1 986 ? -2.296 18.956 8.296 1.00 67.06 986 LYS A N 1
ATOM 7811 C CA . LYS A 1 986 ? -3.535 18.446 8.902 1.00 67.06 986 LYS A CA 1
ATOM 7812 C C . LYS A 1 986 ? -4.785 19.153 8.361 1.00 67.06 986 LYS A C 1
ATOM 7814 O O . LYS A 1 986 ? -5.860 18.575 8.421 1.00 67.06 986 LYS A O 1
ATOM 7819 N N . SER A 1 987 ? -4.655 20.380 7.846 1.00 62.88 987 SER A N 1
ATOM 7820 C CA . SER A 1 987 ? -5.746 21.175 7.254 1.00 62.88 987 SER A CA 1
ATOM 7821 C C . SER A 1 987 ? -5.260 21.969 6.032 1.00 62.88 987 SER A C 1
ATOM 7823 O O . SER A 1 987 ? -4.099 22.365 5.992 1.00 62.88 987 SER A O 1
ATOM 7825 N N . GLU A 1 988 ? -6.139 22.226 5.056 1.00 63.34 988 GLU A N 1
ATOM 7826 C CA . GLU A 1 988 ? -5.871 23.019 3.832 1.00 63.34 988 GLU A CA 1
ATOM 7827 C C . GLU A 1 988 ? -4.703 22.531 2.940 1.00 63.34 988 GLU A C 1
ATOM 7829 O O . GLU A 1 988 ? -4.158 23.296 2.143 1.00 63.34 988 GLU A O 1
ATOM 7834 N N . SER A 1 989 ? -4.328 21.247 3.013 1.00 70.56 989 SER A N 1
ATOM 7835 C CA . SER A 1 989 ? -3.211 20.681 2.234 1.00 70.56 989 SER A CA 1
ATOM 7836 C C . SER A 1 989 ? -3.389 20.825 0.716 1.00 70.56 989 SER A C 1
ATOM 7838 O O . SER A 1 989 ? -2.423 21.094 0.006 1.00 70.56 989 SER A O 1
ATOM 7840 N N . GLU A 1 990 ? -4.624 20.726 0.219 1.00 70.19 990 GLU A N 1
ATOM 7841 C CA . GLU A 1 990 ? -4.965 20.856 -1.207 1.00 70.19 990 GLU A CA 1
ATOM 7842 C C . GLU A 1 990 ? -4.804 22.288 -1.749 1.00 70.19 990 GLU A C 1
ATOM 7844 O O . GLU A 1 990 ? -4.682 22.492 -2.957 1.00 70.19 990 GLU A O 1
ATOM 7849 N N . ARG A 1 991 ? -4.775 23.296 -0.865 1.00 75.62 991 ARG A N 1
ATOM 7850 C CA . ARG A 1 991 ? -4.667 24.717 -1.237 1.00 75.62 991 ARG A CA 1
ATOM 7851 C C . ARG A 1 991 ? -3.226 25.212 -1.307 1.00 75.62 991 ARG A C 1
ATOM 7853 O O . ARG A 1 991 ? -2.980 26.325 -1.775 1.00 75.62 991 ARG A O 1
ATOM 7860 N N . ILE A 1 992 ? -2.267 24.406 -0.859 1.00 85.69 992 ILE A N 1
ATOM 7861 C CA . ILE A 1 992 ? -0.849 24.760 -0.871 1.00 85.69 992 ILE A CA 1
ATOM 7862 C C . ILE A 1 992 ? -0.361 24.856 -2.324 1.00 85.69 992 ILE A C 1
ATOM 7864 O O . ILE A 1 992 ? -0.411 23.900 -3.093 1.00 85.69 992 ILE A O 1
ATOM 7868 N N . LEU A 1 993 ? 0.116 26.038 -2.719 1.00 87.56 993 LEU A N 1
ATOM 7869 C CA . LEU A 1 993 ? 0.623 26.304 -4.065 1.00 87.56 993 LEU A CA 1
ATOM 7870 C C . LEU A 1 993 ? 2.108 25.967 -4.189 1.00 87.56 993 LEU A C 1
ATOM 7872 O O . LEU A 1 993 ? 2.515 25.423 -5.213 1.00 87.56 993 LEU A O 1
ATOM 7876 N N . LEU A 1 994 ? 2.898 26.340 -3.182 1.00 89.06 994 LEU A N 1
ATOM 7877 C CA . LEU A 1 994 ? 4.341 26.130 -3.115 1.00 89.06 994 LEU A CA 1
ATOM 7878 C C . LEU A 1 994 ? 4.717 25.800 -1.674 1.00 89.06 994 LEU A C 1
ATOM 7880 O O . LEU A 1 994 ? 4.270 26.477 -0.751 1.00 89.06 994 LEU A O 1
ATOM 7884 N N . GLU A 1 995 ? 5.582 24.812 -1.502 1.00 89.31 995 GLU A N 1
ATOM 7885 C CA . GLU A 1 995 ? 6.189 24.475 -0.221 1.00 89.31 995 GLU A CA 1
ATOM 7886 C C . GLU A 1 995 ? 7.700 24.369 -0.394 1.00 89.31 995 GLU A C 1
ATOM 7888 O O . GLU A 1 995 ? 8.196 23.789 -1.363 1.00 89.31 995 GLU A O 1
ATOM 7893 N N . VAL A 1 996 ? 8.429 24.967 0.541 1.00 88.06 996 VAL A N 1
ATOM 7894 C CA . VAL A 1 996 ? 9.887 24.911 0.602 1.00 88.06 996 VAL A CA 1
ATOM 7895 C C . VAL A 1 996 ? 10.261 24.208 1.901 1.00 88.06 996 VAL A C 1
ATOM 7897 O O . VAL A 1 996 ? 10.175 24.803 2.971 1.00 88.06 996 VAL A O 1
ATOM 7900 N N . GLU A 1 997 ? 10.675 22.945 1.805 1.00 75.69 997 GLU A N 1
ATOM 7901 C CA . GLU A 1 997 ? 10.949 22.052 2.944 1.00 75.69 997 GLU A CA 1
ATOM 7902 C C . GLU A 1 997 ? 12.364 22.252 3.541 1.00 75.69 997 GLU A C 1
ATOM 7904 O O . GLU A 1 997 ? 13.113 21.302 3.761 1.00 75.69 997 GLU A O 1
ATOM 7909 N N . GLU A 1 998 ? 12.767 23.500 3.793 1.00 81.06 998 GLU A N 1
ATOM 7910 C CA . GLU A 1 998 ? 14.034 23.818 4.473 1.00 81.06 998 GLU A CA 1
ATOM 7911 C C . GLU A 1 998 ? 13.776 24.214 5.938 1.00 81.06 998 GLU A C 1
ATOM 7913 O O . GLU A 1 998 ? 13.027 25.148 6.206 1.00 81.06 998 GLU A O 1
ATOM 7918 N N . GLU A 1 999 ? 14.424 23.559 6.910 1.00 67.69 999 GLU A N 1
ATOM 7919 C CA . GLU A 1 999 ? 14.153 23.787 8.347 1.00 67.69 999 GLU A CA 1
ATOM 7920 C C . GLU A 1 999 ? 14.343 25.248 8.799 1.00 67.69 999 GLU A C 1
ATOM 7922 O O . GLU A 1 999 ? 13.612 25.738 9.659 1.00 67.69 999 GLU A O 1
ATOM 7927 N N . SER A 1 1000 ? 15.312 25.967 8.224 1.00 77.75 1000 SER A N 1
ATOM 7928 C CA . SER A 1 1000 ? 15.648 27.343 8.619 1.00 77.75 1000 SER A CA 1
ATOM 7929 C C . SER A 1 1000 ? 15.074 28.423 7.696 1.00 77.75 1000 SER A C 1
ATOM 7931 O O . SER A 1 1000 ? 14.929 29.572 8.118 1.00 77.75 1000 SER A O 1
ATOM 7933 N N . THR A 1 1001 ? 14.744 28.069 6.453 1.00 86.62 1001 THR A N 1
ATOM 7934 C CA . THR A 1 1001 ? 14.382 28.996 5.361 1.00 86.62 1001 THR A CA 1
ATOM 7935 C C . THR A 1 1001 ? 13.085 28.616 4.642 1.00 86.62 1001 THR A C 1
ATOM 7937 O O . THR A 1 1001 ? 12.746 29.222 3.621 1.00 86.62 1001 THR A O 1
ATOM 7940 N N . GLY A 1 1002 ? 12.366 27.626 5.167 1.00 88.69 1002 GLY A N 1
ATOM 7941 C CA . GLY A 1 1002 ? 11.168 27.052 4.579 1.00 88.69 1002 GLY A CA 1
ATOM 7942 C C . GLY A 1 1002 ? 9.876 27.785 4.918 1.00 88.69 1002 GLY A C 1
ATOM 7943 O O . GLY A 1 1002 ? 9.711 28.375 5.992 1.00 88.69 1002 GLY A O 1
ATOM 7944 N N . PHE A 1 1003 ? 8.932 27.711 3.986 1.00 93.31 1003 PHE A N 1
ATOM 7945 C CA . PHE A 1 1003 ? 7.607 28.310 4.092 1.00 93.31 1003 PHE A CA 1
ATOM 7946 C C . PHE A 1 1003 ? 6.611 27.610 3.156 1.00 93.31 1003 PHE A C 1
ATOM 7948 O O . PHE A 1 1003 ? 7.002 26.943 2.196 1.00 93.31 1003 PHE A O 1
ATOM 7955 N N . ILE A 1 1004 ? 5.325 27.831 3.416 1.00 93.06 1004 ILE A N 1
ATOM 7956 C CA . ILE A 1 1004 ? 4.191 27.388 2.603 1.00 93.06 1004 ILE A CA 1
ATOM 7957 C C . ILE A 1 1004 ? 3.492 28.617 2.021 1.00 93.06 1004 ILE A C 1
ATOM 7959 O O . ILE A 1 1004 ? 3.232 29.575 2.741 1.00 93.06 1004 ILE A O 1
ATOM 7963 N N . LEU A 1 1005 ? 3.166 28.593 0.730 1.00 92.81 1005 LEU A N 1
ATOM 7964 C CA . LEU A 1 1005 ? 2.396 29.623 0.030 1.00 92.81 1005 LEU A CA 1
ATOM 7965 C C . LEU A 1 1005 ? 1.015 29.076 -0.342 1.00 92.81 1005 LEU A C 1
ATOM 7967 O O . LEU A 1 1005 ? 0.934 28.065 -1.036 1.00 92.81 1005 LEU A O 1
ATOM 7971 N N . LEU A 1 1006 ? -0.056 29.764 0.047 1.00 91.88 1006 LEU A N 1
ATOM 7972 C CA . LEU A 1 1006 ? -1.445 29.373 -0.234 1.00 91.88 1006 LEU A CA 1
ATOM 7973 C C . LEU A 1 1006 ? -2.312 30.596 -0.619 1.00 91.88 1006 LEU A C 1
ATOM 7975 O O . LEU A 1 1006 ? -1.937 31.730 -0.306 1.00 91.88 1006 LEU A O 1
ATOM 7979 N N . PRO A 1 1007 ? -3.440 30.416 -1.334 1.00 86.06 1007 PRO A N 1
ATOM 7980 C CA . PRO A 1 1007 ? -4.354 31.505 -1.660 1.00 86.06 1007 PRO A CA 1
ATOM 7981 C C . PRO A 1 1007 ? -5.151 31.935 -0.424 1.00 86.06 1007 PRO A C 1
ATOM 7983 O O . PRO A 1 1007 ? -5.713 31.094 0.280 1.00 86.06 1007 PRO A O 1
ATOM 7986 N N . ASP A 1 1008 ? -5.227 33.243 -0.179 1.00 79.38 1008 ASP A N 1
ATOM 7987 C CA . ASP A 1 1008 ? -6.025 33.817 0.908 1.00 79.38 1008 ASP A CA 1
ATOM 7988 C C . ASP A 1 1008 ? -7.522 33.764 0.561 1.00 79.38 1008 ASP A C 1
ATOM 7990 O O . ASP A 1 1008 ? -7.907 33.905 -0.600 1.00 79.38 1008 ASP A O 1
ATOM 7994 N N . MET A 1 1009 ? -8.380 33.607 1.570 1.00 64.81 1009 MET A N 1
ATOM 7995 C CA . MET A 1 1009 ? -9.844 33.551 1.417 1.00 64.81 1009 MET A CA 1
ATOM 7996 C C . MET A 1 1009 ? -10.465 34.797 0.777 1.00 64.81 1009 MET A C 1
ATOM 7998 O O . MET A 1 1009 ? -11.574 34.744 0.238 1.00 64.81 1009 MET A O 1
ATOM 8002 N N . LYS A 1 1010 ? -9.770 35.935 0.830 1.00 63.72 1010 LYS A N 1
ATOM 8003 C CA . LYS A 1 1010 ? -10.203 37.167 0.161 1.00 63.72 1010 LYS A CA 1
ATOM 8004 C C . LYS A 1 1010 ? -10.174 37.040 -1.360 1.00 63.72 1010 LYS A C 1
ATOM 8006 O O . LYS A 1 1010 ? -10.908 37.758 -2.037 1.00 63.72 1010 LYS A O 1
ATOM 8011 N N . TRP A 1 1011 ? -9.360 36.135 -1.897 1.00 69.31 1011 TRP A N 1
ATOM 8012 C CA . TRP A 1 1011 ? -9.242 35.927 -3.329 1.00 69.31 1011 TRP A CA 1
ATOM 8013 C C . TRP A 1 1011 ? -10.214 34.853 -3.820 1.00 69.31 1011 TRP A C 1
ATOM 8015 O O . TRP A 1 1011 ? -10.333 33.780 -3.242 1.00 69.31 1011 TRP A O 1
ATOM 8025 N N . ASP A 1 1012 ? -10.907 35.138 -4.920 1.00 62.38 1012 ASP A N 1
ATOM 8026 C CA . ASP A 1 1012 ? -11.839 34.214 -5.575 1.00 62.38 1012 ASP A CA 1
ATOM 8027 C C . ASP A 1 1012 ? -11.135 33.103 -6.374 1.00 62.38 1012 ASP A C 1
ATOM 8029 O O . ASP A 1 1012 ? -11.811 32.252 -6.941 1.00 62.38 1012 ASP A O 1
ATOM 8033 N N . THR A 1 1013 ? -9.795 33.099 -6.423 1.00 68.12 1013 THR A N 1
ATOM 8034 C CA . THR A 1 1013 ? -8.929 32.194 -7.212 1.00 68.12 1013 THR A CA 1
ATOM 8035 C C . THR A 1 1013 ? -9.117 32.267 -8.732 1.00 68.12 1013 THR A C 1
ATOM 8037 O O . THR A 1 1013 ? -8.464 31.530 -9.469 1.00 68.12 1013 THR A O 1
ATOM 8040 N N . VAL A 1 1014 ? -9.959 33.189 -9.212 1.00 67.88 1014 VAL A N 1
ATOM 8041 C CA . VAL A 1 1014 ? -10.346 33.311 -10.625 1.00 67.88 1014 VAL A CA 1
ATOM 8042 C C . VAL A 1 1014 ? -9.850 34.630 -11.216 1.00 67.88 1014 VAL A C 1
ATOM 8044 O O . VAL A 1 1014 ? -9.297 34.641 -12.315 1.00 67.88 1014 VAL A O 1
ATOM 8047 N N . THR A 1 1015 ? -10.001 35.753 -10.504 1.00 71.88 1015 THR A N 1
ATOM 8048 C CA . THR A 1 1015 ? -9.627 37.076 -11.024 1.00 71.88 1015 THR A CA 1
ATOM 8049 C C . THR A 1 1015 ? -8.200 37.450 -10.625 1.00 71.88 1015 THR A C 1
ATOM 8051 O O . THR A 1 1015 ? -7.920 37.756 -9.468 1.00 71.88 1015 THR A O 1
ATOM 8054 N N . LEU A 1 1016 ? -7.272 37.458 -11.590 1.00 79.00 1016 LEU A N 1
ATOM 8055 C CA . LEU A 1 1016 ? -5.857 37.785 -11.337 1.00 79.00 1016 LEU A CA 1
ATOM 8056 C C . LEU A 1 1016 ? -5.647 39.223 -10.828 1.00 79.00 1016 LEU A C 1
ATOM 8058 O O . LEU A 1 1016 ? -4.708 39.475 -10.078 1.00 79.00 1016 LEU A O 1
ATOM 8062 N N . GLU A 1 1017 ? -6.540 40.154 -11.170 1.00 71.25 1017 GLU A N 1
ATOM 8063 C CA . GLU A 1 1017 ? -6.481 41.544 -10.690 1.00 71.25 1017 GLU A CA 1
ATOM 8064 C C . GLU A 1 1017 ? -6.650 41.655 -9.166 1.00 71.25 1017 GLU A C 1
ATOM 8066 O O . GLU A 1 1017 ? -6.036 42.520 -8.543 1.00 71.25 1017 GLU A O 1
ATOM 8071 N N . ASN A 1 1018 ? -7.418 40.741 -8.559 1.00 71.88 1018 ASN A N 1
ATOM 8072 C CA . ASN A 1 1018 ? -7.656 40.679 -7.114 1.00 71.88 1018 ASN A CA 1
ATOM 8073 C C . ASN A 1 1018 ? -6.779 39.630 -6.416 1.00 71.88 1018 ASN A C 1
ATOM 8075 O O . ASN A 1 1018 ? -7.118 39.199 -5.312 1.00 71.88 1018 ASN A O 1
ATOM 8079 N N . LEU A 1 1019 ? -5.679 39.197 -7.047 1.00 82.44 1019 LEU A N 1
ATOM 8080 C CA . LEU A 1 1019 ? -4.814 38.156 -6.498 1.00 82.44 1019 LEU A CA 1
ATOM 8081 C C . LEU A 1 1019 ? -4.371 38.495 -5.073 1.00 82.44 1019 LEU A C 1
ATOM 8083 O O . LEU A 1 1019 ? -3.834 39.578 -4.807 1.00 82.44 1019 LEU A O 1
ATOM 8087 N N . TYR A 1 1020 ? -4.590 37.532 -4.177 1.00 86.00 1020 TYR A N 1
ATOM 8088 C CA . TYR A 1 1020 ? -4.206 37.606 -2.775 1.00 86.00 1020 TYR A CA 1
ATOM 8089 C C . TYR A 1 1020 ? -3.722 36.230 -2.300 1.00 86.00 1020 TYR A C 1
ATOM 8091 O O . TYR A 1 1020 ? -4.487 35.268 -2.239 1.00 86.00 1020 TYR A O 1
ATOM 8099 N N . LEU A 1 1021 ? -2.439 36.138 -1.957 1.00 89.94 1021 LEU A N 1
ATOM 8100 C CA . LEU A 1 1021 ? -1.802 34.944 -1.404 1.00 89.94 1021 LEU A CA 1
ATOM 8101 C C . LEU A 1 1021 ? -1.201 35.256 -0.032 1.00 89.94 1021 LEU A C 1
ATOM 8103 O O . LEU A 1 1021 ? -0.909 36.411 0.294 1.00 89.94 1021 LEU A O 1
ATOM 8107 N N . ILE A 1 1022 ? -0.971 34.209 0.751 1.00 90.69 1022 ILE A N 1
ATOM 8108 C CA . ILE A 1 1022 ? -0.323 34.281 2.055 1.00 90.69 1022 ILE A CA 1
ATOM 8109 C C . ILE A 1 1022 ? 0.791 33.234 2.135 1.00 90.69 1022 ILE A C 1
ATOM 8111 O O . ILE A 1 1022 ? 0.616 32.082 1.739 1.00 90.69 1022 ILE A O 1
ATOM 8115 N N . ALA A 1 1023 ? 1.959 33.657 2.609 1.00 93.06 1023 ALA A N 1
ATOM 8116 C CA . ALA A 1 1023 ? 3.121 32.813 2.832 1.00 93.06 1023 ALA A CA 1
ATOM 8117 C C . ALA A 1 1023 ? 3.350 32.643 4.337 1.00 93.06 1023 ALA A C 1
ATOM 8119 O O . ALA A 1 1023 ? 3.629 33.620 5.034 1.00 93.06 1023 ALA A O 1
ATOM 8120 N N . ILE A 1 1024 ? 3.231 31.413 4.831 1.00 91.88 1024 ILE A N 1
ATOM 8121 C CA . ILE A 1 1024 ? 3.366 31.041 6.241 1.00 91.88 1024 ILE A CA 1
ATOM 8122 C C . ILE A 1 1024 ? 4.716 30.349 6.439 1.00 91.88 1024 ILE A C 1
ATOM 8124 O O . ILE A 1 1024 ? 5.016 29.354 5.783 1.00 91.88 1024 ILE A O 1
ATOM 8128 N N . VAL A 1 1025 ? 5.544 30.867 7.342 1.00 92.06 1025 VAL A N 1
ATOM 8129 C CA . VAL A 1 1025 ? 6.896 30.341 7.598 1.00 92.06 1025 VAL A CA 1
ATOM 8130 C C . VAL A 1 1025 ? 6.851 29.105 8.507 1.00 92.06 1025 VAL A C 1
ATOM 8132 O O . VAL A 1 1025 ? 6.046 29.070 9.433 1.00 92.06 1025 VAL A O 1
ATOM 8135 N N . HIS A 1 1026 ? 7.721 28.108 8.294 1.00 89.06 1026 HIS A N 1
ATOM 8136 C CA . HIS A 1 1026 ? 7.794 26.917 9.166 1.00 89.06 1026 HIS A CA 1
ATOM 8137 C C . HIS A 1 1026 ? 8.358 27.211 10.566 1.00 89.06 1026 HIS A C 1
ATOM 8139 O O . HIS A 1 1026 ? 7.957 26.580 11.547 1.00 89.06 1026 HIS A O 1
ATOM 8145 N N . ARG A 1 1027 ? 9.281 28.173 10.664 1.00 86.81 1027 ARG A N 1
ATOM 8146 C CA . ARG A 1 1027 ? 9.856 28.663 11.922 1.00 86.81 1027 ARG A CA 1
ATOM 8147 C C . ARG A 1 1027 ? 8.776 29.201 12.860 1.00 86.81 1027 ARG A C 1
ATOM 8149 O O . ARG A 1 1027 ? 8.019 30.097 12.500 1.00 86.81 1027 ARG A O 1
ATOM 8156 N N . ARG A 1 1028 ? 8.737 28.649 14.075 1.00 85.69 1028 ARG A N 1
ATOM 8157 C CA . ARG A 1 1028 ? 7.759 28.980 15.132 1.00 85.69 1028 ARG A CA 1
ATOM 8158 C C . ARG A 1 1028 ? 8.279 29.996 16.146 1.00 85.69 1028 ARG A C 1
ATOM 8160 O O . ARG A 1 1028 ? 7.534 30.450 17.007 1.00 85.69 1028 ARG A O 1
ATOM 8167 N N . ASP A 1 1029 ? 9.565 30.315 16.077 1.00 83.94 1029 ASP A N 1
ATOM 8168 C CA . ASP A 1 1029 ? 10.221 31.274 16.959 1.00 83.94 1029 ASP A CA 1
ATOM 8169 C C . ASP A 1 1029 ? 9.973 32.732 16.541 1.00 83.94 1029 ASP A C 1
ATOM 8171 O O . ASP A 1 1029 ? 10.155 33.634 17.352 1.00 83.94 1029 ASP A O 1
ATOM 8175 N N . ILE A 1 1030 ? 9.495 32.963 15.313 1.00 86.88 1030 ILE A N 1
ATOM 8176 C CA . ILE A 1 1030 ? 9.164 34.294 14.798 1.00 86.88 1030 ILE A CA 1
ATOM 8177 C C . ILE A 1 1030 ? 7.655 34.530 14.946 1.00 86.88 1030 ILE A C 1
ATOM 8179 O O . ILE A 1 1030 ? 6.855 34.057 14.132 1.00 86.88 1030 ILE A O 1
ATOM 8183 N N . ARG A 1 1031 ? 7.251 35.281 15.974 1.00 83.38 1031 ARG A N 1
ATOM 8184 C CA . ARG A 1 1031 ? 5.835 35.600 16.226 1.00 83.38 1031 ARG A CA 1
ATOM 8185 C C . ARG A 1 1031 ? 5.438 36.904 15.554 1.00 83.38 1031 ARG A C 1
ATOM 8187 O O . ARG A 1 1031 ? 4.372 36.989 14.950 1.00 83.38 1031 ARG A O 1
ATOM 8194 N N . CYS A 1 1032 ? 6.304 37.911 15.633 1.00 84.19 1032 CYS A N 1
ATOM 8195 C CA . CYS A 1 1032 ? 6.061 39.235 15.070 1.00 84.19 1032 CYS A CA 1
ATOM 8196 C C . CYS A 1 1032 ? 7.327 39.850 14.452 1.00 84.19 1032 CYS A C 1
ATOM 8198 O O . CYS A 1 1032 ? 8.422 39.298 14.533 1.00 84.19 1032 CYS A O 1
ATOM 8200 N N . ILE A 1 1033 ? 7.186 41.036 13.847 1.00 88.12 1033 ILE A N 1
ATOM 8201 C CA . ILE A 1 1033 ? 8.310 41.775 13.244 1.00 88.12 1033 ILE A CA 1
ATOM 8202 C C . ILE A 1 1033 ? 9.429 42.063 14.265 1.00 88.12 1033 ILE A C 1
ATOM 8204 O O . ILE A 1 1033 ? 10.595 42.104 13.881 1.00 88.12 1033 ILE A O 1
ATOM 8208 N N . ARG A 1 1034 ? 9.120 42.207 15.563 1.00 87.94 1034 ARG A N 1
ATOM 8209 C CA . ARG A 1 1034 ? 10.140 42.464 16.597 1.00 87.94 1034 ARG A CA 1
ATOM 8210 C C . ARG A 1 1034 ? 11.073 41.288 16.876 1.00 87.94 1034 ARG A C 1
ATOM 8212 O O . ARG A 1 1034 ? 12.161 41.514 17.401 1.00 87.94 1034 ARG A O 1
ATOM 8219 N N . ASP A 1 1035 ? 10.687 40.074 16.491 1.00 88.06 1035 ASP A N 1
ATOM 8220 C CA . ASP A 1 1035 ? 11.529 38.882 16.633 1.00 88.06 1035 ASP A CA 1
ATOM 8221 C C . ASP A 1 1035 ? 12.541 38.753 15.479 1.00 88.06 1035 ASP A C 1
ATOM 8223 O O . ASP A 1 1035 ? 13.454 37.926 15.526 1.00 88.06 1035 ASP A O 1
ATOM 8227 N N . LEU A 1 1036 ? 12.412 39.577 14.430 1.00 89.81 1036 LEU A N 1
ATOM 8228 C CA . LEU A 1 1036 ? 13.316 39.553 13.285 1.00 89.81 1036 LEU A CA 1
ATOM 8229 C C . LEU A 1 1036 ? 14.700 40.120 13.634 1.00 89.81 1036 LEU A C 1
ATOM 8231 O O . LEU A 1 1036 ? 14.828 41.197 14.214 1.00 89.81 1036 LEU A O 1
ATOM 8235 N N . ASN A 1 1037 ? 15.736 39.394 13.214 1.00 88.81 1037 ASN A N 1
ATOM 8236 C CA . ASN A 1 1037 ? 17.147 39.728 13.372 1.00 88.81 1037 ASN A CA 1
ATOM 8237 C C . ASN A 1 1037 ? 17.916 39.295 12.108 1.00 88.81 1037 ASN A C 1
ATOM 8239 O O . ASN A 1 1037 ? 17.330 38.788 11.147 1.00 88.81 1037 ASN A O 1
ATOM 8243 N N . ASP A 1 1038 ? 19.231 39.475 12.103 1.00 85.44 1038 ASP A N 1
ATOM 8244 C CA . ASP A 1 1038 ? 20.112 39.109 10.989 1.00 85.44 1038 ASP A CA 1
ATOM 8245 C C . ASP A 1 1038 ? 20.114 37.604 10.659 1.00 85.44 1038 ASP A C 1
ATOM 8247 O O . ASP A 1 1038 ? 20.196 37.233 9.486 1.00 85.44 1038 ASP A O 1
ATOM 8251 N N . SER A 1 1039 ? 19.935 36.728 11.653 1.00 88.00 1039 SER A N 1
ATOM 8252 C CA . SER A 1 1039 ? 19.822 35.277 11.434 1.00 88.00 1039 SER A CA 1
ATOM 8253 C C . SER A 1 1039 ? 18.605 34.889 10.580 1.00 88.00 1039 SER A C 1
ATOM 8255 O O . SER A 1 1039 ? 18.585 33.817 9.973 1.00 88.00 1039 SER A O 1
ATOM 8257 N N . HIS A 1 1040 ? 17.606 35.774 10.483 1.00 90.94 1040 HIS A N 1
ATOM 8258 C CA . HIS A 1 1040 ? 16.402 35.593 9.669 1.00 90.94 1040 HIS A CA 1
ATOM 8259 C C . HIS A 1 1040 ? 16.558 36.105 8.229 1.00 90.94 1040 HIS A C 1
ATOM 8261 O O . HIS A 1 1040 ? 15.709 35.827 7.381 1.00 90.94 1040 HIS A O 1
ATOM 8267 N N . LEU A 1 1041 ? 17.654 36.796 7.903 1.00 90.25 1041 LEU A N 1
ATOM 8268 C CA . LEU A 1 1041 ? 17.878 37.358 6.571 1.00 90.25 1041 LEU A CA 1
ATOM 8269 C C . LEU A 1 1041 ? 17.882 36.302 5.442 1.00 90.25 1041 LEU A C 1
ATOM 8271 O O . LEU A 1 1041 ? 17.272 36.564 4.400 1.00 90.25 1041 LEU A O 1
ATOM 8275 N N . PRO A 1 1042 ? 18.483 35.100 5.607 1.00 92.69 1042 PRO A N 1
ATOM 8276 C CA . PRO A 1 1042 ? 18.406 34.047 4.592 1.00 92.69 1042 PRO A CA 1
ATOM 8277 C C . PRO A 1 1042 ? 16.968 33.604 4.303 1.00 92.69 1042 PRO A C 1
ATOM 8279 O O . PRO A 1 1042 ? 16.608 33.427 3.141 1.00 92.69 1042 PRO A O 1
ATOM 8282 N N . LEU A 1 1043 ? 16.129 33.494 5.339 1.00 93.75 1043 LEU A N 1
ATOM 8283 C CA . LEU A 1 1043 ? 14.717 33.125 5.215 1.00 93.75 1043 LEU A CA 1
ATOM 8284 C C . LEU A 1 1043 ? 13.942 34.186 4.427 1.00 93.75 1043 LEU A C 1
ATOM 8286 O O . LEU A 1 1043 ? 13.256 33.849 3.465 1.00 93.75 1043 LEU A O 1
ATOM 8290 N N . LEU A 1 1044 ? 14.076 35.464 4.796 1.00 93.56 1044 LEU A N 1
ATOM 8291 C CA . LEU A 1 1044 ? 13.354 36.563 4.140 1.00 93.56 1044 LEU A CA 1
ATOM 8292 C C . LEU A 1 1044 ? 13.765 36.714 2.667 1.00 93.56 1044 LEU A C 1
ATOM 8294 O O . LEU A 1 1044 ? 12.914 36.897 1.793 1.00 93.56 1044 LEU A O 1
ATOM 8298 N N . LYS A 1 1045 ? 15.062 36.558 2.367 1.00 93.62 1045 LYS A N 1
ATOM 8299 C CA . LYS A 1 1045 ? 15.572 36.543 0.988 1.00 93.62 1045 LYS A CA 1
ATOM 8300 C C . LYS A 1 1045 ? 15.065 35.338 0.199 1.00 93.62 1045 LYS A C 1
ATOM 8302 O O . LYS A 1 1045 ? 14.727 35.495 -0.976 1.00 93.62 1045 LYS A O 1
ATOM 8307 N N . ASN A 1 1046 ? 14.994 34.158 0.821 1.00 93.94 1046 ASN A N 1
ATOM 8308 C CA . ASN A 1 1046 ? 14.473 32.952 0.177 1.00 93.94 1046 ASN A CA 1
ATOM 8309 C C . ASN A 1 1046 ? 12.981 33.094 -0.139 1.00 93.94 1046 ASN A C 1
ATOM 8311 O O . ASN A 1 1046 ? 12.592 32.869 -1.282 1.00 93.94 1046 ASN A O 1
ATOM 8315 N N . LEU A 1 1047 ? 12.180 33.559 0.828 1.00 93.94 1047 LEU A N 1
ATOM 8316 C CA . LEU A 1 1047 ? 10.764 33.911 0.662 1.00 93.94 1047 LEU A CA 1
ATOM 8317 C C . LEU A 1 1047 ? 10.560 34.823 -0.546 1.00 93.94 1047 LEU A C 1
ATOM 8319 O O . LEU A 1 1047 ? 9.847 34.470 -1.484 1.00 93.94 1047 LEU A O 1
ATOM 8323 N N . ARG A 1 1048 ? 11.250 35.968 -0.554 1.00 94.19 1048 ARG A N 1
ATOM 8324 C CA . ARG A 1 1048 ? 11.177 36.946 -1.641 1.00 94.19 1048 ARG A CA 1
ATOM 8325 C C . ARG A 1 1048 ? 11.527 36.317 -2.991 1.00 94.19 1048 ARG A C 1
ATOM 8327 O O . ARG A 1 1048 ? 10.765 36.447 -3.944 1.00 94.19 1048 ARG A O 1
ATOM 8334 N N . ARG A 1 1049 ? 12.668 35.624 -3.081 1.00 94.44 1049 ARG A N 1
ATOM 8335 C CA . ARG A 1 1049 ? 13.159 35.024 -4.332 1.00 94.44 1049 ARG A CA 1
ATOM 8336 C C . ARG A 1 1049 ? 12.196 33.965 -4.873 1.00 94.44 1049 ARG A C 1
ATOM 8338 O O . ARG A 1 1049 ? 11.862 34.003 -6.052 1.00 94.44 1049 ARG A O 1
ATOM 8345 N N . GLN A 1 1050 ? 11.761 33.037 -4.023 1.00 94.19 1050 GLN A N 1
ATOM 8346 C CA . GLN A 1 1050 ? 10.900 31.921 -4.412 1.00 94.19 1050 GLN A CA 1
ATOM 8347 C C . GLN A 1 1050 ? 9.506 32.405 -4.831 1.00 94.19 1050 GLN A C 1
ATOM 8349 O O . GLN A 1 1050 ? 8.999 31.968 -5.859 1.00 94.19 1050 GLN A O 1
ATOM 8354 N N . ILE A 1 1051 ? 8.910 33.360 -4.104 1.00 93.69 1051 ILE A N 1
ATOM 8355 C CA . ILE A 1 1051 ? 7.592 33.919 -4.447 1.00 93.69 1051 ILE A CA 1
ATOM 8356 C C . ILE A 1 1051 ? 7.644 34.665 -5.787 1.00 93.69 1051 ILE A C 1
ATOM 8358 O O . ILE A 1 1051 ? 6.810 34.414 -6.658 1.00 93.69 1051 ILE A O 1
ATOM 8362 N N . LEU A 1 1052 ? 8.640 35.540 -5.983 1.00 92.50 1052 LEU A N 1
ATOM 8363 C CA . LEU A 1 1052 ? 8.784 36.315 -7.222 1.00 92.50 1052 LEU A CA 1
ATOM 8364 C C . LEU A 1 1052 ? 9.115 35.447 -8.444 1.00 92.50 1052 LEU A C 1
ATOM 8366 O O . LEU A 1 1052 ? 8.845 35.860 -9.568 1.00 92.50 1052 LEU A O 1
ATOM 8370 N N . GLN A 1 1053 ? 9.677 34.253 -8.241 1.00 91.94 1053 GLN A N 1
ATOM 8371 C CA . GLN A 1 1053 ? 9.921 33.282 -9.306 1.00 91.94 1053 GLN A CA 1
ATOM 8372 C C . GLN A 1 1053 ? 8.681 32.426 -9.597 1.00 91.94 1053 GLN A C 1
ATOM 8374 O O . GLN A 1 1053 ? 8.338 32.208 -10.756 1.00 91.94 1053 GLN A O 1
ATOM 8379 N N . PHE A 1 1054 ? 8.007 31.943 -8.555 1.00 93.75 1054 PHE A N 1
ATOM 8380 C CA . PHE A 1 1054 ? 6.915 30.982 -8.673 1.00 93.75 1054 PHE A CA 1
ATOM 8381 C C . PHE A 1 1054 ? 5.607 31.606 -9.174 1.00 93.75 1054 PHE A C 1
ATOM 8383 O O . PHE A 1 1054 ? 4.946 31.039 -10.042 1.00 93.75 1054 PHE A O 1
ATOM 8390 N N . VAL A 1 1055 ? 5.217 32.774 -8.650 1.00 91.19 1055 VAL A N 1
ATOM 8391 C CA . VAL A 1 1055 ? 3.909 33.379 -8.960 1.00 91.19 1055 VAL A CA 1
ATOM 8392 C C . VAL A 1 1055 ? 3.772 33.723 -10.456 1.00 91.19 1055 VAL A C 1
ATOM 8394 O O . VAL A 1 1055 ? 2.768 33.313 -11.041 1.00 91.19 1055 VAL A O 1
ATOM 8397 N N . PRO A 1 1056 ? 4.768 34.347 -11.124 1.00 89.06 1056 PRO A N 1
ATOM 8398 C CA . PRO A 1 1056 ? 4.720 34.576 -12.574 1.00 89.06 1056 PRO A CA 1
ATOM 8399 C C . PRO A 1 1056 ? 4.756 33.293 -13.418 1.00 89.06 1056 PRO A C 1
ATOM 8401 O O . PRO A 1 1056 ? 4.211 33.267 -14.518 1.00 89.06 1056 PRO A O 1
ATOM 8404 N N . GLN A 1 1057 ? 5.391 32.219 -12.924 1.00 88.62 1057 GLN A N 1
ATOM 8405 C CA . GLN A 1 1057 ? 5.401 30.917 -13.608 1.00 88.62 1057 GLN A CA 1
ATOM 8406 C C . GLN A 1 1057 ? 4.034 30.233 -13.559 1.00 88.62 1057 GLN A C 1
ATOM 8408 O O . GLN A 1 1057 ? 3.632 29.590 -14.526 1.00 88.62 1057 GLN A O 1
ATOM 8413 N N . LYS A 1 1058 ? 3.328 30.355 -12.430 1.00 88.12 1058 LYS A N 1
ATOM 8414 C CA . LYS A 1 1058 ? 2.023 29.721 -12.223 1.00 88.12 1058 LYS A CA 1
ATOM 8415 C C . LYS A 1 1058 ? 0.879 30.495 -12.874 1.00 88.12 1058 LYS A C 1
ATOM 8417 O O . LYS A 1 1058 ? -0.031 29.875 -13.417 1.00 88.12 1058 LYS A O 1
ATOM 8422 N N . TYR A 1 1059 ? 0.916 31.825 -12.825 1.00 87.06 1059 TYR A N 1
ATOM 8423 C CA . TYR A 1 1059 ? -0.153 32.683 -13.332 1.00 87.06 1059 TYR A CA 1
ATOM 8424 C C . TYR A 1 1059 ? 0.337 33.509 -14.524 1.00 87.06 1059 TYR A C 1
ATOM 8426 O O . TYR A 1 1059 ? 0.929 34.579 -14.369 1.00 87.06 1059 TYR A O 1
ATOM 8434 N N . SER A 1 1060 ? 0.069 33.006 -15.734 1.00 73.44 1060 SER A N 1
ATOM 8435 C CA . SER A 1 1060 ? 0.387 33.697 -16.985 1.00 73.44 1060 SER A CA 1
ATOM 8436 C C . SER A 1 1060 ? -0.357 35.034 -17.056 1.00 73.44 1060 SER A C 1
ATOM 8438 O O . SER A 1 1060 ? -1.583 35.049 -17.148 1.00 73.44 1060 SER A O 1
ATOM 8440 N N . GLY A 1 1061 ? 0.377 36.147 -17.014 1.00 77.38 1061 GLY A N 1
ATOM 8441 C CA . GLY A 1 1061 ? -0.189 37.501 -17.071 1.00 77.38 1061 GLY A CA 1
ATOM 8442 C C . GLY A 1 1061 ? 0.242 38.429 -15.936 1.00 77.38 1061 GLY A C 1
ATOM 8443 O O . GLY A 1 1061 ? -0.061 39.613 -16.010 1.00 77.38 1061 GLY A O 1
ATOM 8444 N N . ILE A 1 1062 ? 0.965 37.921 -14.931 1.00 85.88 1062 ILE A N 1
ATOM 8445 C CA . ILE A 1 1062 ? 1.516 38.726 -13.833 1.00 85.88 1062 ILE A CA 1
ATOM 8446 C C . ILE A 1 1062 ? 3.034 38.785 -13.956 1.00 85.88 1062 ILE A C 1
ATOM 8448 O O . ILE A 1 1062 ? 3.697 37.746 -14.018 1.00 85.88 1062 ILE A O 1
ATOM 8452 N N . ARG A 1 1063 ? 3.604 39.991 -13.955 1.00 85.44 1063 ARG A N 1
ATOM 8453 C CA . ARG A 1 1063 ? 5.059 40.167 -13.906 1.00 85.44 1063 ARG A CA 1
ATOM 8454 C C . ARG A 1 1063 ? 5.564 40.234 -12.464 1.00 85.44 1063 ARG A C 1
ATOM 8456 O O . ARG A 1 1063 ? 4.841 40.616 -11.550 1.00 85.44 1063 ARG A O 1
ATOM 8463 N N . SER A 1 1064 ? 6.835 39.897 -12.245 1.00 86.25 1064 SER A N 1
ATOM 8464 C CA . SER A 1 1064 ? 7.439 39.937 -10.903 1.00 86.25 1064 SER A CA 1
ATOM 8465 C C . SER A 1 1064 ? 7.461 41.344 -10.290 1.00 86.25 1064 SER A C 1
ATOM 8467 O O . SER A 1 1064 ? 7.383 41.473 -9.076 1.00 86.25 1064 SER A O 1
ATOM 8469 N N . ASP A 1 1065 ? 7.555 42.393 -11.112 1.00 85.94 1065 ASP A N 1
ATOM 8470 C CA . ASP A 1 1065 ? 7.492 43.803 -10.700 1.00 85.94 1065 ASP A CA 1
ATOM 8471 C C . ASP A 1 1065 ? 6.065 44.296 -10.404 1.00 85.94 1065 ASP A C 1
ATOM 8473 O O . ASP A 1 1065 ? 5.893 45.358 -9.812 1.00 85.94 1065 ASP A O 1
ATOM 8477 N N . GLU A 1 1066 ? 5.041 43.514 -10.759 1.00 86.38 1066 GLU A N 1
ATOM 8478 C CA . GLU A 1 1066 ? 3.630 43.807 -10.474 1.00 86.38 1066 GLU A CA 1
ATOM 8479 C C . GLU A 1 1066 ? 3.136 43.173 -9.162 1.00 86.38 1066 GLU A C 1
ATOM 8481 O O . GLU A 1 1066 ? 1.964 43.311 -8.796 1.00 86.38 1066 GLU A O 1
ATOM 8486 N N . LEU A 1 1067 ? 4.028 42.494 -8.434 1.00 89.25 1067 LEU A N 1
ATOM 8487 C CA . LEU A 1 1067 ? 3.742 41.859 -7.153 1.00 89.25 1067 LEU A CA 1
ATOM 8488 C C . LEU A 1 1067 ? 4.197 42.727 -5.985 1.00 89.25 1067 LEU A C 1
ATOM 8490 O O . LEU A 1 1067 ? 5.323 43.218 -5.939 1.00 89.25 1067 LEU A O 1
ATOM 8494 N N . ARG A 1 1068 ? 3.326 42.848 -4.985 1.00 87.56 1068 ARG A N 1
ATOM 8495 C CA . ARG A 1 1068 ? 3.608 43.522 -3.720 1.00 87.56 1068 ARG A CA 1
ATOM 8496 C C . ARG A 1 1068 ? 3.624 42.510 -2.581 1.00 87.56 1068 ARG A C 1
ATOM 8498 O O . ARG A 1 1068 ? 2.614 41.848 -2.335 1.00 87.56 1068 ARG A O 1
ATOM 8505 N N . LEU A 1 1069 ? 4.759 42.432 -1.881 1.00 91.69 1069 LEU A N 1
ATOM 8506 C CA . LEU A 1 1069 ? 4.968 41.584 -0.707 1.00 91.69 1069 LEU A CA 1
ATOM 8507 C C . LEU A 1 1069 ? 5.045 42.451 0.554 1.00 91.69 1069 LEU A C 1
ATOM 8509 O O . LEU A 1 1069 ? 5.888 43.346 0.639 1.00 91.69 1069 LEU A O 1
ATOM 8513 N N . PHE A 1 1070 ? 4.187 42.191 1.537 1.00 89.19 1070 PHE A N 1
ATOM 8514 C CA . PHE A 1 1070 ? 4.136 42.982 2.768 1.00 89.19 1070 PHE A CA 1
ATOM 8515 C C . PHE A 1 1070 ? 3.744 42.150 3.991 1.00 89.19 1070 PHE A C 1
ATOM 8517 O O . PHE A 1 1070 ? 3.145 41.082 3.876 1.00 89.19 1070 PHE A O 1
ATOM 8524 N N . VAL A 1 1071 ? 4.069 42.663 5.174 1.00 87.94 1071 VAL A N 1
ATOM 8525 C CA . VAL A 1 1071 ? 3.782 42.050 6.475 1.00 87.94 1071 VAL A CA 1
ATOM 8526 C C . VAL A 1 1071 ? 2.923 43.003 7.295 1.00 87.94 1071 VAL A C 1
ATOM 8528 O O . VAL A 1 1071 ? 3.235 44.189 7.405 1.00 87.94 1071 VAL A O 1
ATOM 8531 N N . HIS A 1 1072 ? 1.850 42.496 7.898 1.00 82.38 1072 HIS A N 1
ATOM 8532 C CA . HIS A 1 1072 ? 1.087 43.252 8.886 1.00 82.38 1072 HIS A CA 1
ATOM 8533 C C . HIS A 1 1072 ? 1.757 43.165 10.258 1.00 82.38 1072 HIS A C 1
ATOM 8535 O O . HIS A 1 1072 ? 2.067 42.078 10.740 1.00 82.38 1072 HIS A O 1
ATOM 8541 N N . HIS A 1 1073 ? 1.945 44.311 10.912 1.00 81.38 1073 HIS A N 1
ATOM 8542 C CA . HIS A 1 1073 ? 2.338 44.342 12.315 1.00 81.38 1073 HIS A CA 1
ATOM 8543 C C . HIS A 1 1073 ? 1.093 44.579 13.161 1.00 81.38 1073 HIS A C 1
ATOM 8545 O O . HIS A 1 1073 ? 0.632 45.707 13.292 1.00 81.38 1073 HIS A O 1
ATOM 8551 N N . LEU A 1 1074 ? 0.517 43.504 13.693 1.00 77.19 1074 LEU A N 1
ATOM 8552 C CA . LEU A 1 1074 ? -0.538 43.593 14.691 1.00 77.19 1074 LEU A CA 1
ATOM 8553 C C . LEU A 1 1074 ? -0.208 42.602 15.810 1.00 77.19 1074 LEU A C 1
ATOM 8555 O O . LEU A 1 1074 ? -0.247 41.399 15.554 1.00 77.19 1074 LEU A O 1
ATOM 8559 N N . PRO A 1 1075 ? 0.118 43.068 17.028 1.00 70.38 1075 PRO A N 1
ATOM 8560 C CA . PRO A 1 1075 ? 0.539 42.187 18.119 1.00 70.38 1075 PRO A CA 1
ATOM 8561 C C . PRO A 1 1075 ? -0.481 41.123 18.543 1.00 70.38 1075 PRO A C 1
ATOM 8563 O O . PRO A 1 1075 ? -0.124 40.179 19.233 1.00 70.38 1075 PRO A O 1
ATOM 8566 N N . SER A 1 1076 ? -1.744 41.240 18.117 1.00 66.94 1076 SER A N 1
ATOM 8567 C CA . SER A 1 1076 ? -2.780 40.224 18.322 1.00 66.94 1076 SER A CA 1
ATOM 8568 C C . SER A 1 1076 ? -2.747 39.058 17.314 1.00 66.94 1076 SER A C 1
ATOM 8570 O O . SER A 1 1076 ? -3.560 38.138 17.437 1.00 66.94 1076 SER A O 1
ATOM 8572 N N . TYR A 1 1077 ? -1.816 39.056 16.350 1.00 66.38 1077 TYR A N 1
ATOM 8573 C CA . TYR A 1 1077 ? -1.508 37.920 15.471 1.00 66.38 1077 TYR A CA 1
ATOM 8574 C C . TYR A 1 1077 ? -0.135 37.325 15.817 1.00 66.38 1077 TYR A C 1
ATOM 8576 O O . TYR A 1 1077 ? 0.839 38.046 16.001 1.00 66.38 1077 TYR A O 1
ATOM 8584 N N . TYR A 1 1078 ? -0.067 35.993 15.887 1.00 69.69 1078 TYR A N 1
ATOM 8585 C CA . TYR A 1 1078 ? 0.966 35.266 16.644 1.00 69.69 1078 TYR A CA 1
ATOM 8586 C C . TYR A 1 1078 ? 1.930 34.424 15.804 1.00 69.69 1078 TYR A C 1
ATOM 8588 O O . TYR A 1 1078 ? 2.740 33.687 16.361 1.00 69.69 1078 TYR A O 1
ATOM 8596 N N . HIS A 1 1079 ? 1.836 34.504 14.477 1.00 84.88 1079 HIS A N 1
ATOM 8597 C CA . HIS A 1 1079 ? 2.707 33.761 13.571 1.00 84.88 1079 HIS A CA 1
ATOM 8598 C C . HIS A 1 1079 ? 3.109 34.634 12.390 1.00 84.88 1079 HIS A C 1
ATOM 8600 O O . HIS A 1 1079 ? 2.242 35.191 11.706 1.00 84.88 1079 HIS A O 1
ATOM 8606 N N . PHE A 1 1080 ? 4.412 34.744 12.141 1.00 88.69 1080 PHE A N 1
ATOM 8607 C CA . PHE A 1 1080 ? 4.935 35.563 11.057 1.00 88.69 1080 PHE A CA 1
ATOM 8608 C C . PHE A 1 1080 ? 4.521 35.010 9.685 1.00 88.69 1080 PHE A C 1
ATOM 8610 O O . PHE A 1 1080 ? 4.779 33.853 9.345 1.00 88.69 1080 PHE A O 1
ATOM 8617 N N . HIS A 1 1081 ? 3.884 35.861 8.884 1.00 89.94 1081 HIS A N 1
ATOM 8618 C CA . HIS A 1 1081 ? 3.443 35.539 7.534 1.00 89.94 1081 HIS A CA 1
ATOM 8619 C C . HIS A 1 1081 ? 3.577 36.752 6.611 1.00 89.94 1081 HIS A C 1
ATOM 8621 O O . HIS A 1 1081 ? 3.511 37.902 7.049 1.00 89.94 1081 HIS A O 1
ATOM 8627 N N . VAL A 1 1082 ? 3.765 36.485 5.322 1.00 91.12 1082 VAL A N 1
ATOM 8628 C CA . VAL A 1 1082 ? 3.912 37.506 4.280 1.00 91.12 1082 VAL A CA 1
ATOM 8629 C C . VAL A 1 1082 ? 2.702 37.449 3.358 1.00 91.12 1082 VAL A C 1
ATOM 8631 O O . VAL A 1 1082 ? 2.364 36.390 2.836 1.00 91.12 1082 VAL A O 1
ATOM 8634 N N . HIS A 1 1083 ? 2.057 38.584 3.124 1.00 89.25 1083 HIS A N 1
ATOM 8635 C CA . HIS A 1 1083 ? 0.995 38.709 2.132 1.00 89.25 1083 HIS A CA 1
ATOM 8636 C C . HIS A 1 1083 ? 1.582 39.042 0.763 1.00 89.25 1083 HIS A C 1
ATOM 8638 O O . HIS A 1 1083 ? 2.495 39.862 0.660 1.00 89.25 1083 HIS A O 1
ATOM 8644 N N . VAL A 1 1084 ? 1.033 38.432 -0.286 1.00 89.81 1084 VAL A N 1
ATOM 8645 C CA . VAL A 1 1084 ? 1.434 38.647 -1.681 1.00 89.81 1084 VAL A CA 1
ATOM 8646 C C . VAL A 1 1084 ? 0.211 39.074 -2.474 1.00 89.81 1084 VAL A C 1
ATOM 8648 O O . VAL A 1 1084 ? -0.802 38.378 -2.481 1.00 89.81 1084 VAL A O 1
ATOM 8651 N N . THR A 1 1085 ? 0.292 40.222 -3.136 1.00 87.00 1085 THR A N 1
ATOM 8652 C CA . THR A 1 1085 ? -0.856 40.817 -3.833 1.00 87.00 1085 THR A CA 1
ATOM 8653 C C . THR A 1 1085 ? -0.439 41.439 -5.153 1.00 87.00 1085 THR A C 1
ATOM 8655 O O . THR A 1 1085 ? 0.725 41.796 -5.334 1.00 87.00 1085 THR A O 1
ATOM 8658 N N . HIS A 1 1086 ? -1.386 41.568 -6.076 1.00 85.06 1086 HIS A N 1
ATOM 8659 C CA . HIS A 1 1086 ? -1.165 42.277 -7.332 1.00 85.06 1086 HIS A CA 1
ATOM 8660 C C . HIS A 1 1086 ? -1.276 43.799 -7.129 1.00 85.06 1086 HIS A C 1
ATOM 8662 O O . HIS A 1 1086 ? -2.177 44.264 -6.430 1.00 85.06 1086 HIS A O 1
ATOM 8668 N N . LEU A 1 1087 ? -0.402 44.595 -7.759 1.00 77.00 1087 LEU A N 1
ATOM 8669 C CA . LEU A 1 1087 ? -0.384 46.062 -7.606 1.00 77.00 1087 LEU A CA 1
ATOM 8670 C C . LEU A 1 1087 ? -1.704 46.749 -7.996 1.00 77.00 1087 LEU A C 1
ATOM 8672 O O . LEU A 1 1087 ? -2.001 47.815 -7.465 1.00 77.00 1087 LEU A O 1
ATOM 8676 N N . ARG A 1 1088 ? -2.489 46.146 -8.899 1.00 67.94 1088 ARG A N 1
ATOM 8677 C CA . ARG A 1 1088 ? -3.798 46.670 -9.347 1.00 67.94 1088 ARG A CA 1
ATOM 8678 C C . ARG A 1 1088 ? -4.958 46.383 -8.385 1.00 67.94 1088 ARG A C 1
ATOM 8680 O O . ARG A 1 1088 ? -6.092 46.725 -8.693 1.00 67.94 1088 ARG A O 1
ATOM 8687 N N . ASN A 1 1089 ? -4.704 45.736 -7.249 1.00 65.75 1089 ASN A N 1
ATOM 8688 C CA . ASN A 1 1089 ? -5.748 45.437 -6.279 1.00 65.75 1089 ASN A CA 1
ATOM 8689 C C . ASN A 1 1089 ? -6.096 46.693 -5.450 1.00 65.75 1089 ASN A C 1
ATOM 8691 O O . ASN A 1 1089 ? -5.411 47.025 -4.477 1.00 65.75 1089 ASN A O 1
ATOM 8695 N N . ASP A 1 1090 ? -7.185 47.372 -5.822 1.00 53.03 1090 ASP A N 1
ATOM 8696 C CA . ASP A 1 1090 ? -7.661 48.617 -5.194 1.00 53.03 1090 ASP A CA 1
ATOM 8697 C C . ASP A 1 1090 ? -8.097 48.444 -3.729 1.00 53.03 1090 ASP A C 1
ATOM 8699 O O . ASP A 1 1090 ? -8.083 49.405 -2.956 1.00 53.03 1090 ASP A O 1
ATOM 8703 N N . THR A 1 1091 ? -8.438 47.221 -3.298 1.00 53.75 1091 THR A N 1
ATOM 8704 C CA . THR A 1 1091 ? -8.941 46.961 -1.930 1.00 53.75 1091 THR A CA 1
ATOM 8705 C C . THR A 1 1091 ? -7.918 47.282 -0.832 1.00 53.75 1091 THR A C 1
ATOM 8707 O O . THR A 1 1091 ? -8.278 47.493 0.328 1.00 53.75 1091 THR A O 1
ATOM 8710 N N . ILE A 1 1092 ? -6.634 47.365 -1.192 1.00 51.47 1092 ILE A N 1
ATOM 8711 C CA . ILE A 1 1092 ? -5.513 47.569 -0.265 1.00 51.47 1092 ILE A CA 1
ATOM 8712 C C . ILE A 1 1092 ? -5.057 49.034 -0.223 1.00 51.47 1092 ILE A C 1
ATOM 8714 O O . ILE A 1 1092 ? -4.319 49.407 0.694 1.00 51.47 1092 ILE A O 1
ATOM 8718 N N . ALA A 1 1093 ? -5.537 49.900 -1.127 1.00 41.94 1093 ALA A N 1
ATOM 8719 C CA . ALA A 1 1093 ? -5.198 51.327 -1.116 1.00 41.94 1093 ALA A CA 1
ATOM 8720 C C . ALA A 1 1093 ? -5.461 51.982 0.260 1.00 41.94 1093 ALA A C 1
ATOM 8722 O O . ALA A 1 1093 ? -4.693 52.842 0.681 1.00 41.94 1093 ALA A O 1
ATOM 8723 N N . GLY A 1 1094 ? -6.451 51.501 1.027 1.00 44.22 1094 GLY A N 1
ATOM 8724 C CA . GLY A 1 1094 ? -6.709 51.950 2.404 1.00 44.22 1094 GLY A CA 1
ATOM 8725 C C . GLY A 1 1094 ? -5.851 51.299 3.506 1.00 44.22 1094 GLY A C 1
ATOM 8726 O O . GLY A 1 1094 ? -5.704 51.870 4.582 1.00 44.22 1094 GLY A O 1
ATOM 8727 N N . GLY A 1 1095 ? -5.276 50.112 3.278 1.00 45.41 1095 GLY A N 1
ATOM 8728 C CA . GLY A 1 1095 ? -4.504 49.368 4.287 1.00 45.41 1095 GLY A CA 1
ATOM 8729 C C . GLY A 1 1095 ? -3.042 49.805 4.400 1.00 45.41 1095 GLY A C 1
ATOM 8730 O O . GLY A 1 1095 ? -2.484 49.814 5.493 1.00 45.41 1095 GLY A O 1
ATOM 8731 N N . ILE A 1 1096 ? -2.426 50.199 3.286 1.00 48.50 1096 ILE A N 1
ATOM 8732 C CA . ILE A 1 1096 ? -1.042 50.704 3.262 1.00 48.50 1096 ILE A CA 1
ATOM 8733 C C . ILE A 1 1096 ? -0.998 52.205 3.580 1.00 48.50 1096 ILE A C 1
ATOM 8735 O O . ILE A 1 1096 ? -0.031 52.673 4.172 1.00 48.50 1096 ILE A O 1
ATOM 8739 N N . ALA A 1 1097 ? -2.071 52.945 3.282 1.00 45.56 1097 ALA A N 1
ATOM 8740 C CA . ALA A 1 1097 ? -2.144 54.386 3.522 1.00 45.56 1097 ALA A CA 1
ATOM 8741 C C . ALA A 1 1097 ? -2.094 54.792 5.010 1.00 45.56 1097 ALA A C 1
ATOM 8743 O O . ALA A 1 1097 ? -1.859 55.960 5.303 1.00 45.56 1097 ALA A O 1
ATOM 8744 N N . ILE A 1 1098 ? -2.304 53.865 5.958 1.00 49.53 1098 ILE A N 1
ATOM 8745 C CA . ILE A 1 1098 ? -2.455 54.195 7.386 1.00 49.53 1098 ILE A CA 1
ATOM 8746 C C . ILE A 1 1098 ? -1.705 53.186 8.274 1.00 49.53 1098 ILE A C 1
ATOM 8748 O O . ILE A 1 1098 ? -2.298 52.496 9.097 1.00 49.53 1098 ILE A O 1
ATOM 8752 N N . ALA A 1 1099 ? -0.385 53.061 8.092 1.00 52.66 1099 ALA A N 1
ATOM 8753 C CA . ALA A 1 1099 ? 0.515 52.406 9.057 1.00 52.66 1099 ALA A CA 1
ATOM 8754 C C . ALA A 1 1099 ? 0.156 50.952 9.452 1.00 52.66 1099 ALA A C 1
ATOM 8756 O O . ALA A 1 1099 ? 0.425 50.515 10.569 1.00 52.66 1099 ALA A O 1
ATOM 8757 N N . LYS A 1 1100 ? -0.464 50.186 8.545 1.00 62.09 1100 LYS A N 1
ATOM 8758 C CA . LYS A 1 1100 ? -0.921 48.813 8.820 1.00 62.09 1100 LYS A CA 1
ATOM 8759 C C . LYS A 1 1100 ? 0.019 47.731 8.284 1.00 62.09 1100 LYS A C 1
ATOM 8761 O O . LYS A 1 1100 ? -0.146 46.568 8.644 1.00 62.09 1100 LYS A O 1
ATOM 8766 N N . ALA A 1 1101 ? 0.966 48.069 7.409 1.00 75.12 1101 ALA A N 1
ATOM 8767 C CA . ALA A 1 1101 ? 1.805 47.098 6.709 1.00 75.12 1101 ALA A CA 1
ATOM 8768 C C . ALA A 1 1101 ? 3.225 47.623 6.457 1.00 75.12 1101 ALA A C 1
ATOM 8770 O O . ALA A 1 1101 ? 3.403 48.796 6.141 1.00 75.12 1101 ALA A O 1
ATOM 8771 N N . TYR A 1 1102 ? 4.207 46.728 6.545 1.00 85.62 1102 TYR A N 1
ATOM 8772 C CA . TYR A 1 1102 ? 5.616 46.960 6.229 1.00 85.62 1102 TYR A CA 1
ATOM 8773 C C . TYR A 1 1102 ? 5.983 46.165 4.974 1.00 85.62 1102 TYR A C 1
ATOM 8775 O O . TYR A 1 1102 ? 5.646 44.980 4.885 1.00 85.62 1102 TYR A O 1
ATOM 8783 N N . LEU A 1 1103 ? 6.644 46.787 3.994 1.00 89.31 1103 LEU A N 1
ATOM 8784 C CA . LEU A 1 1103 ? 7.082 46.072 2.793 1.00 89.31 1103 LEU A CA 1
ATOM 8785 C C . LEU A 1 1103 ? 8.195 45.087 3.150 1.00 89.31 1103 LEU A C 1
ATOM 8787 O O . LEU A 1 1103 ? 9.070 45.385 3.962 1.00 89.31 1103 LEU A O 1
ATOM 8791 N N . LEU A 1 1104 ? 8.174 43.905 2.528 1.00 92.19 1104 LEU A N 1
ATOM 8792 C CA . LEU A 1 1104 ? 9.200 42.893 2.781 1.00 92.19 1104 LEU A CA 1
ATOM 8793 C C . LEU A 1 1104 ? 10.597 43.392 2.378 1.00 92.19 1104 LEU A C 1
ATOM 8795 O O . LEU A 1 1104 ? 11.568 43.092 3.068 1.00 92.19 1104 LEU A O 1
ATOM 8799 N N . ASP A 1 1105 ? 10.687 44.169 1.298 1.00 90.44 1105 ASP A N 1
ATOM 8800 C CA . ASP A 1 1105 ? 11.945 44.760 0.831 1.00 90.44 1105 ASP A CA 1
ATOM 8801 C C . ASP A 1 1105 ? 12.527 45.741 1.858 1.00 90.44 1105 ASP A C 1
ATOM 8803 O O . ASP A 1 1105 ? 13.695 45.607 2.216 1.00 90.44 1105 ASP A O 1
ATOM 8807 N N . ASP A 1 1106 ? 11.698 46.624 2.427 1.00 90.62 1106 ASP A N 1
ATOM 8808 C CA . ASP A 1 1106 ? 12.117 47.544 3.495 1.00 90.62 1106 ASP A CA 1
ATOM 8809 C C . ASP A 1 1106 ? 12.593 46.774 4.736 1.00 90.62 1106 ASP A C 1
ATOM 8811 O O . ASP A 1 1106 ? 13.561 47.158 5.391 1.00 90.62 1106 ASP A O 1
ATOM 8815 N N . ILE A 1 1107 ? 11.936 45.655 5.071 1.00 91.31 1107 ILE A N 1
ATOM 8816 C CA . ILE A 1 1107 ? 12.347 44.805 6.195 1.00 91.31 1107 ILE A CA 1
ATOM 8817 C C . ILE A 1 1107 ? 13.734 44.211 5.963 1.00 91.31 1107 ILE A C 1
ATOM 8819 O O . ILE A 1 1107 ? 14.572 44.262 6.868 1.00 91.31 1107 ILE A O 1
ATOM 8823 N N . ILE A 1 1108 ? 13.974 43.671 4.768 1.00 92.25 1108 ILE A N 1
ATOM 8824 C CA . ILE A 1 1108 ? 15.266 43.097 4.383 1.00 92.25 1108 ILE A CA 1
ATOM 8825 C C . ILE A 1 1108 ? 16.348 44.184 4.406 1.00 92.25 1108 ILE A C 1
ATOM 8827 O O . ILE A 1 1108 ? 17.384 43.986 5.037 1.00 92.25 1108 ILE A O 1
ATOM 8831 N N . GLU A 1 1109 ? 16.092 45.341 3.795 1.00 91.56 1109 GLU A N 1
ATOM 8832 C CA . GLU A 1 1109 ? 17.046 46.452 3.726 1.00 91.56 1109 GLU A CA 1
ATOM 8833 C C . GLU A 1 1109 ? 17.380 47.016 5.116 1.00 91.56 1109 GLU A C 1
ATOM 8835 O O . GLU A 1 1109 ? 18.546 47.279 5.425 1.00 91.56 1109 GLU A O 1
ATOM 8840 N N . ASN A 1 1110 ? 16.380 47.145 5.993 1.00 90.69 1110 ASN A N 1
ATOM 8841 C CA . ASN A 1 1110 ? 16.585 47.631 7.355 1.00 90.69 1110 ASN A CA 1
ATOM 8842 C C . ASN A 1 1110 ? 17.477 46.693 8.180 1.00 90.69 1110 ASN A C 1
ATOM 8844 O O . ASN A 1 1110 ? 18.374 47.163 8.885 1.00 90.69 1110 ASN A O 1
ATOM 8848 N N . LEU A 1 1111 ? 17.264 45.376 8.071 1.00 89.50 1111 LEU A N 1
ATOM 8849 C CA . LEU A 1 1111 ? 18.090 44.370 8.750 1.00 89.50 1111 LEU A CA 1
ATOM 8850 C C . LEU A 1 1111 ? 19.515 44.302 8.183 1.00 89.50 1111 LEU A C 1
ATOM 8852 O O . LEU A 1 1111 ? 20.452 44.039 8.933 1.00 89.50 1111 LEU A O 1
ATOM 8856 N N . GLU A 1 1112 ? 19.699 44.569 6.887 1.00 89.19 1112 GLU A N 1
ATOM 8857 C CA . GLU A 1 1112 ? 21.027 44.645 6.264 1.00 89.19 1112 GLU A CA 1
ATOM 8858 C C . GLU A 1 1112 ? 21.824 45.877 6.705 1.00 89.19 1112 GLU A C 1
ATOM 8860 O O . GLU A 1 1112 ? 23.040 45.789 6.877 1.00 89.19 1112 GLU A O 1
ATOM 8865 N N . LYS A 1 1113 ? 21.158 47.027 6.879 1.00 85.56 1113 LYS A N 1
ATOM 8866 C CA . LYS A 1 1113 ? 21.828 48.320 7.093 1.00 85.56 1113 LYS A CA 1
ATOM 8867 C C . LYS A 1 1113 ? 22.009 48.722 8.559 1.00 85.56 1113 LYS A C 1
ATOM 8869 O O . LYS A 1 1113 ? 23.016 49.351 8.876 1.00 85.56 1113 LYS A O 1
ATOM 8874 N N . PHE A 1 1114 ? 21.065 48.409 9.452 1.00 77.19 1114 PHE A N 1
ATOM 8875 C CA . PHE A 1 1114 ? 20.943 49.094 10.755 1.00 77.19 1114 PHE A CA 1
ATOM 8876 C C . PHE A 1 1114 ? 21.133 48.204 12.007 1.00 77.19 1114 PHE A C 1
ATOM 8878 O O . PHE A 1 1114 ? 20.648 48.552 13.085 1.00 77.19 1114 PHE A O 1
ATOM 8885 N N . ALA A 1 1115 ? 21.928 47.129 11.895 1.00 63.47 1115 ALA A N 1
ATOM 8886 C CA . ALA A 1 1115 ? 22.340 46.195 12.963 1.00 63.47 1115 ALA A CA 1
ATOM 8887 C C . ALA A 1 1115 ? 21.325 45.099 13.373 1.00 63.47 1115 ALA A C 1
ATOM 8889 O O . ALA A 1 1115 ? 20.131 45.180 13.098 1.00 63.47 1115 ALA A O 1
ATOM 8890 N N . GLN A 1 1116 ? 21.836 44.066 14.068 1.00 67.06 1116 GLN A N 1
ATOM 8891 C CA . GLN A 1 1116 ? 21.179 42.767 14.330 1.00 67.06 1116 GLN A CA 1
ATOM 8892 C C . GLN A 1 1116 ? 19.834 42.848 15.079 1.00 67.06 1116 GLN A C 1
ATOM 8894 O O . GLN A 1 1116 ? 18.993 41.974 14.910 1.00 67.06 1116 GLN A O 1
ATOM 8899 N N . ASP A 1 1117 ? 19.604 43.903 15.867 1.00 78.00 1117 ASP A N 1
ATOM 8900 C CA . ASP A 1 1117 ? 18.411 44.078 16.714 1.00 78.00 1117 ASP A CA 1
ATOM 8901 C C . ASP A 1 1117 ? 17.556 45.299 16.310 1.00 78.00 1117 ASP A C 1
ATOM 8903 O O . ASP A 1 1117 ? 16.873 45.890 17.152 1.00 78.00 1117 ASP A O 1
ATOM 8907 N N . TYR A 1 1118 ? 17.607 45.729 15.044 1.00 87.88 1118 TYR A N 1
ATOM 8908 C CA . TYR A 1 1118 ? 16.928 46.946 14.572 1.00 87.88 1118 TYR A CA 1
ATOM 8909 C C . TYR A 1 1118 ? 15.454 47.036 15.017 1.00 87.88 1118 TYR A C 1
ATOM 8911 O O . TYR A 1 1118 ? 15.051 48.005 15.667 1.00 87.88 1118 TYR A O 1
ATOM 8919 N N . TYR A 1 1119 ? 14.662 45.989 14.760 1.00 88.94 1119 T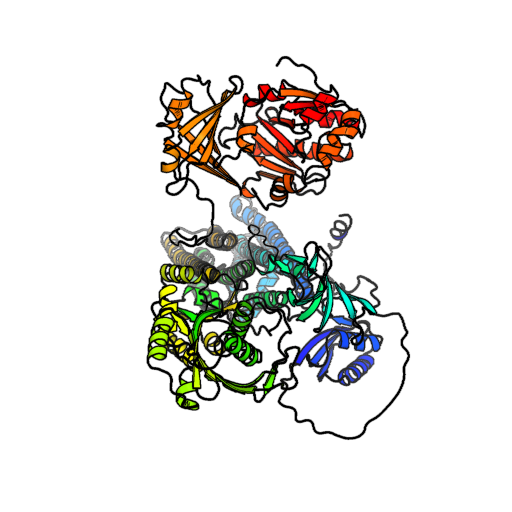YR A N 1
ATOM 8920 C CA . TYR A 1 1119 ? 13.230 45.970 15.083 1.00 88.94 1119 TYR A CA 1
ATOM 8921 C C . TYR A 1 1119 ? 12.919 45.871 16.581 1.00 88.94 1119 TYR A C 1
ATOM 8923 O O . TYR A 1 1119 ? 11.823 46.242 17.008 1.00 88.94 1119 TYR A O 1
ATOM 8931 N N . LYS A 1 1120 ? 13.888 45.473 17.412 1.00 86.44 1120 LYS A N 1
ATOM 8932 C CA . LYS A 1 1120 ? 13.747 45.557 18.873 1.00 86.44 1120 LYS A CA 1
ATOM 8933 C C . LYS A 1 1120 ? 13.857 46.994 19.374 1.00 86.44 1120 LYS A C 1
ATOM 8935 O O . LYS A 1 1120 ? 13.265 47.326 20.394 1.00 86.44 1120 LYS A O 1
ATOM 8940 N N . LYS A 1 1121 ? 14.599 47.854 18.669 1.00 86.19 1121 LYS A N 1
ATOM 8941 C CA . LYS A 1 1121 ? 14.917 49.226 19.106 1.00 86.19 1121 LYS A CA 1
ATOM 8942 C C . LYS A 1 1121 ? 14.069 50.297 18.426 1.00 86.19 1121 LYS A C 1
ATOM 8944 O O . LYS A 1 1121 ? 13.970 51.409 18.943 1.00 86.19 1121 LYS A O 1
ATOM 8949 N N . VAL A 1 1122 ? 13.452 49.990 17.287 1.00 88.75 1122 VAL A N 1
ATOM 8950 C CA . VAL A 1 1122 ? 12.614 50.951 16.568 1.00 88.75 1122 VAL A CA 1
ATOM 8951 C C . VAL A 1 1122 ? 11.234 51.095 17.221 1.00 88.75 1122 VAL A C 1
ATOM 8953 O O . VAL A 1 1122 ? 10.707 50.181 17.865 1.00 88.75 1122 VAL A O 1
ATOM 8956 N N . THR A 1 1123 ? 10.647 52.280 17.064 1.00 88.00 1123 THR A N 1
ATOM 8957 C CA . THR A 1 1123 ? 9.238 52.514 17.388 1.00 88.00 1123 THR A CA 1
ATOM 8958 C C . THR A 1 1123 ? 8.390 52.072 16.203 1.00 88.00 1123 THR A C 1
ATOM 8960 O O . THR A 1 1123 ? 8.610 52.550 15.091 1.00 88.00 1123 THR A O 1
ATOM 8963 N N . LEU A 1 1124 ? 7.445 51.167 16.442 1.00 87.81 1124 LEU A N 1
ATOM 8964 C CA . LEU A 1 1124 ? 6.528 50.654 15.428 1.00 87.81 1124 LEU A CA 1
ATOM 8965 C C . LEU A 1 1124 ? 5.149 51.283 15.611 1.00 87.81 1124 LEU A C 1
ATOM 8967 O O . LEU A 1 1124 ? 4.822 51.806 16.676 1.00 87.81 1124 LEU A O 1
ATOM 8971 N N . THR A 1 1125 ? 4.343 51.263 14.557 1.00 85.00 1125 THR A N 1
ATOM 8972 C CA . THR A 1 1125 ? 2.985 51.811 14.578 1.00 85.00 1125 THR A CA 1
ATOM 8973 C C . THR A 1 1125 ? 2.014 50.807 13.990 1.00 85.00 1125 THR A C 1
ATOM 8975 O O . THR A 1 1125 ? 2.340 50.163 12.996 1.00 85.00 1125 THR A O 1
ATOM 8978 N N . TYR A 1 1126 ? 0.832 50.688 14.589 1.00 83.00 1126 TYR A N 1
ATOM 8979 C CA . TYR A 1 1126 ? -0.254 49.841 14.094 1.00 83.00 1126 TYR A CA 1
ATOM 8980 C C . TYR A 1 1126 ? -1.612 50.379 14.530 1.00 83.00 1126 TYR A C 1
ATOM 8982 O O . TYR A 1 1126 ? -1.700 51.281 15.355 1.00 83.00 1126 TYR A O 1
ATOM 8990 N N . ILE A 1 1127 ? -2.687 49.830 13.968 1.00 78.38 1127 ILE A N 1
ATOM 8991 C CA . ILE A 1 1127 ? -4.055 50.266 14.255 1.00 78.38 1127 ILE A CA 1
ATOM 8992 C C . ILE A 1 1127 ? -4.764 49.247 15.147 1.00 78.38 1127 ILE A C 1
ATOM 8994 O O . ILE A 1 1127 ? -4.854 48.078 14.770 1.00 78.38 1127 ILE A O 1
ATOM 8998 N N . LEU A 1 1128 ? -5.351 49.710 16.255 1.00 78.38 1128 LEU A N 1
ATOM 8999 C CA . LEU A 1 1128 ? -6.272 48.933 17.095 1.00 78.38 1128 LEU A CA 1
ATOM 9000 C C . LEU A 1 1128 ? -7.707 49.455 16.975 1.00 78.38 1128 LEU A C 1
ATOM 9002 O O . LEU A 1 1128 ? -7.930 50.655 16.823 1.00 78.38 1128 LEU A O 1
ATOM 9006 N N . GLY A 1 1129 ? -8.681 48.547 17.027 1.00 77.25 1129 GLY A N 1
ATOM 9007 C CA . GLY A 1 1129 ? -10.088 48.901 17.230 1.00 77.25 1129 GLY A CA 1
ATOM 9008 C C . GLY A 1 1129 ? -10.411 48.993 18.719 1.00 77.25 1129 GLY A C 1
ATOM 9009 O O . GLY A 1 1129 ? -9.740 48.357 19.527 1.00 77.25 1129 GLY A O 1
ATOM 9010 N N . GLU A 1 1130 ? -11.452 49.743 19.076 1.00 77.62 1130 GLU A N 1
ATOM 9011 C CA . GLU A 1 1130 ? -11.868 49.936 20.476 1.00 77.62 1130 GLU A CA 1
ATOM 9012 C C . GLU A 1 1130 ? -12.168 48.624 21.222 1.00 77.62 1130 GLU A C 1
ATOM 9014 O O . GLU A 1 1130 ? -11.885 48.503 22.410 1.00 77.62 1130 GLU A O 1
ATOM 9019 N N . ASN A 1 1131 ? -12.672 47.610 20.510 1.00 75.12 1131 ASN A N 1
ATOM 9020 C CA . ASN A 1 1131 ? -13.001 46.307 21.091 1.00 75.12 1131 ASN A CA 1
ATOM 9021 C C . ASN A 1 1131 ? -11.807 45.334 21.157 1.00 75.12 1131 ASN A C 1
ATOM 9023 O O . ASN A 1 1131 ? -11.991 44.181 21.557 1.00 75.12 1131 ASN A O 1
ATOM 9027 N N . ASP A 1 1132 ? -10.604 45.736 20.728 1.00 78.31 1132 ASP A N 1
ATOM 9028 C CA . ASP A 1 1132 ? -9.415 44.891 20.872 1.00 78.31 1132 ASP A CA 1
ATOM 9029 C C . ASP A 1 1132 ? -9.000 44.828 22.358 1.00 78.31 1132 ASP A C 1
ATOM 9031 O O . ASP A 1 1132 ? -8.884 45.877 22.991 1.00 78.31 1132 ASP A O 1
ATOM 9035 N N . PRO A 1 1133 ? -8.739 43.641 22.937 1.00 80.50 1133 PRO A N 1
ATOM 9036 C CA . PRO A 1 1133 ? -8.342 43.518 24.343 1.00 80.50 1133 PRO A CA 1
ATOM 9037 C C . PRO A 1 1133 ? -7.080 44.306 24.719 1.00 80.50 1133 PRO A C 1
ATOM 9039 O O . PRO A 1 1133 ? -6.906 44.657 25.885 1.00 80.50 1133 PRO A O 1
ATOM 9042 N N . LEU A 1 1134 ? -6.202 44.589 23.750 1.00 83.06 1134 LEU A N 1
ATOM 9043 C CA . LEU A 1 1134 ? -4.987 45.378 23.957 1.00 83.06 1134 LEU A CA 1
ATOM 9044 C C . LEU A 1 1134 ? -5.273 46.891 23.993 1.00 83.06 1134 LEU A C 1
ATOM 9046 O O . LEU A 1 1134 ? -4.481 47.659 24.539 1.00 83.06 1134 LEU A O 1
ATOM 9050 N N . PHE A 1 1135 ? -6.399 47.336 23.426 1.00 83.94 1135 PHE A N 1
ATOM 9051 C CA . PHE A 1 1135 ? -6.709 48.756 23.274 1.00 83.94 1135 PHE A CA 1
ATOM 9052 C C . PHE A 1 1135 ? -6.857 49.512 24.607 1.00 83.94 1135 PHE A C 1
ATOM 9054 O O . PHE A 1 1135 ? -6.222 50.561 24.724 1.00 83.94 1135 PHE A O 1
ATOM 9061 N N . PRO A 1 1136 ? -7.586 49.015 25.631 1.00 82.62 1136 PRO A N 1
ATOM 9062 C CA . PRO A 1 1136 ? -7.705 49.711 26.915 1.00 82.62 1136 PRO A CA 1
ATOM 9063 C C . PRO A 1 1136 ? -6.343 49.983 27.563 1.00 82.62 1136 PRO A C 1
ATOM 9065 O O . PRO A 1 1136 ? -6.041 51.116 27.921 1.00 82.62 1136 PRO A O 1
ATOM 9068 N N . GLN A 1 1137 ? -5.468 48.971 27.587 1.00 83.38 1137 GLN A N 1
ATOM 9069 C CA . GLN A 1 1137 ? -4.127 49.079 28.170 1.00 83.38 1137 GLN A CA 1
ATOM 9070 C C . GLN A 1 1137 ? -3.253 50.097 27.427 1.00 83.38 1137 GLN A C 1
ATOM 9072 O O . GLN A 1 1137 ? -2.485 50.826 28.048 1.00 83.38 1137 GLN A O 1
ATOM 9077 N N . MET A 1 1138 ? -3.386 50.172 26.099 1.00 83.50 1138 MET A N 1
ATOM 9078 C CA . MET A 1 1138 ? -2.673 51.143 25.261 1.00 83.50 1138 MET A CA 1
ATOM 9079 C C . MET A 1 1138 ? -3.209 52.566 25.402 1.00 83.50 1138 MET A C 1
ATOM 9081 O O . MET A 1 1138 ? -2.451 53.536 25.312 1.00 83.50 1138 MET A O 1
ATOM 9085 N N . ASN A 1 1139 ? -4.518 52.696 25.601 1.00 81.44 1139 ASN A N 1
ATOM 9086 C CA . ASN A 1 1139 ? -5.176 53.979 25.781 1.00 81.44 1139 ASN A CA 1
ATOM 9087 C C . ASN A 1 1139 ? -4.815 54.601 27.140 1.00 81.44 1139 ASN A C 1
ATOM 9089 O O . ASN A 1 1139 ? -4.501 55.789 27.188 1.00 81.44 1139 ASN A O 1
ATOM 9093 N N . ASP A 1 1140 ? -4.755 53.796 28.205 1.00 80.56 1140 ASP A N 1
ATOM 9094 C CA . ASP A 1 1140 ? -4.436 54.248 29.569 1.00 80.56 1140 ASP A CA 1
ATOM 9095 C C . ASP A 1 1140 ? -3.035 54.871 29.692 1.00 80.56 1140 ASP A C 1
ATOM 9097 O O . ASP A 1 1140 ? -2.829 55.809 30.461 1.00 80.56 1140 ASP A O 1
ATOM 9101 N N . ILE A 1 1141 ? -2.068 54.399 28.898 1.00 80.88 1141 ILE A N 1
ATOM 9102 C CA . ILE A 1 1141 ? -0.691 54.923 28.886 1.00 80.88 1141 ILE A CA 1
ATOM 9103 C C . ILE A 1 1141 ? -0.458 56.045 27.862 1.00 80.88 1141 ILE A C 1
ATOM 9105 O O . ILE A 1 1141 ? 0.678 56.481 27.667 1.00 80.88 1141 ILE A O 1
ATOM 9109 N N . GLY A 1 1142 ? -1.506 56.495 27.164 1.00 76.62 1142 GLY A N 1
ATOM 9110 C CA . GLY A 1 1142 ? -1.404 57.559 26.164 1.00 76.62 1142 GLY A CA 1
ATOM 9111 C C . GLY A 1 1142 ? -0.615 57.174 24.906 1.00 76.62 1142 GLY A C 1
ATOM 9112 O O . GLY A 1 1142 ? -0.077 58.049 24.232 1.00 76.62 1142 GLY A O 1
ATOM 9113 N N . ALA A 1 1143 ? -0.543 55.883 24.553 1.00 74.88 1143 ALA A N 1
ATOM 9114 C CA . ALA A 1 1143 ? 0.158 55.414 23.347 1.00 74.88 1143 ALA A CA 1
ATOM 9115 C C . ALA A 1 1143 ? -0.591 55.732 22.034 1.00 74.88 1143 ALA A C 1
ATOM 9117 O O . ALA A 1 1143 ? -0.091 55.462 20.935 1.00 74.88 1143 ALA A O 1
ATOM 9118 N N . ARG A 1 1144 ? -1.797 56.300 22.140 1.00 72.62 1144 ARG A N 1
ATOM 9119 C CA . ARG A 1 1144 ? -2.645 56.715 21.023 1.00 72.62 1144 ARG A CA 1
ATOM 9120 C C . ARG A 1 1144 ? -2.086 57.964 20.343 1.00 72.62 1144 ARG A C 1
ATOM 9122 O O . ARG A 1 1144 ? -1.855 58.989 20.977 1.00 72.62 1144 ARG A O 1
ATOM 9129 N N . VAL A 1 1145 ? -2.000 57.913 19.020 1.00 61.69 1145 VAL A N 1
ATOM 9130 C CA . VAL A 1 1145 ? -1.901 59.100 18.170 1.00 61.69 1145 VAL A CA 1
ATOM 9131 C C . VAL A 1 1145 ? -3.303 59.372 17.630 1.00 61.69 1145 VAL A C 1
ATOM 9133 O O . VAL A 1 1145 ? -3.891 58.526 16.956 1.00 61.69 1145 VAL A O 1
ATOM 9136 N N . THR A 1 1146 ? -3.883 60.528 17.958 1.00 53.81 1146 THR A N 1
ATOM 9137 C CA . THR A 1 1146 ? -5.122 60.987 17.319 1.00 53.81 1146 THR A CA 1
ATOM 9138 C C . THR A 1 1146 ? -4.817 61.277 15.859 1.00 53.81 1146 THR A C 1
ATOM 9140 O O . THR A 1 1146 ? -4.209 62.292 15.533 1.00 53.81 1146 THR A O 1
ATOM 9143 N N . VAL A 1 1147 ? -5.202 60.354 14.990 1.00 49.47 1147 VAL A N 1
ATOM 9144 C CA . VAL A 1 1147 ? -5.298 60.615 13.561 1.00 49.47 1147 VAL A CA 1
ATOM 9145 C C . VAL A 1 1147 ? -6.785 60.802 13.303 1.00 49.47 1147 VAL A C 1
ATOM 9147 O O . VAL A 1 1147 ? -7.556 59.876 13.551 1.00 49.47 1147 VAL A O 1
ATOM 9150 N N . ASP A 1 1148 ? -7.196 61.996 12.886 1.00 38.03 1148 ASP A N 1
ATOM 9151 C CA . ASP A 1 1148 ? -8.511 62.168 12.267 1.00 38.03 1148 ASP A CA 1
ATOM 9152 C C . ASP A 1 1148 ? -8.445 61.440 10.912 1.00 38.03 1148 ASP A C 1
ATOM 9154 O O . ASP A 1 1148 ? -7.740 61.885 10.004 1.00 38.03 1148 ASP A O 1
ATOM 9158 N N . VAL A 1 1149 ? -9.073 60.258 10.821 1.00 36.38 1149 VAL A N 1
ATOM 9159 C CA . VAL A 1 1149 ? -9.055 59.342 9.654 1.00 36.38 1149 VAL A CA 1
ATOM 9160 C C . VAL A 1 1149 ? -10.386 59.325 8.916 1.00 36.38 1149 VAL A C 1
ATOM 9162 O O . VAL A 1 1149 ? -11.424 59.207 9.600 1.00 36.38 1149 VAL A O 1
#

pLDDT: mean 75.31, std 17.01, range [21.02, 95.06]